Protein AF-A0A168RG78-F1 (afdb_monomer_lite)

Foldseek 3Di:
DDDDDDDDDDDDDDDDDDDDDDDDDDDDDDFADDDDDDDDDGDHDDDDDDDDDDDDDDDDDDDDDDDDDDDDDDDDDDDDDDDDDDDWDKDWDDPDDFKIWIWGDDPPDDIDTAIAGDPPDDPDRDGDDDDDDDFDDDDDPPPPPPDAWDWDDDPNWIWIWGDDPNDIDIDTPDDDDDDDDDDDDDDWDKAWEFEDEPNHGPDIGMDTDHPPDFKDFAPDDDPVQRVFKDFPDPDGMDTDDNYDYTYIDTQWDKAKEFEDEPNDTPDIDIDIDGPPDQWDACVVDDDDPQKDFDPPFDRIDGDDNYDYTYIDGQFDKAKEFEDAVPHTPDIDIDGHGPPDQWDAQVVPDDDPQKDADPPDDRIGGDDNYHYGYIDRLLVVLLVVLVVCLVVLVVCQVCLVVDDPVLSVLSVVSNVVNVDDSVVDHSVVSVVSVVSVVVSVVVQVVRLVVLLVVLVVLLVVLVVLLVVCVVVVADRVLLVVLSVVLVVLSVPCPHPVSCVVCVVVSVVSSVVSVVVSVVLVVLLVPDDLPAAAQKEKAKAFPADQDPQAGEPEQDQWGKIQIWIDGPDPVDPNIDFVSSCRRCVVVQQKWKWKDWAAPPDDDDTDTFDPVQQDRNSSIGIHGHDDPPQGWTWIWMFMAGSVRHTRYTQYAHPPPRDSTYTYTYHDPDQPLDALVPAAPQALSQVPQADGQAAEAADEDPPPPWDDVVNLVVLQVLLVVQQAPFRFAGNNPRHTDGQLLSFVSVQLVLLCCLFAVDPFKDWDSNQQGWPADQDPLRWTKTKTKIFTQAKDFQLVRFFAFAQQCCVVSVDPLRRGDIDHHGKIKMKMKTWDQPDAFPDPVDRQRDGWRFDAWGPGAPPSCVVVVNDAGHFTKTFGTTKIKMWMDINNHTSDIDIQSVDSRNGMGGTWRWDWDDDPRHIYIYTYGINDDDPDD

Sequence (929 aa):
MNKKIKRIVLPISVGSSILIGASIATGVYFWKNNKNHSDFLTINFYKKDGDNNNFFANQKIEFDFSKQKNLVQNLIKLPNGYKLAENNSFQIKEINKNSYEIDVFVYNQKIIHLVFINNSTNNRNEVEIIQTNFDSEIVLNDYYENLENYEFSLNNSEFQVTKKNNLFLLSTPNKYESNLEISLQNKNKYSSIIYKYQNQTLKTVQISVLKDQSEIVIENLPNDLQNNYEFANEIRVFPFAEEIEIQLKKKTKTINLIYQYDDREVENVLIDIPVDQNFLNIDQLSIPNGYQFSSSQAQNIEVENTIYVKVVPKFKLATLNFKNKNNLIFTKNLNIPFYDDSINLDSIKLPENYEYLEDQNLVIPFASNIEIEIKDLKRDLIFYINTKNDFINEIYSIKDELASEISNQITNLYNFINSNLEDKTINELKNFKNIIGNLHNDLLSYFENKKNELLNQKNEIEEQIVSLQESGLFVENFKTELDLLNDSISDIKNINSYFDNKNIIQNKIDFLKDQISNFENTIQNMNFRQPDYYKIYPFINYPLQNGSYLIGKSNKAKINLFLKTSDFSAQNDLSLPHLYKLLRNGDLYIQYRLAAPGQRPPYIKINFSDIDFLDNAIYIPYNSTNNEDLKLQIRIVNNQNQILVSDLIDKNNQLTNIFIRSGDNVDETPEASTVVLNSLNDYWIFPRKFSINFREILETSGANSATISKLNQIIRDNSQNIWNYTVKNNAPIKYVDSLWIVLLKFFTEINFKNSNFELDNNQTIFTSPFNDKGSFEFQIKAKSLTDLNFSSIKWFGGSFFEYMFESTNLKNIQIRNNDNIKIVFRLNNEATSWNSNHNSRDLPEIINNSRGDLSSLKSYGLRGKYPFLANFYGNLTFELWINEQKQYQFSSNDTNQTHNISLFVLDKTEIDGRGVINIYTSNTRSSIS

Secondary structure (DSSP, 8-state):
------------------------------------SSS----------SS----------------------------SS---------EEEEEETTEEEEEEEETTTEEEEEEEE--TTSS-----------------GGGSSS---EEEEETTEEEEEEEETTEEEEE-SS--------------EEEEEEEEETTEEEEEEEEEE-TT--EEE--S--HHHHTTEEESSS--EEE--SEEEEEEEESEEEEEEEEEETTEEEEEEEEEEETT--EEEGGGS-PPTTEEE-TTS-SEEE--SEEEEEEEESEEEEEEEEEETTEEEEEEEEEEETT--EEEGGGS-PPTTEEE-TT--SEEE--SEEEEEEEEHHHHHHHHHHTTHHHHHHHHHTGGGS-HHHHHHHHHHHHHHTS-GGG--HHHHHHHHHHHHHHHHHHHHHHHHHHHHHHHHHHHHHHHHHHHHHTT---HHHHHHHHHHHHHHHT--SHHHHHHHHHHHHHHHHHHHHHHHHHHHHHHT---SSTTSEEEEEE--S-EETTEEE-BT-SEEEEEEEEEESSTTS---EEHHHHHHHHHHTSEEEEEEEE-TT--PPPEEPPGGGEETTTTEEEEE----S---EEEEEEEEETT--EEE--B--TTT--SS-EEE-B--------TTTPPTTBTTTS--S-TTEEEEEEE---TTSS-HHHHHHHHHHHHHHTTSEEEE-TTT--EEEHHHHHHHHHHHHHHHHHHSSTTEEE-TTTSBEEE---TT--EEEEEEEEESS-EEGGGS---SSHHHHHHHH-HHHHT-EEPTT-EEEEEEEEE-SSPPSSTTS-TTSPP-EEEE-SS--GGGGGGT---SB-EEEE--SEEEEEEEETTEEEEEEEGGGSTT--EEEE--EEEEEETTEEEEEEEEBSS-----

Radius of gyration: 78.02 Å; chains: 1; bounding box: 167×78×202 Å

Structure (mmCIF, N/CA/C/O backbone):
data_AF-A0A168RG78-F1
#
_entry.id   AF-A0A168RG78-F1
#
loop_
_atom_site.group_PDB
_atom_site.id
_atom_site.type_symbol
_atom_site.label_atom_id
_atom_site.label_alt_id
_atom_site.label_comp_id
_atom_site.label_asym_id
_atom_site.label_entity_id
_atom_site.label_seq_id
_atom_site.pdbx_PDB_ins_code
_atom_site.Cartn_x
_atom_site.Cartn_y
_atom_site.Cartn_z
_atom_site.occupancy
_atom_site.B_iso_or_equiv
_atom_site.auth_seq_id
_atom_site.auth_comp_id
_atom_site.auth_asym_id
_atom_site.auth_atom_id
_atom_site.pdbx_PDB_model_num
ATOM 1 N N . MET A 1 1 ? 19.231 3.494 68.673 1.00 27.92 1 MET A N 1
ATOM 2 C CA . MET A 1 1 ? 19.995 4.468 69.499 1.00 27.92 1 MET A CA 1
ATOM 3 C C . MET A 1 1 ? 19.048 5.562 69.987 1.00 27.92 1 MET A C 1
ATOM 5 O O . MET A 1 1 ? 18.054 5.746 69.313 1.00 27.92 1 MET A O 1
ATOM 9 N N . ASN A 1 2 ? 19.365 6.249 71.101 1.00 26.89 2 ASN A N 1
ATOM 10 C CA . ASN A 1 2 ? 18.808 7.533 71.610 1.00 26.89 2 ASN A CA 1
ATOM 11 C C . ASN A 1 2 ? 17.269 7.762 71.551 1.00 26.89 2 ASN A C 1
ATOM 13 O O . ASN A 1 2 ? 16.664 7.769 70.495 1.00 26.89 2 ASN A O 1
ATOM 17 N N . LYS A 1 3 ? 16.560 7.905 72.686 1.00 24.25 3 LYS A N 1
ATOM 18 C CA . LYS A 1 3 ? 16.462 9.118 73.552 1.00 24.25 3 LYS A CA 1
ATOM 19 C C . LYS A 1 3 ? 15.882 10.338 72.787 1.00 24.25 3 LYS A C 1
ATOM 21 O O . LYS A 1 3 ? 16.409 10.671 71.740 1.00 24.25 3 LYS A O 1
ATOM 26 N N . LYS A 1 4 ? 14.895 11.097 73.300 1.00 24.94 4 LYS A N 1
ATOM 27 C CA . LYS A 1 4 ? 14.416 11.230 74.700 1.00 24.94 4 LYS A CA 1
ATOM 28 C C . LYS A 1 4 ? 12.979 11.806 74.800 1.00 24.94 4 LYS A C 1
ATOM 30 O O . LYS A 1 4 ? 12.479 12.412 73.866 1.00 24.94 4 LYS A O 1
ATOM 35 N N . ILE A 1 5 ? 12.372 11.658 75.981 1.00 22.48 5 ILE A N 1
ATOM 36 C CA . ILE A 1 5 ? 11.029 12.135 76.387 1.00 22.48 5 ILE A CA 1
ATOM 37 C C . ILE A 1 5 ? 10.981 13.661 76.623 1.00 22.48 5 ILE A C 1
ATOM 39 O O . ILE A 1 5 ? 11.911 14.191 77.235 1.00 22.48 5 ILE A O 1
ATOM 43 N N . LYS A 1 6 ? 9.843 14.320 76.320 1.00 22.94 6 LYS A N 1
ATOM 44 C CA . LYS A 1 6 ? 9.211 15.335 77.203 1.00 22.94 6 LYS A CA 1
ATOM 45 C C . LYS A 1 6 ? 7.694 15.499 76.951 1.00 22.94 6 LYS A C 1
ATOM 47 O O . LYS A 1 6 ? 7.149 14.899 76.036 1.00 22.94 6 LYS A O 1
ATOM 52 N N . ARG A 1 7 ? 7.020 16.205 77.868 1.00 21.98 7 ARG A N 1
ATOM 53 C CA . ARG A 1 7 ? 5.569 16.221 78.190 1.00 21.98 7 ARG A CA 1
ATOM 54 C C . ARG A 1 7 ? 5.225 17.623 78.734 1.00 21.98 7 ARG A C 1
ATOM 56 O O . ARG A 1 7 ? 6.144 18.166 79.343 1.00 21.98 7 ARG A O 1
ATOM 63 N N . ILE A 1 8 ? 3.973 18.125 78.605 1.00 22.38 8 ILE A N 1
ATOM 64 C CA . ILE A 1 8 ? 3.200 18.999 79.560 1.00 22.38 8 ILE A CA 1
ATOM 65 C C . ILE A 1 8 ? 2.169 19.965 78.887 1.00 22.38 8 ILE A C 1
ATOM 67 O O . ILE A 1 8 ? 2.563 20.924 78.242 1.00 22.38 8 ILE A O 1
ATOM 71 N N . VAL A 1 9 ? 0.870 19.712 79.165 1.00 21.17 9 VAL A N 1
ATOM 72 C CA . VAL A 1 9 ? -0.247 20.641 79.548 1.00 21.17 9 VAL A CA 1
ATOM 73 C C . VAL A 1 9 ? -0.895 21.649 78.549 1.00 21.17 9 VAL A C 1
ATOM 75 O O . VAL A 1 9 ? -0.258 22.204 77.666 1.00 21.17 9 VAL A O 1
ATOM 78 N N . LEU A 1 10 ? -2.216 21.849 78.743 1.00 25.47 10 LEU A N 1
ATOM 79 C CA . LEU A 1 10 ? -3.181 22.767 78.081 1.00 25.47 10 LEU A CA 1
ATOM 80 C C . LEU A 1 10 ? -3.228 24.166 78.758 1.00 25.47 10 LEU A C 1
ATOM 82 O O . LEU A 1 10 ? -2.827 24.264 79.918 1.00 25.47 10 LEU A O 1
ATOM 86 N N . PRO A 1 11 ? -3.805 25.223 78.133 1.00 26.69 11 PRO A N 1
ATOM 87 C CA . PRO A 1 11 ? -5.187 25.586 78.517 1.00 26.69 11 PRO A CA 1
ATOM 88 C C . PRO A 1 11 ? -6.094 26.250 77.439 1.00 26.69 11 PRO A C 1
ATOM 90 O O . PRO A 1 11 ? -5.665 26.697 76.383 1.00 26.69 11 PRO A O 1
ATOM 93 N N . ILE A 1 12 ? -7.378 26.317 77.811 1.00 22.50 12 ILE A N 1
ATOM 94 C CA . ILE A 1 12 ? -8.573 27.002 77.254 1.00 22.50 12 ILE A CA 1
ATOM 95 C C . ILE A 1 12 ? -8.315 28.499 76.907 1.00 22.50 12 ILE A C 1
ATOM 97 O O . ILE A 1 12 ? -7.575 29.143 77.646 1.00 22.50 12 ILE A O 1
ATOM 101 N N . SER A 1 13 ? -8.907 29.120 75.858 1.00 22.86 13 SER A N 1
ATOM 102 C CA . SER A 1 13 ? -10.106 30.023 75.923 1.00 22.86 13 SER A CA 1
ATOM 103 C C . SER A 1 13 ? -10.102 31.059 74.753 1.00 22.86 13 SER A C 1
ATOM 105 O O . SER A 1 13 ? -8.996 31.404 74.349 1.00 22.86 13 SER A O 1
ATOM 107 N N . VAL A 1 14 ? -11.164 31.677 74.173 1.00 22.41 14 VAL A N 1
ATOM 108 C CA . VAL A 1 14 ? -12.639 31.458 73.989 1.00 22.41 14 VAL A CA 1
ATOM 109 C C . VAL A 1 14 ? -13.155 32.411 72.862 1.00 22.41 14 VAL A C 1
ATOM 111 O O . VAL A 1 14 ? -12.697 33.546 72.792 1.00 22.41 14 VAL A O 1
ATOM 114 N N . GLY A 1 15 ? -14.182 32.010 72.083 1.00 20.94 15 GLY A N 1
ATOM 115 C CA . GLY A 1 15 ? -15.110 32.898 71.323 1.00 20.94 15 GLY A CA 1
ATOM 116 C C . GLY A 1 15 ? -14.723 33.318 69.880 1.00 20.94 15 GLY A C 1
ATOM 117 O O . GLY A 1 15 ? -13.547 33.316 69.545 1.00 20.94 15 GLY A O 1
ATOM 118 N N . SER A 1 16 ? -15.647 33.699 68.970 1.00 22.72 16 SER A N 1
ATOM 119 C CA . SER A 1 16 ? -17.131 33.561 68.954 1.00 22.72 16 SER A CA 1
ATOM 120 C C . SER A 1 16 ? -17.800 33.964 67.603 1.00 22.72 16 SER A C 1
ATOM 122 O O . SER A 1 16 ? -17.653 35.117 67.203 1.00 22.72 16 SER A O 1
ATOM 124 N N . SER A 1 17 ? -18.660 33.094 67.028 1.00 24.16 17 SER A N 1
ATOM 125 C CA . SER A 1 17 ? -19.794 33.406 66.092 1.00 24.16 17 SER A CA 1
ATOM 126 C C . SER A 1 17 ? -19.445 33.903 64.644 1.00 24.16 17 SER A C 1
ATOM 128 O O . SER A 1 17 ? -18.302 34.263 64.410 1.00 24.16 17 SER A O 1
ATOM 130 N N . ILE A 1 18 ? -20.312 33.938 63.595 1.00 23.64 18 ILE A N 1
ATOM 131 C CA . ILE A 1 18 ? -21.793 33.808 63.450 1.00 23.64 18 ILE A CA 1
ATOM 132 C C . ILE A 1 18 ? -22.271 33.494 61.976 1.00 23.64 18 ILE A C 1
ATOM 134 O O . ILE A 1 18 ? -21.574 33.880 61.046 1.00 23.64 18 ILE A O 1
ATOM 138 N N . LEU A 1 19 ? -23.489 32.920 61.779 1.00 22.59 19 LEU A N 1
ATOM 139 C CA . LEU A 1 19 ? -24.313 32.775 60.518 1.00 22.59 19 LEU A CA 1
ATOM 140 C C . LEU A 1 19 ? -23.723 31.983 59.296 1.00 22.59 19 LEU A C 1
ATOM 142 O O . LEU A 1 19 ? -22.545 31.659 59.312 1.00 22.59 19 LEU A O 1
ATOM 146 N N . ILE A 1 20 ? -24.444 31.559 58.225 1.00 23.33 20 ILE A N 1
ATOM 147 C CA . ILE A 1 20 ? -25.838 31.716 57.691 1.00 23.33 20 ILE A CA 1
ATOM 148 C C . ILE A 1 20 ? -26.336 30.346 57.114 1.00 23.33 20 ILE A C 1
ATOM 150 O O . ILE A 1 20 ? -25.495 29.558 56.699 1.00 23.33 20 ILE A O 1
ATOM 154 N N . GLY A 1 21 ? -27.653 30.102 56.925 1.00 21.27 21 GLY A N 1
ATOM 155 C CA . GLY A 1 21 ? -28.124 29.406 55.689 1.00 21.27 21 GLY A CA 1
ATOM 156 C C . GLY A 1 21 ? -29.208 28.306 55.767 1.00 21.27 21 GLY A C 1
ATOM 157 O O . GLY A 1 21 ? -28.908 27.150 56.023 1.00 21.27 21 GLY A O 1
ATOM 158 N N . ALA A 1 22 ? -30.453 28.674 55.445 1.00 23.38 22 ALA A N 1
ATOM 159 C CA . ALA A 1 22 ? -31.665 27.860 55.195 1.00 23.38 22 ALA A CA 1
ATOM 160 C C . ALA A 1 22 ? -31.597 27.010 53.879 1.00 23.38 22 ALA A C 1
ATOM 162 O O . ALA A 1 22 ? -30.658 27.220 53.117 1.00 23.38 22 ALA A O 1
ATOM 163 N N . SER A 1 23 ? -32.511 26.108 53.453 1.00 25.00 23 SER A N 1
ATOM 164 C CA . SER A 1 23 ? -33.792 25.474 53.916 1.00 25.00 23 SER A CA 1
ATOM 165 C C . SER A 1 23 ? -34.106 24.267 52.947 1.00 25.00 23 SER A C 1
ATOM 167 O O . SER A 1 23 ? -33.159 23.816 52.314 1.00 25.00 23 SER A O 1
ATOM 169 N N . ILE A 1 24 ? -35.273 23.607 52.726 1.00 24.95 24 ILE A N 1
ATOM 170 C CA . ILE A 1 24 ? -36.722 23.763 53.039 1.00 24.95 24 ILE A CA 1
ATOM 171 C C . ILE A 1 24 ? -37.440 22.370 53.091 1.00 24.95 24 ILE A C 1
ATOM 173 O O . ILE A 1 24 ? -37.409 21.675 52.088 1.00 24.95 24 ILE A O 1
ATOM 177 N N . ALA A 1 25 ? -38.158 22.050 54.191 1.00 24.34 25 ALA A N 1
ATOM 178 C CA . ALA A 1 25 ? -39.394 21.213 54.346 1.00 24.34 25 ALA A CA 1
ATOM 179 C C . ALA A 1 25 ? -39.535 19.791 53.682 1.00 24.34 25 ALA A C 1
ATOM 181 O O . ALA A 1 25 ? -38.733 19.391 52.856 1.00 24.34 25 ALA A O 1
ATOM 182 N N . THR A 1 26 ? -40.517 18.926 54.011 1.00 23.47 26 THR A N 1
ATOM 183 C CA . THR A 1 26 ? -41.740 19.031 54.850 1.00 23.47 26 THR A CA 1
ATOM 184 C C . THR A 1 26 ? -41.906 17.890 55.875 1.00 23.47 26 THR A C 1
ATOM 186 O O . THR A 1 26 ? -41.516 16.749 55.657 1.00 23.47 26 THR A O 1
ATOM 189 N N . GLY A 1 27 ? -42.564 18.212 56.995 1.00 21.61 27 GLY A N 1
ATOM 190 C CA . GLY A 1 27 ? -43.029 17.301 58.051 1.00 21.61 27 GLY A CA 1
ATOM 191 C C . GLY A 1 27 ? -43.795 18.106 59.114 1.00 21.61 27 GLY A C 1
ATOM 192 O O . GLY A 1 27 ? -43.504 19.290 59.285 1.00 21.61 27 GLY A O 1
ATOM 193 N N . VAL A 1 28 ? -44.800 17.528 59.786 1.00 19.84 28 VAL A N 1
ATOM 194 C CA . VAL A 1 28 ? -45.764 18.280 60.629 1.00 19.84 28 VAL A CA 1
ATOM 195 C C . VAL A 1 28 ? -45.787 17.777 62.080 1.00 19.84 28 VAL A C 1
ATOM 197 O O . VAL A 1 28 ? -45.762 16.576 62.324 1.00 19.84 28 VAL A O 1
ATOM 200 N N . TYR A 1 29 ? -45.869 18.710 63.037 1.00 28.89 29 TYR A N 1
ATOM 201 C CA . TYR A 1 29 ? -45.936 18.499 64.495 1.00 28.89 29 TYR A CA 1
ATOM 202 C C . TYR A 1 29 ? -46.758 19.619 65.166 1.00 28.89 29 TYR A C 1
ATOM 204 O O . TYR A 1 29 ? -46.888 20.685 64.575 1.00 28.89 29 TYR A O 1
ATOM 212 N N . PHE A 1 30 ? -47.240 19.415 66.408 1.00 23.89 30 PHE A N 1
ATOM 213 C CA . PHE A 1 30 ? -47.031 20.316 67.574 1.00 23.89 30 PHE A CA 1
ATOM 214 C C . PHE A 1 30 ? -47.631 19.740 68.886 1.00 23.89 30 PHE A C 1
ATOM 216 O O . PHE A 1 30 ? -48.266 18.689 68.865 1.00 23.89 30 PHE A O 1
ATOM 223 N N . TRP A 1 31 ? -47.331 20.351 70.050 1.00 29.95 31 TRP A N 1
ATOM 224 C CA . TRP A 1 31 ? -47.368 19.695 71.380 1.00 29.95 31 TRP A CA 1
ATOM 225 C C . TRP A 1 31 ? -47.356 20.702 72.559 1.00 29.95 31 TRP A C 1
ATOM 227 O O . TRP A 1 31 ? -46.524 21.608 72.547 1.00 29.95 31 TRP A O 1
ATOM 237 N N . LYS A 1 32 ? -48.203 20.566 73.606 1.00 22.84 32 LYS A N 1
ATOM 238 C CA . LYS A 1 32 ? -48.235 21.519 74.752 1.00 22.84 32 LYS A CA 1
ATOM 239 C C . LYS A 1 32 ? -48.711 20.957 76.108 1.00 22.84 32 LYS A C 1
ATOM 241 O O . LYS A 1 32 ? -49.779 20.366 76.195 1.00 22.84 32 LYS A O 1
ATOM 246 N N . ASN A 1 33 ? -47.987 21.306 77.180 1.00 24.94 33 ASN A N 1
ATOM 247 C CA . ASN A 1 33 ? -48.378 21.222 78.597 1.00 24.94 33 ASN A CA 1
ATOM 248 C C . ASN A 1 33 ? -47.478 22.075 79.531 1.00 24.94 33 ASN A C 1
ATOM 250 O O . ASN A 1 33 ? -46.260 22.014 79.397 1.00 24.94 33 ASN A O 1
ATOM 254 N N . ASN A 1 34 ? -48.066 22.685 80.571 1.00 27.33 34 ASN A N 1
ATOM 255 C CA . ASN A 1 34 ? -47.614 22.625 81.984 1.00 27.33 34 ASN A CA 1
ATOM 256 C C . ASN A 1 34 ? -48.875 22.840 82.865 1.00 27.33 34 ASN A C 1
ATOM 258 O O . ASN A 1 34 ? -49.598 23.794 82.591 1.00 27.33 34 ASN A O 1
ATOM 262 N N . LYS A 1 35 ? -49.325 21.948 83.772 1.00 29.89 35 LYS A N 1
ATOM 263 C CA . LYS A 1 35 ? -48.672 21.193 84.881 1.00 29.89 35 LYS A CA 1
ATOM 264 C C . LYS A 1 35 ? -48.335 22.133 86.047 1.00 29.89 35 LYS A C 1
ATOM 266 O O . LYS A 1 35 ? -47.788 23.206 85.817 1.00 29.89 35 LYS A O 1
ATOM 271 N N . ASN A 1 36 ? -48.785 21.853 87.272 1.00 30.44 36 ASN A N 1
ATOM 272 C CA . ASN A 1 36 ? -48.152 20.974 88.276 1.00 30.44 36 ASN A CA 1
ATOM 273 C C . ASN A 1 36 ? -49.120 20.785 89.468 1.00 30.44 36 ASN A C 1
ATOM 275 O O . ASN A 1 36 ? -49.855 21.726 89.751 1.00 30.44 36 ASN A O 1
ATOM 279 N N . HIS A 1 37 ? -49.170 19.699 90.251 1.00 29.53 37 HIS A N 1
ATOM 280 C CA . HIS A 1 37 ? -48.639 18.313 90.232 1.00 29.53 37 HIS A CA 1
ATOM 281 C C . HIS A 1 37 ? -49.711 17.435 90.945 1.00 29.53 37 HIS A C 1
ATOM 283 O O . HIS A 1 37 ? -50.601 18.005 91.572 1.00 29.53 37 HIS A O 1
ATOM 289 N N . SER A 1 38 ? -49.752 16.101 90.904 1.00 23.06 38 SER A N 1
ATOM 290 C CA . SER A 1 38 ? -48.795 15.028 90.553 1.00 23.06 38 SER A CA 1
ATOM 291 C C . SER A 1 38 ? -49.523 13.911 89.761 1.00 23.06 38 SER A C 1
ATOM 293 O O . SER A 1 38 ? -50.740 13.805 89.856 1.00 23.06 38 SER A O 1
ATOM 295 N N . ASP A 1 39 ? -48.902 13.052 88.944 1.00 25.30 39 ASP A N 1
ATOM 296 C CA . ASP A 1 39 ? -47.485 12.912 88.558 1.00 25.30 39 ASP A CA 1
ATOM 297 C C . ASP A 1 39 ? -47.297 12.913 87.012 1.00 25.30 39 ASP A C 1
ATOM 299 O O . ASP A 1 39 ? -48.009 13.615 86.294 1.00 25.30 39 ASP A O 1
ATOM 303 N N . PHE A 1 40 ? -46.237 12.293 86.480 1.00 23.55 40 PHE A N 1
ATOM 304 C CA . PHE A 1 40 ? -45.621 12.608 85.177 1.00 23.55 40 PHE A CA 1
ATOM 305 C C . PHE A 1 40 ? -46.110 11.662 84.047 1.00 23.55 40 PHE A C 1
ATOM 307 O O . PHE A 1 40 ? -46.494 10.536 84.322 1.00 23.55 40 PHE A O 1
ATOM 314 N N . LEU A 1 41 ? -46.135 12.024 82.752 1.00 22.48 41 LEU A N 1
ATOM 315 C CA . LEU A 1 41 ? -45.246 12.908 81.980 1.00 22.48 41 LEU A CA 1
ATOM 316 C C . LEU A 1 41 ? -45.991 13.762 80.927 1.00 22.48 41 LEU A C 1
ATOM 318 O O . LEU A 1 41 ? -46.928 13.305 80.283 1.00 22.48 41 LEU A O 1
ATOM 322 N N . THR A 1 42 ? -45.531 15.007 80.724 1.00 24.97 42 THR A N 1
ATOM 323 C CA . THR A 1 42 ? -46.005 15.974 79.698 1.00 24.97 42 THR A CA 1
ATOM 324 C C . THR A 1 42 ? -45.145 17.270 79.788 1.00 24.97 42 THR A C 1
ATOM 326 O O . THR A 1 42 ? -44.740 17.575 80.918 1.00 24.97 42 THR A O 1
ATOM 329 N N . ILE A 1 43 ? -44.841 17.988 78.669 1.00 23.02 43 ILE A N 1
ATOM 330 C CA . ILE A 1 43 ? -44.036 19.263 78.515 1.00 23.02 43 ILE A CA 1
ATOM 331 C C . ILE A 1 43 ? -44.561 20.127 77.288 1.00 23.02 43 ILE A C 1
ATOM 333 O O . ILE A 1 43 ? -45.645 19.842 76.794 1.00 23.02 43 ILE A O 1
ATOM 337 N N . ASN A 1 44 ? -43.929 21.243 76.845 1.00 27.30 44 ASN A N 1
ATOM 338 C CA . ASN A 1 44 ? -44.525 22.604 76.853 1.00 27.30 44 ASN A CA 1
ATOM 339 C C . ASN A 1 44 ? -44.465 23.561 75.592 1.00 27.30 44 ASN A C 1
ATOM 341 O O . ASN A 1 44 ? -44.278 24.766 75.793 1.00 27.30 44 ASN A O 1
ATOM 345 N N . PHE A 1 45 ? -44.691 23.181 74.316 1.00 24.81 45 PHE A N 1
ATOM 346 C CA . PHE A 1 45 ? -44.500 24.119 73.160 1.00 24.81 45 PHE A CA 1
ATOM 347 C C . PHE A 1 45 ? -45.717 24.943 72.634 1.00 24.81 45 PHE A C 1
ATOM 349 O O . PHE A 1 45 ? -46.488 24.545 71.770 1.00 24.81 45 PHE A O 1
ATOM 356 N N . TYR A 1 46 ? -45.790 26.192 73.116 1.00 25.03 46 TYR A N 1
ATOM 357 C CA . TYR A 1 46 ? -46.340 27.415 72.476 1.00 25.03 46 TYR A CA 1
ATOM 358 C C . TYR A 1 46 ? -45.250 28.474 72.726 1.00 25.03 46 TYR A C 1
ATOM 360 O O . TYR A 1 46 ? -44.593 28.360 73.764 1.00 25.03 46 TYR A O 1
ATOM 368 N N . LYS A 1 47 ? -45.103 29.603 72.033 1.00 27.69 47 LYS A N 1
ATOM 369 C CA . LYS A 1 47 ? -45.377 30.138 70.677 1.00 27.69 47 LYS A CA 1
ATOM 370 C C . LYS A 1 47 ? -44.761 31.568 70.749 1.00 27.69 47 LYS A C 1
ATOM 372 O O . LYS A 1 47 ? -44.500 32.048 71.852 1.00 27.69 47 LYS A O 1
ATOM 377 N N . LYS A 1 48 ? -44.685 32.275 69.619 1.00 26.09 48 LYS A N 1
ATOM 378 C CA . LYS A 1 48 ? -44.910 33.732 69.513 1.00 26.09 48 LYS A CA 1
ATOM 379 C C . LYS A 1 48 ? -43.664 34.607 69.389 1.00 26.09 48 LYS A C 1
ATOM 381 O O . LYS A 1 48 ? -42.769 34.485 70.213 1.00 26.09 48 LYS A O 1
ATOM 386 N N . ASP A 1 49 ? -43.614 35.592 68.488 1.00 31.19 49 ASP A N 1
ATOM 387 C CA . ASP A 1 49 ? -44.086 35.741 67.079 1.00 31.19 49 ASP A CA 1
ATOM 388 C C . ASP A 1 49 ? -43.190 36.854 66.470 1.00 31.19 49 ASP A C 1
ATOM 390 O O . ASP A 1 49 ? -42.536 37.587 67.215 1.00 31.19 49 ASP A O 1
ATOM 394 N N . GLY A 1 50 ? -43.200 37.015 65.144 1.00 27.36 50 GLY A N 1
ATOM 395 C CA . GLY A 1 50 ? -42.572 38.136 64.432 1.00 27.36 50 GLY A CA 1
ATOM 396 C C . GLY A 1 50 ? -42.409 37.801 62.944 1.00 27.36 50 GLY A C 1
ATOM 397 O O . GLY A 1 50 ? -41.409 37.192 62.584 1.00 27.36 50 GLY A O 1
ATOM 398 N N . ASP A 1 51 ? -43.373 38.055 62.052 1.00 28.92 51 ASP A N 1
ATOM 399 C CA . ASP A 1 51 ? -44.591 38.866 62.207 1.00 28.92 51 ASP A CA 1
ATOM 400 C C . ASP A 1 51 ? -45.860 38.238 61.582 1.00 28.92 51 ASP A C 1
ATOM 402 O O . ASP A 1 51 ? -45.806 37.509 60.597 1.00 28.92 51 ASP A O 1
ATOM 406 N N . ASN A 1 52 ? -47.013 38.636 62.137 1.00 28.84 52 ASN A N 1
ATOM 407 C CA . ASN A 1 52 ? -48.343 38.735 61.509 1.00 28.84 52 ASN A CA 1
ATOM 408 C C . ASN A 1 52 ? -49.104 37.479 60.997 1.00 28.84 52 ASN A C 1
ATOM 410 O O . ASN A 1 52 ? -49.105 37.151 59.815 1.00 28.84 52 ASN A O 1
ATOM 414 N N . ASN A 1 53 ? -49.988 36.989 61.885 1.00 27.52 53 ASN A N 1
ATOM 415 C CA . ASN A 1 53 ? -51.467 37.004 61.737 1.00 27.52 53 ASN A CA 1
ATOM 416 C C . ASN A 1 53 ? -52.284 35.682 61.728 1.00 27.52 53 ASN A C 1
ATOM 418 O O . ASN A 1 53 ? -52.344 34.940 60.756 1.00 27.52 53 ASN A O 1
ATOM 422 N N . ASN A 1 54 ? -53.116 35.593 62.780 1.00 30.08 54 ASN A N 1
ATOM 423 C CA . ASN A 1 54 ? -54.459 34.990 62.873 1.00 30.08 54 ASN A CA 1
ATOM 424 C C . ASN A 1 54 ? -54.634 33.461 63.060 1.00 30.08 54 ASN A C 1
ATOM 426 O O . ASN A 1 54 ? -53.697 32.670 63.017 1.00 30.08 54 ASN A O 1
ATOM 430 N N . PHE A 1 55 ? -55.858 33.103 63.474 1.00 25.61 55 PHE A N 1
ATOM 431 C CA . PHE A 1 55 ? -56.286 31.884 64.186 1.00 25.61 55 PHE A CA 1
ATOM 432 C C . PHE A 1 55 ? -57.683 31.453 63.689 1.00 25.61 55 PHE A C 1
ATOM 434 O O . PHE A 1 55 ? -58.457 32.335 63.326 1.00 25.61 55 PHE A O 1
ATOM 441 N N . PHE A 1 56 ? -58.064 30.166 63.806 1.00 26.98 56 PHE A N 1
ATOM 442 C CA . PHE A 1 56 ? -58.998 29.679 64.855 1.00 26.98 56 PHE A CA 1
ATOM 443 C C . PHE A 1 56 ? -59.393 28.186 64.736 1.00 26.98 56 PHE A C 1
ATOM 445 O O . PHE A 1 56 ? -59.275 27.581 63.678 1.00 26.98 56 PHE A O 1
ATOM 452 N N . ALA A 1 57 ? -59.966 27.683 65.842 1.00 27.06 57 ALA A N 1
ATOM 453 C CA . ALA A 1 57 ? -60.825 26.497 65.999 1.00 27.06 57 ALA A CA 1
ATOM 454 C C . ALA A 1 57 ? -60.187 25.089 66.091 1.00 27.06 57 ALA A C 1
ATOM 456 O O . ALA A 1 57 ? -59.146 24.790 65.521 1.00 27.06 57 ALA A O 1
ATOM 457 N N . ASN A 1 58 ? -60.874 24.234 66.862 1.00 24.97 58 ASN A N 1
ATOM 458 C CA . ASN A 1 58 ? -60.579 22.829 67.163 1.00 24.97 58 ASN A CA 1
ATOM 459 C C . ASN A 1 58 ? -61.831 21.984 66.879 1.00 24.97 58 ASN A C 1
ATOM 461 O O . ASN A 1 58 ? -62.944 22.491 67.032 1.00 24.97 58 ASN A O 1
ATOM 465 N N . GLN A 1 59 ? -61.668 20.671 66.708 1.00 26.05 59 GLN A N 1
ATOM 466 C CA . GLN A 1 59 ? -62.623 19.727 67.297 1.00 26.05 59 GLN A CA 1
ATOM 467 C C . GLN A 1 59 ? -61.930 18.447 67.787 1.00 26.05 59 GLN A C 1
ATOM 469 O O . GLN A 1 59 ? -60.788 18.161 67.434 1.00 26.05 59 GLN A O 1
ATOM 474 N N . LYS A 1 60 ? -62.617 17.737 68.682 1.00 25.84 60 LYS A N 1
ATOM 475 C CA . LYS A 1 60 ? -62.161 16.582 69.463 1.00 25.84 60 LYS A CA 1
ATOM 476 C C . LYS A 1 60 ? -63.303 15.567 69.458 1.00 25.84 60 LYS A C 1
ATOM 478 O O . LYS A 1 60 ? -64.452 15.982 69.581 1.00 25.84 60 LYS A O 1
ATOM 483 N N . ILE A 1 61 ? -62.993 14.277 69.362 1.00 24.89 61 ILE A N 1
ATOM 484 C CA . ILE A 1 61 ? -63.958 13.205 69.641 1.00 24.89 61 ILE A CA 1
ATOM 485 C C . ILE A 1 61 ? -63.596 12.575 70.987 1.00 24.89 61 ILE A C 1
ATOM 487 O O . ILE A 1 61 ? -62.422 12.408 71.319 1.00 24.89 61 ILE A O 1
ATOM 491 N N . GLU A 1 62 ? -64.622 12.285 71.774 1.00 26.80 62 GLU A N 1
ATOM 492 C CA . GLU A 1 62 ? -64.560 11.635 73.080 1.00 26.80 62 GLU A CA 1
ATOM 493 C C . GLU A 1 62 ? -65.360 10.332 73.014 1.00 26.80 62 GLU A C 1
ATOM 495 O O . GLU A 1 62 ? -66.278 10.210 72.204 1.00 26.80 62 GLU A O 1
ATOM 500 N N . PHE A 1 63 ? -65.072 9.405 73.924 1.00 23.56 63 PHE A N 1
ATOM 501 C CA . PHE A 1 63 ? -66.111 8.543 74.477 1.00 23.56 63 PHE A CA 1
ATOM 502 C C . PHE A 1 63 ? -66.157 8.791 75.988 1.00 23.56 63 PHE A C 1
ATOM 504 O O . PHE A 1 63 ? -65.130 8.749 76.664 1.00 23.56 63 PHE A O 1
ATOM 511 N N . ASP A 1 64 ? -67.346 9.141 76.472 1.00 28.02 64 ASP A N 1
ATOM 512 C CA . ASP A 1 64 ? -67.671 9.490 77.859 1.00 28.02 64 ASP A CA 1
ATOM 513 C C . ASP A 1 64 ? -68.368 8.300 78.525 1.00 28.02 64 ASP A C 1
ATOM 515 O O . ASP A 1 64 ? -69.220 7.683 77.891 1.00 28.02 64 ASP A O 1
ATOM 519 N N . PHE A 1 65 ? -68.053 8.035 79.796 1.00 22.27 65 PHE A N 1
ATOM 520 C CA . PHE A 1 65 ? -69.049 7.569 80.767 1.00 22.27 65 PHE A CA 1
ATOM 521 C C . PHE A 1 65 ? -68.634 7.904 82.215 1.00 22.27 65 PHE A C 1
ATOM 523 O O . PHE A 1 65 ? -68.262 7.030 82.995 1.00 22.27 65 PHE A O 1
ATOM 530 N N . SER A 1 66 ? -68.718 9.181 82.604 1.00 25.47 66 SER A N 1
ATOM 531 C CA . SER A 1 66 ? -69.241 9.597 83.927 1.00 25.47 66 SER A CA 1
ATOM 532 C C . SER A 1 66 ? -69.299 11.124 84.088 1.00 25.47 66 SER A C 1
ATOM 534 O O . SER A 1 66 ? -68.346 11.857 83.831 1.00 25.47 66 SER A O 1
ATOM 536 N N . LYS A 1 67 ? -70.446 11.627 84.563 1.00 31.11 67 LYS A N 1
ATOM 537 C CA . LYS A 1 67 ? -70.731 13.066 84.669 1.00 31.11 67 LYS A CA 1
ATOM 538 C C . LYS A 1 67 ? -70.462 13.640 86.067 1.00 31.11 67 LYS A C 1
ATOM 540 O O . LYS A 1 67 ? -71.118 13.230 87.013 1.00 31.11 67 LYS A O 1
ATOM 545 N N . GLN A 1 68 ? -69.693 14.741 86.086 1.00 29.38 68 GLN A N 1
ATOM 546 C CA . GLN A 1 68 ? -69.810 15.908 86.998 1.00 29.38 68 GLN A CA 1
ATOM 547 C C . GLN A 1 68 ? -69.391 15.749 88.488 1.00 29.38 68 GLN A C 1
ATOM 549 O O . GLN A 1 68 ? -69.524 14.676 89.052 1.00 29.38 68 GLN A O 1
ATOM 554 N N . LYS A 1 69 ? -68.961 16.799 89.230 1.00 27.47 69 LYS A N 1
ATOM 555 C CA . LYS A 1 69 ? -68.169 18.029 88.916 1.00 27.47 69 LYS A CA 1
ATOM 556 C C . LYS A 1 69 ? -67.777 18.789 90.224 1.00 27.47 69 LYS A C 1
ATOM 558 O O . LYS A 1 69 ? -68.514 18.700 91.195 1.00 27.47 69 LYS A O 1
ATOM 563 N N . ASN A 1 70 ? -66.763 19.676 90.151 1.00 27.58 70 ASN A N 1
ATOM 564 C CA . ASN A 1 70 ? -66.364 20.755 91.107 1.00 27.58 70 ASN A CA 1
ATOM 565 C C . ASN A 1 70 ? -65.596 20.305 92.385 1.00 27.58 70 ASN A C 1
ATOM 567 O O . ASN A 1 70 ? -65.881 19.225 92.878 1.00 27.58 70 ASN A O 1
ATOM 571 N N . LEU A 1 71 ? -64.538 20.949 92.936 1.00 25.05 71 LEU A N 1
ATOM 572 C CA . LEU A 1 71 ? -63.982 22.339 93.067 1.00 25.05 71 LEU A CA 1
ATOM 573 C C . LEU A 1 71 ? -64.354 23.069 94.400 1.00 25.05 71 LEU A C 1
ATOM 575 O O . LEU A 1 71 ? -65.525 23.038 94.746 1.00 25.05 71 LEU A O 1
ATOM 579 N N . VAL A 1 72 ? -63.498 23.851 95.114 1.00 24.69 72 VAL A N 1
ATOM 580 C CA . VAL A 1 72 ? -62.003 23.937 95.248 1.00 24.69 72 VAL A CA 1
ATOM 581 C C . VAL A 1 72 ? -61.557 24.964 96.350 1.00 24.69 72 VAL A C 1
ATOM 583 O O . VAL A 1 72 ? -62.177 26.016 96.438 1.00 24.69 72 VAL A O 1
ATOM 586 N N . GLN A 1 73 ? -60.432 24.726 97.072 1.00 27.66 73 GLN A N 1
ATOM 587 C CA . GLN A 1 73 ? -59.567 25.707 97.829 1.00 27.66 73 GLN A CA 1
ATOM 588 C C . GLN A 1 73 ? -60.125 26.447 99.101 1.00 27.66 73 GLN A C 1
ATOM 590 O O . GLN A 1 73 ? -61.329 26.447 99.302 1.00 27.66 73 GLN A O 1
ATOM 595 N N . ASN A 1 74 ? -59.350 27.069 100.038 1.00 27.45 74 ASN A N 1
ATOM 596 C CA . ASN A 1 74 ? -57.904 27.438 100.121 1.00 27.45 74 ASN A CA 1
ATOM 597 C C . ASN A 1 74 ? -57.319 27.674 101.567 1.00 27.45 74 ASN A C 1
ATOM 599 O O . ASN A 1 74 ? -58.014 28.214 102.415 1.00 27.45 74 ASN A O 1
ATOM 603 N N . LEU A 1 75 ? -55.997 27.436 101.738 1.00 24.84 75 LEU A N 1
ATOM 604 C CA . LEU A 1 75 ? -54.954 28.124 102.578 1.00 24.84 75 LEU A CA 1
ATOM 605 C C . LEU A 1 75 ? -55.022 28.347 104.123 1.00 24.84 75 LEU A C 1
ATOM 607 O O . LEU A 1 75 ? -55.914 29.021 104.619 1.00 24.84 75 LEU A O 1
ATOM 611 N N . ILE A 1 76 ? -53.897 28.037 104.816 1.00 27.59 76 ILE A N 1
ATOM 612 C CA . ILE A 1 76 ? -53.094 28.915 105.735 1.00 27.59 76 ILE A CA 1
ATOM 613 C C . ILE A 1 76 ? -51.706 28.261 106.047 1.00 27.59 76 ILE A C 1
ATOM 615 O O . ILE A 1 76 ? -51.482 27.116 105.663 1.00 27.59 76 ILE A O 1
ATOM 619 N N . LYS A 1 77 ? -50.731 28.982 106.646 1.00 26.31 77 LYS A N 1
ATOM 620 C CA . LYS A 1 77 ? -49.336 28.535 106.944 1.00 26.31 77 LYS A CA 1
ATOM 621 C C . LYS A 1 77 ? -48.976 28.583 108.444 1.00 26.31 77 LYS A C 1
ATOM 623 O O . LYS A 1 77 ? -49.440 29.488 109.131 1.00 26.31 77 LYS A O 1
ATOM 628 N N . LEU A 1 78 ? -48.010 27.760 108.885 1.00 26.08 78 LEU A N 1
ATOM 629 C CA . LEU A 1 78 ? -47.241 27.926 110.141 1.00 26.08 78 LEU A CA 1
ATOM 630 C C . LEU A 1 78 ? -45.726 27.609 109.967 1.00 26.08 78 LEU A C 1
ATOM 632 O O . LEU A 1 78 ? -45.370 26.951 108.987 1.00 26.08 78 LEU A O 1
ATOM 636 N N . PRO A 1 79 ? -44.825 28.089 110.861 1.00 29.45 79 PRO A N 1
ATOM 637 C CA . PRO A 1 79 ? -43.367 27.916 110.747 1.00 29.45 79 PRO A CA 1
ATOM 638 C C . PRO A 1 79 ? -42.719 26.998 111.814 1.00 29.45 79 PRO A C 1
ATOM 640 O O . PRO A 1 79 ? -43.275 26.785 112.882 1.00 29.45 79 PRO A O 1
ATOM 643 N N . ASN A 1 80 ? -41.477 26.575 111.535 1.00 28.55 80 ASN A N 1
ATOM 644 C CA . ASN A 1 80 ? -40.423 26.089 112.451 1.00 28.55 80 ASN A CA 1
ATOM 645 C C . ASN A 1 80 ? -40.765 25.098 113.591 1.00 28.55 80 ASN A C 1
ATOM 647 O O . ASN A 1 80 ? -41.318 25.471 114.620 1.00 28.55 80 ASN A O 1
ATOM 651 N N . GLY A 1 81 ? -40.120 23.923 113.553 1.00 34.25 81 GLY A N 1
ATOM 652 C CA . GLY A 1 81 ? -39.379 23.456 114.740 1.00 34.25 81 GLY A CA 1
ATOM 653 C C . GLY A 1 81 ? -39.579 22.012 115.198 1.00 34.25 81 GLY A C 1
ATOM 654 O O . GLY A 1 81 ? -38.667 21.477 115.819 1.00 34.25 81 GLY A O 1
ATOM 655 N N . TYR A 1 82 ? -40.693 21.355 114.866 1.00 23.56 82 TYR A N 1
ATOM 656 C CA . TYR A 1 82 ? -40.933 19.952 115.236 1.00 23.56 82 TYR A CA 1
ATOM 657 C C . TYR A 1 82 ? -41.466 19.125 114.062 1.00 23.56 82 TYR A C 1
ATOM 659 O O . TYR A 1 82 ? -42.217 19.617 113.224 1.00 23.56 82 TYR A O 1
ATOM 667 N N . LYS A 1 83 ? -41.062 17.849 114.003 1.00 30.70 83 LYS A N 1
ATOM 668 C CA . LYS A 1 83 ? -41.611 16.853 113.074 1.00 30.70 83 LYS A CA 1
ATOM 669 C C . LYS A 1 83 ? -42.820 16.169 113.706 1.00 30.70 83 LYS A C 1
ATOM 671 O O . LYS A 1 83 ? -42.635 15.438 114.673 1.00 30.70 83 LYS A O 1
ATOM 676 N N . LEU A 1 84 ? -43.991 16.313 113.093 1.00 30.16 84 LEU A N 1
ATOM 677 C CA . LEU A 1 84 ? -45.079 15.328 113.103 1.00 30.16 84 LEU A CA 1
ATOM 678 C C . LEU A 1 84 ? -46.093 15.743 112.031 1.00 30.16 84 LEU A C 1
ATOM 680 O O . LEU A 1 84 ? -46.667 16.820 112.126 1.00 30.16 84 LEU A O 1
ATOM 684 N N . ALA A 1 85 ? -46.257 14.919 110.997 1.00 23.89 85 ALA A N 1
ATOM 685 C CA . ALA A 1 85 ? -47.174 15.152 109.883 1.00 23.89 85 ALA A CA 1
ATOM 686 C C . ALA A 1 85 ? -47.485 13.804 109.200 1.00 23.89 85 ALA A C 1
ATOM 688 O O . ALA A 1 85 ? -46.578 12.985 109.052 1.00 23.89 85 ALA A O 1
ATOM 689 N N . GLU A 1 86 ? -48.711 13.508 108.771 1.00 29.38 86 GLU A N 1
ATOM 690 C CA . GLU A 1 86 ? -49.978 14.229 108.984 1.00 29.38 86 GLU A CA 1
ATOM 691 C C . GLU A 1 86 ? -51.151 13.270 108.712 1.00 29.38 86 GLU A C 1
ATOM 693 O O . GLU A 1 86 ? -51.001 12.363 107.896 1.00 29.38 86 GLU A O 1
ATOM 698 N N . ASN A 1 87 ? -52.278 13.462 109.414 1.00 25.58 87 ASN A N 1
ATOM 699 C CA . ASN A 1 87 ? -53.669 13.192 108.990 1.00 25.58 87 ASN A CA 1
ATOM 700 C C . ASN A 1 87 ? -54.589 13.051 110.214 1.00 25.58 87 ASN A C 1
ATOM 702 O O . ASN A 1 87 ? -54.933 11.951 110.630 1.00 25.58 87 ASN A O 1
ATOM 706 N N . ASN A 1 88 ? -54.991 14.194 110.772 1.00 32.41 88 ASN A N 1
ATOM 707 C CA . ASN A 1 88 ? -56.231 14.357 111.531 1.00 32.41 88 ASN A CA 1
ATOM 708 C C . ASN A 1 88 ? -56.653 15.824 111.369 1.00 32.41 88 ASN A C 1
ATOM 710 O O . ASN A 1 88 ? -56.111 16.711 112.028 1.00 32.41 88 ASN A O 1
ATOM 714 N N . SER A 1 89 ? -57.562 16.086 110.430 1.00 31.69 89 SER A N 1
ATOM 715 C CA . SER A 1 89 ? -58.119 17.414 110.161 1.00 31.69 89 SER A CA 1
ATOM 716 C C . SER A 1 89 ? -59.528 17.521 110.730 1.00 31.69 89 SER A C 1
ATOM 718 O O . SER A 1 89 ? -60.354 16.642 110.501 1.00 31.69 89 SER A O 1
ATOM 720 N N . PHE A 1 90 ? -59.814 18.621 111.420 1.00 35.50 90 PHE A N 1
ATOM 721 C CA . PHE A 1 90 ? -61.159 18.958 111.880 1.00 35.50 90 PHE A CA 1
ATOM 722 C C . PHE A 1 90 ? -61.820 19.907 110.878 1.00 35.50 90 PHE A C 1
ATOM 724 O O . PHE A 1 90 ? -61.162 20.813 110.360 1.00 35.50 90 PHE A O 1
ATOM 731 N N . GLN A 1 91 ? -63.123 19.747 110.650 1.00 33.47 91 GLN A N 1
ATOM 732 C CA . GLN A 1 91 ? -63.960 20.799 110.075 1.00 33.47 91 GLN A CA 1
ATOM 733 C C . GLN A 1 91 ? -65.091 21.129 111.050 1.00 33.47 91 GLN A C 1
ATOM 735 O O . GLN A 1 91 ? -65.686 20.242 111.658 1.00 33.47 91 GLN A O 1
ATOM 740 N N . ILE A 1 92 ? -65.352 22.427 111.202 1.00 37.62 92 ILE A N 1
ATOM 741 C CA . ILE A 1 92 ? -66.477 22.973 111.962 1.00 37.62 92 ILE A CA 1
ATOM 742 C C . ILE A 1 92 ? -67.345 23.730 110.968 1.00 37.62 92 ILE A C 1
ATOM 744 O O . ILE A 1 92 ? -66.831 24.524 110.175 1.00 37.62 92 ILE A O 1
ATOM 748 N N . LYS A 1 93 ? -68.653 23.493 111.017 1.00 38.78 93 LYS A N 1
ATOM 749 C CA . LYS A 1 93 ? -69.623 24.064 110.088 1.00 38.78 93 LYS A CA 1
ATOM 750 C C . LYS A 1 93 ? -70.819 24.597 110.871 1.00 38.78 93 LYS A C 1
ATOM 752 O O . LYS A 1 93 ? -71.530 23.856 111.545 1.00 38.78 93 LYS A O 1
ATOM 757 N N . GLU A 1 94 ? -71.019 25.911 110.820 1.00 36.22 94 GLU A N 1
ATOM 758 C CA . GLU A 1 94 ? -72.221 26.549 111.362 1.00 36.22 94 GLU A CA 1
ATOM 759 C C . GLU A 1 94 ? -73.387 26.242 110.412 1.00 36.22 94 GLU A C 1
ATOM 761 O O . GLU A 1 94 ? -73.352 26.623 109.240 1.00 36.22 94 GLU A O 1
ATOM 766 N N . ILE A 1 95 ? -74.398 25.513 110.893 1.00 49.34 95 ILE A N 1
ATOM 767 C CA . ILE A 1 95 ? -75.579 25.170 110.083 1.00 49.34 95 ILE A CA 1
ATOM 768 C C . ILE A 1 95 ? -76.606 26.302 110.163 1.00 49.34 95 ILE A C 1
ATOM 770 O O . ILE A 1 95 ? -77.226 26.663 109.162 1.00 49.34 95 ILE A O 1
ATOM 774 N N . ASN A 1 96 ? -76.788 26.868 111.355 1.00 38.62 96 ASN A N 1
ATOM 775 C CA . ASN A 1 96 ? -77.518 28.106 111.593 1.00 38.62 96 ASN A CA 1
ATOM 776 C C . ASN A 1 96 ? -77.151 28.667 112.979 1.00 38.62 96 ASN A C 1
ATOM 778 O O . ASN A 1 96 ? -76.429 28.045 113.750 1.00 38.62 96 ASN A O 1
ATOM 782 N N . LYS A 1 97 ? -77.683 29.849 113.299 1.00 42.53 97 LYS A N 1
ATOM 783 C CA . LYS A 1 97 ? -77.215 30.739 114.377 1.00 42.53 97 LYS A CA 1
ATOM 784 C C . LYS A 1 97 ? -77.163 30.150 115.803 1.00 42.53 97 LYS A C 1
ATOM 786 O O . LYS A 1 97 ? -76.562 30.774 116.673 1.00 42.53 97 LYS A O 1
ATOM 791 N N . ASN A 1 98 ? -77.794 28.995 116.043 1.00 41.00 98 ASN A N 1
ATOM 792 C CA . ASN A 1 98 ? -77.827 28.287 117.330 1.00 41.00 98 ASN A CA 1
ATOM 793 C C . ASN A 1 98 ? -77.354 26.810 117.236 1.00 41.00 98 ASN A C 1
ATOM 795 O O . ASN A 1 98 ? -77.546 26.062 118.200 1.00 41.00 98 ASN A O 1
ATOM 799 N N . SER A 1 99 ? -76.763 26.364 116.116 1.00 41.91 99 SER A N 1
ATOM 800 C CA . SER A 1 99 ? -76.269 24.986 115.959 1.00 41.91 99 SER A CA 1
ATOM 801 C C . SER A 1 99 ? -74.954 24.862 115.181 1.00 41.91 99 SER A C 1
ATOM 803 O O . SER A 1 99 ? -74.721 25.518 114.161 1.00 41.91 99 SER A O 1
ATOM 805 N N . TYR A 1 100 ? -74.104 23.952 115.660 1.00 41.50 100 TYR A N 1
ATOM 806 C CA . TYR A 1 100 ? -72.791 23.656 115.088 1.00 41.50 100 TYR A CA 1
ATOM 807 C C . TYR A 1 100 ? -72.659 22.160 114.785 1.00 41.50 100 TYR A C 1
ATOM 809 O O . TYR A 1 100 ? -73.041 21.311 115.594 1.00 41.50 100 TYR A O 1
ATOM 817 N N . GLU A 1 101 ? -72.083 21.865 113.625 1.00 43.16 101 GLU A N 1
ATOM 818 C CA . GLU A 1 101 ? -71.672 20.541 113.161 1.00 43.16 101 GLU A CA 1
ATOM 819 C C . GLU A 1 101 ? -70.142 20.452 113.258 1.00 43.16 101 GLU A C 1
ATOM 821 O O . GLU A 1 101 ? -69.433 21.368 112.825 1.00 43.16 101 GLU A O 1
ATOM 826 N N . ILE A 1 102 ? -69.635 19.383 113.880 1.00 39.72 102 ILE A N 1
ATOM 827 C CA . ILE A 1 102 ? -68.198 19.145 114.067 1.00 39.72 102 ILE A CA 1
ATOM 828 C C . ILE A 1 102 ? -67.894 17.701 113.673 1.00 39.72 102 ILE A C 1
ATOM 830 O O . ILE A 1 102 ? -68.284 16.770 114.378 1.00 39.72 102 ILE A O 1
ATOM 834 N N . ASP A 1 103 ? -67.157 17.525 112.577 1.00 40.38 103 ASP A N 1
ATOM 835 C CA . ASP A 1 103 ? -66.680 16.209 112.153 1.00 40.38 103 ASP A CA 1
ATOM 836 C C . ASP A 1 103 ? -65.329 15.901 112.812 1.00 40.38 103 ASP A C 1
ATOM 838 O O . ASP A 1 103 ? -64.348 16.639 112.655 1.00 40.38 103 ASP A O 1
ATOM 842 N N . VAL A 1 104 ? -65.274 14.786 113.547 1.00 40.31 104 VAL A N 1
ATOM 843 C CA . VAL A 1 104 ? -64.069 14.303 114.234 1.00 40.31 104 VAL A CA 1
ATOM 844 C C . VAL A 1 104 ? -63.620 12.983 113.615 1.00 40.31 104 VAL A C 1
ATOM 846 O O . VAL A 1 104 ? -64.296 11.961 113.727 1.00 40.31 104 VAL A O 1
ATOM 849 N N . PHE A 1 105 ? -62.444 12.997 112.988 1.00 36.81 105 PHE A N 1
ATOM 850 C CA . PHE A 1 105 ? -61.817 11.797 112.442 1.00 36.81 105 PHE A CA 1
ATOM 851 C C . PHE A 1 105 ? -60.985 11.079 113.508 1.00 36.81 105 PHE A C 1
ATOM 853 O O . PHE A 1 105 ? -60.163 11.682 114.201 1.00 36.81 105 PHE A O 1
ATOM 860 N N . VAL A 1 106 ? -61.191 9.765 113.616 1.00 38.69 106 VAL A N 1
ATOM 861 C CA . VAL A 1 106 ? -60.420 8.863 114.479 1.00 38.69 106 VAL A CA 1
ATOM 862 C C . VAL A 1 106 ? -59.840 7.734 113.620 1.00 38.69 106 VAL A C 1
ATOM 864 O O . VAL A 1 106 ? -60.369 7.394 112.559 1.00 38.69 106 VAL A O 1
ATOM 867 N N . TYR A 1 107 ? -58.703 7.190 114.056 1.00 28.89 107 TYR A N 1
ATOM 868 C CA . TYR A 1 107 ? -57.919 6.181 113.340 1.00 28.89 107 TYR A CA 1
ATOM 869 C C . TYR A 1 107 ? -58.776 4.973 112.897 1.00 28.89 107 TYR A C 1
ATOM 871 O O . TYR A 1 107 ? -59.689 4.560 113.609 1.00 28.89 107 TYR A O 1
ATOM 879 N N . ASN A 1 108 ? -58.457 4.390 111.734 1.00 28.75 108 ASN A N 1
ATOM 880 C CA . ASN A 1 108 ? -59.230 3.340 111.038 1.00 28.75 108 ASN A CA 1
ATOM 881 C C . ASN A 1 108 ? -60.598 3.766 110.448 1.00 28.75 108 ASN A C 1
ATOM 883 O O . ASN A 1 108 ? -61.554 2.994 110.464 1.00 28.75 108 ASN A O 1
ATOM 887 N N . GLN A 1 109 ? -60.661 4.958 109.838 1.00 38.03 109 GLN A N 1
ATOM 888 C CA . GLN A 1 109 ? -61.667 5.342 108.822 1.00 38.03 109 GLN A CA 1
ATOM 889 C C . GLN A 1 109 ? -63.151 5.202 109.233 1.00 38.03 109 GLN A C 1
ATOM 891 O O . GLN A 1 109 ? -64.005 4.901 108.400 1.00 38.03 109 GLN A O 1
ATOM 896 N N . LYS A 1 110 ? -63.486 5.477 110.498 1.00 36.69 110 LYS A N 1
ATOM 897 C CA . LYS A 1 110 ? -64.882 5.661 110.931 1.00 36.69 110 LYS A CA 1
ATOM 898 C C . LYS A 1 110 ? -65.160 7.139 111.197 1.00 36.69 110 LYS A C 1
ATOM 900 O O . LYS A 1 110 ? -64.385 7.800 111.884 1.00 36.69 110 LYS A O 1
ATOM 905 N N . ILE A 1 111 ? -66.259 7.639 110.638 1.00 36.31 111 ILE A N 1
ATOM 906 C CA . ILE A 1 111 ? -66.754 9.004 110.851 1.00 36.31 111 ILE A CA 1
ATOM 907 C C . ILE A 1 111 ? -67.705 8.982 112.050 1.00 36.31 111 ILE A C 1
ATOM 909 O O . ILE A 1 111 ? -68.557 8.098 112.141 1.00 36.31 111 ILE A O 1
ATOM 913 N N . ILE A 1 112 ? -67.565 9.953 112.952 1.00 41.22 112 ILE A N 1
ATOM 914 C CA . ILE A 1 112 ? -68.522 10.213 114.030 1.00 41.22 112 ILE A CA 1
ATOM 915 C C . ILE A 1 112 ? -69.077 11.618 113.799 1.00 41.22 112 ILE A C 1
ATOM 917 O O . ILE A 1 112 ? -68.354 12.600 113.963 1.00 41.22 112 ILE A O 1
ATOM 921 N N . HIS A 1 113 ? -70.349 11.706 113.413 1.00 33.56 113 HIS A N 1
ATOM 922 C CA . HIS A 1 113 ? -71.057 12.979 113.308 1.00 33.56 113 HIS A CA 1
ATOM 923 C C . HIS A 1 113 ? -71.610 13.382 114.678 1.00 33.56 113 HIS A C 1
ATOM 925 O O . HIS A 1 113 ? -72.266 12.579 115.343 1.00 33.56 113 HIS A O 1
ATOM 931 N N . LEU A 1 114 ? -71.375 14.631 115.082 1.00 38.22 114 LEU A N 1
ATOM 932 C CA . LEU A 1 114 ? -71.934 15.225 116.297 1.00 38.22 114 LEU A CA 1
ATOM 933 C C . LEU A 1 114 ? -72.618 16.550 115.944 1.00 38.22 114 LEU A C 1
ATOM 935 O O . LEU A 1 114 ? -71.982 17.475 115.435 1.00 38.22 114 LEU A O 1
ATOM 939 N N . VAL A 1 115 ? -73.919 16.636 116.231 1.00 35.50 115 VAL A N 1
ATOM 940 C CA . VAL A 1 115 ? -74.746 17.827 115.998 1.00 35.50 115 VAL A CA 1
ATOM 941 C C . VAL A 1 115 ? -75.132 18.425 117.346 1.00 35.50 115 VAL A C 1
ATOM 943 O O . VAL A 1 115 ? -75.806 17.780 118.145 1.00 35.50 115 VAL A O 1
ATOM 946 N N . PHE A 1 116 ? -74.726 19.669 117.599 1.00 40.16 116 PHE A N 1
ATOM 947 C CA . PHE A 1 116 ? -75.072 20.381 118.830 1.00 40.16 116 PHE A CA 1
ATOM 948 C C . PHE A 1 116 ? -76.228 21.356 118.582 1.00 40.16 116 PHE A C 1
ATOM 950 O O . PHE A 1 116 ? -76.101 22.277 117.773 1.00 40.16 116 PHE A O 1
ATOM 957 N N . ILE A 1 117 ? -77.338 21.183 119.307 1.00 41.59 117 ILE A N 1
ATOM 958 C CA . ILE A 1 117 ? -78.523 22.054 119.251 1.00 41.59 117 ILE A CA 1
ATOM 959 C C . ILE A 1 117 ? -78.667 22.789 120.588 1.00 41.59 117 ILE A C 1
ATOM 961 O O . ILE A 1 117 ? -78.965 22.179 121.611 1.00 41.59 117 ILE A O 1
ATOM 965 N N . ASN A 1 118 ? -78.484 24.113 120.595 1.00 36.22 118 ASN A N 1
ATOM 966 C CA . ASN A 1 118 ? -78.664 24.921 121.804 1.00 36.22 118 ASN A CA 1
ATOM 967 C C . ASN A 1 118 ? -80.124 25.397 121.931 1.00 36.22 118 ASN A C 1
ATOM 969 O O . ASN A 1 118 ? -80.518 26.408 121.341 1.00 36.22 118 ASN A O 1
ATOM 973 N N . ASN A 1 119 ? -80.939 24.651 122.683 1.00 38.53 119 ASN A N 1
ATOM 974 C CA . ASN A 1 119 ? -82.374 24.905 122.818 1.00 38.53 119 ASN A CA 1
ATOM 975 C C . ASN A 1 119 ? -82.682 25.855 123.996 1.00 38.53 119 ASN A C 1
ATOM 977 O O . ASN A 1 119 ? -82.903 25.442 125.136 1.00 38.53 119 ASN A O 1
ATOM 981 N N . SER A 1 120 ? -82.677 27.162 123.720 1.00 37.50 120 SER A N 1
ATOM 982 C CA . SER A 1 120 ? -82.608 28.246 124.715 1.00 37.50 120 SER A CA 1
ATOM 983 C C . SER A 1 120 ? -83.910 28.539 125.493 1.00 37.50 120 SER A C 1
ATOM 985 O O . SER A 1 120 ? -84.244 29.706 125.703 1.00 37.50 120 SER A O 1
ATOM 987 N N . THR A 1 121 ? -84.683 27.518 125.877 1.00 38.72 121 THR A N 1
ATOM 988 C CA . THR A 1 121 ? -86.033 27.691 126.460 1.00 38.72 121 THR A CA 1
ATOM 989 C C . THR A 1 121 ? -86.282 27.002 127.806 1.00 38.72 121 THR A C 1
ATOM 991 O O . THR A 1 121 ? -87.213 27.411 128.492 1.00 38.72 121 THR A O 1
ATOM 994 N N . ASN A 1 122 ? -85.468 26.022 128.231 1.00 36.41 122 ASN A N 1
ATOM 995 C CA . ASN A 1 122 ? -85.749 25.218 129.441 1.00 36.41 122 ASN A CA 1
ATOM 996 C C . ASN A 1 122 ? -84.568 24.996 130.416 1.00 36.41 122 ASN A C 1
ATOM 998 O O . ASN A 1 122 ? -84.708 24.224 131.363 1.00 36.41 122 ASN A O 1
ATOM 1002 N N . ASN A 1 123 ? -83.413 25.655 130.233 1.00 35.56 123 ASN A N 1
ATOM 1003 C CA . ASN A 1 123 ? -82.227 25.526 131.113 1.00 35.56 123 ASN A CA 1
ATOM 1004 C C . ASN A 1 123 ? -81.785 24.070 131.408 1.00 35.56 123 ASN A C 1
ATOM 1006 O O . ASN A 1 123 ? -81.224 23.767 132.462 1.00 35.56 123 ASN A O 1
ATOM 1010 N N . ARG A 1 124 ? -82.007 23.167 130.449 1.00 35.00 124 ARG A N 1
ATOM 1011 C CA . ARG A 1 124 ? -81.489 21.797 130.428 1.00 35.00 124 ARG A CA 1
ATOM 1012 C C . ARG A 1 124 ? -80.721 21.604 129.128 1.00 35.00 124 ARG A C 1
ATOM 1014 O O . ARG A 1 124 ? -81.225 21.967 128.070 1.00 35.00 124 ARG A O 1
ATOM 1021 N N . ASN A 1 125 ? -79.518 21.044 129.217 1.00 33.12 125 ASN A N 1
ATOM 1022 C CA . ASN A 1 125 ? -78.756 20.640 128.040 1.00 33.12 125 ASN A CA 1
ATOM 1023 C C . ASN A 1 125 ? -79.226 19.238 127.647 1.00 33.12 125 ASN A C 1
ATOM 1025 O O . ASN A 1 125 ? -78.906 18.270 128.335 1.00 33.12 125 ASN A O 1
ATOM 1029 N N . GLU A 1 126 ? -80.004 19.139 126.577 1.00 33.91 126 GLU A N 1
ATOM 1030 C CA . GLU A 1 126 ? -80.411 17.860 125.996 1.00 33.91 126 GLU A CA 1
ATOM 1031 C C . GLU A 1 126 ? -79.410 17.480 124.896 1.00 33.91 126 GLU A C 1
ATOM 1033 O O . GLU A 1 126 ? -79.037 18.313 124.069 1.00 33.91 126 GLU A O 1
ATOM 1038 N N . VAL A 1 127 ? -78.935 16.233 124.918 1.00 30.34 127 VAL A N 1
ATOM 1039 C CA . VAL A 1 127 ? -78.015 15.676 123.916 1.00 30.34 127 VAL A CA 1
ATOM 1040 C C . VAL A 1 127 ? -78.724 14.504 123.255 1.00 30.34 127 VAL A C 1
ATOM 1042 O O . VAL A 1 127 ? -78.941 13.471 123.886 1.00 30.34 127 VAL A O 1
ATOM 1045 N N . GLU A 1 128 ? -79.106 14.675 121.994 1.00 33.69 128 GLU A N 1
ATOM 1046 C CA . GLU A 1 128 ? -79.786 13.650 121.207 1.00 33.69 128 GLU A CA 1
ATOM 1047 C C . GLU A 1 128 ? -78.762 12.868 120.372 1.00 33.69 128 GLU A C 1
ATOM 1049 O O . GLU A 1 128 ? -78.054 13.436 119.540 1.00 33.69 128 GLU A O 1
ATOM 1054 N N . ILE A 1 129 ? -78.662 11.557 120.608 1.00 31.39 129 ILE A N 1
ATOM 1055 C CA . ILE A 1 129 ? -77.788 10.653 119.849 1.00 31.39 129 ILE A CA 1
ATOM 1056 C C . ILE A 1 129 ? -78.665 9.853 118.887 1.00 31.39 129 ILE A C 1
ATOM 1058 O O . ILE A 1 129 ? -79.349 8.913 119.289 1.00 31.39 129 ILE A O 1
ATOM 1062 N N . ILE A 1 130 ? -78.643 10.226 117.607 1.00 32.38 130 ILE A N 1
ATOM 1063 C CA . ILE A 1 130 ? -79.410 9.546 116.559 1.00 32.38 130 ILE A CA 1
ATOM 1064 C C . ILE A 1 130 ? -78.601 8.346 116.053 1.00 32.38 130 ILE A C 1
ATOM 1066 O O . ILE A 1 130 ? -77.638 8.494 115.301 1.00 32.38 130 ILE A O 1
ATOM 1070 N N . GLN A 1 131 ? -78.990 7.146 116.483 1.00 28.67 131 GLN A N 1
ATOM 1071 C CA . GLN A 1 131 ? -78.350 5.889 116.099 1.00 28.67 131 GLN A CA 1
ATOM 1072 C C . GLN A 1 131 ? -78.940 5.338 114.791 1.00 28.67 131 GLN A C 1
ATOM 1074 O O . GLN A 1 131 ? -80.152 5.163 114.676 1.00 28.67 131 GLN A O 1
ATOM 1079 N N . THR A 1 132 ? -78.081 5.002 113.827 1.00 27.14 132 THR A N 1
ATOM 1080 C CA . THR A 1 132 ? -78.434 4.202 112.642 1.00 27.14 132 THR A CA 1
ATOM 1081 C C . THR A 1 132 ? -77.892 2.774 112.776 1.00 27.14 132 THR A C 1
ATOM 1083 O O . THR A 1 132 ? -76.871 2.540 113.426 1.00 27.14 132 THR A O 1
ATOM 1086 N N . ASN A 1 133 ? -78.624 1.800 112.226 1.00 26.23 133 ASN A N 1
ATOM 1087 C CA . ASN A 1 133 ? -78.447 0.378 112.543 1.00 26.23 133 ASN A CA 1
ATOM 1088 C C . ASN A 1 133 ? -77.070 -0.192 112.163 1.00 26.23 133 ASN A C 1
ATOM 1090 O O . ASN A 1 133 ? -76.614 -0.042 111.031 1.00 26.23 133 ASN A O 1
ATOM 1094 N N . PHE A 1 134 ? -76.506 -0.980 113.081 1.00 28.38 134 PHE A N 1
ATOM 1095 C CA . PHE A 1 134 ? -75.532 -2.036 112.805 1.00 28.38 134 PHE A CA 1
ATOM 1096 C C . PHE A 1 134 ? -75.888 -3.254 113.668 1.00 28.38 134 PHE A C 1
ATOM 1098 O O . PHE A 1 134 ? -76.003 -3.123 114.887 1.00 28.38 134 PHE A O 1
ATOM 1105 N N . ASP A 1 135 ? -76.071 -4.416 113.041 1.00 27.17 135 ASP A N 1
ATOM 1106 C CA . ASP A 1 135 ? -76.463 -5.661 113.714 1.00 27.17 135 ASP A CA 1
ATOM 1107 C C . ASP A 1 135 ? -75.261 -6.475 114.220 1.00 27.17 135 ASP A C 1
ATOM 1109 O O . ASP A 1 135 ? -74.225 -6.544 113.556 1.00 27.17 135 ASP A O 1
ATOM 1113 N N . SER A 1 136 ? -75.468 -7.197 115.330 1.00 28.80 136 SER A N 1
ATOM 1114 C CA . SER A 1 136 ? -74.572 -8.177 115.990 1.00 28.80 136 SER A CA 1
ATOM 1115 C C . SER A 1 136 ? -73.224 -7.637 116.533 1.00 28.80 136 SER A C 1
ATOM 1117 O O . SER A 1 136 ? -72.455 -7.004 115.821 1.00 28.80 136 SER A O 1
ATOM 1119 N N . GLU A 1 137 ? -72.938 -7.701 117.844 1.00 26.59 137 GLU A N 1
ATOM 1120 C CA . GLU A 1 137 ? -72.564 -8.885 118.668 1.00 26.59 137 GLU A CA 1
ATOM 1121 C C . GLU A 1 137 ? -71.148 -9.441 118.355 1.00 26.59 137 GLU A C 1
ATOM 1123 O O . GLU A 1 137 ? -70.797 -9.592 117.192 1.00 26.59 137 GLU A O 1
ATOM 1128 N N . ILE A 1 138 ? -70.256 -9.771 119.312 1.00 25.83 138 ILE A N 1
ATOM 1129 C CA . ILE A 1 138 ? -70.344 -9.921 120.790 1.00 25.83 138 ILE A CA 1
ATOM 1130 C C . ILE A 1 138 ? -69.041 -9.376 121.461 1.00 25.83 138 ILE A C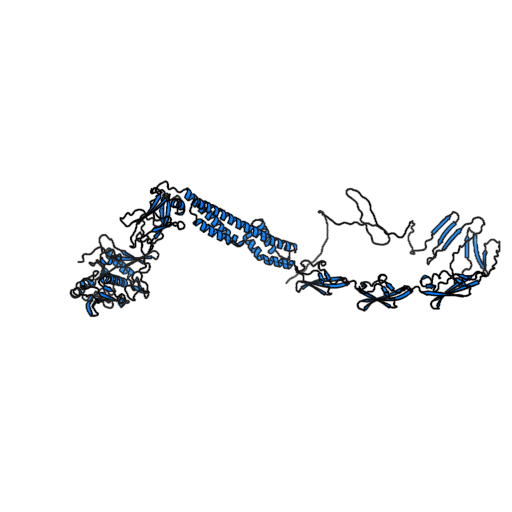 1
ATOM 1132 O O . ILE A 1 138 ? -68.025 -9.198 120.798 1.00 25.83 138 ILE A O 1
ATOM 1136 N N . VAL A 1 139 ? -69.053 -9.231 122.796 1.00 28.03 139 VAL A N 1
ATOM 1137 C CA . VAL A 1 139 ? -67.916 -9.073 123.744 1.00 28.03 139 VAL A CA 1
ATOM 1138 C C . VAL A 1 139 ? -67.283 -7.675 123.857 1.00 28.03 139 VAL A C 1
ATOM 1140 O O . VAL A 1 139 ? -66.304 -7.343 123.197 1.00 28.03 139 VAL A O 1
ATOM 1143 N N . LEU A 1 140 ? -67.771 -6.909 124.841 1.00 26.25 140 LEU A N 1
ATOM 1144 C CA . LEU A 1 140 ? -67.089 -5.742 125.424 1.00 26.25 140 LEU A CA 1
ATOM 1145 C C . LEU A 1 140 ? -67.259 -5.713 126.963 1.00 26.25 140 LEU A C 1
ATOM 1147 O O . LEU A 1 140 ? -67.646 -4.705 127.552 1.00 26.25 140 LEU A O 1
ATOM 1151 N N . ASN A 1 141 ? -66.995 -6.846 127.628 1.00 28.02 141 ASN A N 1
ATOM 1152 C CA . ASN A 1 141 ? -67.143 -6.965 129.089 1.00 28.02 141 ASN A CA 1
ATOM 1153 C C . ASN A 1 141 ? -66.032 -6.254 129.887 1.00 28.02 141 ASN A C 1
ATOM 1155 O O . ASN A 1 141 ? -66.296 -5.776 130.986 1.00 28.02 141 ASN A O 1
ATOM 1159 N N . ASP A 1 142 ? -64.824 -6.122 129.331 1.00 29.17 142 ASP A N 1
ATOM 1160 C CA . ASP A 1 142 ? -63.623 -5.765 130.110 1.00 29.17 142 ASP A CA 1
ATOM 1161 C C . ASP A 1 142 ? -63.291 -4.254 130.120 1.00 29.17 142 ASP A C 1
ATOM 1163 O O . ASP A 1 142 ? -62.192 -3.858 130.501 1.00 29.17 142 ASP A O 1
ATOM 1167 N N . TYR A 1 143 ? -64.216 -3.386 129.681 1.00 32.53 143 TYR A N 1
ATOM 1168 C CA . TYR A 1 143 ? -63.956 -1.940 129.511 1.00 32.53 143 TYR A CA 1
ATOM 1169 C C . TYR A 1 143 ? -64.876 -0.986 130.297 1.00 32.53 143 TYR A C 1
ATOM 1171 O O . TYR A 1 143 ? -64.673 0.227 130.250 1.00 32.53 143 TYR A O 1
ATOM 1179 N N . TYR A 1 144 ? -65.841 -1.497 131.072 1.00 32.25 144 TYR A N 1
ATOM 1180 C CA . TYR A 1 144 ? -66.769 -0.674 131.877 1.00 32.25 144 TYR A CA 1
ATOM 1181 C C . TYR A 1 144 ? -66.366 -0.477 133.355 1.00 32.25 144 TYR A C 1
ATOM 1183 O O . TYR A 1 144 ? -67.116 0.138 134.127 1.00 32.25 144 TYR A O 1
ATOM 1191 N N . GLU A 1 145 ? -65.184 -0.960 133.751 1.00 35.78 145 GLU A N 1
ATOM 1192 C CA . GLU A 1 145 ? -64.652 -0.824 135.118 1.00 35.78 145 GLU A CA 1
ATOM 1193 C C . GLU A 1 145 ? -63.780 0.428 135.331 1.00 35.78 145 GLU A C 1
ATOM 1195 O O . GLU A 1 145 ? -63.701 0.917 136.450 1.00 35.78 145 GLU A O 1
ATOM 1200 N N . ASN A 1 146 ? -63.192 1.011 134.277 1.00 37.12 146 ASN A N 1
ATOM 1201 C CA . ASN A 1 146 ? -62.196 2.095 134.383 1.00 37.12 146 ASN A CA 1
ATOM 1202 C C . ASN A 1 146 ? -62.729 3.503 134.024 1.00 37.12 146 ASN A C 1
ATOM 1204 O O . ASN A 1 146 ? -61.997 4.337 133.494 1.00 37.12 146 ASN A O 1
ATOM 1208 N N . LEU A 1 147 ? -64.008 3.776 134.305 1.00 36.66 147 LEU A N 1
ATOM 1209 C CA . LEU A 1 147 ? -64.618 5.111 134.195 1.00 36.66 147 LEU A CA 1
ATOM 1210 C C . LEU A 1 147 ? -65.291 5.501 135.519 1.00 36.66 147 LEU A C 1
ATOM 1212 O O . LEU A 1 147 ? -66.518 5.533 135.638 1.00 36.66 147 LEU A O 1
ATOM 1216 N N . GLU A 1 148 ? -64.463 5.785 136.522 1.00 39.56 148 GLU A N 1
ATOM 1217 C CA . GLU A 1 148 ? -64.880 6.452 137.756 1.00 39.56 148 GLU A CA 1
ATOM 1218 C C . GLU A 1 148 ? -64.628 7.961 137.647 1.00 39.56 148 GLU A C 1
ATOM 1220 O O . GLU A 1 148 ? -63.510 8.378 137.367 1.00 39.56 148 GLU A O 1
ATOM 1225 N N . ASN A 1 149 ? -65.667 8.756 137.924 1.00 47.06 149 ASN A N 1
ATOM 1226 C CA . ASN A 1 149 ? -65.659 10.221 138.034 1.00 47.06 149 ASN A CA 1
ATOM 1227 C C . ASN A 1 149 ? -65.181 10.972 136.777 1.00 47.06 149 ASN A C 1
ATOM 1229 O O . ASN A 1 149 ? -63.988 11.162 136.550 1.00 47.06 149 ASN A O 1
ATOM 1233 N N . TYR A 1 150 ? -66.134 11.491 135.998 1.00 44.56 150 TYR A N 1
ATOM 1234 C CA . TYR A 1 150 ? -65.842 12.482 134.960 1.00 44.56 150 TYR A CA 1
ATOM 1235 C C . TYR A 1 150 ? -66.320 13.863 135.418 1.00 44.56 150 TYR A C 1
ATOM 1237 O O . TYR A 1 150 ? -67.484 14.032 135.794 1.00 44.56 150 TYR A O 1
ATOM 1245 N N . GLU A 1 151 ? -65.415 14.837 135.379 1.00 46.03 151 GLU A N 1
ATOM 1246 C CA . GLU A 1 151 ? -65.683 16.242 135.677 1.00 46.03 151 GLU A CA 1
ATOM 1247 C C . GLU A 1 151 ? -65.599 17.058 134.391 1.00 46.03 151 GLU A C 1
ATOM 1249 O O . GLU A 1 151 ? -64.644 16.943 133.621 1.00 46.03 151 GLU A O 1
ATOM 1254 N N . PHE A 1 152 ? -66.601 17.900 134.157 1.00 47.53 152 PHE A N 1
ATOM 1255 C CA . PHE A 1 152 ? -66.562 18.887 133.087 1.00 47.53 152 PHE A CA 1
ATOM 1256 C C . PHE A 1 152 ? -67.304 20.154 133.503 1.00 47.53 152 PHE A C 1
ATOM 1258 O O . PHE A 1 152 ? -68.235 20.127 134.312 1.00 47.53 152 PHE A O 1
ATOM 1265 N N . SER A 1 153 ? -66.879 21.283 132.944 1.00 38.50 153 SER A N 1
ATOM 1266 C CA . SER A 1 153 ? -67.469 22.589 133.207 1.00 38.50 153 SER A CA 1
ATOM 1267 C C . SER A 1 153 ? -68.190 23.117 131.970 1.00 38.50 153 SER A C 1
ATOM 1269 O O . SER A 1 153 ? -67.677 23.077 130.852 1.00 38.50 153 SER A O 1
ATOM 1271 N N . LEU A 1 154 ? -69.407 23.622 132.173 1.00 36.28 154 LEU A N 1
ATOM 1272 C CA . LEU A 1 154 ? -70.201 24.269 131.132 1.00 36.28 154 LEU A CA 1
ATOM 1273 C C . LEU A 1 154 ? -70.827 25.539 131.713 1.00 36.28 154 LEU A C 1
ATOM 1275 O O . LEU A 1 154 ? -71.405 25.503 132.798 1.00 36.28 154 LEU A O 1
ATOM 1279 N N . ASN A 1 155 ? -70.697 26.669 131.011 1.00 36.94 155 ASN A N 1
ATOM 1280 C CA . ASN A 1 155 ? -71.205 27.981 131.441 1.00 36.94 155 ASN A CA 1
ATOM 1281 C C . ASN A 1 155 ? -70.860 28.326 132.910 1.00 36.94 155 ASN A C 1
ATOM 1283 O O . ASN A 1 155 ? -71.725 28.711 133.695 1.00 36.94 155 ASN A O 1
ATOM 1287 N N . ASN A 1 156 ? -69.582 28.171 133.277 1.00 44.44 156 ASN A N 1
ATOM 1288 C CA . ASN A 1 156 ? -69.027 28.431 134.615 1.00 44.44 156 ASN A CA 1
ATOM 1289 C C . ASN A 1 156 ? -69.687 27.647 135.771 1.00 44.44 156 ASN A C 1
ATOM 1291 O O . ASN A 1 156 ? -69.597 28.061 136.924 1.00 44.44 156 ASN A O 1
ATOM 1295 N N . SER A 1 157 ? -70.326 26.511 135.476 1.00 45.50 157 SER A N 1
ATOM 1296 C CA . SER A 1 157 ? -70.760 25.526 136.472 1.00 45.50 157 SER A CA 1
ATOM 1297 C C . SER A 1 157 ? -69.996 24.220 136.272 1.00 45.50 157 SER A C 1
ATOM 1299 O O . SER A 1 157 ? -69.904 23.724 135.149 1.00 45.50 157 SER A O 1
ATOM 1301 N N . GLU A 1 158 ? -69.445 23.677 137.354 1.00 46.91 158 GLU A N 1
ATOM 1302 C CA . GLU A 1 158 ? -68.770 22.376 137.380 1.00 46.91 158 GLU A CA 1
ATOM 1303 C C . GLU A 1 158 ? -69.790 21.268 137.671 1.00 46.91 158 GLU A C 1
ATOM 1305 O O . GLU A 1 158 ? -70.597 21.376 138.600 1.00 46.91 158 GLU A O 1
ATOM 1310 N N . PHE A 1 159 ? -69.758 20.208 136.861 1.00 53.09 159 PHE A N 1
ATOM 1311 C CA . PHE A 1 159 ? -70.614 19.034 136.994 1.00 53.09 159 PHE A CA 1
ATOM 1312 C C . PHE A 1 159 ? -69.746 17.802 137.247 1.00 53.09 159 PHE A C 1
ATOM 1314 O O . PHE A 1 159 ? -68.823 17.524 136.480 1.00 53.09 159 PHE A O 1
ATOM 1321 N N . GLN A 1 160 ? -70.072 17.053 138.301 1.00 54.03 160 GLN A N 1
ATOM 1322 C CA . GLN A 1 160 ? -69.403 15.802 138.656 1.00 54.03 160 GLN A CA 1
ATOM 1323 C C . GLN A 1 160 ? -70.381 14.639 138.445 1.00 54.03 160 GLN A C 1
ATOM 1325 O O . GLN A 1 160 ? -71.503 14.663 138.965 1.00 54.03 160 GLN A O 1
ATOM 1330 N N . VAL A 1 161 ? -69.974 13.645 137.647 1.00 49.19 161 VAL A N 1
ATOM 1331 C CA . VAL A 1 161 ? -70.776 12.446 137.350 1.00 49.19 161 VAL A CA 1
ATOM 1332 C C . VAL A 1 161 ? -70.199 11.241 138.087 1.00 49.19 161 VAL A C 1
ATOM 1334 O O . VAL A 1 161 ? -69.108 10.770 137.763 1.00 49.19 161 VAL A O 1
ATOM 1337 N N . THR A 1 162 ? -70.962 10.711 139.042 1.00 54.94 162 THR A N 1
ATOM 1338 C CA . THR A 1 162 ? -70.514 9.670 139.977 1.00 54.94 162 THR A CA 1
ATOM 1339 C C . THR A 1 162 ? -71.364 8.408 139.823 1.00 54.94 162 THR A C 1
ATOM 1341 O O . THR A 1 162 ? -72.579 8.418 140.040 1.00 54.94 162 THR A O 1
ATOM 1344 N N . LYS A 1 163 ? -70.727 7.292 139.453 1.00 46.41 163 LYS A N 1
ATOM 1345 C CA . LYS A 1 163 ? -71.361 5.970 139.307 1.00 46.41 163 LYS A CA 1
ATOM 1346 C C . LYS A 1 163 ? -71.598 5.357 140.692 1.00 46.41 163 LYS A C 1
ATOM 1348 O O . LYS A 1 163 ? -70.660 5.210 141.469 1.00 46.41 163 LYS A O 1
ATOM 1353 N N . LYS A 1 164 ? -72.836 4.975 141.019 1.00 50.09 164 LYS A N 1
ATOM 1354 C CA . LYS A 1 164 ? -73.184 4.336 142.300 1.00 50.09 164 LYS A CA 1
ATOM 1355 C C . LYS A 1 164 ? -74.285 3.296 142.099 1.00 50.09 164 LYS A C 1
ATOM 1357 O O . LYS A 1 164 ? -75.382 3.630 141.669 1.00 50.09 164 LYS A O 1
ATOM 1362 N N . ASN A 1 165 ? -73.989 2.032 142.409 1.00 41.84 165 ASN A N 1
ATOM 1363 C CA . ASN A 1 165 ? -74.910 0.888 142.298 1.00 41.84 165 ASN A CA 1
ATOM 1364 C C . ASN A 1 165 ? -75.664 0.821 140.949 1.00 41.84 165 ASN A C 1
ATOM 1366 O O . ASN A 1 165 ? -76.889 0.745 140.915 1.00 41.84 165 ASN A O 1
ATOM 1370 N N . ASN A 1 166 ? -74.917 0.860 139.839 1.00 43.41 166 ASN A N 1
ATOM 1371 C CA . ASN A 1 166 ? -75.419 0.834 138.453 1.00 43.41 166 ASN A CA 1
ATOM 1372 C C . ASN A 1 166 ? -76.360 1.988 138.047 1.00 43.41 166 ASN A C 1
ATOM 1374 O O . ASN A 1 166 ? -76.974 1.933 136.984 1.00 43.41 166 ASN A O 1
ATOM 1378 N N . LEU A 1 167 ? -76.404 3.066 138.832 1.00 39.16 167 LEU A N 1
ATOM 1379 C CA . LEU A 1 167 ? -76.967 4.360 138.450 1.00 39.16 167 LEU A CA 1
ATOM 1380 C C . LEU A 1 167 ? -75.842 5.399 138.332 1.00 39.16 167 LEU A C 1
ATOM 1382 O O . LEU A 1 167 ? -74.844 5.336 139.053 1.00 39.16 167 LEU A O 1
ATOM 1386 N N . PHE A 1 168 ? -76.008 6.368 137.434 1.00 46.62 168 PHE A N 1
ATOM 1387 C CA . PHE A 1 168 ? -75.146 7.547 137.353 1.00 46.62 168 PHE A CA 1
ATOM 1388 C C . PHE A 1 168 ? -75.845 8.717 138.045 1.00 46.62 168 PHE A C 1
ATOM 1390 O O . PHE A 1 168 ? -76.936 9.115 137.644 1.00 46.62 168 PHE A O 1
ATOM 1397 N N . LEU A 1 169 ? -75.221 9.253 139.092 1.00 46.44 169 LEU A N 1
ATOM 1398 C CA . LEU A 1 169 ? -75.674 10.460 139.777 1.00 46.44 169 LEU A CA 1
ATOM 1399 C C . LEU A 1 169 ? -74.906 11.659 139.221 1.00 46.44 169 LEU A C 1
ATOM 1401 O O . LEU A 1 169 ? -73.691 11.594 139.046 1.00 46.44 169 LEU A O 1
ATOM 1405 N N . LEU A 1 170 ? -75.621 12.747 138.943 1.00 40.94 170 LEU A N 1
ATOM 1406 C CA . LEU A 1 170 ? -75.072 13.967 138.357 1.00 40.94 170 LEU A CA 1
ATOM 1407 C C . LEU A 1 170 ? -75.370 15.122 139.314 1.00 40.94 170 LEU A C 1
ATOM 1409 O O . LEU A 1 170 ? -76.507 15.582 139.411 1.00 40.94 170 LEU A O 1
ATOM 1413 N N . SER A 1 171 ? -74.357 15.536 140.073 1.00 49.41 171 SER A N 1
ATOM 1414 C CA . SER A 1 171 ? -74.499 16.504 141.165 1.00 49.41 171 SER A CA 1
ATOM 1415 C C . SER A 1 171 ? -73.786 17.817 140.863 1.00 49.41 171 SER A C 1
ATOM 1417 O O . SER A 1 171 ? -72.642 17.819 140.409 1.00 49.41 171 SER A O 1
ATOM 1419 N N . THR A 1 172 ? -74.444 18.930 141.186 1.00 46.53 172 THR A N 1
ATOM 1420 C CA . THR A 1 172 ? -73.834 20.266 141.251 1.00 46.53 172 THR A CA 1
ATOM 1421 C C . THR A 1 172 ? -73.658 20.699 142.715 1.00 46.53 172 THR A C 1
ATOM 1423 O O . THR A 1 172 ? -74.375 20.201 143.588 1.00 46.53 172 THR A O 1
ATOM 1426 N N . PRO A 1 173 ? -72.744 21.639 143.033 1.00 45.78 173 PRO A N 1
ATOM 1427 C CA . PRO A 1 173 ? -72.421 21.979 144.428 1.00 45.78 173 PRO A CA 1
ATOM 1428 C C . PRO A 1 173 ? -73.552 22.607 145.266 1.00 45.78 173 PRO A C 1
ATOM 1430 O O . PRO A 1 173 ? -73.412 22.732 146.482 1.00 45.78 173 PRO A O 1
ATOM 1433 N N . ASN A 1 174 ? -74.669 23.020 144.652 1.00 42.25 174 ASN A N 1
ATOM 1434 C CA . ASN A 1 174 ? -75.765 23.721 145.326 1.00 42.25 174 ASN A CA 1
ATOM 1435 C C . ASN A 1 174 ? -77.031 22.853 145.406 1.00 42.25 174 ASN A C 1
ATOM 1437 O O . ASN A 1 174 ? -77.736 22.659 144.420 1.00 42.25 174 ASN A O 1
ATOM 1441 N N . LYS A 1 175 ? -77.314 22.365 146.620 1.00 37.78 175 LYS A N 1
ATOM 1442 C CA . LYS A 1 175 ? -78.409 21.448 146.985 1.00 37.78 175 LYS A CA 1
ATOM 1443 C C . LYS A 1 175 ? -79.764 21.746 146.318 1.00 37.78 175 LYS A C 1
ATOM 1445 O O . LYS A 1 175 ? -80.467 22.640 146.777 1.00 37.78 175 LYS A O 1
ATOM 1450 N N . TYR A 1 176 ? -80.181 20.885 145.390 1.00 40.16 176 TYR A N 1
ATOM 1451 C CA . TYR A 1 176 ? -81.546 20.341 145.295 1.00 40.16 176 TYR A CA 1
ATOM 1452 C C . TYR A 1 176 ? -81.498 19.027 144.500 1.00 40.16 176 TYR A C 1
ATOM 1454 O O . TYR A 1 176 ? -81.239 19.032 143.300 1.00 40.16 176 TYR A O 1
ATOM 1462 N N . GLU A 1 177 ? -81.731 17.895 145.166 1.00 36.31 177 GLU A N 1
ATOM 1463 C CA . GLU A 1 177 ? -81.859 16.593 144.498 1.00 36.31 177 GLU A CA 1
ATOM 1464 C C . GLU A 1 177 ? -83.242 16.477 143.839 1.00 36.31 177 GLU A C 1
ATOM 1466 O O . GLU A 1 177 ? -84.251 16.887 144.417 1.00 36.31 177 GLU A O 1
ATOM 1471 N N . SER A 1 178 ? -83.307 15.894 142.640 1.00 33.47 178 SER A N 1
ATOM 1472 C CA . SER A 1 178 ? -84.576 15.534 141.999 1.00 33.47 178 SER A CA 1
ATOM 1473 C C . SER A 1 178 ? -84.443 14.181 141.305 1.00 33.47 178 SER A C 1
ATOM 1475 O O . SER A 1 178 ? -83.579 13.997 140.451 1.00 33.47 178 SER A O 1
ATOM 1477 N N . ASN A 1 179 ? -85.282 13.229 141.713 1.00 31.52 179 ASN A N 1
ATOM 1478 C CA . ASN A 1 179 ? -85.290 11.866 141.186 1.00 31.52 179 ASN A CA 1
ATOM 1479 C C . ASN A 1 179 ? -86.187 11.779 139.948 1.00 31.52 179 ASN A C 1
ATOM 1481 O O . ASN A 1 179 ? -87.218 12.452 139.880 1.00 31.52 179 ASN A O 1
ATOM 1485 N N . LEU A 1 180 ? -85.828 10.915 138.999 1.00 30.44 180 LEU A N 1
ATOM 1486 C CA . LEU A 1 180 ? -86.617 10.662 137.796 1.00 30.44 180 LEU A CA 1
ATOM 1487 C C . LEU A 1 180 ? -86.614 9.154 137.507 1.00 30.44 180 LEU A C 1
ATOM 1489 O O . LEU A 1 180 ? -85.612 8.598 137.067 1.00 30.44 180 LEU A O 1
ATOM 1493 N N . GLU A 1 181 ? -87.727 8.487 137.818 1.00 27.78 181 GLU A N 1
ATOM 1494 C CA . GLU A 1 181 ? -87.924 7.058 137.552 1.00 27.78 181 GLU A CA 1
ATOM 1495 C C . GLU A 1 181 ? -88.463 6.826 136.136 1.00 27.78 181 GLU A C 1
ATOM 1497 O O . GLU A 1 181 ? -89.388 7.507 135.692 1.00 27.78 181 GLU A O 1
ATOM 1502 N N . ILE A 1 182 ? -87.944 5.799 135.460 1.00 30.20 182 ILE A N 1
ATOM 1503 C CA . ILE A 1 182 ? -88.547 5.196 134.266 1.00 30.20 182 ILE A CA 1
ATOM 1504 C C . ILE A 1 182 ? -88.476 3.676 134.451 1.00 30.20 182 ILE A C 1
ATOM 1506 O O . ILE A 1 182 ? -87.426 3.146 134.813 1.00 30.20 182 ILE A O 1
ATOM 1510 N N . SER A 1 183 ? -89.591 2.972 134.243 1.00 29.36 183 SER A N 1
ATOM 1511 C CA . SER A 1 183 ? -89.700 1.524 134.481 1.00 29.36 183 SER A CA 1
ATOM 1512 C C . SER A 1 183 ? -89.827 0.721 133.181 1.00 29.36 183 SER A C 1
ATOM 1514 O O . SER A 1 183 ? -90.305 1.220 132.164 1.00 29.36 183 SER A O 1
ATOM 1516 N N . LEU A 1 184 ? -89.375 -0.536 133.214 1.00 32.47 184 LEU A N 1
ATOM 1517 C CA . LEU A 1 184 ? -89.298 -1.437 132.059 1.00 32.47 184 LEU A CA 1
ATOM 1518 C C . LEU A 1 184 ? -90.381 -2.521 132.105 1.00 32.47 184 LEU A C 1
ATOM 1520 O O . LEU A 1 184 ? -90.381 -3.336 133.027 1.00 32.47 184 LEU A O 1
ATOM 1524 N N . GLN A 1 185 ? -91.207 -2.625 131.057 1.00 35.72 185 GLN A N 1
ATOM 1525 C CA . GLN A 1 185 ? -91.897 -3.871 130.689 1.00 35.72 185 GLN A CA 1
ATOM 1526 C C . GLN A 1 185 ? -92.115 -3.990 129.173 1.00 35.72 185 GLN A C 1
ATOM 1528 O O . GLN A 1 185 ? -92.856 -3.202 128.595 1.00 35.72 185 GLN A O 1
ATOM 1533 N N . ASN A 1 186 ? -91.526 -5.021 128.555 1.00 38.38 186 ASN A N 1
ATOM 1534 C CA . ASN A 1 186 ? -92.166 -5.945 127.600 1.00 38.38 186 ASN A CA 1
ATOM 1535 C C . ASN A 1 186 ? -91.172 -7.056 127.193 1.00 38.38 186 ASN A C 1
ATOM 1537 O O . ASN A 1 186 ? -89.977 -6.942 127.462 1.00 38.38 186 ASN A O 1
ATOM 1541 N N . LYS A 1 187 ? -91.656 -8.169 126.616 1.00 42.81 187 LYS A N 1
ATOM 1542 C CA . LYS A 1 187 ? -90.838 -9.349 126.258 1.00 42.81 187 LYS A CA 1
ATOM 1543 C C . LYS A 1 187 ? -91.074 -9.797 124.810 1.00 42.81 187 LYS A C 1
ATOM 1545 O O . LYS A 1 187 ? -92.206 -10.126 124.459 1.00 42.81 187 LYS A O 1
ATOM 1550 N N . ASN A 1 188 ? -89.997 -9.892 124.029 1.00 53.34 188 ASN A N 1
ATOM 1551 C CA . ASN A 1 188 ? -89.989 -10.444 122.666 1.00 53.34 188 ASN A CA 1
ATOM 1552 C C . ASN A 1 188 ? -89.647 -11.949 122.658 1.00 53.34 188 ASN A C 1
ATOM 1554 O O . ASN A 1 188 ? -89.305 -12.523 123.695 1.00 53.34 188 ASN A O 1
ATOM 1558 N N . LYS A 1 189 ? -89.731 -12.581 121.479 1.00 68.25 189 LYS A N 1
ATOM 1559 C CA . LYS A 1 189 ? -89.146 -13.901 121.182 1.00 68.25 189 LYS A CA 1
ATOM 1560 C C . LYS A 1 189 ? -87.937 -13.738 120.250 1.00 68.25 189 LYS A C 1
ATOM 1562 O O . LYS A 1 189 ? -87.763 -12.677 119.654 1.00 68.25 189 LYS A O 1
ATOM 1567 N N . TYR A 1 190 ? -87.142 -14.795 120.096 1.00 75.12 190 TYR A N 1
ATOM 1568 C CA . TYR A 1 190 ? -85.945 -14.818 119.249 1.00 75.12 190 TYR A CA 1
ATOM 1569 C C . TYR A 1 190 ? -85.901 -16.085 118.384 1.00 75.12 190 TYR A C 1
ATOM 1571 O O . TYR A 1 190 ? -86.532 -17.085 118.726 1.00 75.12 190 TYR A O 1
ATOM 1579 N N . SER A 1 191 ? -85.164 -16.025 117.276 1.00 77.50 191 SER A N 1
ATOM 1580 C CA . SER A 1 191 ? -84.869 -17.146 116.374 1.00 77.50 191 SER A CA 1
ATOM 1581 C C . SER A 1 191 ? -83.420 -17.047 115.886 1.00 77.50 191 SER A C 1
ATOM 1583 O O . SER A 1 191 ? -82.927 -15.941 115.656 1.00 77.50 191 SER A O 1
ATOM 1585 N N . SER A 1 192 ? -82.735 -18.184 115.741 1.00 83.62 192 SER A N 1
ATOM 1586 C CA . SER A 1 192 ? -81.341 -18.264 115.286 1.00 83.62 192 SER A CA 1
ATOM 1587 C C . SER A 1 192 ? -81.268 -18.725 113.829 1.00 83.62 192 SER A C 1
ATOM 1589 O O . SER A 1 192 ? -81.539 -19.885 113.522 1.00 83.62 192 SER A O 1
ATOM 1591 N N . ILE A 1 193 ? -80.862 -17.842 112.919 1.00 88.06 193 ILE A N 1
ATOM 1592 C CA . ILE A 1 193 ? -80.631 -18.181 111.510 1.00 88.06 193 ILE A CA 1
ATOM 1593 C C . ILE A 1 193 ? -79.208 -18.727 111.370 1.00 88.06 193 ILE A C 1
ATOM 1595 O O . ILE A 1 193 ? -78.241 -18.000 111.601 1.00 88.06 193 ILE A O 1
ATOM 1599 N N . ILE A 1 194 ? -79.069 -19.995 110.983 1.00 88.06 194 ILE A N 1
ATOM 1600 C CA . ILE A 1 194 ? -77.792 -20.708 110.869 1.00 88.06 194 ILE A CA 1
ATOM 1601 C C . ILE A 1 194 ? -77.448 -20.895 109.387 1.00 88.06 194 ILE A C 1
ATOM 1603 O O . ILE A 1 194 ? -77.972 -21.782 108.712 1.00 88.06 194 ILE A O 1
ATOM 1607 N N . TYR A 1 195 ? -76.540 -20.070 108.874 1.00 87.44 195 TYR A N 1
ATOM 1608 C CA . TYR A 1 195 ? -76.009 -20.170 107.517 1.00 87.44 195 TYR A CA 1
ATOM 1609 C C . TYR A 1 195 ? -74.944 -21.270 107.454 1.00 87.44 195 TYR A C 1
ATOM 1611 O O . TYR A 1 195 ? -73.932 -21.199 108.157 1.00 87.44 195 TYR A O 1
ATOM 1619 N N . LYS A 1 196 ? -75.142 -22.274 106.595 1.00 84.19 196 LYS A N 1
ATOM 1620 C CA . LYS A 1 196 ? -74.242 -23.426 106.430 1.00 84.19 196 LYS A CA 1
ATOM 1621 C C . LYS A 1 196 ? -73.757 -23.595 104.993 1.00 84.19 196 LYS A C 1
ATOM 1623 O O . LYS A 1 196 ? -74.454 -23.244 104.049 1.00 84.19 196 LYS A O 1
ATOM 1628 N N . TYR A 1 197 ? -72.586 -24.197 104.826 1.00 83.88 197 TYR A N 1
ATOM 1629 C CA . TYR A 1 197 ? -72.080 -24.708 103.550 1.00 83.88 197 TYR A CA 1
ATOM 1630 C C . TYR A 1 197 ? -71.424 -26.067 103.797 1.00 83.88 197 TYR A C 1
ATOM 1632 O O . TYR A 1 197 ? -70.620 -26.201 104.716 1.00 83.88 197 TYR A O 1
ATOM 1640 N N . GLN A 1 198 ? -71.785 -27.088 103.011 1.00 79.12 198 GLN A N 1
ATOM 1641 C CA . GLN A 1 198 ? -71.286 -28.467 103.183 1.00 79.12 198 GLN A CA 1
ATOM 1642 C C . GLN A 1 198 ? -71.381 -28.957 104.650 1.00 79.12 198 GLN A C 1
ATOM 1644 O O . GLN A 1 198 ? -70.451 -29.549 105.193 1.00 79.12 198 GLN A O 1
ATOM 1649 N N . ASN A 1 199 ? -72.520 -28.678 105.298 1.00 76.31 199 ASN A N 1
ATOM 1650 C CA . ASN A 1 199 ? -72.826 -28.936 106.716 1.00 76.31 199 ASN A CA 1
ATOM 1651 C C . ASN A 1 199 ? -71.962 -28.198 107.762 1.00 76.31 199 ASN A C 1
ATOM 1653 O O . ASN A 1 199 ? -72.234 -28.331 108.955 1.00 76.31 199 ASN A O 1
ATOM 1657 N N . GLN A 1 200 ? -70.987 -27.378 107.362 1.00 80.25 200 GLN A N 1
ATOM 1658 C CA . GLN A 1 200 ? -70.263 -26.480 108.266 1.00 80.25 200 GLN A CA 1
ATOM 1659 C C . GLN A 1 200 ? -71.053 -25.181 108.461 1.00 80.25 200 GLN A C 1
ATOM 1661 O O . GLN A 1 200 ? -71.474 -24.564 107.483 1.00 80.25 200 GLN A O 1
ATOM 1666 N N . THR A 1 201 ? -71.235 -24.738 109.708 1.00 83.25 201 THR A N 1
ATOM 1667 C CA . THR A 1 201 ? -71.796 -23.411 110.004 1.00 83.25 201 THR A CA 1
ATOM 1668 C C . THR A 1 201 ? -70.799 -22.329 109.608 1.00 83.25 201 THR A C 1
ATOM 1670 O O . THR A 1 201 ? -69.716 -22.240 110.178 1.00 83.25 201 THR A O 1
ATOM 1673 N N . LEU A 1 202 ? -71.186 -21.502 108.637 1.00 83.31 202 LEU A N 1
ATOM 1674 C CA . LEU A 1 202 ? -70.446 -20.315 108.215 1.00 83.31 202 LEU A CA 1
ATOM 1675 C C . LEU A 1 202 ? -70.728 -19.130 109.143 1.00 83.31 202 LEU A C 1
ATOM 1677 O O . LEU A 1 202 ? -69.820 -18.364 109.452 1.00 83.31 202 LEU A O 1
ATOM 1681 N N . LYS A 1 203 ? -71.988 -18.968 109.572 1.00 83.50 203 LYS A N 1
ATOM 1682 C CA . LYS A 1 203 ? -72.426 -17.896 110.475 1.00 83.50 203 LYS A CA 1
ATOM 1683 C C . LYS A 1 203 ? -73.758 -18.246 111.132 1.00 83.50 203 LYS A C 1
ATOM 1685 O O . LYS A 1 203 ? -74.619 -18.827 110.479 1.00 83.50 203 LYS A O 1
ATOM 1690 N N . THR A 1 204 ? -73.956 -17.813 112.372 1.00 84.25 204 THR A N 1
ATOM 1691 C CA . THR A 1 204 ? -75.281 -17.763 113.009 1.00 84.25 204 THR A CA 1
ATOM 1692 C C . THR A 1 204 ? -75.640 -16.305 113.277 1.00 84.25 204 THR A C 1
ATOM 1694 O O . THR A 1 204 ? -74.769 -15.524 113.656 1.00 84.25 204 THR A O 1
ATOM 1697 N N . VAL A 1 205 ? -76.900 -15.930 113.060 1.00 84.00 205 VAL A N 1
ATOM 1698 C CA . VAL A 1 205 ? -77.437 -14.587 113.328 1.00 84.00 205 VAL A CA 1
ATOM 1699 C C . VAL A 1 205 ? -78.734 -14.740 114.115 1.00 84.00 205 VAL A C 1
ATOM 1701 O O . VAL A 1 205 ? -79.658 -15.398 113.637 1.00 84.00 205 VAL A O 1
ATOM 1704 N N . GLN A 1 206 ? -78.823 -14.149 115.308 1.00 80.88 206 GLN A N 1
ATOM 1705 C CA . GLN A 1 206 ? -80.098 -14.069 116.023 1.00 80.88 206 GLN A CA 1
ATOM 1706 C C . GLN A 1 206 ? -80.938 -12.899 115.512 1.00 80.88 206 GLN A C 1
ATOM 1708 O O . GLN A 1 206 ? -80.422 -11.812 115.266 1.00 80.88 206 GLN A O 1
ATOM 1713 N N . ILE A 1 207 ? -82.246 -13.119 115.403 1.00 80.06 207 ILE A N 1
ATOM 1714 C CA . ILE A 1 207 ? -83.233 -12.076 115.119 1.00 80.06 207 ILE A CA 1
ATOM 1715 C C . ILE A 1 207 ? -84.327 -12.079 116.188 1.00 80.06 207 ILE A C 1
ATOM 1717 O O . ILE A 1 207 ? -84.769 -13.137 116.645 1.00 80.06 207 ILE A O 1
ATOM 1721 N N . SER A 1 208 ? -84.784 -10.893 116.596 1.00 69.25 208 SER A N 1
ATOM 1722 C CA . SER A 1 208 ? -85.946 -10.763 117.480 1.00 69.25 208 SER A CA 1
ATOM 1723 C C . SER A 1 208 ? -87.233 -10.744 116.662 1.00 69.25 208 SER A C 1
ATOM 1725 O O . SER A 1 208 ? -87.347 -9.973 115.711 1.00 69.25 208 SER A O 1
ATOM 1727 N N . VAL A 1 209 ? -88.215 -11.544 117.066 1.00 71.69 209 VAL A N 1
ATOM 1728 C CA . VAL A 1 209 ? -89.498 -11.703 116.373 1.00 71.69 209 VAL A CA 1
ATOM 1729 C C . VAL A 1 209 ? -90.624 -11.245 117.298 1.00 71.69 209 VAL A C 1
ATOM 1731 O O . VAL A 1 209 ? -90.637 -11.572 118.493 1.00 71.69 209 VAL A O 1
ATOM 1734 N N . LEU A 1 210 ? -91.569 -10.468 116.760 1.00 68.94 210 LEU A N 1
ATOM 1735 C CA . LEU A 1 210 ? -92.740 -10.037 117.522 1.00 68.94 210 LEU A CA 1
ATOM 1736 C C . LEU A 1 210 ? -93.576 -11.261 117.905 1.00 68.94 210 LEU A C 1
ATOM 1738 O O . LEU A 1 210 ? -93.695 -12.216 117.141 1.00 68.94 210 LEU A O 1
ATOM 1742 N N . LYS A 1 211 ? -94.173 -11.232 119.101 1.00 63.50 211 LYS A N 1
ATOM 1743 C CA . LYS A 1 211 ? -94.859 -12.384 119.718 1.00 63.50 211 LYS A CA 1
ATOM 1744 C C . LYS A 1 211 ? -95.911 -13.048 118.812 1.00 63.50 211 LYS A C 1
ATOM 1746 O O . LYS A 1 211 ? -96.147 -14.251 118.960 1.00 63.50 211 LYS A O 1
ATOM 1751 N N . ASP A 1 212 ? -96.487 -12.256 117.910 1.00 68.31 212 ASP A N 1
ATOM 1752 C CA . ASP A 1 212 ? -97.645 -12.572 117.077 1.00 68.31 212 ASP A CA 1
ATOM 1753 C C . ASP A 1 212 ? -97.275 -12.841 115.596 1.00 68.31 212 ASP A C 1
ATOM 1755 O O . ASP A 1 212 ? -98.157 -13.125 114.789 1.00 68.31 212 ASP A O 1
ATOM 1759 N N . GLN A 1 213 ? -95.986 -12.780 115.222 1.00 70.94 213 GLN A N 1
ATOM 1760 C CA . GLN A 1 213 ? -95.502 -13.209 113.901 1.00 70.94 213 GLN A CA 1
ATOM 1761 C C . GLN A 1 213 ? -95.306 -14.733 113.848 1.00 70.94 213 GLN A C 1
ATOM 1763 O O . GLN A 1 213 ? -94.740 -15.337 114.759 1.00 70.94 213 GLN A O 1
ATOM 1768 N N . SER A 1 214 ? -95.742 -15.345 112.745 1.00 77.31 214 SER A N 1
ATOM 1769 C CA . SER A 1 214 ? -95.666 -16.793 112.488 1.00 77.31 214 SER A CA 1
ATOM 1770 C C . SER A 1 214 ? -94.619 -17.199 111.445 1.00 77.31 214 SER A C 1
ATOM 1772 O O . SER A 1 214 ? -94.334 -18.387 111.310 1.00 77.31 214 SER A O 1
ATOM 1774 N N . GLU A 1 215 ? -94.053 -16.238 110.714 1.00 80.50 215 GLU A N 1
ATOM 1775 C CA . GLU A 1 215 ? -93.108 -16.451 109.613 1.00 80.50 215 GLU A CA 1
ATOM 1776 C C . GLU A 1 215 ? -91.935 -15.465 109.696 1.00 80.50 215 GLU A C 1
ATOM 1778 O O . GLU A 1 215 ? -92.055 -14.370 110.251 1.00 80.50 215 GLU A O 1
ATOM 1783 N N . ILE A 1 216 ? -90.802 -15.874 109.132 1.00 79.19 216 ILE A N 1
ATOM 1784 C CA . ILE A 1 216 ? -89.535 -15.148 109.072 1.00 79.19 216 ILE A CA 1
ATOM 1785 C C . ILE A 1 216 ? -89.110 -15.072 107.599 1.00 79.19 216 ILE A C 1
ATOM 1787 O O . ILE A 1 216 ? -89.029 -16.096 106.918 1.00 79.19 216 ILE A O 1
ATOM 1791 N N . VAL A 1 217 ? -88.832 -13.860 107.109 1.00 82.81 217 VAL A N 1
ATOM 1792 C CA . VAL A 1 217 ? -88.386 -13.600 105.729 1.00 82.81 217 VAL A CA 1
ATOM 1793 C C . VAL A 1 217 ? -86.914 -13.198 105.738 1.00 82.81 217 VAL A C 1
ATOM 1795 O O . VAL A 1 217 ? -86.507 -12.353 106.532 1.00 82.81 217 VAL A O 1
ATOM 1798 N N . ILE A 1 218 ? -86.111 -13.821 104.875 1.00 82.50 218 ILE A N 1
ATOM 1799 C CA . ILE A 1 218 ? -84.648 -13.694 104.861 1.00 82.50 218 ILE A CA 1
ATOM 1800 C C . ILE A 1 218 ? -84.212 -13.412 103.422 1.00 82.50 218 ILE A C 1
ATOM 1802 O O . ILE A 1 218 ? -83.899 -14.319 102.653 1.00 82.50 218 ILE A O 1
ATOM 1806 N N . GLU A 1 219 ? -84.277 -12.138 103.035 1.00 78.50 219 GLU A N 1
ATOM 1807 C CA . GLU A 1 219 ? -84.106 -11.694 101.643 1.00 78.50 219 GLU A CA 1
ATOM 1808 C C . GLU A 1 219 ? -82.644 -11.711 101.175 1.00 78.50 219 GLU A C 1
ATOM 1810 O O . GLU A 1 219 ? -82.359 -12.053 100.027 1.00 78.50 219 GLU A O 1
ATOM 1815 N N . ASN A 1 220 ? -81.715 -11.362 102.070 1.00 79.75 220 ASN A N 1
ATOM 1816 C CA . ASN A 1 220 ? -80.298 -11.160 101.775 1.00 79.75 220 ASN A CA 1
ATOM 1817 C C . ASN A 1 220 ? -79.405 -12.021 102.679 1.00 79.75 220 ASN A C 1
ATOM 1819 O O . ASN A 1 220 ? -79.792 -12.395 103.784 1.00 79.75 220 ASN A O 1
ATOM 1823 N N . LEU A 1 221 ? -78.189 -12.310 102.208 1.00 82.62 221 LEU A N 1
ATOM 1824 C CA . LEU A 1 221 ? -77.139 -12.890 103.045 1.00 82.62 221 LEU A CA 1
ATOM 1825 C C . LEU A 1 221 ? -76.424 -11.804 103.860 1.00 82.62 221 LEU A C 1
ATOM 1827 O O . LEU A 1 221 ? -76.341 -10.668 103.396 1.00 82.62 221 LEU A O 1
ATOM 1831 N N . PRO A 1 222 ? -75.819 -12.157 105.010 1.00 81.25 222 PRO A N 1
ATOM 1832 C CA . PRO A 1 222 ? -74.845 -11.306 105.682 1.00 81.25 222 PRO A CA 1
ATOM 1833 C C . PRO A 1 222 ? -73.736 -10.854 104.718 1.00 81.25 222 PRO A C 1
ATOM 1835 O O . PRO A 1 222 ? -73.223 -11.662 103.938 1.00 81.25 222 PRO A O 1
ATOM 1838 N N . ASN A 1 223 ? -73.357 -9.574 104.784 1.00 78.75 223 ASN A N 1
ATOM 1839 C CA . ASN A 1 223 ? -72.423 -8.924 103.847 1.00 78.75 223 ASN A CA 1
ATOM 1840 C C . ASN A 1 223 ? -71.080 -9.672 103.698 1.00 78.75 223 ASN A C 1
ATOM 1842 O O . ASN A 1 223 ? -70.489 -9.704 102.621 1.00 78.75 223 ASN A O 1
ATOM 1846 N N . ASP A 1 224 ? -70.608 -10.298 104.777 1.00 75.31 224 ASP A N 1
ATOM 1847 C CA . ASP A 1 224 ? -69.384 -11.101 104.844 1.00 75.31 224 ASP A CA 1
ATOM 1848 C C . ASP A 1 224 ? -69.483 -12.454 104.115 1.00 75.31 224 ASP A C 1
ATOM 1850 O O . ASP A 1 224 ? -68.470 -12.990 103.665 1.00 75.31 224 ASP A O 1
ATOM 1854 N N . LEU A 1 225 ? -70.696 -12.982 103.926 1.00 82.44 225 LEU A N 1
ATOM 1855 C CA . LEU A 1 225 ? -70.953 -14.179 103.120 1.00 82.44 225 LEU A CA 1
ATOM 1856 C C . LEU A 1 225 ? -71.311 -13.836 101.666 1.00 82.44 225 LEU A C 1
ATOM 1858 O O . LEU A 1 225 ? -70.941 -14.582 100.761 1.00 82.44 225 LEU A O 1
ATOM 1862 N N . GLN A 1 226 ? -71.981 -12.703 101.430 1.00 77.31 226 GLN A N 1
ATOM 1863 C CA . GLN A 1 226 ? -72.580 -12.322 100.141 1.00 77.31 226 GLN A CA 1
ATOM 1864 C C . GLN A 1 226 ? -71.591 -12.268 98.957 1.00 77.31 226 GLN A C 1
ATOM 1866 O O . GLN A 1 226 ? -71.993 -12.504 97.814 1.00 77.31 226 GLN A O 1
ATOM 1871 N N . ASN A 1 227 ? -70.305 -12.001 99.206 1.00 75.25 227 ASN A N 1
ATOM 1872 C CA . ASN A 1 227 ? -69.268 -11.975 98.164 1.00 75.25 227 ASN A CA 1
ATOM 1873 C C . ASN A 1 227 ? -68.878 -13.376 97.663 1.00 75.25 227 ASN A C 1
ATOM 1875 O O . ASN A 1 227 ? -68.695 -13.569 96.465 1.00 75.25 227 ASN A O 1
ATOM 1879 N N . ASN A 1 228 ? -68.779 -14.355 98.567 1.00 76.75 228 ASN A N 1
ATOM 1880 C CA . ASN A 1 228 ? -68.213 -15.682 98.281 1.00 76.75 228 ASN A CA 1
ATOM 1881 C C . ASN A 1 228 ? -69.268 -16.795 98.199 1.00 76.75 228 ASN A C 1
ATOM 1883 O O . ASN A 1 228 ? -68.989 -17.874 97.673 1.00 76.75 228 ASN A O 1
ATOM 1887 N N . TYR A 1 229 ? -70.469 -16.539 98.719 1.00 82.06 229 TYR A N 1
ATOM 1888 C CA . TYR A 1 229 ? -71.560 -17.498 98.831 1.00 82.06 229 TYR A CA 1
ATOM 1889 C C . TYR A 1 229 ? -72.887 -16.910 98.342 1.00 82.06 229 TYR A C 1
ATOM 1891 O O . TYR A 1 229 ? -73.095 -15.697 98.296 1.00 82.06 229 TYR A O 1
ATOM 1899 N N . GLU A 1 230 ? -73.809 -17.801 98.002 1.00 82.25 230 GLU A N 1
ATOM 1900 C CA . GLU A 1 230 ? -75.210 -17.512 97.701 1.00 82.25 230 GLU A CA 1
ATOM 1901 C C . GLU A 1 230 ? -76.112 -18.613 98.265 1.00 82.25 230 GLU A C 1
ATOM 1903 O O . GLU A 1 230 ? -75.648 -19.708 98.583 1.00 82.25 230 GLU A O 1
ATOM 1908 N N . PHE A 1 231 ? -77.407 -18.328 98.406 1.00 82.62 231 PHE A N 1
ATOM 1909 C CA . PHE A 1 231 ? -78.395 -19.316 98.837 1.00 82.62 231 PHE A CA 1
ATOM 1910 C C . PHE A 1 231 ? -78.398 -20.541 97.902 1.00 82.62 231 PHE A C 1
ATOM 1912 O O . PHE A 1 231 ? -78.438 -20.391 96.681 1.00 82.62 231 PHE A O 1
ATOM 1919 N N . ALA A 1 232 ? -78.400 -21.755 98.461 1.00 79.25 232 ALA A N 1
ATOM 1920 C CA . ALA A 1 232 ? -78.493 -22.983 97.667 1.00 79.25 232 ALA A CA 1
ATOM 1921 C C . ALA A 1 232 ? -79.908 -23.213 97.100 1.00 79.25 232 ALA A C 1
ATOM 1923 O O . ALA A 1 232 ? -80.047 -23.761 96.011 1.00 79.25 232 ALA A O 1
ATOM 1924 N N . ASN A 1 233 ? -80.938 -22.754 97.823 1.00 71.25 233 ASN A N 1
ATOM 1925 C CA . ASN A 1 233 ? -82.356 -22.914 97.488 1.00 71.25 233 ASN A CA 1
ATOM 1926 C C . ASN A 1 233 ? -83.029 -21.547 97.256 1.00 71.25 233 ASN A C 1
ATOM 1928 O O . ASN A 1 233 ? -82.557 -20.519 97.748 1.00 71.25 233 ASN A O 1
ATOM 1932 N N . GLU A 1 234 ? -84.177 -21.520 96.576 1.00 72.19 234 GLU A N 1
ATOM 1933 C CA . GLU A 1 234 ? -84.941 -20.285 96.299 1.00 72.19 234 GLU A CA 1
ATOM 1934 C C . GLU A 1 234 ? -85.875 -19.842 97.440 1.00 72.19 234 GLU A C 1
ATOM 1936 O O . GLU A 1 234 ? -86.319 -18.698 97.462 1.00 72.19 234 GLU A O 1
ATOM 1941 N N . ILE A 1 235 ? -86.148 -20.707 98.422 1.00 72.38 235 ILE A N 1
ATOM 1942 C CA . ILE A 1 235 ? -87.041 -20.394 99.549 1.00 72.38 235 ILE A CA 1
ATOM 1943 C C . ILE A 1 235 ? -86.428 -19.281 100.421 1.00 72.38 235 ILE A C 1
ATOM 1945 O O . ILE A 1 235 ? -85.300 -19.406 100.902 1.00 72.38 235 ILE A O 1
ATOM 1949 N N . ARG A 1 236 ? -87.172 -18.182 100.611 1.00 76.75 236 ARG A N 1
ATOM 1950 C CA . ARG A 1 236 ? -86.803 -17.018 101.453 1.00 76.75 236 ARG A CA 1
ATOM 1951 C C . ARG A 1 236 ? -87.727 -16.809 102.655 1.00 76.75 236 ARG A C 1
ATOM 1953 O O . ARG A 1 236 ? -87.420 -15.977 103.501 1.00 76.75 236 ARG A O 1
ATOM 1960 N N . VAL A 1 237 ? -88.844 -17.535 102.717 1.00 80.25 237 VAL A N 1
ATOM 1961 C CA . VAL A 1 237 ? -89.850 -17.452 103.784 1.00 80.25 237 VAL A CA 1
ATOM 1962 C C . VAL A 1 237 ? -89.851 -18.770 104.545 1.00 80.25 237 VAL A C 1
ATOM 1964 O O . VAL A 1 237 ? -89.931 -19.837 103.935 1.00 80.25 237 VAL A O 1
ATOM 1967 N N . PHE A 1 238 ? -89.752 -18.692 105.867 1.00 81.69 238 PHE A N 1
ATOM 1968 C CA . PHE A 1 238 ? -89.655 -19.837 106.764 1.00 81.69 238 PHE A CA 1
ATOM 1969 C C . PHE A 1 238 ? -90.683 -19.692 107.897 1.00 81.69 238 PHE A C 1
ATOM 1971 O O . PHE A 1 238 ? -90.889 -18.575 108.377 1.00 81.69 238 PHE A O 1
ATOM 1978 N N . PRO A 1 239 ? -91.325 -20.777 108.365 1.00 81.00 239 PRO A N 1
ATOM 1979 C CA . PRO A 1 239 ? -92.148 -20.718 109.571 1.00 81.00 239 PRO A CA 1
ATOM 1980 C C . PRO A 1 239 ? -91.275 -20.386 110.790 1.00 81.00 239 PRO A C 1
ATOM 1982 O O . PRO A 1 239 ? -90.096 -20.740 110.829 1.00 81.00 239 PRO A O 1
ATOM 1985 N N . PHE A 1 240 ? -91.849 -19.732 111.804 1.00 80.56 240 PHE A N 1
ATOM 1986 C CA . PHE A 1 240 ? -91.129 -19.448 113.046 1.00 80.56 240 PHE A CA 1
ATOM 1987 C C . PHE A 1 240 ? -90.646 -20.745 113.717 1.00 80.56 240 PHE A C 1
ATOM 1989 O O . PHE A 1 240 ? -91.446 -21.610 114.082 1.00 80.56 240 PHE A O 1
ATOM 1996 N N . ALA A 1 241 ? -89.336 -20.830 113.937 1.00 79.31 241 ALA A N 1
ATOM 1997 C CA . ALA A 1 241 ? -88.658 -21.871 114.698 1.00 79.31 241 ALA A CA 1
ATOM 1998 C C . ALA A 1 241 ? -87.535 -21.240 115.538 1.00 79.31 241 ALA A C 1
ATOM 2000 O O . ALA A 1 241 ? -87.064 -20.146 115.224 1.00 79.31 241 ALA A O 1
ATOM 2001 N N . GLU A 1 242 ? -87.091 -21.915 116.600 1.00 79.25 242 GLU A N 1
ATOM 2002 C CA . GLU A 1 242 ? -85.986 -21.424 117.444 1.00 79.25 242 GLU A CA 1
ATOM 2003 C C . GLU A 1 242 ? -84.640 -21.432 116.691 1.00 79.25 242 GLU A C 1
ATOM 2005 O O . GLU A 1 242 ? -83.797 -20.564 116.928 1.00 79.25 242 GLU A O 1
ATOM 2010 N N . GLU A 1 243 ? -84.489 -22.329 115.709 1.00 83.12 243 GLU A N 1
ATOM 2011 C CA . GLU A 1 243 ? -83.382 -22.367 114.748 1.00 83.12 243 GLU A CA 1
ATOM 2012 C C . GLU A 1 243 ? -83.909 -22.540 113.310 1.00 83.12 243 GLU A C 1
ATOM 2014 O O . GLU A 1 243 ? -84.840 -23.312 113.071 1.00 83.12 243 GLU A O 1
ATOM 2019 N N . ILE A 1 244 ? -83.306 -21.836 112.345 1.00 84.31 244 ILE A N 1
ATOM 2020 C CA . ILE A 1 244 ? -83.595 -21.944 110.905 1.00 84.31 244 ILE A CA 1
ATOM 2021 C C . ILE A 1 244 ? -82.277 -22.164 110.162 1.00 84.31 244 ILE A C 1
ATOM 2023 O O . ILE A 1 244 ? -81.423 -21.279 110.131 1.00 84.31 244 ILE A O 1
ATOM 2027 N N . GLU A 1 245 ? -82.107 -23.327 109.532 1.00 85.38 245 GLU A N 1
ATOM 2028 C CA . GLU A 1 245 ? -80.904 -23.624 108.747 1.00 85.38 245 GLU A CA 1
ATOM 2029 C C . GLU A 1 245 ? -81.024 -23.157 107.293 1.00 85.38 245 GLU A C 1
ATOM 2031 O O . GLU A 1 245 ? -81.931 -23.558 106.562 1.00 85.38 245 GLU A O 1
ATOM 2036 N N . ILE A 1 246 ? -80.050 -22.366 106.843 1.00 85.62 246 ILE A N 1
ATOM 2037 C CA . ILE A 1 246 ? -79.938 -21.897 105.463 1.00 85.62 246 ILE A CA 1
ATOM 2038 C C . ILE A 1 246 ? -78.693 -22.503 104.830 1.00 85.62 246 ILE A C 1
ATOM 2040 O O . ILE A 1 246 ? -77.567 -22.115 105.137 1.00 85.62 246 ILE A O 1
ATOM 2044 N N . GLN A 1 247 ? -78.900 -23.430 103.898 1.00 85.56 247 GLN A N 1
ATOM 2045 C CA . GLN A 1 247 ? -77.817 -23.973 103.085 1.00 85.56 247 GLN A CA 1
ATOM 2046 C C . GLN A 1 247 ? -77.413 -22.968 101.999 1.00 85.56 247 GLN A C 1
ATOM 2048 O O . GLN A 1 247 ? -78.254 -22.438 101.266 1.00 85.56 247 GLN A O 1
ATOM 2053 N N . LEU A 1 248 ? -76.111 -22.729 101.896 1.00 86.44 248 LEU A N 1
ATOM 2054 C CA . LEU A 1 248 ? -75.454 -21.894 100.900 1.00 86.44 248 LEU A CA 1
ATOM 2055 C C . LEU A 1 248 ? -74.623 -22.756 99.941 1.00 86.44 248 LEU A C 1
ATOM 2057 O O . LEU A 1 248 ? -74.269 -23.896 100.245 1.00 86.44 248 LEU A O 1
ATOM 2061 N N . LYS A 1 249 ? -74.262 -22.180 98.795 1.00 81.25 249 LYS A N 1
ATOM 2062 C CA . LYS A 1 249 ? -73.250 -22.685 97.856 1.00 81.25 249 LYS A CA 1
ATOM 2063 C C . LYS A 1 249 ? -72.185 -21.612 97.620 1.00 81.25 249 LYS A C 1
ATOM 2065 O O . LYS A 1 249 ? -72.471 -20.422 97.752 1.00 81.25 249 LYS A O 1
ATOM 2070 N N . LYS A 1 250 ? -70.951 -22.022 97.306 1.00 82.31 250 LYS A N 1
ATOM 2071 C CA . LYS A 1 250 ? -69.893 -21.094 96.878 1.00 82.31 250 LYS A CA 1
ATOM 2072 C C . LYS A 1 250 ? -70.227 -20.503 95.511 1.00 82.31 250 LYS A C 1
ATOM 2074 O O . LYS A 1 250 ? -70.792 -21.194 94.669 1.00 82.31 250 LYS A O 1
ATOM 2079 N N . LYS A 1 251 ? -69.805 -19.258 95.293 1.00 81.94 251 LYS A N 1
ATOM 2080 C CA . LYS A 1 251 ? -69.849 -18.594 93.985 1.00 81.94 251 LYS A CA 1
ATOM 2081 C C . LYS A 1 251 ? -68.676 -18.981 93.091 1.00 81.94 251 LYS A C 1
ATOM 2083 O O . LYS A 1 251 ? -68.876 -19.131 91.893 1.00 81.94 251 LYS A O 1
ATOM 2088 N N . THR A 1 252 ? -67.486 -19.203 93.655 1.00 83.31 252 THR A N 1
ATOM 2089 C CA . THR A 1 252 ? -66.264 -19.544 92.903 1.00 83.31 252 THR A CA 1
ATOM 2090 C C . THR A 1 252 ? -65.619 -20.874 93.317 1.00 83.31 252 THR A C 1
ATOM 2092 O O . THR A 1 252 ? -65.780 -21.357 94.444 1.00 83.31 252 THR A O 1
ATOM 2095 N N . LYS A 1 253 ? -64.871 -21.455 92.375 1.00 84.06 253 LYS A N 1
ATOM 2096 C CA . LYS A 1 253 ? -63.953 -22.591 92.512 1.00 84.06 253 LYS A CA 1
ATOM 2097 C C . LYS A 1 253 ? -62.561 -22.160 92.032 1.00 84.06 253 LYS A C 1
ATOM 2099 O O . LYS A 1 253 ? -62.450 -21.462 91.026 1.00 84.06 253 LYS A O 1
ATOM 2104 N N . THR A 1 254 ? -61.520 -22.592 92.735 1.00 84.94 254 THR A N 1
ATOM 2105 C CA . THR A 1 254 ? -60.123 -22.365 92.339 1.00 84.94 254 THR A CA 1
ATOM 2106 C C . THR A 1 254 ? -59.666 -23.495 91.421 1.00 84.94 254 THR A C 1
ATOM 2108 O O . THR A 1 254 ? -59.911 -24.662 91.732 1.00 84.94 254 THR A O 1
ATOM 2111 N N . ILE A 1 255 ? -58.988 -23.167 90.323 1.00 89.69 255 ILE A N 1
ATOM 2112 C CA . ILE A 1 255 ? -58.370 -24.130 89.400 1.00 89.69 255 ILE A CA 1
ATOM 2113 C C . ILE A 1 255 ? -56.903 -23.769 89.144 1.00 89.69 255 ILE A C 1
ATOM 2115 O O . ILE A 1 255 ? -56.500 -22.615 89.309 1.00 89.69 255 ILE A O 1
ATOM 2119 N N . ASN A 1 256 ? -56.100 -24.754 88.739 1.00 90.62 256 ASN A N 1
ATOM 2120 C CA . ASN A 1 256 ? -54.697 -24.547 88.394 1.00 90.62 256 ASN A CA 1
ATOM 2121 C C . ASN A 1 256 ? -54.519 -24.315 86.888 1.00 90.62 256 ASN A C 1
ATOM 2123 O O . ASN A 1 256 ? -55.057 -25.069 86.082 1.00 90.62 256 ASN A O 1
ATOM 2127 N N . LEU A 1 257 ? -53.743 -23.305 86.503 1.00 91.19 257 LEU A N 1
ATOM 2128 C CA . LEU A 1 257 ? -53.503 -22.922 85.114 1.00 91.19 257 LEU A CA 1
ATOM 2129 C C . LEU A 1 257 ? -52.009 -23.047 84.793 1.00 91.19 257 LEU A C 1
ATOM 2131 O O . LEU A 1 257 ? -51.195 -22.261 85.276 1.00 91.19 257 LEU A O 1
ATOM 2135 N N . ILE A 1 258 ? -51.654 -24.034 83.970 1.00 91.38 258 ILE A N 1
ATOM 2136 C CA . ILE A 1 258 ? -50.272 -24.310 83.564 1.00 91.38 258 ILE A CA 1
ATOM 2137 C C . ILE A 1 258 ? -50.084 -23.842 82.123 1.00 91.38 258 ILE A C 1
ATOM 2139 O O . ILE A 1 258 ? -50.603 -24.447 81.182 1.00 91.38 258 ILE A O 1
ATOM 2143 N N . TYR A 1 259 ? -49.311 -22.778 81.933 1.00 92.94 259 TYR A N 1
ATOM 2144 C CA . TYR A 1 259 ? -48.851 -22.368 80.612 1.00 92.94 259 TYR A CA 1
ATOM 2145 C C . TYR A 1 259 ? -47.683 -23.254 80.187 1.00 92.94 259 TYR A C 1
ATOM 2147 O O . TYR A 1 259 ? -46.716 -23.399 80.936 1.00 92.94 259 TYR A O 1
ATOM 2155 N N . GLN A 1 260 ? -47.745 -23.824 78.983 1.00 92.81 260 GLN A N 1
ATOM 2156 C CA . GLN A 1 260 ? -46.708 -24.725 78.478 1.00 92.81 260 GLN A CA 1
ATOM 2157 C C . GLN A 1 260 ? -46.285 -24.438 77.035 1.00 92.81 260 GLN A C 1
ATOM 2159 O O . GLN A 1 260 ? -47.106 -24.065 76.194 1.00 92.81 260 GLN A O 1
ATOM 2164 N N . TYR A 1 261 ? -44.999 -24.664 76.756 1.00 91.00 261 TYR A N 1
ATOM 2165 C CA . TYR A 1 261 ? -44.381 -24.564 75.432 1.00 91.00 261 TYR A CA 1
ATOM 2166 C C . TYR A 1 261 ? -43.408 -25.738 75.211 1.00 91.00 261 TYR A C 1
ATOM 2168 O O . TYR A 1 261 ? -42.514 -25.970 76.025 1.00 91.00 261 TYR A O 1
ATOM 2176 N N . ASP A 1 262 ? -43.594 -26.491 74.121 1.00 84.81 262 ASP A N 1
ATOM 2177 C CA . ASP A 1 262 ? -42.953 -27.793 73.856 1.00 84.81 262 ASP A CA 1
ATOM 2178 C C . ASP A 1 262 ? -42.953 -28.709 75.098 1.00 84.81 262 ASP A C 1
ATOM 2180 O O . ASP A 1 262 ? -41.896 -29.099 75.596 1.00 84.81 262 ASP A O 1
ATOM 2184 N N . ASP A 1 263 ? -44.149 -28.956 75.646 1.00 82.69 263 ASP A N 1
ATOM 2185 C CA . ASP A 1 263 ? -44.432 -29.787 76.832 1.00 82.69 263 ASP A CA 1
ATOM 2186 C C . ASP A 1 263 ? -43.638 -29.426 78.110 1.00 82.69 263 ASP A C 1
ATOM 2188 O O . ASP A 1 263 ? -43.538 -30.216 79.050 1.00 82.69 263 ASP A O 1
ATOM 2192 N N . ARG A 1 264 ? -43.090 -28.204 78.174 1.00 87.31 264 ARG A N 1
ATOM 2193 C CA . ARG A 1 264 ? -42.413 -27.636 79.350 1.00 87.31 264 ARG A CA 1
ATOM 2194 C C . ARG A 1 264 ? -43.256 -26.535 79.974 1.00 87.31 264 ARG A C 1
ATOM 2196 O O . ARG A 1 264 ? -43.764 -25.668 79.265 1.00 87.31 264 ARG A O 1
ATOM 2203 N N . GLU A 1 265 ? -43.337 -26.544 81.300 1.00 90.81 265 GLU A N 1
ATOM 2204 C CA . GLU A 1 265 ? -43.950 -25.487 82.107 1.00 90.81 265 GLU A CA 1
ATOM 2205 C C . GLU A 1 265 ? -43.221 -24.147 81.895 1.00 90.81 265 GLU A C 1
ATOM 2207 O O . GLU A 1 265 ? -41.998 -24.058 82.020 1.00 90.81 265 GLU A O 1
ATOM 2212 N N . VAL A 1 266 ? -43.987 -23.115 81.535 1.00 90.38 266 VAL A N 1
ATOM 2213 C CA . VAL A 1 266 ? -43.532 -21.732 81.313 1.00 90.38 266 VAL A CA 1
ATOM 2214 C C . VAL A 1 266 ? -43.882 -20.862 82.517 1.00 90.38 266 VAL A C 1
ATOM 2216 O O . VAL A 1 266 ? -43.043 -20.103 82.996 1.00 90.38 266 VAL A O 1
ATOM 2219 N N . GLU A 1 267 ? -45.123 -20.970 82.991 1.00 92.00 267 GLU A N 1
ATOM 2220 C CA . GLU A 1 267 ? -45.662 -20.264 84.155 1.00 92.00 267 GLU A CA 1
ATOM 2221 C C . GLU A 1 267 ? -46.878 -21.042 84.691 1.00 92.00 267 GLU A C 1
ATOM 2223 O O . GLU A 1 267 ? -47.546 -21.755 83.938 1.00 92.00 267 GLU A O 1
ATOM 2228 N N . ASN A 1 268 ? -47.152 -20.930 85.989 1.00 91.06 268 ASN A N 1
ATOM 2229 C CA . ASN A 1 268 ? -48.097 -21.777 86.717 1.00 91.06 268 ASN A CA 1
ATOM 2230 C C . ASN A 1 268 ? -48.850 -20.912 87.738 1.00 91.06 268 ASN A C 1
ATOM 2232 O O . ASN A 1 268 ? -48.224 -20.275 88.588 1.00 91.06 268 ASN A O 1
ATOM 2236 N N . VAL A 1 269 ? -50.173 -20.807 87.592 1.00 90.88 269 VAL A N 1
ATOM 2237 C CA . VAL A 1 269 ? -51.001 -19.791 88.261 1.00 90.88 269 VAL A CA 1
ATOM 2238 C C . VAL A 1 269 ? -52.306 -20.408 88.760 1.00 90.88 269 VAL A C 1
ATOM 2240 O O . VAL A 1 269 ? -53.023 -21.052 88.001 1.00 90.88 269 VAL A O 1
ATOM 2243 N N . LEU A 1 270 ? -52.664 -20.156 90.019 1.00 89.75 270 LEU A N 1
ATOM 2244 C CA . LEU A 1 270 ? -53.997 -20.468 90.544 1.00 89.75 270 LEU A CA 1
ATOM 2245 C C . LEU A 1 270 ? -54.967 -19.332 90.199 1.00 89.75 270 LEU A C 1
ATOM 2247 O O . LEU A 1 270 ? -54.661 -18.170 90.468 1.00 89.75 270 LEU A O 1
ATOM 2251 N N . ILE A 1 271 ? -56.136 -19.662 89.643 1.00 87.50 271 ILE A N 1
ATOM 2252 C CA . ILE A 1 271 ? -57.197 -18.688 89.337 1.00 87.50 271 ILE A CA 1
ATOM 2253 C C . ILE A 1 271 ? -58.539 -19.120 89.935 1.00 87.50 271 ILE A C 1
ATOM 2255 O O . ILE A 1 271 ? -58.868 -20.306 89.958 1.00 87.50 271 ILE A O 1
ATOM 2259 N N . ASP A 1 272 ? -59.327 -18.149 90.396 1.00 85.75 272 ASP A N 1
ATOM 2260 C CA . ASP A 1 272 ? -60.704 -18.357 90.850 1.00 85.75 272 ASP A CA 1
ATOM 2261 C C . ASP A 1 272 ? -61.693 -18.036 89.725 1.00 85.75 272 ASP A C 1
ATOM 2263 O O . ASP A 1 272 ? -61.640 -16.967 89.118 1.00 85.75 272 ASP A O 1
ATOM 2267 N N . ILE A 1 273 ? -62.628 -18.954 89.479 1.00 84.62 273 ILE A N 1
ATOM 2268 C CA . ILE A 1 273 ? -63.680 -18.836 88.459 1.00 84.62 273 ILE A CA 1
ATOM 2269 C C . ILE A 1 273 ? -65.048 -19.222 89.046 1.00 84.62 273 ILE A C 1
ATOM 2271 O O . ILE A 1 273 ? -65.091 -19.993 90.007 1.00 84.62 273 ILE A O 1
ATOM 2275 N N . PRO A 1 274 ? -66.178 -18.723 88.515 1.00 84.12 274 PRO A N 1
ATOM 2276 C CA . PRO A 1 274 ? -67.517 -19.163 88.905 1.00 84.12 274 PRO A CA 1
ATOM 2277 C C . PRO A 1 274 ? -67.693 -20.692 88.934 1.00 84.12 274 PRO A C 1
ATOM 2279 O O . PRO A 1 274 ? -67.178 -21.411 88.075 1.00 84.12 274 PRO A O 1
ATOM 2282 N N . VAL A 1 275 ? -68.420 -21.214 89.929 1.00 81.00 275 VAL A N 1
ATOM 2283 C CA . VAL A 1 275 ? -68.610 -22.670 90.121 1.00 81.00 275 VAL A CA 1
ATOM 2284 C C . VAL A 1 275 ? -69.301 -23.320 88.918 1.00 81.00 275 VAL A C 1
ATOM 2286 O O . VAL A 1 275 ? -68.930 -24.424 88.517 1.00 81.00 275 VAL A O 1
ATOM 2289 N N . ASP A 1 276 ? -70.257 -22.614 88.325 1.00 79.62 276 ASP A N 1
ATOM 2290 C CA . ASP A 1 276 ? -71.052 -22.979 87.152 1.00 79.62 276 ASP A CA 1
ATOM 2291 C C . ASP A 1 276 ? -70.352 -22.710 85.805 1.00 79.62 276 ASP A C 1
ATOM 2293 O O . ASP A 1 276 ? -70.856 -23.118 84.757 1.00 79.62 276 ASP A O 1
ATOM 2297 N N . GLN A 1 277 ? -69.170 -22.080 85.802 1.00 82.69 277 GLN A N 1
ATOM 2298 C CA . GLN A 1 277 ? -68.391 -21.899 84.579 1.00 82.69 277 GLN A CA 1
ATOM 2299 C C . GLN A 1 277 ? -67.823 -23.246 84.107 1.00 82.69 277 GLN A C 1
ATOM 2301 O O . GLN A 1 277 ? -66.934 -23.824 84.739 1.00 82.69 277 GLN A O 1
ATOM 2306 N N . ASN A 1 278 ? -68.341 -23.730 82.975 1.00 85.81 278 ASN A N 1
ATOM 2307 C CA . ASN A 1 278 ? -67.915 -24.975 82.321 1.00 85.81 278 ASN A CA 1
ATOM 2308 C C . ASN A 1 278 ? -66.812 -24.757 81.269 1.00 85.81 278 ASN A C 1
ATOM 2310 O O . ASN A 1 278 ? -66.106 -25.700 80.927 1.00 85.81 278 ASN A O 1
ATOM 2314 N N . PHE A 1 279 ? -66.651 -23.524 80.774 1.00 86.56 279 PHE A N 1
ATOM 2315 C CA . PHE A 1 279 ? -65.656 -23.165 79.760 1.00 86.56 279 PHE A CA 1
ATOM 2316 C C . PHE A 1 279 ? -64.909 -21.882 80.119 1.00 86.56 279 PHE A C 1
ATOM 2318 O O . PHE A 1 279 ? -65.525 -20.889 80.504 1.00 86.56 279 PHE A O 1
ATOM 2325 N N . LEU A 1 280 ? -63.592 -21.889 79.941 1.00 87.44 280 LEU A N 1
ATOM 2326 C CA . LEU A 1 280 ? -62.684 -20.766 80.153 1.00 87.44 280 LEU A CA 1
ATOM 2327 C C . LEU A 1 280 ? -62.280 -20.173 78.794 1.00 87.44 280 LEU A C 1
ATOM 2329 O O . LEU A 1 280 ? -61.682 -20.883 77.986 1.00 87.44 280 LEU A O 1
ATOM 2333 N N . ASN A 1 281 ? -62.608 -18.902 78.522 1.00 87.06 281 ASN A N 1
ATOM 2334 C CA . ASN A 1 281 ? -62.168 -18.230 77.292 1.00 87.06 281 ASN A CA 1
ATOM 2335 C C . ASN A 1 281 ? -60.734 -17.707 77.476 1.00 87.06 281 ASN A C 1
ATOM 2337 O O . ASN A 1 281 ? -60.462 -16.977 78.430 1.00 87.06 281 ASN A O 1
ATOM 2341 N N . ILE A 1 282 ? -59.831 -18.033 76.550 1.00 87.50 282 ILE A N 1
ATOM 2342 C CA . ILE A 1 282 ? -58.428 -17.601 76.599 1.00 87.50 282 ILE A CA 1
ATOM 2343 C C . ILE A 1 282 ? -58.254 -16.075 76.569 1.00 87.50 282 ILE A C 1
ATOM 2345 O O . ILE A 1 282 ? -57.305 -15.575 77.164 1.00 87.50 282 ILE A O 1
ATOM 2349 N N . ASP A 1 283 ? -59.193 -15.317 75.990 1.00 84.38 283 ASP A N 1
ATOM 2350 C CA . ASP A 1 283 ? -59.158 -13.840 76.002 1.00 84.38 283 ASP A CA 1
ATOM 2351 C C . ASP A 1 283 ? -59.216 -13.249 77.425 1.00 84.38 283 ASP A C 1
ATOM 2353 O O . ASP A 1 283 ? -58.863 -12.090 77.641 1.00 84.38 283 ASP A O 1
ATOM 2357 N N . GLN A 1 284 ? -59.685 -14.034 78.401 1.00 83.69 284 GLN A N 1
ATOM 2358 C CA . GLN A 1 284 ? -59.805 -13.647 79.808 1.00 83.69 284 GLN A CA 1
ATOM 2359 C C . GLN A 1 284 ? -58.526 -13.952 80.615 1.00 83.69 284 GLN A C 1
ATOM 2361 O O . GLN A 1 284 ? -58.481 -13.664 81.810 1.00 83.69 284 GLN A O 1
ATOM 2366 N N . LEU A 1 285 ? -57.495 -14.538 79.990 1.00 87.88 285 LEU A N 1
ATOM 2367 C CA . LEU A 1 285 ? -56.298 -15.049 80.662 1.00 87.88 285 LEU A CA 1
ATOM 2368 C C . LEU A 1 285 ? -55.070 -14.158 80.432 1.00 87.88 285 LEU A C 1
ATOM 2370 O O . LEU A 1 285 ? -54.749 -13.757 79.312 1.00 87.88 285 LEU A O 1
ATOM 2374 N N . SER A 1 286 ? -54.332 -13.879 81.507 1.00 83.94 286 SER A N 1
ATOM 2375 C CA . SER A 1 286 ? -53.092 -13.099 81.463 1.00 83.94 286 SER A CA 1
ATOM 2376 C C . SER A 1 286 ? -51.924 -13.938 80.933 1.00 83.94 286 SER A C 1
ATOM 2378 O O . SER A 1 286 ? -51.339 -14.728 81.675 1.00 83.94 286 SER A O 1
ATOM 2380 N N . ILE A 1 287 ? -51.579 -13.754 79.657 1.00 88.81 287 ILE A N 1
ATOM 2381 C CA . ILE A 1 287 ? -50.489 -14.480 78.985 1.00 88.81 287 ILE A CA 1
ATOM 2382 C C . ILE A 1 287 ? -49.120 -14.176 79.637 1.00 88.81 287 ILE A C 1
ATOM 2384 O O . ILE A 1 287 ? -48.822 -12.996 79.856 1.00 88.81 287 ILE A O 1
ATOM 2388 N N . PRO A 1 288 ? -48.245 -15.186 79.844 1.00 89.50 288 PRO A N 1
ATOM 2389 C CA . PRO A 1 288 ? -46.892 -14.994 80.364 1.00 89.50 288 PRO A CA 1
ATOM 2390 C C . PRO A 1 288 ? -46.052 -13.981 79.578 1.00 89.50 288 PRO A C 1
ATOM 2392 O O . PRO A 1 288 ? -46.108 -13.885 78.345 1.00 89.50 288 PRO A O 1
ATOM 2395 N N . ASN A 1 289 ? -45.200 -13.241 80.290 1.00 87.56 289 ASN A N 1
ATOM 2396 C CA . ASN A 1 289 ? -44.336 -12.235 79.673 1.00 87.56 289 ASN A CA 1
ATOM 2397 C C . ASN A 1 289 ? -43.368 -12.862 78.653 1.00 87.56 289 ASN A C 1
ATOM 2399 O O . ASN A 1 289 ? -42.617 -13.784 78.954 1.00 87.56 289 ASN A O 1
ATOM 2403 N N . GLY A 1 290 ? -43.374 -12.327 77.428 1.00 88.31 290 GLY A N 1
ATOM 2404 C CA . GLY A 1 290 ? -42.591 -12.851 76.301 1.00 88.31 290 GLY A CA 1
ATOM 2405 C C . GLY A 1 290 ? -43.291 -13.929 75.462 1.00 88.31 290 GLY A C 1
ATOM 2406 O O . GLY A 1 290 ? -42.776 -14.262 74.395 1.00 88.31 290 GLY A O 1
ATOM 2407 N N . TYR A 1 291 ? -44.473 -14.405 75.868 1.00 92.44 291 TYR A N 1
ATOM 2408 C CA . TYR A 1 291 ? -45.243 -15.453 75.185 1.00 92.44 291 TYR A CA 1
ATOM 2409 C C . TYR A 1 291 ? -46.565 -14.938 74.588 1.00 92.44 291 TYR A C 1
ATOM 2411 O O . TYR A 1 291 ? -47.054 -13.863 74.929 1.00 92.44 291 TYR A O 1
ATOM 2419 N N . GLN A 1 292 ? -47.135 -15.706 73.665 1.00 90.81 292 GLN A N 1
ATOM 2420 C CA . GLN A 1 292 ? -48.468 -15.551 73.072 1.00 90.81 292 GLN A CA 1
ATOM 2421 C C . GLN A 1 292 ? -49.170 -16.915 73.055 1.00 90.81 292 GLN A C 1
ATOM 2423 O O . GLN A 1 292 ? -48.500 -17.945 73.151 1.00 90.81 292 GLN A O 1
ATOM 2428 N N . PHE A 1 293 ? -50.498 -16.954 72.922 1.00 90.81 293 PHE A N 1
ATOM 2429 C CA . PHE A 1 293 ? -51.194 -18.227 72.709 1.00 90.81 293 PHE A CA 1
ATOM 2430 C C . PHE A 1 293 ? -50.699 -18.908 71.429 1.00 90.81 293 PHE A C 1
ATOM 2432 O O . PHE A 1 293 ? -50.403 -18.252 70.428 1.00 90.81 293 PHE A O 1
ATOM 2439 N N . SER A 1 294 ? -50.610 -20.236 71.461 1.00 89.25 294 SER A N 1
ATOM 2440 C CA . SER A 1 294 ? -50.374 -21.023 70.256 1.00 89.25 294 SER A CA 1
ATOM 2441 C C . SER A 1 294 ? -51.576 -20.902 69.318 1.00 89.25 294 SER A C 1
ATOM 2443 O O . SER A 1 294 ? -52.715 -20.976 69.766 1.00 89.25 294 SER A O 1
ATOM 2445 N N . SER A 1 295 ? -51.351 -20.855 68.006 1.00 85.12 295 SER A N 1
ATOM 2446 C CA . SER A 1 295 ? -52.405 -21.041 66.995 1.00 85.12 295 SER A CA 1
ATOM 2447 C C . SER A 1 295 ? -53.117 -22.404 67.084 1.00 85.12 295 SER A C 1
ATOM 2449 O O . SER A 1 295 ? -54.162 -22.591 66.469 1.00 85.12 295 SER A O 1
ATOM 2451 N N . SER A 1 296 ? -52.571 -23.350 67.862 1.00 86.12 296 SER A N 1
ATOM 2452 C CA . SER A 1 296 ? -53.196 -24.638 68.201 1.00 86.12 296 SER A CA 1
ATOM 2453 C C . SER A 1 296 ? -53.986 -24.635 69.522 1.00 86.12 296 SER A C 1
ATOM 2455 O O . SER A 1 296 ? -54.494 -25.680 69.931 1.00 86.12 296 SER A O 1
ATOM 2457 N N . GLN A 1 297 ? -54.066 -23.496 70.218 1.00 89.94 297 GLN A N 1
ATOM 2458 C CA . GLN A 1 297 ? -54.823 -23.349 71.459 1.00 89.94 297 GLN A CA 1
ATOM 2459 C C . GLN A 1 297 ? -56.318 -23.172 71.157 1.00 89.94 297 GLN A C 1
ATOM 2461 O O . GLN A 1 297 ? -56.704 -22.351 70.328 1.00 89.94 297 GLN A O 1
ATOM 2466 N N . ALA A 1 298 ? -57.172 -23.924 71.852 1.00 86.25 298 ALA A N 1
ATOM 2467 C CA . ALA A 1 298 ? -58.618 -23.753 71.763 1.00 86.25 298 ALA A CA 1
ATOM 2468 C C . ALA A 1 298 ? -59.053 -22.445 72.444 1.00 86.25 298 ALA A C 1
ATOM 2470 O O . ALA A 1 298 ? -58.616 -22.163 73.561 1.00 86.25 298 ALA A O 1
ATOM 2471 N N . GLN A 1 299 ? -59.937 -21.687 71.782 1.00 87.38 299 GLN A N 1
ATOM 2472 C CA . G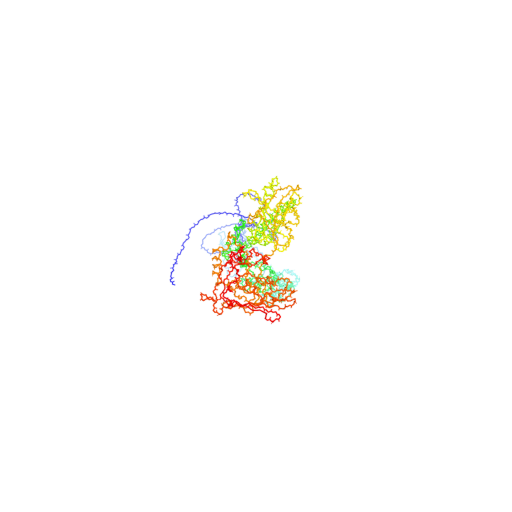LN A 1 299 ? -60.466 -20.406 72.273 1.00 87.38 299 GLN A CA 1
ATOM 2473 C C . GLN A 1 299 ? -61.227 -20.556 73.598 1.00 87.38 299 GLN A C 1
ATOM 2475 O O . GLN A 1 299 ? -61.085 -19.733 74.494 1.00 87.38 299 GLN A O 1
ATOM 2480 N N . ASN A 1 300 ? -62.017 -21.624 73.716 1.00 89.31 300 ASN A N 1
ATOM 2481 C CA . ASN A 1 300 ? -62.704 -22.020 74.938 1.00 89.31 300 ASN A CA 1
ATOM 2482 C C . ASN A 1 300 ? -62.129 -23.363 75.392 1.00 89.31 300 ASN A C 1
ATOM 2484 O O . ASN A 1 300 ? -62.088 -24.305 74.598 1.00 89.31 300 ASN A O 1
ATOM 2488 N N . ILE A 1 301 ? -61.698 -23.445 76.647 1.00 88.38 301 ILE A N 1
ATOM 2489 C CA . ILE A 1 301 ? -61.153 -24.661 77.259 1.00 88.38 301 ILE A CA 1
ATOM 2490 C C . ILE A 1 301 ? -62.167 -25.197 78.267 1.00 88.38 301 ILE A C 1
ATOM 2492 O O . ILE A 1 301 ? -62.719 -24.416 79.039 1.00 88.38 301 ILE A O 1
ATOM 2496 N N . GLU A 1 302 ? -62.433 -26.502 78.262 1.00 88.56 302 GLU A N 1
ATOM 2497 C CA . GLU A 1 302 ? -63.300 -27.131 79.265 1.00 88.56 302 GLU A CA 1
ATOM 2498 C C . GLU A 1 302 ? -62.658 -27.057 80.661 1.00 88.56 302 GLU A C 1
ATOM 2500 O O . GLU A 1 302 ? -61.435 -27.115 80.810 1.00 88.56 302 GLU A O 1
ATOM 2505 N N . VAL A 1 303 ? -63.482 -26.834 81.686 1.00 85.19 303 VAL A N 1
ATOM 2506 C CA . VAL A 1 303 ? -63.004 -26.475 83.026 1.00 85.19 303 VAL A CA 1
ATOM 2507 C C . VAL A 1 303 ? -62.703 -27.709 83.875 1.00 85.19 303 VAL A C 1
ATOM 2509 O O . VAL A 1 303 ? -63.582 -28.277 84.524 1.00 85.19 303 VAL A O 1
ATOM 2512 N N . GLU A 1 304 ? -61.422 -28.071 83.917 1.00 86.88 304 GLU A N 1
ATOM 2513 C CA . GLU A 1 304 ? -60.860 -29.090 84.809 1.00 86.88 304 GLU A CA 1
ATOM 2514 C C . GLU A 1 304 ? -60.127 -28.480 86.022 1.00 86.88 304 GLU A C 1
ATOM 2516 O O . GLU A 1 304 ? -59.883 -27.276 86.092 1.00 86.88 304 GLU A O 1
ATOM 2521 N N . ASN A 1 305 ? -59.731 -29.325 86.985 1.00 83.50 305 ASN A N 1
ATOM 2522 C CA . ASN A 1 305 ? -58.945 -28.910 88.160 1.00 83.50 305 ASN A CA 1
ATOM 2523 C C . ASN A 1 305 ? -57.553 -28.355 87.793 1.00 83.50 305 ASN A C 1
ATOM 2525 O O . ASN A 1 305 ? -57.030 -27.504 88.512 1.00 83.50 305 ASN A O 1
ATOM 2529 N N . THR A 1 306 ? -56.970 -28.833 86.688 1.00 88.25 306 THR A N 1
ATOM 2530 C CA . THR A 1 306 ? -55.711 -28.339 86.116 1.00 88.25 306 THR A CA 1
ATOM 2531 C C . THR A 1 306 ? -55.890 -28.170 84.614 1.00 88.25 306 THR A C 1
ATOM 2533 O O . THR A 1 306 ? -56.128 -29.146 83.911 1.00 88.25 306 THR A O 1
ATOM 2536 N N . ILE A 1 307 ? -55.744 -26.946 84.116 1.00 89.88 307 ILE A N 1
ATOM 2537 C CA . ILE A 1 307 ? -55.881 -26.604 82.702 1.00 89.88 307 ILE A CA 1
ATOM 2538 C C . ILE A 1 307 ? -54.504 -26.295 82.113 1.00 89.88 307 ILE A C 1
ATOM 2540 O O . ILE A 1 307 ? -53.773 -25.444 82.622 1.00 89.88 307 ILE A O 1
ATOM 2544 N N . TYR A 1 308 ? -54.173 -26.957 81.005 1.00 88.94 308 TYR A N 1
ATOM 2545 C CA . TYR A 1 308 ? -52.939 -26.730 80.254 1.00 88.94 308 TYR A CA 1
ATOM 2546 C C . TYR A 1 308 ? -53.186 -25.779 79.080 1.00 88.94 308 TYR A C 1
ATOM 2548 O O . TYR A 1 308 ? -53.929 -26.104 78.153 1.00 88.94 308 TYR A O 1
ATOM 2556 N N . VAL A 1 309 ? -52.528 -24.619 79.090 1.00 91.19 309 VAL A N 1
ATOM 2557 C CA . VAL A 1 309 ? -52.640 -23.600 78.038 1.00 91.19 309 VAL A CA 1
ATOM 2558 C C . VAL A 1 309 ? -51.389 -23.618 77.168 1.00 91.19 309 VAL A C 1
ATOM 2560 O O . VAL A 1 309 ? -50.281 -23.353 77.635 1.00 91.19 309 VAL A O 1
ATOM 2563 N N . LYS A 1 310 ? -51.559 -23.911 75.878 1.00 91.81 310 LYS A N 1
ATOM 2564 C CA . LYS A 1 310 ? -50.467 -23.924 74.903 1.00 91.81 310 LYS A CA 1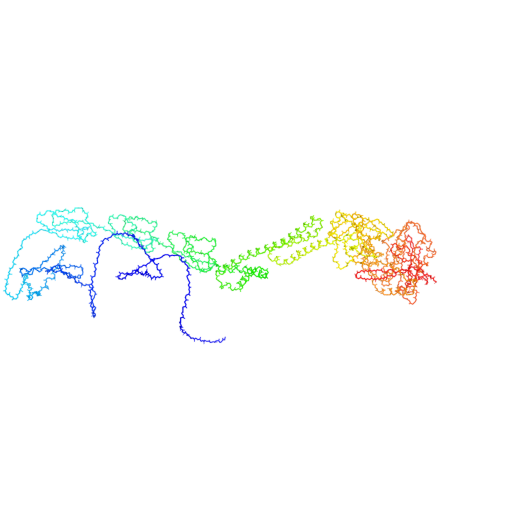
ATOM 2565 C C . LYS A 1 310 ? -50.076 -22.501 74.533 1.00 91.81 310 LYS A C 1
ATOM 2567 O O . LYS A 1 310 ? -50.840 -21.777 73.891 1.00 91.81 310 LYS A O 1
ATOM 2572 N N . VAL A 1 311 ? -48.853 -22.128 74.881 1.00 93.12 311 VAL A N 1
ATOM 2573 C CA . VAL A 1 311 ? -48.229 -20.863 74.495 1.00 93.12 311 VAL A CA 1
ATOM 2574 C C . VAL A 1 311 ? -47.011 -21.112 73.613 1.00 93.12 311 VAL A C 1
ATOM 2576 O O . VAL A 1 311 ? -46.435 -22.195 73.597 1.00 93.12 311 VAL A O 1
ATOM 2579 N N . VAL A 1 312 ? -46.623 -20.090 72.861 1.00 92.56 312 VAL A N 1
ATOM 2580 C CA . VAL A 1 312 ? -45.362 -20.027 72.114 1.00 92.56 312 VAL A CA 1
ATOM 2581 C C . VAL A 1 312 ? -44.683 -18.689 72.418 1.00 92.56 312 VAL A C 1
ATOM 2583 O O . VAL A 1 312 ? -45.375 -17.729 72.772 1.00 92.56 312 VAL A O 1
ATOM 2586 N N . PRO A 1 313 ? -43.351 -18.567 72.304 1.00 92.00 313 PRO A N 1
ATOM 2587 C CA . PRO A 1 313 ? -42.686 -17.270 72.371 1.00 92.00 313 PRO A CA 1
ATOM 2588 C C . PRO A 1 313 ? -43.310 -16.275 71.380 1.00 92.00 313 PRO A C 1
ATOM 2590 O O . PRO A 1 313 ? -43.755 -16.663 70.302 1.00 92.00 313 PRO A O 1
ATOM 2593 N N . LYS A 1 314 ? -43.320 -14.974 71.695 1.00 91.81 314 LYS A N 1
ATOM 2594 C CA . LYS A 1 314 ? -43.728 -13.941 70.718 1.00 91.81 314 LYS A CA 1
ATOM 2595 C C . LYS A 1 314 ? -42.763 -13.886 69.528 1.00 91.81 314 LYS A C 1
ATOM 2597 O O . LYS A 1 314 ? -43.183 -13.662 68.394 1.00 91.81 314 LYS A O 1
ATOM 2602 N N . PHE A 1 315 ? -41.479 -14.133 69.791 1.00 92.44 315 PHE A N 1
ATOM 2603 C CA . PHE A 1 315 ? -40.402 -14.058 68.810 1.00 92.44 315 PHE A CA 1
ATOM 2604 C C . PHE A 1 315 ? -39.464 -15.268 68.896 1.00 92.44 315 PHE A C 1
ATOM 2606 O O . PHE A 1 315 ? -39.147 -15.741 69.987 1.00 92.44 315 PHE A O 1
ATOM 2613 N N . LYS A 1 316 ? -38.974 -15.709 67.736 1.00 90.88 316 LYS A N 1
ATOM 2614 C CA . LYS A 1 316 ? -37.845 -16.625 67.546 1.00 90.88 316 LYS A CA 1
ATOM 2615 C C . LYS A 1 316 ? -36.605 -15.819 67.128 1.00 90.88 316 LYS A C 1
ATOM 2617 O O . LYS A 1 316 ? -36.710 -14.827 66.407 1.00 90.88 316 LYS A O 1
ATOM 2622 N N . LEU A 1 317 ? -35.427 -16.205 67.617 1.00 91.56 317 LEU A N 1
ATOM 2623 C CA . LEU A 1 317 ? -34.170 -15.498 67.341 1.00 91.56 317 LEU A CA 1
ATOM 2624 C C . LEU A 1 317 ? -33.511 -16.020 66.058 1.00 91.56 317 LEU A C 1
ATOM 2626 O O . LEU A 1 317 ? -33.304 -17.225 65.918 1.00 91.56 317 LEU A O 1
ATOM 2630 N N . ALA A 1 318 ? -33.126 -15.102 65.170 1.00 93.75 318 ALA A N 1
ATOM 2631 C CA . ALA A 1 318 ? -32.264 -15.377 64.022 1.00 93.75 318 ALA A CA 1
ATOM 2632 C C . ALA A 1 318 ? -30.919 -14.651 64.170 1.00 93.75 318 ALA A C 1
ATOM 2634 O O . ALA A 1 318 ? -30.878 -13.472 64.534 1.00 93.75 318 ALA A O 1
ATOM 2635 N N . THR A 1 319 ? -29.828 -15.349 63.852 1.00 95.06 319 THR A N 1
ATOM 2636 C CA . THR A 1 319 ? -28.459 -14.814 63.809 1.00 95.06 319 THR A CA 1
ATOM 2637 C C . THR A 1 319 ? -28.016 -14.723 62.353 1.00 95.06 319 THR A C 1
ATOM 2639 O O . THR A 1 319 ? -27.839 -15.748 61.701 1.00 95.06 319 THR A O 1
ATOM 2642 N N . LEU A 1 320 ? -27.856 -13.509 61.830 1.00 94.88 320 LEU A N 1
ATOM 2643 C CA . LEU A 1 320 ? -27.477 -13.261 60.439 1.00 94.88 320 LEU A CA 1
ATOM 2644 C C . LEU A 1 320 ? -25.996 -12.873 60.384 1.00 94.88 320 LEU A C 1
ATOM 2646 O O . LEU A 1 320 ? -25.602 -11.840 60.924 1.00 94.88 320 LEU A O 1
ATOM 2650 N N . ASN A 1 321 ? -25.180 -13.703 59.741 1.00 93.69 321 ASN A N 1
ATOM 2651 C CA . ASN A 1 321 ? -23.734 -13.553 59.619 1.00 93.69 321 ASN A CA 1
ATOM 2652 C C . ASN A 1 321 ? -23.367 -13.088 58.208 1.00 93.69 321 ASN A C 1
ATOM 2654 O O . ASN A 1 321 ? -23.405 -13.864 57.253 1.00 93.69 321 ASN A O 1
ATOM 2658 N N . PHE A 1 322 ? -23.004 -11.815 58.085 1.00 94.94 322 PHE A N 1
ATOM 2659 C CA . PHE A 1 322 ? -22.707 -11.180 56.808 1.00 94.94 322 PHE A CA 1
ATOM 2660 C C . PHE A 1 322 ? -21.225 -11.337 56.468 1.00 94.94 322 PHE A C 1
ATOM 2662 O O . PHE A 1 322 ? -20.361 -10.916 57.243 1.00 94.94 322 PHE A O 1
ATOM 2669 N N . LYS A 1 323 ? -20.923 -11.935 55.314 1.00 93.25 323 LYS A N 1
ATOM 2670 C CA . LYS A 1 323 ? -19.564 -12.267 54.872 1.00 93.25 323 LYS A CA 1
ATOM 2671 C C . LYS A 1 323 ? -19.238 -11.641 53.521 1.00 93.25 323 LYS A C 1
ATOM 2673 O O . LYS A 1 323 ? -20.099 -11.570 52.659 1.00 93.25 323 LYS A O 1
ATOM 2678 N N . ASN A 1 324 ? -17.978 -11.279 53.303 1.00 91.19 324 ASN A N 1
ATOM 2679 C CA . ASN A 1 324 ? -17.428 -11.111 51.957 1.00 91.19 324 ASN A CA 1
ATOM 2680 C C . ASN A 1 324 ? -16.501 -12.301 51.706 1.00 91.19 324 ASN A C 1
ATOM 2682 O O . ASN A 1 324 ? -15.465 -12.429 52.376 1.00 91.19 324 ASN A O 1
ATOM 2686 N N . LYS A 1 325 ? -16.892 -13.195 50.789 1.00 86.31 325 LYS A N 1
ATOM 2687 C CA . LYS A 1 325 ? -16.222 -14.480 50.561 1.00 86.31 325 LYS A CA 1
ATOM 2688 C C . LYS A 1 325 ? -16.112 -15.233 51.898 1.00 86.31 325 LYS A C 1
ATOM 2690 O O . LYS A 1 325 ? -17.111 -15.454 52.579 1.00 86.31 325 LYS A O 1
ATOM 2695 N N . ASN A 1 326 ? -14.898 -15.560 52.338 1.00 85.50 326 ASN A N 1
ATOM 2696 C CA . ASN A 1 326 ? -14.674 -16.308 53.580 1.00 85.50 326 ASN A CA 1
ATOM 2697 C C . ASN A 1 326 ? -14.617 -15.430 54.851 1.00 85.50 326 ASN A C 1
ATOM 2699 O O . ASN A 1 326 ? -14.544 -15.973 55.954 1.00 85.50 326 ASN A O 1
ATOM 2703 N N . ASN A 1 327 ? -14.629 -14.098 54.730 1.00 88.81 327 ASN A N 1
ATOM 2704 C CA . ASN A 1 327 ? -14.418 -13.184 55.856 1.00 88.81 327 ASN A CA 1
ATOM 2705 C C . ASN A 1 327 ? -15.750 -12.707 56.446 1.00 88.81 327 ASN A C 1
ATOM 2707 O O . ASN A 1 327 ? -16.530 -12.059 55.750 1.00 88.81 327 ASN A O 1
ATOM 2711 N N . LEU A 1 328 ? -15.984 -12.958 57.739 1.00 91.75 328 LEU A N 1
ATOM 2712 C CA . LEU A 1 328 ? -17.096 -12.359 58.486 1.00 91.75 328 LEU A CA 1
ATOM 2713 C C . LEU A 1 328 ? -16.874 -10.847 58.639 1.00 91.75 328 LEU A C 1
ATOM 2715 O O . LEU A 1 328 ? -15.843 -10.423 59.156 1.00 91.75 328 LEU A O 1
ATOM 2719 N N . ILE A 1 329 ? -17.853 -10.056 58.203 1.00 93.12 329 ILE A N 1
ATOM 2720 C CA . ILE A 1 329 ? -17.830 -8.589 58.249 1.00 93.12 329 ILE A CA 1
ATOM 2721 C C . ILE A 1 329 ? -18.581 -8.089 59.483 1.00 93.12 329 ILE A C 1
ATOM 2723 O O . ILE A 1 329 ? -18.051 -7.286 60.248 1.00 93.12 329 ILE A O 1
ATOM 2727 N N . PHE A 1 330 ? -19.805 -8.581 59.704 1.00 93.06 330 PHE A N 1
ATOM 2728 C CA . PHE A 1 330 ? -20.574 -8.317 60.920 1.00 93.06 330 PHE A CA 1
ATOM 2729 C C . PHE A 1 330 ? -21.667 -9.371 61.147 1.00 93.06 330 PHE A C 1
ATOM 2731 O O . PHE A 1 330 ? -22.035 -10.122 60.243 1.00 93.06 330 PHE A O 1
ATOM 2738 N N . THR A 1 331 ? -22.216 -9.387 62.361 1.00 93.12 331 THR A N 1
ATOM 2739 C CA . THR A 1 331 ? -23.350 -10.234 62.751 1.00 93.12 331 THR A CA 1
ATOM 2740 C C . THR A 1 331 ? -24.523 -9.358 63.186 1.00 93.12 331 THR A C 1
ATOM 2742 O O . THR A 1 331 ? -24.335 -8.358 63.883 1.00 93.12 331 THR A O 1
ATOM 2745 N N . LYS A 1 332 ? -25.747 -9.734 62.805 1.00 93.50 332 LYS A N 1
ATOM 2746 C CA . LYS A 1 332 ? -26.992 -9.079 63.216 1.00 93.50 332 LYS A CA 1
ATOM 2747 C C . LYS A 1 332 ? -27.946 -10.101 63.825 1.00 93.50 332 LYS A C 1
ATOM 2749 O O . LYS A 1 332 ? -28.357 -11.042 63.155 1.00 93.50 332 LYS A O 1
ATOM 2754 N N . ASN A 1 333 ? -28.364 -9.860 65.063 1.00 93.56 333 ASN A N 1
ATOM 2755 C CA . ASN A 1 333 ? -29.427 -10.637 65.695 1.00 93.56 333 ASN A CA 1
ATOM 2756 C C . ASN A 1 333 ? -30.776 -9.959 65.425 1.00 93.56 333 ASN A C 1
ATOM 2758 O O . ASN A 1 333 ? -30.876 -8.729 65.521 1.00 93.56 333 ASN A O 1
ATOM 2762 N N . LEU A 1 334 ? -31.799 -10.751 65.100 1.00 92.19 334 LEU A N 1
ATOM 2763 C CA . LEU A 1 334 ? -33.166 -10.295 64.847 1.00 92.19 334 LEU A CA 1
ATOM 2764 C C . LEU A 1 334 ? -34.177 -11.093 65.679 1.00 92.19 334 LEU A C 1
ATOM 2766 O O . LEU A 1 334 ? -34.083 -12.316 65.783 1.00 92.19 334 LEU A O 1
ATOM 2770 N N . ASN A 1 335 ? -35.171 -10.383 66.217 1.00 91.31 335 ASN A N 1
ATOM 2771 C CA . ASN A 1 335 ? -36.381 -10.969 66.788 1.00 91.31 335 ASN A CA 1
ATOM 2772 C C . ASN A 1 335 ? -37.397 -11.138 65.653 1.00 91.31 335 ASN A C 1
ATOM 2774 O O . ASN A 1 335 ? -38.029 -10.165 65.246 1.00 91.31 335 ASN A O 1
ATOM 2778 N N . ILE A 1 336 ? -37.530 -12.354 65.135 1.00 92.19 336 ILE A N 1
ATOM 2779 C CA . ILE A 1 336 ? -38.494 -12.706 64.088 1.00 92.19 336 ILE A CA 1
ATOM 2780 C C . ILE A 1 336 ? -39.784 -13.171 64.778 1.00 92.19 336 ILE A C 1
ATOM 2782 O O . ILE A 1 336 ? -39.678 -13.938 65.737 1.00 92.19 336 ILE A O 1
ATOM 2786 N N . PRO A 1 337 ? -40.994 -12.737 64.385 1.00 92.31 337 PRO A N 1
ATOM 2787 C CA . PRO A 1 337 ? -42.231 -13.273 64.957 1.00 92.31 337 PRO A CA 1
ATOM 2788 C C . PRO A 1 337 ? -42.279 -14.802 64.847 1.00 92.31 337 PRO A C 1
ATOM 2790 O O . PRO A 1 337 ? -41.799 -15.384 63.877 1.00 92.31 337 PRO A O 1
ATOM 2793 N N . PHE A 1 338 ? -42.825 -15.484 65.856 1.00 90.44 338 PHE A N 1
ATOM 2794 C CA . PHE A 1 338 ? -42.717 -16.951 65.942 1.00 90.44 338 PHE A CA 1
ATOM 2795 C C . PHE A 1 338 ? -43.286 -17.696 64.718 1.00 90.44 338 PHE A C 1
ATOM 2797 O O . PHE A 1 338 ? -42.740 -18.724 64.318 1.00 90.44 338 PHE A O 1
ATOM 2804 N N . TYR A 1 339 ? -44.322 -17.144 64.085 1.00 90.06 339 TYR A N 1
ATOM 2805 C CA . TYR A 1 339 ? -44.979 -17.707 62.901 1.00 90.06 339 TYR A CA 1
ATOM 2806 C C . TYR A 1 339 ? -44.448 -17.176 61.554 1.00 90.06 339 TYR A C 1
ATOM 2808 O O . TYR A 1 339 ? -44.933 -17.604 60.511 1.00 90.06 339 TYR A O 1
ATOM 2816 N N . ASP A 1 340 ? -43.443 -16.294 61.548 1.00 91.81 340 ASP A N 1
ATOM 2817 C CA . ASP A 1 340 ? -42.859 -15.769 60.308 1.00 91.81 340 ASP A CA 1
ATOM 2818 C C . ASP A 1 340 ? -41.772 -16.723 59.797 1.00 91.81 340 ASP A C 1
ATOM 2820 O O . ASP A 1 340 ? -40.709 -16.863 60.404 1.00 91.81 340 ASP A O 1
ATOM 2824 N N . ASP A 1 341 ? -42.017 -17.394 58.674 1.00 93.00 341 ASP A N 1
ATOM 2825 C CA . ASP A 1 341 ? -41.087 -18.388 58.108 1.00 93.00 341 ASP A CA 1
ATOM 2826 C C . ASP A 1 341 ? -40.081 -17.800 57.102 1.00 93.00 341 ASP A C 1
ATOM 2828 O O . ASP A 1 341 ? -39.363 -18.530 56.418 1.00 93.00 341 ASP A O 1
ATOM 2832 N N . SER A 1 342 ? -39.977 -16.469 57.043 1.00 91.56 342 SER A N 1
ATOM 2833 C CA . SER A 1 342 ? -39.002 -15.749 56.219 1.00 91.56 342 SER A CA 1
ATOM 2834 C C . SER A 1 342 ? -38.459 -14.496 56.913 1.00 91.56 342 SER A C 1
ATOM 2836 O O . SER A 1 342 ? -39.004 -14.036 57.915 1.00 91.56 342 SER A O 1
ATOM 2838 N N . ILE A 1 343 ? -37.361 -13.953 56.386 1.00 92.19 343 ILE A N 1
ATOM 2839 C CA . ILE A 1 343 ? -36.702 -12.732 56.859 1.00 92.19 343 ILE A CA 1
ATOM 2840 C C . ILE A 1 343 ? -36.449 -11.817 55.658 1.00 92.19 343 ILE A C 1
ATOM 2842 O O . ILE A 1 343 ? -35.855 -12.246 54.668 1.00 92.19 343 ILE A O 1
ATOM 2846 N N . ASN A 1 344 ? -36.870 -10.553 55.759 1.00 91.06 344 ASN A N 1
ATOM 2847 C CA . ASN A 1 344 ? -36.603 -9.531 54.748 1.00 91.06 344 ASN A CA 1
ATOM 2848 C C . ASN A 1 344 ? -35.317 -8.743 55.076 1.00 91.06 344 ASN A C 1
ATOM 2850 O O . ASN A 1 344 ? -35.247 -8.010 56.070 1.00 91.06 344 ASN A O 1
ATOM 2854 N N . LEU A 1 345 ? -34.315 -8.887 54.209 1.00 91.44 345 LEU A N 1
ATOM 2855 C CA . LEU A 1 345 ? -32.992 -8.285 54.308 1.00 91.44 345 LEU A CA 1
ATOM 2856 C C . LEU A 1 345 ? -32.970 -6.783 53.979 1.00 91.44 345 LEU A C 1
ATOM 2858 O O . LEU A 1 345 ? -32.133 -6.086 54.543 1.00 91.44 345 LEU A O 1
ATOM 2862 N N . ASP A 1 346 ? -33.911 -6.250 53.189 1.00 86.06 346 ASP A N 1
ATOM 2863 C CA . ASP A 1 346 ? -33.980 -4.809 52.856 1.00 86.06 346 ASP A CA 1
ATOM 2864 C C . ASP A 1 346 ? -34.129 -3.914 54.095 1.00 86.06 346 ASP A C 1
ATOM 2866 O O . ASP A 1 346 ? -33.735 -2.747 54.109 1.00 86.06 346 ASP A O 1
ATOM 2870 N N . SER A 1 347 ? -34.680 -4.473 55.175 1.00 81.75 347 SER A N 1
ATOM 2871 C CA . SER A 1 347 ? -34.800 -3.803 56.473 1.00 81.75 347 SER A CA 1
ATOM 2872 C C . SER A 1 347 ? -33.454 -3.594 57.193 1.00 81.75 347 SER A C 1
ATOM 2874 O O . SER A 1 347 ? -33.385 -2.867 58.190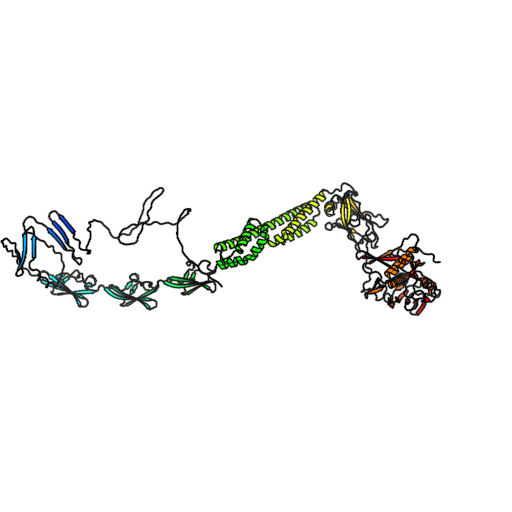 1.00 81.75 347 SER A O 1
ATOM 2876 N N . ILE A 1 348 ? -32.374 -4.226 56.721 1.00 88.12 348 ILE A N 1
ATOM 2877 C CA . ILE A 1 348 ? -31.086 -4.309 57.408 1.00 88.12 348 ILE A CA 1
ATOM 2878 C C . ILE A 1 348 ? -30.082 -3.357 56.758 1.00 88.12 348 ILE A C 1
ATOM 2880 O O . ILE A 1 348 ? -29.497 -3.630 55.714 1.00 88.12 348 ILE A O 1
ATOM 2884 N N . LYS A 1 349 ? -29.798 -2.243 57.438 1.00 88.31 349 LYS A N 1
ATOM 2885 C CA . LYS A 1 349 ? -28.719 -1.341 57.023 1.00 88.31 349 LYS A CA 1
ATOM 2886 C C . LYS A 1 349 ? -27.351 -2.031 57.157 1.00 88.31 349 LYS A C 1
ATOM 2888 O O . LYS A 1 349 ? -26.899 -2.286 58.275 1.00 88.31 349 LYS A O 1
ATOM 2893 N N . LEU A 1 350 ? -26.695 -2.272 56.022 1.00 90.00 350 LEU A N 1
ATOM 2894 C CA . LEU A 1 350 ? -25.316 -2.763 55.936 1.00 90.00 350 LEU A CA 1
ATOM 2895 C C . LEU A 1 350 ? -24.285 -1.710 56.421 1.00 90.00 350 LEU A C 1
ATOM 2897 O O . LEU A 1 350 ? -24.594 -0.512 56.456 1.00 90.00 350 LEU A O 1
ATOM 2901 N N . PRO A 1 351 ? -23.055 -2.127 56.788 1.00 86.62 351 PRO A N 1
ATOM 2902 C CA . PRO A 1 351 ? -21.934 -1.226 57.049 1.00 86.62 351 PRO A CA 1
ATOM 2903 C C . PRO A 1 351 ? -21.547 -0.388 55.823 1.00 86.62 351 PRO A C 1
ATOM 2905 O O . PRO A 1 351 ? -21.792 -0.777 54.682 1.00 86.62 351 PRO A O 1
ATOM 2908 N N . GLU A 1 352 ? -20.872 0.741 56.045 1.00 79.31 352 GLU A N 1
ATOM 2909 C CA . GLU A 1 352 ? -20.288 1.509 54.941 1.00 79.31 352 GLU A CA 1
ATOM 2910 C C . GLU A 1 352 ? -19.286 0.665 54.142 1.00 79.31 352 GLU A C 1
ATOM 2912 O O . GLU A 1 352 ? -18.531 -0.129 54.706 1.00 79.31 352 GLU A O 1
ATOM 2917 N N . ASN A 1 353 ? -19.244 0.909 52.830 1.00 86.25 353 ASN A N 1
ATOM 2918 C CA . ASN A 1 353 ? -18.477 0.174 51.815 1.00 86.25 353 ASN A CA 1
ATOM 2919 C C . ASN A 1 353 ? -19.030 -1.210 51.430 1.00 86.25 353 ASN A C 1
ATOM 2921 O O . ASN A 1 353 ? -18.439 -1.836 50.557 1.00 86.25 353 ASN A O 1
ATOM 2925 N N . TYR A 1 354 ? -20.166 -1.662 51.977 1.00 90.00 354 TYR A N 1
ATOM 2926 C CA . TYR A 1 354 ? -20.765 -2.954 51.614 1.00 90.00 354 TYR A CA 1
ATOM 2927 C C . TYR A 1 354 ? -22.150 -2.828 50.970 1.00 90.00 354 TYR A C 1
ATOM 2929 O O . TYR A 1 354 ? -22.955 -1.981 51.357 1.00 90.00 354 TYR A O 1
ATOM 2937 N N . GLU A 1 355 ? -22.434 -3.708 50.009 1.00 90.38 355 GLU A N 1
ATOM 2938 C CA . GLU A 1 355 ? -23.751 -3.867 49.379 1.00 90.38 355 GLU A CA 1
ATOM 2939 C C . GLU A 1 355 ? -24.070 -5.354 49.116 1.00 90.38 355 GLU A C 1
ATOM 2941 O O . GLU A 1 355 ? -23.175 -6.206 49.114 1.00 90.38 355 GLU A O 1
ATOM 2946 N N . TYR A 1 356 ? -25.353 -5.671 48.927 1.00 91.06 356 TYR A N 1
ATOM 2947 C CA . TYR A 1 356 ? -25.816 -7.005 48.527 1.00 91.06 356 TYR A CA 1
ATOM 2948 C C . TYR A 1 356 ? -25.332 -7.368 47.110 1.00 91.06 356 TYR A C 1
ATOM 2950 O O . TYR A 1 356 ? -24.993 -6.491 46.310 1.00 91.06 356 TYR A O 1
ATOM 2958 N N . LEU A 1 357 ? -25.280 -8.663 46.790 1.00 88.25 357 LEU A N 1
ATOM 2959 C CA . LEU A 1 357 ? -25.033 -9.132 45.422 1.00 88.25 357 LEU A CA 1
ATOM 2960 C C . LEU A 1 357 ? -26.262 -8.837 44.541 1.00 88.25 357 LEU A C 1
ATOM 2962 O O . LEU A 1 357 ? -27.388 -8.824 45.027 1.00 88.25 357 LEU A O 1
ATOM 2966 N N . GLU A 1 358 ? -26.058 -8.597 43.244 1.00 82.88 358 GLU A N 1
ATOM 2967 C CA . GLU A 1 358 ? -27.124 -8.095 42.353 1.00 82.88 358 GLU A CA 1
ATOM 2968 C C . GLU A 1 358 ? -28.260 -9.109 42.121 1.00 82.88 358 GLU A C 1
ATOM 2970 O O . GLU A 1 358 ? -29.421 -8.713 42.079 1.00 82.88 358 GLU A O 1
ATOM 2975 N N . ASP A 1 359 ? -27.949 -10.410 42.085 1.00 84.62 359 ASP A N 1
ATOM 2976 C CA . ASP A 1 359 ? -28.931 -11.504 41.973 1.00 84.62 359 ASP A CA 1
ATOM 2977 C C . ASP A 1 359 ? -29.378 -12.073 43.341 1.00 84.62 359 ASP A C 1
ATOM 2979 O O . ASP A 1 359 ? -29.933 -13.172 43.429 1.00 84.62 359 ASP A O 1
ATOM 2983 N N . GLN A 1 360 ? -29.094 -11.378 44.447 1.00 86.12 360 GLN A N 1
ATOM 2984 C CA . GLN A 1 360 ? -29.374 -11.888 45.790 1.00 86.12 360 GLN A CA 1
ATOM 2985 C C . GLN A 1 360 ? -30.863 -11.795 46.125 1.00 86.12 360 GLN A C 1
ATOM 2987 O O . GLN A 1 360 ? -31.446 -10.714 46.129 1.00 86.12 360 GLN A O 1
ATOM 2992 N N . ASN A 1 361 ? -31.481 -12.921 46.488 1.00 87.62 361 ASN A N 1
ATOM 2993 C CA . ASN A 1 361 ? -32.835 -12.891 47.031 1.00 87.62 361 ASN A CA 1
ATOM 2994 C C . ASN A 1 361 ? -32.832 -12.235 48.425 1.00 87.62 361 ASN A C 1
ATOM 2996 O O . ASN A 1 361 ? -32.210 -12.741 49.361 1.00 87.62 361 ASN A O 1
ATOM 3000 N N . LEU A 1 362 ? -33.558 -11.125 48.549 1.00 91.19 362 LEU A N 1
ATOM 3001 C CA . LEU A 1 362 ? -33.648 -10.304 49.757 1.00 91.19 362 LEU A CA 1
ATOM 3002 C C . LEU A 1 362 ? -34.745 -10.790 50.725 1.00 91.19 362 LEU A C 1
ATOM 3004 O O . LEU A 1 362 ? -34.799 -10.326 51.860 1.00 91.19 362 LEU A O 1
ATOM 3008 N N . VAL A 1 363 ? -35.575 -11.769 50.335 1.00 92.31 363 VAL A N 1
ATOM 3009 C CA . VAL A 1 363 ? -36.540 -12.451 51.217 1.00 92.31 363 VAL A CA 1
ATOM 3010 C C . VAL A 1 363 ? -36.173 -13.930 51.334 1.00 92.31 363 VAL A C 1
ATOM 3012 O O . VAL A 1 363 ? -36.479 -14.747 50.464 1.00 92.31 363 VAL A O 1
ATOM 3015 N N . ILE A 1 364 ? -35.497 -14.277 52.427 1.00 91.88 364 ILE A N 1
ATOM 3016 C CA . ILE A 1 364 ? -34.907 -15.605 52.661 1.00 91.88 364 ILE A CA 1
ATOM 3017 C C . ILE A 1 364 ? -35.717 -16.420 53.683 1.00 91.88 364 ILE A C 1
ATOM 3019 O O . ILE A 1 364 ? -36.358 -15.821 54.546 1.00 91.88 364 ILE A O 1
ATOM 3023 N N . PRO A 1 365 ? -35.703 -17.767 53.640 1.00 92.56 365 PRO A N 1
ATOM 3024 C CA . PRO A 1 365 ? -36.370 -18.592 54.649 1.00 92.56 365 PRO A CA 1
ATOM 3025 C C . PRO A 1 365 ? -35.740 -18.421 56.041 1.00 92.56 365 PRO A C 1
ATOM 3027 O O . PRO A 1 365 ? -34.537 -18.183 56.172 1.00 92.56 365 PRO A O 1
ATOM 3030 N N . PHE A 1 366 ? -36.547 -18.568 57.093 1.00 92.88 366 PHE A N 1
ATOM 3031 C CA . PHE A 1 366 ? -36.072 -18.490 58.474 1.00 92.88 366 PHE A CA 1
ATOM 3032 C C . PHE A 1 366 ? -35.145 -19.666 58.835 1.00 92.88 366 PHE A C 1
ATOM 3034 O O . PHE A 1 366 ? -35.499 -20.833 58.676 1.00 92.88 366 PHE A O 1
ATOM 3041 N N . ALA A 1 367 ? -34.000 -19.346 59.441 1.00 91.69 367 ALA A N 1
ATOM 3042 C CA . ALA A 1 367 ? -33.178 -20.274 60.210 1.00 91.69 367 ALA A CA 1
ATOM 3043 C C . ALA A 1 367 ? -32.549 -19.549 61.415 1.00 91.69 367 ALA A C 1
ATOM 3045 O O . ALA A 1 367 ? -32.404 -18.325 61.421 1.00 91.69 367 ALA A O 1
ATOM 3046 N N . SER A 1 368 ? -32.150 -20.302 62.444 1.00 89.06 368 SER A N 1
ATOM 3047 C CA . SER A 1 368 ? -31.546 -19.752 63.670 1.00 89.06 368 SER A CA 1
ATOM 3048 C C . SER A 1 368 ? -30.145 -19.163 63.453 1.00 89.06 368 SER A C 1
ATOM 3050 O O . SER A 1 368 ? -29.749 -18.229 64.155 1.00 89.06 368 SER A O 1
ATOM 3052 N N . ASN A 1 369 ? -29.411 -19.675 62.462 1.00 93.06 369 ASN A N 1
ATOM 3053 C CA . ASN A 1 369 ? -28.150 -19.133 61.968 1.00 93.06 369 ASN A CA 1
ATOM 3054 C C . ASN A 1 369 ? -28.186 -19.114 60.434 1.00 93.06 369 ASN A C 1
ATOM 3056 O O . ASN A 1 369 ? -28.505 -20.127 59.813 1.00 93.06 369 ASN A O 1
ATOM 3060 N N . ILE A 1 370 ? -27.880 -17.962 59.845 1.00 92.94 370 ILE A N 1
ATOM 3061 C CA . ILE A 1 370 ? -27.950 -17.687 58.409 1.00 92.94 370 ILE A CA 1
ATOM 3062 C C . ILE A 1 370 ? -26.642 -17.020 57.999 1.00 92.94 370 ILE A C 1
ATOM 3064 O O . ILE A 1 370 ? -26.207 -16.068 58.646 1.00 92.94 370 ILE A O 1
ATOM 3068 N N . GLU A 1 371 ? -26.042 -17.470 56.901 1.00 92.62 371 GLU A N 1
ATOM 3069 C CA . GLU A 1 371 ? -24.894 -16.798 56.290 1.00 92.62 371 GLU A CA 1
ATOM 3070 C C . GLU A 1 371 ? -25.341 -16.026 55.044 1.00 92.62 371 GLU A C 1
ATOM 3072 O O . GLU A 1 371 ? -26.133 -16.526 54.246 1.00 92.62 371 GLU A O 1
ATOM 3077 N N . ILE A 1 372 ? -24.869 -14.787 54.905 1.00 92.88 372 ILE A N 1
ATOM 3078 C CA . ILE A 1 372 ? -25.305 -13.840 53.872 1.00 92.88 372 ILE A CA 1
ATOM 3079 C C . ILE A 1 372 ? -24.057 -13.264 53.211 1.00 92.88 372 ILE A C 1
ATOM 3081 O O . ILE A 1 372 ? -23.279 -12.577 53.872 1.00 92.88 372 ILE A O 1
ATOM 3085 N N . GLU A 1 373 ? -23.847 -13.530 51.923 1.00 92.00 373 GLU A N 1
ATOM 3086 C CA . GLU A 1 373 ? -22.738 -12.906 51.197 1.00 92.00 373 GLU A CA 1
ATOM 3087 C C . GLU A 1 373 ? -23.062 -11.444 50.840 1.00 92.00 373 GLU A C 1
ATOM 3089 O O . GLU A 1 373 ? -24.207 -11.112 50.538 1.00 92.00 373 GLU A O 1
ATOM 3094 N N . ILE A 1 374 ? -22.056 -10.574 50.919 1.00 92.44 374 ILE A N 1
ATOM 3095 C CA . ILE A 1 374 ? -22.079 -9.147 50.576 1.00 92.44 374 ILE A CA 1
ATOM 3096 C C . ILE A 1 374 ? -20.747 -8.755 49.921 1.00 92.44 374 ILE A C 1
ATOM 3098 O O . ILE A 1 374 ? -19.681 -9.241 50.311 1.00 92.44 374 ILE A O 1
ATOM 3102 N N . LYS A 1 375 ? -20.789 -7.848 48.942 1.00 91.38 375 LYS A N 1
ATOM 3103 C CA . LYS A 1 375 ? -19.596 -7.341 48.241 1.00 91.38 375 LYS A CA 1
ATOM 3104 C C . LYS A 1 375 ? -19.044 -6.070 48.890 1.00 91.38 375 LYS A C 1
ATOM 3106 O O . LYS A 1 375 ? -19.782 -5.301 49.501 1.00 91.38 375 LYS A O 1
ATOM 3111 N N . ASP A 1 376 ? -17.732 -5.867 48.760 1.00 91.12 376 ASP A N 1
ATOM 3112 C CA . ASP A 1 376 ? -17.022 -4.652 49.188 1.00 91.12 376 ASP A CA 1
ATOM 3113 C C . ASP A 1 376 ? -16.997 -3.682 48.004 1.00 91.12 376 ASP A C 1
ATOM 3115 O O . ASP A 1 376 ? -16.097 -3.691 47.163 1.00 91.12 376 ASP A O 1
ATOM 3119 N N . LEU A 1 377 ? -18.036 -2.854 47.946 1.00 88.56 377 LEU A N 1
ATOM 3120 C CA . LEU A 1 377 ? -18.267 -1.847 46.920 1.00 88.56 377 LEU A CA 1
ATOM 3121 C C . LEU A 1 377 ? -17.071 -0.903 46.745 1.00 88.56 377 LEU A C 1
ATOM 3123 O O . LEU A 1 377 ? -16.789 -0.489 45.621 1.00 88.56 377 LEU A O 1
ATOM 3127 N N . LYS A 1 378 ? -16.367 -0.532 47.825 1.00 89.25 378 LYS A N 1
ATOM 3128 C CA . LYS A 1 378 ? -15.205 0.360 47.704 1.00 89.25 378 LYS A CA 1
ATOM 3129 C C . LYS A 1 378 ? -14.067 -0.359 46.993 1.00 89.25 378 LYS A C 1
ATOM 3131 O O . LYS A 1 378 ? -13.526 0.177 46.026 1.00 89.25 378 LYS A O 1
ATOM 3136 N N . ARG A 1 379 ? -13.734 -1.572 47.428 1.00 88.62 379 ARG A N 1
ATOM 3137 C CA . ARG A 1 379 ? -12.662 -2.367 46.826 1.00 88.62 379 ARG A CA 1
ATOM 3138 C C . ARG A 1 379 ? -12.964 -2.763 45.384 1.00 88.62 379 ARG A C 1
ATOM 3140 O O . ARG A 1 379 ? -12.062 -2.705 44.552 1.00 88.62 379 ARG A O 1
ATOM 3147 N N . ASP A 1 380 ? -14.213 -3.096 45.071 1.00 89.25 380 ASP A N 1
ATOM 3148 C CA . ASP A 1 380 ? -14.634 -3.443 43.712 1.00 89.25 380 ASP A CA 1
ATOM 3149 C C . ASP A 1 380 ? -14.620 -2.213 42.779 1.00 89.25 380 ASP A C 1
ATOM 3151 O O . ASP A 1 380 ? -14.226 -2.324 41.616 1.00 89.25 380 ASP A O 1
ATOM 3155 N N . LEU A 1 381 ? -14.943 -1.012 43.286 1.00 90.94 381 LEU A N 1
ATOM 3156 C CA . LEU A 1 381 ? -14.749 0.245 42.549 1.00 90.94 381 LEU A CA 1
ATOM 3157 C C . LEU A 1 381 ? -13.264 0.569 42.330 1.00 90.94 381 LEU A C 1
ATOM 3159 O O . LEU A 1 381 ? -12.890 0.930 41.216 1.00 90.94 381 LEU A O 1
ATOM 3163 N N . ILE A 1 382 ? -12.409 0.413 43.346 1.00 91.25 382 ILE A N 1
ATOM 3164 C CA . ILE A 1 382 ? -10.953 0.610 43.213 1.00 91.25 382 ILE A CA 1
ATOM 3165 C C . ILE A 1 382 ? -10.368 -0.388 42.203 1.00 91.25 382 ILE A C 1
ATOM 3167 O O . ILE A 1 382 ? -9.571 -0.002 41.349 1.00 91.25 382 ILE A O 1
ATOM 3171 N N . PHE A 1 383 ? -10.801 -1.651 42.235 1.00 90.81 383 PHE A N 1
ATOM 3172 C CA . PHE A 1 383 ? -10.404 -2.659 41.252 1.00 90.81 383 PHE A CA 1
ATOM 3173 C C . PHE A 1 383 ? -10.845 -2.275 39.832 1.00 90.81 383 PHE A C 1
ATOM 3175 O O . PHE A 1 383 ? -10.009 -2.261 38.930 1.00 90.81 383 PHE A O 1
ATOM 3182 N N . TYR A 1 384 ? -12.112 -1.883 39.637 1.00 90.88 384 TYR A N 1
ATOM 3183 C CA . TYR A 1 384 ? -12.603 -1.382 38.348 1.00 90.88 384 TYR A CA 1
ATOM 3184 C C . TYR A 1 384 ? -11.739 -0.224 37.822 1.00 90.88 384 TYR A C 1
ATOM 3186 O O . TYR A 1 384 ? -11.298 -0.261 36.674 1.00 90.88 384 TYR A O 1
ATOM 3194 N N . ILE A 1 385 ? -11.442 0.768 38.668 1.00 90.44 385 ILE A N 1
ATOM 3195 C CA . ILE A 1 385 ? -10.629 1.940 38.310 1.00 90.44 385 ILE A CA 1
ATOM 3196 C C . ILE A 1 385 ? -9.205 1.528 37.919 1.00 90.44 385 ILE A C 1
ATOM 3198 O O . ILE A 1 385 ? -8.712 1.955 36.877 1.00 90.44 385 ILE A O 1
ATOM 3202 N N . ASN A 1 386 ? -8.577 0.628 38.680 1.00 89.50 386 ASN A N 1
ATOM 3203 C CA . ASN A 1 386 ? -7.258 0.092 38.346 1.00 89.50 386 ASN A CA 1
ATOM 3204 C C . ASN A 1 386 ? -7.263 -0.668 37.006 1.00 89.50 386 ASN A C 1
ATOM 3206 O O . ASN A 1 386 ? -6.352 -0.476 36.207 1.00 89.50 386 ASN A O 1
ATOM 3210 N N . THR A 1 387 ? -8.316 -1.433 36.678 1.00 92.12 387 THR A N 1
ATOM 3211 C CA . THR A 1 387 ? -8.465 -2.059 35.340 1.00 92.12 387 THR A CA 1
ATOM 3212 C C . THR A 1 387 ? -8.737 -1.071 34.193 1.00 92.12 387 THR A C 1
ATOM 3214 O O . THR A 1 387 ? -8.878 -1.487 33.043 1.00 92.12 387 THR A O 1
ATOM 3217 N N . LYS A 1 388 ? -8.818 0.236 34.477 1.00 91.00 388 LYS A N 1
ATOM 3218 C CA . LYS A 1 388 ? -8.908 1.318 33.483 1.00 91.00 388 LYS A CA 1
ATOM 3219 C C . LYS A 1 388 ? -7.685 2.238 33.472 1.00 91.00 388 LYS A C 1
ATOM 3221 O O . LYS A 1 388 ? -7.646 3.148 32.651 1.00 91.00 388 LYS A O 1
ATOM 3226 N N . ASN A 1 389 ? -6.681 1.974 34.313 1.00 87.94 389 ASN A N 1
ATOM 3227 C CA . ASN A 1 389 ? -5.439 2.745 34.379 1.00 87.94 389 ASN A CA 1
ATOM 3228 C C . ASN A 1 389 ? -4.738 2.808 33.011 1.00 87.94 389 ASN A C 1
ATOM 3230 O O . ASN A 1 389 ? -4.461 3.896 32.520 1.00 87.94 389 ASN A O 1
ATOM 3234 N N . ASP A 1 390 ? -4.535 1.662 32.355 1.00 86.50 390 ASP A N 1
ATOM 3235 C CA . ASP A 1 390 ? -3.811 1.582 31.077 1.00 86.50 390 ASP A CA 1
ATOM 3236 C C . ASP A 1 390 ? -4.493 2.413 29.976 1.00 86.50 390 ASP A C 1
ATOM 3238 O O . ASP A 1 390 ? -3.846 3.255 29.360 1.00 86.50 390 ASP A O 1
ATOM 3242 N N . PHE A 1 391 ? -5.816 2.272 29.825 1.00 86.75 391 PHE A N 1
ATOM 3243 C CA . PHE A 1 391 ? -6.642 3.087 28.921 1.00 86.75 391 PHE A CA 1
ATOM 3244 C C . PHE A 1 391 ? -6.559 4.590 29.237 1.00 86.75 391 PHE A C 1
ATOM 3246 O O . PHE A 1 391 ? -6.518 5.417 28.330 1.00 86.75 391 PHE A O 1
ATOM 3253 N N . ILE A 1 392 ? -6.518 4.968 30.518 1.00 87.62 392 ILE A N 1
ATOM 3254 C CA . ILE A 1 392 ? -6.445 6.379 30.926 1.00 87.62 392 ILE A CA 1
ATOM 3255 C C . ILE A 1 392 ? -5.044 6.960 30.690 1.00 87.62 392 ILE A C 1
ATOM 3257 O O . ILE A 1 392 ? -4.937 8.122 30.308 1.00 87.62 392 ILE A O 1
ATOM 3261 N N . ASN A 1 393 ? -3.981 6.167 30.829 1.00 86.25 393 ASN A N 1
ATOM 3262 C CA . ASN A 1 393 ? -2.617 6.575 30.475 1.00 86.25 393 ASN A CA 1
ATOM 3263 C C . ASN A 1 393 ? -2.435 6.693 28.951 1.00 86.25 393 ASN A C 1
ATOM 3265 O O . ASN A 1 393 ? -1.810 7.641 28.476 1.00 86.25 393 ASN A O 1
ATOM 3269 N N . GLU A 1 394 ? -3.026 5.769 28.193 1.00 84.75 394 GLU A N 1
ATOM 3270 C CA . GLU A 1 394 ? -3.072 5.768 26.728 1.00 84.75 394 GLU A CA 1
ATOM 3271 C C . GLU A 1 394 ? -3.728 7.054 26.196 1.00 84.75 394 GLU A C 1
ATOM 3273 O O . GLU A 1 394 ? -3.066 7.846 25.522 1.00 84.75 394 GLU A O 1
ATOM 3278 N N . ILE A 1 395 ? -4.973 7.353 26.588 1.00 87.00 395 ILE A N 1
ATOM 3279 C CA . ILE A 1 395 ? -5.668 8.582 26.155 1.00 87.00 395 ILE A CA 1
ATOM 3280 C C . ILE A 1 395 ? -5.064 9.869 26.746 1.00 87.00 395 ILE A C 1
ATOM 3282 O O . ILE A 1 395 ? -5.233 10.943 26.171 1.00 87.00 395 ILE A O 1
ATOM 3286 N N . TYR A 1 396 ? -4.334 9.795 27.867 1.00 88.12 396 TYR A N 1
ATOM 3287 C CA . TYR A 1 396 ? -3.602 10.946 28.407 1.00 88.12 396 TYR A CA 1
ATOM 3288 C C . TYR A 1 396 ? -2.425 11.358 27.510 1.00 88.12 396 TYR A C 1
ATOM 3290 O O . TYR A 1 396 ? -2.099 12.543 27.455 1.00 88.12 396 TYR A O 1
ATOM 3298 N N . SER A 1 397 ? -1.827 10.427 26.756 1.00 84.81 397 SER A N 1
ATOM 3299 C CA . SER A 1 397 ? -0.720 10.738 25.835 1.00 84.81 397 SER A CA 1
ATOM 3300 C C . SER A 1 397 ? -1.134 11.611 24.637 1.00 84.81 397 SER A C 1
ATOM 3302 O O . SER A 1 397 ? -0.345 12.435 24.182 1.00 84.81 397 SER A O 1
ATOM 3304 N N . ILE A 1 398 ? -2.386 11.489 24.182 1.00 83.88 398 ILE A N 1
ATOM 3305 C CA . ILE A 1 398 ? -2.979 12.235 23.052 1.00 83.88 398 ILE A CA 1
ATOM 3306 C C . ILE A 1 398 ? -3.816 13.449 23.495 1.00 83.88 398 ILE A C 1
ATOM 3308 O O . ILE A 1 398 ? -4.433 14.125 22.671 1.00 83.88 398 ILE A O 1
ATOM 3312 N N . LYS A 1 399 ? -3.875 13.741 24.802 1.00 86.56 399 LYS A N 1
ATOM 3313 C CA . LYS A 1 399 ? -4.855 14.676 25.382 1.00 86.56 399 LYS A CA 1
ATOM 3314 C C . LYS A 1 399 ? -4.778 16.103 24.829 1.00 86.56 399 LYS A C 1
ATOM 3316 O O . LYS A 1 399 ? -5.793 16.796 24.806 1.00 86.56 399 LYS A O 1
ATOM 3321 N N . ASP A 1 400 ? -3.589 16.553 24.436 1.00 84.75 400 ASP A N 1
ATOM 3322 C CA . ASP A 1 400 ? -3.347 17.929 23.986 1.00 84.75 400 ASP A CA 1
ATOM 3323 C C . ASP A 1 400 ? -3.821 18.143 22.532 1.00 84.75 400 ASP A C 1
ATOM 3325 O O . ASP A 1 400 ? -3.898 19.274 22.059 1.00 84.75 400 ASP A O 1
ATOM 3329 N N . GLU A 1 401 ? -4.201 17.061 21.840 1.00 82.56 401 GLU A N 1
ATOM 3330 C CA . GLU A 1 401 ? -4.774 17.077 20.489 1.00 82.56 401 GLU A CA 1
ATOM 3331 C C . GLU A 1 401 ? -6.314 16.962 20.482 1.00 82.56 401 GLU A C 1
ATOM 3333 O O . GLU A 1 401 ? -6.950 17.041 19.427 1.00 82.56 401 GLU A O 1
ATOM 3338 N N . LEU A 1 402 ? -6.928 16.777 21.657 1.00 85.50 402 LEU A N 1
ATOM 3339 C CA . LEU A 1 402 ? -8.374 16.631 21.844 1.00 85.50 402 LEU A CA 1
ATOM 3340 C C . LEU A 1 402 ? -9.060 17.975 22.136 1.00 85.50 402 LEU A C 1
ATOM 3342 O O . LEU A 1 402 ? -8.429 18.979 22.463 1.00 85.50 402 LEU A O 1
ATOM 3346 N N . ALA A 1 403 ? -10.394 17.996 22.051 1.00 81.69 403 ALA A N 1
ATOM 3347 C CA . ALA A 1 403 ? -11.177 19.157 22.472 1.00 81.69 403 ALA A CA 1
ATOM 3348 C C . ALA A 1 403 ? -10.897 19.501 23.950 1.00 81.69 403 ALA A C 1
ATOM 3350 O O . ALA A 1 403 ? -10.823 18.606 24.791 1.00 81.69 403 ALA A O 1
ATOM 3351 N N . SER A 1 404 ? -10.782 20.794 24.278 1.00 83.56 404 SER A N 1
ATOM 3352 C CA . SER A 1 404 ? -10.358 21.267 25.611 1.00 83.56 404 SER A CA 1
ATOM 3353 C C . SER A 1 404 ? -11.183 20.673 26.764 1.00 83.56 404 SER A C 1
ATOM 3355 O O . SER A 1 404 ? -10.627 20.296 27.791 1.00 83.56 404 SER A O 1
ATOM 3357 N N . GLU A 1 405 ? -12.495 20.501 26.590 1.00 83.31 405 GLU A N 1
ATOM 3358 C CA . GLU A 1 405 ? -13.365 19.853 27.580 1.00 83.31 405 GLU A CA 1
ATOM 3359 C C . GLU A 1 405 ? -12.969 18.389 27.844 1.00 83.31 405 GLU A C 1
ATOM 3361 O O . GLU A 1 405 ? -12.754 18.007 28.995 1.00 83.31 405 GLU A O 1
ATOM 3366 N N . ILE A 1 406 ? -12.758 17.601 26.786 1.00 86.81 406 ILE A N 1
ATOM 3367 C CA . ILE A 1 406 ? -12.298 16.204 26.849 1.00 86.81 406 ILE A CA 1
ATOM 3368 C C . ILE A 1 406 ? -10.883 16.128 27.455 1.00 86.81 406 ILE A C 1
ATOM 3370 O O . ILE A 1 406 ? -10.618 15.298 28.323 1.00 86.81 406 ILE A O 1
ATOM 3374 N N . SER A 1 407 ? -9.982 17.036 27.068 1.00 88.62 407 SER A N 1
ATOM 3375 C CA . SER A 1 407 ? -8.615 17.125 27.606 1.00 88.62 407 SER A CA 1
ATOM 3376 C C . SER A 1 407 ? -8.588 17.448 29.111 1.00 88.62 407 SER A C 1
ATOM 3378 O O . SER A 1 407 ? -7.804 16.872 29.877 1.00 88.62 407 SER A O 1
ATOM 3380 N N . ASN A 1 408 ? -9.506 18.308 29.568 1.00 88.00 408 ASN A N 1
ATOM 3381 C CA . ASN A 1 408 ? -9.722 18.601 30.984 1.00 88.00 408 ASN A CA 1
ATOM 3382 C C . ASN A 1 408 ? -10.303 17.390 31.735 1.00 88.00 408 ASN A C 1
ATOM 3384 O O . ASN A 1 408 ? -9.813 17.071 32.820 1.00 88.00 408 ASN A O 1
ATOM 3388 N N . GLN A 1 409 ? -11.287 16.674 31.166 1.00 88.50 409 GLN A N 1
ATOM 3389 C CA . GLN A 1 409 ? -11.784 15.414 31.741 1.00 88.50 409 GLN A CA 1
ATOM 3390 C C . GLN A 1 409 ? -10.642 14.397 31.914 1.00 88.50 409 GLN A C 1
ATOM 3392 O O . GLN A 1 409 ? -10.422 13.904 33.020 1.00 88.50 409 GLN A O 1
ATOM 3397 N N . ILE A 1 410 ? -9.864 14.141 30.856 1.00 90.38 410 ILE A N 1
ATOM 3398 C CA . ILE A 1 410 ? -8.718 13.215 30.851 1.00 90.38 410 ILE A CA 1
ATOM 3399 C C . ILE A 1 410 ? -7.658 13.618 31.879 1.00 90.38 410 ILE A C 1
ATOM 3401 O O . ILE A 1 410 ? -7.171 12.773 32.632 1.00 90.38 410 ILE A O 1
ATOM 3405 N N . THR A 1 411 ? -7.327 14.908 31.968 1.00 90.31 411 THR A N 1
ATOM 3406 C CA . THR A 1 411 ? -6.354 15.403 32.952 1.00 90.31 411 THR A CA 1
ATOM 3407 C C . THR A 1 411 ? -6.853 15.206 34.387 1.00 90.31 411 THR A C 1
ATOM 3409 O O . THR A 1 411 ? -6.081 14.797 35.255 1.00 90.31 411 THR A O 1
ATOM 3412 N N . ASN A 1 412 ? -8.149 15.407 34.643 1.00 88.69 412 ASN A N 1
ATOM 3413 C CA . ASN A 1 412 ? -8.757 15.115 35.942 1.00 88.69 412 ASN A CA 1
ATOM 3414 C C . ASN A 1 412 ? -8.781 13.606 36.255 1.00 88.69 412 ASN A C 1
ATOM 3416 O O . ASN A 1 412 ? -8.510 13.230 37.397 1.00 88.69 412 ASN A O 1
ATOM 3420 N N . LEU A 1 413 ? -9.037 12.740 35.263 1.00 90.19 413 LEU A N 1
ATOM 3421 C CA . LEU A 1 413 ? -8.968 11.283 35.436 1.00 90.19 413 LEU A CA 1
ATOM 3422 C C . LEU A 1 413 ? -7.555 10.820 35.816 1.00 90.19 413 LEU A C 1
ATOM 3424 O O . LEU A 1 413 ? -7.370 10.138 36.825 1.00 90.19 413 LEU A O 1
ATOM 3428 N N . TYR A 1 414 ? -6.554 11.237 35.043 1.00 91.06 414 TYR A N 1
ATOM 3429 C CA . TYR A 1 414 ? -5.155 10.879 35.265 1.00 91.06 414 TYR A CA 1
ATOM 3430 C C . TYR A 1 414 ? -4.653 11.333 36.645 1.00 91.06 414 TYR A C 1
ATOM 3432 O O . TYR A 1 414 ? -4.039 10.553 37.375 1.00 91.06 414 TYR A O 1
ATOM 3440 N N . ASN A 1 415 ? -4.975 12.565 37.054 1.00 90.06 415 ASN A N 1
ATOM 3441 C CA . ASN A 1 415 ? -4.592 13.097 38.366 1.00 90.06 415 ASN A CA 1
ATOM 3442 C C . ASN A 1 415 ? -5.251 12.349 39.540 1.00 90.06 415 ASN A C 1
ATOM 3444 O O . ASN A 1 415 ? -4.660 12.247 40.613 1.00 90.06 415 ASN A O 1
ATOM 3448 N N . PHE A 1 416 ? -6.465 11.820 39.360 1.00 90.06 416 PHE A N 1
ATOM 3449 C CA . PHE A 1 416 ? -7.167 11.059 40.395 1.00 90.06 416 PHE A CA 1
ATOM 3450 C C . PHE A 1 416 ? -6.629 9.629 40.532 1.00 90.06 416 PHE A C 1
ATOM 3452 O O . PHE A 1 416 ? -6.443 9.174 41.658 1.00 90.06 416 PHE A O 1
ATOM 3459 N N . ILE A 1 417 ? -6.336 8.936 39.423 1.00 89.56 417 ILE A N 1
ATOM 3460 C CA . ILE A 1 417 ? -5.734 7.588 39.453 1.00 89.56 417 ILE A CA 1
ATOM 3461 C C . ILE A 1 417 ? -4.321 7.613 40.041 1.00 89.56 417 ILE A C 1
ATOM 3463 O O . ILE A 1 417 ? -3.963 6.728 40.810 1.00 89.56 417 ILE A O 1
ATOM 3467 N N . ASN A 1 418 ? -3.547 8.663 39.757 1.00 87.56 418 ASN A N 1
ATOM 3468 C CA . ASN A 1 418 ? -2.237 8.878 40.375 1.00 87.56 418 ASN A CA 1
ATOM 3469 C C . ASN A 1 418 ? -2.318 9.427 41.821 1.00 87.56 418 ASN A C 1
ATOM 3471 O O . ASN A 1 418 ? -1.290 9.742 42.421 1.00 87.56 418 ASN A O 1
ATOM 3475 N N . SER A 1 419 ? -3.520 9.532 42.404 1.00 89.81 419 SER A N 1
ATOM 3476 C CA . SER A 1 419 ? -3.732 9.806 43.832 1.00 89.81 419 SER A CA 1
ATOM 3477 C C . SER A 1 419 ? -4.062 8.517 44.594 1.00 89.81 419 SER A C 1
ATOM 3479 O O . SER A 1 419 ? -4.482 7.527 44.001 1.00 89.81 419 SER A O 1
ATOM 3481 N N . ASN A 1 420 ? -3.890 8.504 45.919 1.00 89.31 420 ASN A N 1
ATOM 3482 C CA . ASN A 1 420 ? -4.187 7.311 46.713 1.00 89.31 420 ASN A CA 1
ATOM 3483 C C . ASN A 1 420 ? -5.696 6.996 46.704 1.00 89.31 420 ASN A C 1
ATOM 3485 O O . ASN A 1 420 ? -6.484 7.642 47.398 1.00 89.31 420 ASN A O 1
ATOM 3489 N N . LEU A 1 421 ? -6.094 5.981 45.932 1.00 89.69 421 LEU A N 1
ATOM 3490 C CA . LEU A 1 421 ? -7.489 5.550 45.802 1.00 89.69 421 LEU A CA 1
ATOM 3491 C C . LEU A 1 421 ? -8.086 5.044 47.128 1.00 89.69 421 LEU A C 1
ATOM 3493 O O . LEU A 1 421 ? -9.296 5.146 47.329 1.00 89.69 421 LEU A O 1
ATOM 3497 N N . GLU A 1 422 ? -7.258 4.565 48.062 1.00 87.25 422 GLU A N 1
ATOM 3498 C CA . GLU A 1 422 ? -7.722 4.133 49.388 1.00 87.25 422 GLU A CA 1
ATOM 3499 C C . GLU A 1 422 ? -8.148 5.304 50.288 1.00 87.25 422 GLU A C 1
ATOM 3501 O O . GLU A 1 422 ? -8.975 5.112 51.179 1.00 87.25 422 GLU A O 1
ATOM 3506 N N . ASP A 1 423 ? -7.697 6.535 50.023 1.00 88.88 423 ASP A N 1
ATOM 3507 C CA . ASP A 1 423 ? -8.147 7.726 50.763 1.00 88.88 423 ASP A CA 1
ATOM 3508 C C . ASP A 1 423 ? -9.494 8.272 50.241 1.00 88.88 423 ASP A C 1
ATOM 3510 O O . ASP A 1 423 ? -10.068 9.191 50.825 1.00 88.88 423 ASP A O 1
ATOM 3514 N N . LYS A 1 424 ? -10.026 7.714 49.142 1.00 90.19 424 LYS A N 1
ATOM 3515 C CA . LYS A 1 424 ? -11.247 8.196 48.479 1.00 90.19 424 LYS A CA 1
ATOM 3516 C C . LYS A 1 424 ? -12.530 7.688 49.125 1.00 90.19 424 LYS A C 1
ATOM 3518 O O . LYS A 1 424 ? -12.622 6.553 49.605 1.00 90.19 424 LYS A O 1
ATOM 3523 N N . THR A 1 425 ? -13.561 8.525 49.076 1.00 89.62 425 THR A N 1
ATOM 3524 C CA . THR A 1 425 ? -14.935 8.159 49.437 1.00 89.62 425 THR A CA 1
ATOM 3525 C C . THR A 1 425 ? -15.607 7.329 48.337 1.00 89.62 425 THR A C 1
ATOM 3527 O O . THR A 1 425 ? -15.282 7.444 47.154 1.00 89.62 425 THR A O 1
ATOM 3530 N N . ILE A 1 426 ? -16.618 6.532 48.702 1.00 87.62 426 ILE A N 1
ATOM 3531 C CA . ILE A 1 426 ? -17.443 5.776 47.738 1.00 87.62 426 ILE A CA 1
ATOM 3532 C C . ILE A 1 426 ? -18.065 6.715 46.691 1.00 87.62 426 ILE A C 1
ATOM 3534 O O . ILE A 1 426 ? -18.158 6.354 45.521 1.00 87.62 426 ILE A O 1
ATOM 3538 N N . ASN A 1 427 ? -18.471 7.924 47.089 1.00 87.25 427 ASN A N 1
ATOM 3539 C CA . ASN A 1 427 ? -19.102 8.890 46.189 1.00 87.25 427 ASN A CA 1
ATOM 3540 C C . ASN A 1 427 ? -18.110 9.467 45.169 1.00 87.25 427 ASN A C 1
ATOM 3542 O O . ASN A 1 427 ? -18.468 9.586 44.000 1.00 87.25 427 ASN A O 1
ATOM 3546 N N . GLU A 1 428 ? -16.863 9.751 45.564 1.00 89.56 428 GLU A N 1
ATOM 3547 C CA . GLU A 1 428 ? -15.798 10.090 44.610 1.00 89.56 428 GLU A CA 1
ATOM 3548 C C . GLU A 1 428 ? -15.550 8.939 43.630 1.00 89.56 428 GLU A C 1
ATOM 3550 O O . GLU A 1 428 ? -15.535 9.168 42.426 1.00 89.56 428 GLU A O 1
ATOM 3555 N N . LEU A 1 429 ? -15.421 7.701 44.121 1.00 91.19 429 LEU A N 1
ATOM 3556 C CA . LEU A 1 429 ? -15.165 6.517 43.290 1.00 91.19 429 LEU A CA 1
ATOM 3557 C C . LEU A 1 429 ? -16.336 6.202 42.331 1.00 91.19 429 LEU A C 1
ATOM 3559 O O . LEU A 1 429 ? -16.107 5.832 41.178 1.00 91.19 429 LEU A O 1
ATOM 3563 N N . LYS A 1 430 ? -17.592 6.397 42.762 1.00 90.19 430 LYS A N 1
ATOM 3564 C CA . LYS A 1 430 ? -18.789 6.282 41.904 1.00 90.19 430 LYS A CA 1
ATOM 3565 C C . LYS A 1 430 ? -18.843 7.392 40.855 1.00 90.19 430 LYS A C 1
ATOM 3567 O O . LYS A 1 430 ? -19.061 7.096 39.683 1.00 90.19 430 LYS A O 1
ATOM 3572 N N . ASN A 1 431 ? -18.588 8.644 41.242 1.00 89.06 431 ASN A N 1
ATOM 3573 C CA . ASN A 1 431 ? -18.486 9.756 40.294 1.00 89.06 431 ASN A CA 1
ATOM 3574 C C . ASN A 1 431 ? -17.381 9.493 39.257 1.00 89.06 431 ASN A C 1
ATOM 3576 O O . ASN A 1 431 ? -17.586 9.684 38.064 1.00 89.06 431 ASN A O 1
ATOM 3580 N N . PHE A 1 432 ? -16.243 8.957 39.697 1.00 88.81 432 PHE A N 1
ATOM 3581 C CA . PHE A 1 432 ? -15.126 8.603 38.832 1.00 88.81 432 PHE A CA 1
ATOM 3582 C C . PHE A 1 432 ? -15.481 7.523 37.802 1.00 88.81 432 PHE A C 1
ATOM 3584 O O . PHE A 1 432 ? -15.234 7.702 36.610 1.00 88.81 432 PHE A O 1
ATOM 3591 N N . LYS A 1 433 ? -16.138 6.437 38.236 1.00 89.94 433 LYS A N 1
ATOM 3592 C CA . LYS A 1 433 ? -16.677 5.399 37.339 1.00 89.94 433 LYS A CA 1
ATOM 3593 C C . LYS A 1 433 ? -17.632 5.987 36.291 1.00 89.94 433 LYS A C 1
ATOM 3595 O O . LYS A 1 433 ? -17.576 5.578 35.133 1.00 89.94 433 LYS A O 1
ATOM 3600 N N . ASN A 1 434 ? -18.458 6.963 36.670 1.00 88.69 434 ASN A N 1
ATOM 3601 C CA . ASN A 1 434 ? -19.364 7.641 35.741 1.00 88.69 434 ASN A CA 1
ATOM 3602 C C . ASN A 1 434 ? -18.609 8.527 34.732 1.00 88.69 434 ASN A C 1
ATOM 3604 O O . ASN A 1 434 ? -18.932 8.482 33.549 1.00 88.69 434 ASN A O 1
ATOM 3608 N N . ILE A 1 435 ? -17.579 9.273 35.156 1.00 88.56 435 ILE A N 1
ATOM 3609 C CA . ILE A 1 435 ? -16.760 10.091 34.239 1.00 88.56 435 ILE A CA 1
ATOM 3610 C C . ILE A 1 435 ? -16.034 9.198 33.220 1.00 88.56 435 ILE A C 1
ATOM 3612 O O . ILE A 1 435 ? -16.031 9.531 32.042 1.00 88.56 435 ILE A O 1
ATOM 3616 N N . ILE A 1 436 ? -15.502 8.034 33.620 1.00 87.75 436 ILE A N 1
ATOM 3617 C CA . ILE A 1 436 ? -14.923 7.055 32.674 1.00 87.75 436 ILE A CA 1
ATOM 3618 C C . ILE A 1 436 ? -15.962 6.607 31.630 1.00 87.75 436 ILE A C 1
ATOM 3620 O O . ILE A 1 436 ? -15.646 6.518 30.444 1.00 87.75 436 ILE A O 1
ATOM 3624 N N . GLY A 1 437 ? -17.196 6.325 32.064 1.00 84.12 437 GLY A N 1
ATOM 3625 C CA . GLY A 1 437 ? -18.287 5.916 31.175 1.00 84.12 437 GLY A CA 1
ATOM 3626 C C . GLY A 1 437 ? -18.696 7.006 30.181 1.00 84.12 437 GLY A C 1
ATOM 3627 O O . GLY A 1 437 ? -18.852 6.721 28.996 1.00 84.12 437 GLY A O 1
ATOM 3628 N N . ASN A 1 438 ? -18.813 8.253 30.645 1.00 87.56 438 ASN A N 1
ATOM 362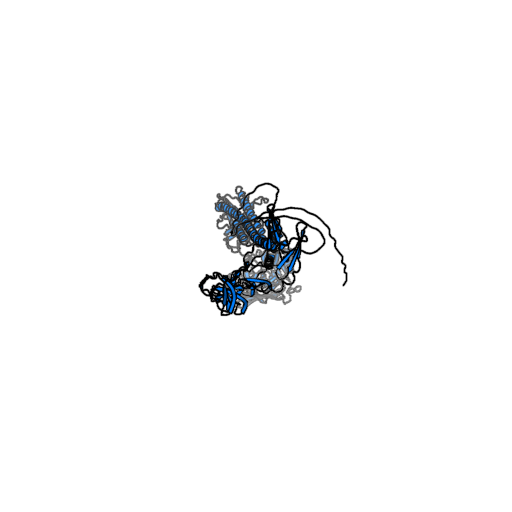9 C CA . ASN A 1 438 ? -19.126 9.400 29.792 1.00 87.56 438 ASN A CA 1
ATOM 3630 C C . ASN A 1 438 ? -17.993 9.677 28.798 1.00 87.56 438 ASN A C 1
ATOM 3632 O O . ASN A 1 438 ? -18.240 9.727 27.597 1.00 87.56 438 ASN A O 1
ATOM 3636 N N . LEU A 1 439 ? -16.747 9.745 29.278 1.00 87.12 439 LEU A N 1
ATOM 3637 C CA . LEU A 1 439 ? -15.575 10.020 28.452 1.00 87.12 439 LEU A CA 1
ATOM 3638 C C . LEU A 1 439 ? -15.407 9.005 27.313 1.00 87.12 439 LEU A C 1
ATOM 3640 O O . LEU A 1 439 ? -14.984 9.375 26.223 1.00 87.12 439 LEU A O 1
ATOM 3644 N N . HIS A 1 440 ? -15.747 7.731 27.528 1.00 85.38 440 HIS A N 1
ATOM 3645 C CA . HIS A 1 440 ? -15.721 6.736 26.453 1.00 85.38 440 HIS A CA 1
ATOM 3646 C C . HIS A 1 440 ? -16.670 7.110 25.299 1.00 85.38 440 HIS A C 1
ATOM 3648 O O . HIS A 1 440 ? -16.285 7.013 24.134 1.00 85.38 440 HIS A O 1
ATOM 3654 N N . ASN A 1 441 ? -17.871 7.605 25.614 1.00 86.94 441 ASN A N 1
ATOM 3655 C CA . ASN A 1 441 ? -18.835 8.077 24.620 1.00 86.94 441 ASN A CA 1
ATOM 3656 C C . ASN A 1 441 ? -18.395 9.408 23.985 1.00 86.94 441 ASN A C 1
ATOM 3658 O O . ASN A 1 441 ? -18.514 9.568 22.771 1.00 86.94 441 ASN A O 1
ATOM 3662 N N . ASP A 1 442 ? -17.842 10.334 24.775 1.00 87.75 442 ASP A N 1
ATOM 3663 C CA . ASP A 1 442 ? -17.319 11.619 24.288 1.00 87.75 442 ASP A CA 1
ATOM 3664 C C . ASP A 1 442 ? -16.158 11.408 23.299 1.00 87.75 442 ASP A C 1
ATOM 3666 O O . ASP A 1 442 ? -16.103 12.053 22.251 1.00 87.75 442 ASP A O 1
ATOM 3670 N N . LEU A 1 443 ? -15.259 10.456 23.586 1.00 87.31 443 LEU A N 1
ATOM 3671 C CA . LEU A 1 443 ? -14.151 10.074 22.706 1.00 87.31 443 LEU A CA 1
ATOM 3672 C C . LEU A 1 443 ? -14.623 9.362 21.436 1.00 87.31 443 LEU A C 1
ATOM 3674 O O . LEU A 1 443 ? -14.092 9.652 20.367 1.00 87.31 443 LEU A O 1
ATOM 3678 N N . LEU A 1 444 ? -15.622 8.474 21.522 1.00 87.56 444 LEU A N 1
ATOM 3679 C CA . LEU A 1 444 ? -16.238 7.854 20.341 1.00 87.56 444 LEU A CA 1
ATOM 3680 C C . LEU A 1 444 ? -16.912 8.905 19.448 1.00 87.56 444 LEU A C 1
ATOM 3682 O O . LEU A 1 444 ? -16.701 8.907 18.239 1.00 87.56 444 LEU A O 1
ATOM 3686 N N . SER A 1 445 ? -17.658 9.841 20.040 1.00 89.38 445 SER A N 1
ATOM 3687 C CA . SER A 1 445 ? -18.289 10.953 19.322 1.00 89.38 445 SER A CA 1
ATOM 3688 C C . SER A 1 445 ? -17.248 11.867 18.665 1.00 89.38 445 SER A C 1
ATOM 3690 O O . SER A 1 445 ? -17.350 12.176 17.479 1.00 89.38 445 SER A O 1
ATOM 3692 N N . TYR A 1 446 ? -16.196 12.260 19.391 1.00 88.44 446 TYR A N 1
ATOM 3693 C CA . TYR A 1 446 ? -15.086 13.041 18.835 1.00 88.44 446 TYR A CA 1
ATOM 3694 C C . TYR A 1 446 ? -14.398 12.304 17.672 1.00 88.44 446 TYR A C 1
ATOM 3696 O O . TYR A 1 446 ? -14.161 12.899 16.621 1.00 88.44 446 TYR A O 1
ATOM 3704 N N . PHE A 1 447 ? -14.118 11.008 17.837 1.00 88.44 447 PHE A N 1
ATOM 3705 C CA . PHE A 1 447 ? -13.491 10.160 16.823 1.00 88.44 447 PHE A CA 1
ATOM 3706 C C . PHE A 1 447 ? -14.332 10.054 15.545 1.00 88.44 447 PHE A C 1
ATOM 3708 O O . PHE A 1 447 ? -13.816 10.327 14.462 1.00 88.44 447 PHE A O 1
ATOM 3715 N N . GLU A 1 448 ? -15.622 9.725 15.656 1.00 89.62 448 GLU A N 1
ATOM 3716 C CA . GLU A 1 448 ? -16.512 9.636 14.493 1.00 89.62 448 GLU A CA 1
ATOM 3717 C C . GLU A 1 448 ? -16.664 10.999 13.806 1.00 89.62 448 GLU A C 1
ATOM 3719 O O . GLU A 1 448 ? -16.608 11.078 12.581 1.00 89.62 448 GLU A O 1
ATOM 3724 N N . ASN A 1 449 ? -16.760 12.101 14.558 1.00 91.19 449 ASN A N 1
ATOM 3725 C CA . ASN A 1 449 ? -16.762 13.443 13.969 1.00 91.19 449 ASN A CA 1
ATOM 3726 C C . ASN A 1 449 ? -15.473 13.718 13.170 1.00 91.19 449 ASN A C 1
ATOM 3728 O O . ASN A 1 449 ? -15.554 14.183 12.034 1.00 91.19 449 ASN A O 1
ATOM 3732 N N . LYS A 1 450 ? -14.290 13.361 13.692 1.00 90.25 450 LYS A N 1
ATOM 3733 C CA . LYS A 1 450 ? -13.017 13.522 12.964 1.00 90.25 450 LYS A CA 1
ATOM 3734 C C . LYS A 1 450 ? -12.854 12.583 11.770 1.00 90.25 450 LYS A C 1
ATOM 3736 O O . LYS A 1 450 ? -12.303 12.995 10.749 1.00 90.25 450 LYS A O 1
ATOM 3741 N N . LYS A 1 451 ? -13.385 11.362 11.835 1.00 91.50 451 LYS A N 1
ATOM 3742 C CA . LYS A 1 451 ? -13.437 10.459 10.677 1.00 91.50 451 LYS A CA 1
ATOM 3743 C C . LYS A 1 451 ? -14.358 11.008 9.580 1.00 91.50 451 LYS A C 1
ATOM 3745 O O . LYS A 1 451 ? -13.995 10.971 8.406 1.00 91.50 451 LYS A O 1
ATOM 3750 N N . ASN A 1 452 ? -15.497 11.587 9.960 1.00 91.94 452 ASN A N 1
ATOM 3751 C CA . ASN A 1 452 ? -16.428 12.231 9.033 1.00 91.94 452 ASN A CA 1
ATOM 3752 C C . ASN A 1 452 ? -15.876 13.543 8.438 1.00 91.94 452 ASN A C 1
ATOM 3754 O O . ASN A 1 452 ? -16.114 13.806 7.264 1.00 91.94 452 ASN A O 1
ATOM 3758 N N . GLU A 1 453 ? -15.080 14.330 9.173 1.00 93.31 453 GLU A N 1
ATOM 3759 C CA . GLU A 1 453 ? -14.354 15.486 8.609 1.00 93.31 453 GLU A CA 1
ATOM 3760 C C . GLU A 1 453 ? -13.404 15.074 7.466 1.00 93.31 453 GLU A C 1
ATOM 3762 O O . GLU A 1 453 ? -13.380 15.726 6.421 1.00 93.31 453 GLU A O 1
ATOM 3767 N N . LEU A 1 454 ? -12.654 13.976 7.627 1.00 94.06 454 LEU A N 1
ATOM 3768 C CA . LEU A 1 454 ? -11.786 13.437 6.569 1.00 94.06 454 LEU A CA 1
ATOM 3769 C C . LEU A 1 454 ? -12.593 12.859 5.396 1.00 94.06 454 LEU A C 1
ATOM 3771 O O . LEU A 1 454 ? -12.241 13.083 4.237 1.00 94.06 454 LEU A O 1
ATOM 3775 N N . LEU A 1 455 ? -13.692 12.151 5.679 1.00 93.94 455 LEU A N 1
ATOM 3776 C CA . LEU A 1 455 ? -14.567 11.588 4.648 1.00 93.94 455 LEU A CA 1
ATOM 3777 C C . LEU A 1 455 ? -15.244 12.684 3.809 1.00 93.94 455 LEU A C 1
ATOM 3779 O O . LEU A 1 455 ? -15.295 12.570 2.589 1.00 93.94 455 LEU A O 1
ATOM 3783 N N . ASN A 1 456 ? -15.688 13.779 4.430 1.00 95.88 456 ASN A N 1
ATOM 3784 C CA . ASN A 1 456 ? -16.243 14.929 3.716 1.00 95.88 456 ASN A CA 1
ATOM 3785 C C . ASN A 1 456 ? -15.199 15.569 2.787 1.00 95.88 456 ASN A C 1
ATOM 3787 O O . ASN A 1 456 ? -15.491 15.794 1.617 1.00 95.88 456 ASN A O 1
ATOM 3791 N N . GLN A 1 457 ? -13.961 15.771 3.256 1.00 96.56 457 GLN A N 1
ATOM 3792 C CA . GLN A 1 457 ? -12.871 16.276 2.408 1.00 96.56 457 GLN A CA 1
ATOM 3793 C C . GLN A 1 457 ? -12.517 15.328 1.246 1.00 96.56 457 GLN A C 1
ATOM 3795 O O . GLN A 1 457 ? -12.158 15.799 0.167 1.00 96.56 457 GLN A O 1
ATOM 3800 N N . LYS A 1 458 ? -12.634 14.005 1.436 1.00 95.25 458 LYS A N 1
ATOM 3801 C CA . LYS A 1 458 ? -12.514 13.007 0.357 1.00 95.25 458 LYS A CA 1
ATOM 3802 C C . LYS A 1 458 ? -13.657 13.142 -0.654 1.00 95.25 458 LYS A C 1
ATOM 3804 O O . LYS A 1 458 ? -13.409 13.076 -1.855 1.00 95.25 458 LYS A O 1
ATOM 3809 N N . ASN A 1 459 ? -14.886 13.356 -0.188 1.00 96.06 459 ASN A N 1
ATOM 3810 C CA . ASN A 1 459 ? -16.059 13.494 -1.055 1.00 96.06 459 ASN A CA 1
ATOM 3811 C C . ASN A 1 459 ? -16.004 14.792 -1.887 1.00 96.06 459 ASN A C 1
ATOM 3813 O O . ASN A 1 459 ? -16.330 14.760 -3.067 1.00 96.06 459 ASN A O 1
ATOM 3817 N N . GLU A 1 460 ? -15.492 15.901 -1.336 1.00 96.25 460 GLU A N 1
ATOM 3818 C CA . GLU A 1 460 ? -15.201 17.130 -2.104 1.00 96.25 460 GLU A CA 1
ATOM 3819 C C . GLU A 1 460 ? -14.247 16.865 -3.287 1.00 96.25 460 GLU A C 1
ATOM 3821 O O . GLU A 1 460 ? -14.449 17.383 -4.386 1.00 96.25 460 GLU A O 1
ATOM 3826 N N . ILE A 1 461 ? -13.204 16.051 -3.073 1.00 97.12 461 ILE A N 1
ATOM 3827 C CA . ILE A 1 461 ? -12.247 15.656 -4.121 1.00 97.12 461 ILE A CA 1
ATOM 3828 C C . ILE A 1 461 ? -12.934 14.757 -5.161 1.00 97.12 461 ILE A C 1
ATOM 3830 O O . ILE A 1 461 ? -12.700 14.905 -6.360 1.00 97.12 461 ILE A O 1
ATOM 3834 N N . GLU A 1 462 ? -13.807 13.847 -4.728 1.00 97.12 462 GLU A N 1
ATOM 3835 C CA . GLU A 1 462 ? -14.584 12.978 -5.617 1.00 97.12 462 GLU A CA 1
ATOM 3836 C C . GLU A 1 462 ? -15.553 13.774 -6.508 1.00 97.12 462 GLU A C 1
ATOM 3838 O O . GLU A 1 462 ? -15.588 13.552 -7.718 1.00 97.12 462 GLU A O 1
ATOM 3843 N N . GLU A 1 463 ? -16.264 14.764 -5.959 1.00 96.81 463 GLU A N 1
ATOM 3844 C CA . GLU A 1 463 ? -17.127 15.675 -6.726 1.00 96.81 463 GLU A CA 1
ATOM 3845 C C . GLU A 1 463 ? -16.331 16.494 -7.759 1.00 96.81 463 GLU A C 1
ATOM 3847 O O . GLU A 1 463 ? -16.763 16.636 -8.908 1.00 96.81 463 GLU A O 1
ATOM 3852 N N . GLN A 1 464 ? -15.131 16.970 -7.403 1.00 96.25 464 GLN A N 1
ATOM 3853 C CA . GLN A 1 464 ? -14.217 17.626 -8.349 1.00 96.25 464 GLN A CA 1
ATOM 3854 C C . GLN A 1 464 ? -13.785 16.670 -9.474 1.00 96.25 464 GLN A C 1
ATOM 3856 O O . GLN A 1 464 ? -13.869 17.021 -10.652 1.00 96.25 464 GLN A O 1
ATOM 3861 N N . ILE A 1 465 ? -13.391 15.437 -9.142 1.00 96.75 465 ILE A N 1
ATOM 3862 C CA . ILE A 1 465 ? -13.011 14.396 -10.113 1.00 96.75 465 ILE A CA 1
ATOM 3863 C C . ILE A 1 465 ? -14.170 14.060 -11.067 1.00 96.75 465 ILE A C 1
ATOM 3865 O O . ILE A 1 465 ? -13.949 13.915 -12.273 1.00 96.75 465 ILE A O 1
ATOM 3869 N N . VAL A 1 466 ? -15.406 13.985 -10.566 1.00 96.38 466 VAL A N 1
ATOM 3870 C CA . VAL A 1 466 ? -16.606 13.780 -11.394 1.00 96.38 466 VAL A CA 1
ATOM 3871 C C . VAL A 1 466 ? -16.833 14.971 -12.331 1.00 96.38 466 VAL A C 1
ATOM 3873 O O . VAL A 1 466 ? -16.982 14.761 -13.535 1.00 96.38 466 VAL A O 1
ATOM 3876 N N . SER A 1 467 ? -16.756 16.209 -11.835 1.00 95.75 467 SER A N 1
ATOM 3877 C CA . SER A 1 467 ? -16.891 17.435 -12.644 1.00 95.75 467 SER A CA 1
ATOM 3878 C C . SER A 1 467 ? -15.860 17.519 -13.787 1.00 95.75 467 SER A C 1
ATOM 3880 O O . SER A 1 467 ? -16.197 17.846 -14.933 1.00 95.75 467 SER A O 1
ATOM 3882 N N . LEU A 1 468 ? -14.605 17.132 -13.524 1.00 95.44 468 LEU A N 1
ATOM 3883 C CA . LEU A 1 468 ? -13.556 17.008 -14.545 1.00 95.44 468 LEU A CA 1
ATOM 3884 C C . LEU A 1 468 ? -13.895 15.934 -15.596 1.00 95.44 468 LEU A C 1
ATOM 3886 O O . LEU A 1 468 ? -13.687 16.145 -16.797 1.00 95.44 468 LEU A O 1
ATOM 3890 N N . GLN A 1 469 ? -14.434 14.791 -15.164 1.00 95.25 469 GLN A N 1
ATOM 3891 C CA . GLN A 1 469 ? -14.821 13.693 -16.051 1.00 95.25 469 GLN A CA 1
ATOM 3892 C C . GLN A 1 469 ? -16.015 14.064 -16.944 1.00 95.25 469 GLN A C 1
ATOM 3894 O O . GLN A 1 469 ? -15.986 13.789 -18.146 1.00 95.25 469 GLN A O 1
ATOM 3899 N N . GLU A 1 470 ? -17.041 14.718 -16.392 1.00 94.81 470 GLU A N 1
ATOM 3900 C CA . GLU A 1 470 ? -18.184 15.256 -17.146 1.00 94.81 470 GLU A CA 1
ATOM 3901 C C . GLU A 1 470 ? -17.740 16.342 -18.134 1.00 94.81 470 GLU A C 1
ATOM 3903 O O . GLU A 1 470 ? -18.176 16.368 -19.287 1.00 94.81 470 GLU A O 1
ATOM 3908 N N . SER A 1 471 ? -16.758 17.156 -17.737 1.00 94.12 471 SER A N 1
ATOM 3909 C CA . SER A 1 471 ? -16.055 18.092 -18.619 1.00 94.12 471 SER A CA 1
ATOM 3910 C C . SER A 1 471 ? -15.219 17.407 -19.715 1.00 94.12 471 SER A C 1
ATOM 3912 O O . SER A 1 471 ? -14.654 18.095 -20.571 1.00 94.12 471 SER A O 1
ATOM 3914 N N . GLY A 1 472 ? -15.144 16.073 -19.746 1.00 93.81 472 GLY A N 1
ATOM 3915 C CA . GLY A 1 472 ? -14.471 15.279 -20.776 1.00 93.81 472 GLY A CA 1
ATOM 3916 C C . GLY A 1 472 ? -12.948 15.221 -20.642 1.00 93.81 472 GLY A C 1
ATOM 3917 O O . GLY A 1 472 ? -12.265 14.955 -21.636 1.00 93.81 472 GLY A O 1
ATOM 3918 N N . LEU A 1 473 ? -12.412 15.513 -19.455 1.00 96.00 473 LEU A N 1
ATOM 3919 C CA . LEU A 1 473 ? -10.981 15.471 -19.150 1.00 96.00 473 LEU A CA 1
ATOM 3920 C C . LEU A 1 473 ? -10.535 14.064 -18.716 1.00 96.00 473 LEU A C 1
ATOM 3922 O O . LEU A 1 473 ? -11.349 13.154 -18.554 1.00 96.00 473 LEU A O 1
ATOM 3926 N N . PHE A 1 474 ? -9.223 13.875 -18.573 1.00 95.38 474 PHE A N 1
ATOM 3927 C CA . PHE A 1 474 ? -8.644 12.634 -18.060 1.00 95.38 474 PHE A CA 1
ATOM 3928 C C . PHE A 1 474 ? -8.513 12.692 -16.536 1.00 95.38 474 PHE A C 1
ATOM 3930 O O . PHE A 1 474 ? -8.013 13.688 -16.020 1.00 95.38 474 PHE A O 1
ATOM 3937 N N . VAL A 1 475 ? -8.956 11.641 -15.837 1.00 95.44 475 VAL A N 1
ATOM 3938 C CA . VAL A 1 475 ? -9.040 11.632 -14.363 1.00 95.44 475 VAL A CA 1
ATOM 3939 C C . VAL A 1 475 ? -8.633 10.313 -13.691 1.00 95.44 475 VAL A C 1
ATOM 3941 O O . VAL A 1 475 ? -8.658 10.222 -12.467 1.00 95.44 475 VAL A O 1
ATOM 3944 N N . GLU A 1 476 ? -8.270 9.272 -14.448 1.00 92.50 476 GLU A N 1
ATOM 3945 C CA . GLU A 1 476 ? -8.037 7.928 -13.880 1.00 92.50 476 GLU A CA 1
ATOM 3946 C C . GLU A 1 476 ? -6.837 7.887 -12.913 1.00 92.50 476 GLU A C 1
ATOM 3948 O O . GLU A 1 476 ? -6.813 7.092 -11.975 1.00 92.50 476 GLU A O 1
ATOM 3953 N N . ASN A 1 477 ? -5.878 8.802 -13.081 1.00 87.44 477 ASN A N 1
ATOM 3954 C CA . ASN A 1 477 ? -4.791 9.032 -12.130 1.00 87.44 477 ASN A CA 1
ATOM 3955 C C . ASN A 1 477 ? -5.315 9.547 -10.775 1.00 87.44 477 ASN A C 1
ATOM 3957 O O . ASN A 1 477 ? -4.896 9.052 -9.734 1.00 87.44 477 ASN A O 1
ATOM 3961 N N . PHE A 1 478 ? -6.261 10.494 -10.776 1.00 94.00 478 PHE A N 1
ATOM 3962 C CA . PHE A 1 478 ? -6.847 11.029 -9.543 1.00 94.00 478 PHE A CA 1
ATOM 3963 C C . PHE A 1 478 ? -7.751 10.006 -8.853 1.00 94.00 478 PHE A C 1
ATOM 3965 O O . PHE A 1 478 ? -7.725 9.920 -7.632 1.00 94.00 478 PHE A O 1
ATOM 3972 N N . LYS A 1 479 ? -8.496 9.189 -9.614 1.00 92.62 479 LYS A N 1
ATOM 3973 C CA . LYS A 1 479 ? -9.275 8.068 -9.057 1.00 92.62 479 LYS A CA 1
ATOM 3974 C C . LYS A 1 479 ? -8.394 7.046 -8.347 1.00 92.62 479 LYS A C 1
ATOM 3976 O O . LYS A 1 479 ? -8.689 6.685 -7.220 1.00 92.62 479 LYS A O 1
ATOM 3981 N N . THR A 1 480 ? -7.288 6.639 -8.974 1.00 89.50 480 THR A N 1
ATOM 3982 C CA . THR A 1 480 ? -6.357 5.660 -8.382 1.00 89.50 480 THR A CA 1
ATOM 3983 C C . THR A 1 480 ? -5.846 6.128 -7.012 1.00 89.50 480 THR A C 1
ATOM 3985 O O . THR A 1 480 ? -5.812 5.357 -6.057 1.00 89.50 480 THR A O 1
ATOM 3988 N N . GLU A 1 481 ? -5.502 7.411 -6.886 1.00 91.50 481 GLU A N 1
ATOM 3989 C CA . GLU A 1 481 ? -5.082 8.011 -5.613 1.00 91.50 481 GLU A CA 1
ATOM 3990 C C . GLU A 1 481 ? -6.256 8.253 -4.639 1.00 91.50 481 GLU A C 1
ATOM 3992 O O . GLU A 1 481 ? -6.082 8.132 -3.425 1.00 91.50 481 GLU A O 1
ATOM 3997 N N . LEU A 1 482 ? -7.464 8.544 -5.141 1.00 94.62 482 LEU A N 1
ATOM 3998 C CA . LEU A 1 482 ? -8.695 8.658 -4.346 1.00 94.62 482 LEU A CA 1
ATOM 3999 C C . LEU A 1 482 ? -9.081 7.316 -3.703 1.00 94.62 482 LEU A C 1
ATOM 4001 O O . LEU A 1 482 ? -9.478 7.300 -2.539 1.00 94.62 482 LEU A O 1
ATOM 4005 N N . ASP A 1 483 ? -8.925 6.204 -4.421 1.00 91.69 483 ASP A N 1
ATOM 4006 C CA . ASP A 1 483 ? -9.144 4.850 -3.903 1.00 91.69 483 ASP A CA 1
ATOM 4007 C C . ASP A 1 483 ? -8.117 4.530 -2.799 1.00 91.69 483 ASP A C 1
ATOM 4009 O O . ASP A 1 483 ? -8.487 4.133 -1.693 1.00 91.69 483 ASP A O 1
ATOM 4013 N N . LEU A 1 484 ? -6.831 4.831 -3.026 1.00 90.56 484 LEU A N 1
ATOM 4014 C CA . LEU A 1 484 ? -5.775 4.688 -2.010 1.00 90.56 484 LEU A CA 1
ATOM 4015 C C . LEU A 1 484 ? -5.973 5.606 -0.787 1.00 90.56 484 LEU A C 1
ATOM 4017 O O . LEU A 1 484 ? -5.512 5.282 0.314 1.00 90.56 484 LEU A O 1
ATOM 4021 N N . LEU A 1 485 ? -6.621 6.762 -0.949 1.00 94.19 485 LEU A N 1
ATOM 4022 C CA . LEU A 1 485 ? -7.049 7.634 0.147 1.00 94.19 485 LEU A CA 1
ATOM 4023 C C . LEU A 1 485 ? -8.254 7.036 0.893 1.00 94.19 485 LEU A C 1
ATOM 4025 O O . LEU A 1 485 ? -8.255 7.011 2.123 1.00 94.19 485 LEU A O 1
ATOM 4029 N N . ASN A 1 486 ? -9.244 6.519 0.165 1.00 93.44 486 ASN A N 1
ATOM 4030 C CA . ASN A 1 486 ? -10.432 5.871 0.715 1.00 93.44 486 ASN A CA 1
ATOM 4031 C C . ASN A 1 486 ? -10.060 4.658 1.582 1.00 93.44 486 ASN A C 1
ATOM 4033 O O . ASN A 1 486 ? -10.511 4.563 2.724 1.00 93.44 486 ASN A O 1
ATOM 4037 N N . ASP A 1 487 ? -9.166 3.797 1.093 1.00 90.88 487 ASP A N 1
ATOM 4038 C CA . ASP A 1 487 ? -8.626 2.664 1.851 1.00 90.88 487 ASP A CA 1
ATOM 4039 C C . ASP A 1 487 ? -7.930 3.139 3.136 1.00 90.88 487 ASP A C 1
ATOM 4041 O O . ASP A 1 487 ? -8.215 2.624 4.220 1.00 90.88 487 ASP A O 1
ATOM 4045 N N . SER A 1 488 ? -7.114 4.200 3.045 1.00 92.06 488 SER A N 1
ATOM 4046 C CA . SER A 1 488 ? -6.424 4.797 4.205 1.00 92.06 488 SER A CA 1
ATOM 4047 C C . SER A 1 488 ? -7.396 5.326 5.270 1.00 92.06 488 SER A C 1
ATOM 4049 O O . SER A 1 488 ? -7.124 5.207 6.462 1.00 92.06 488 SER A O 1
ATOM 4051 N N . ILE A 1 489 ? -8.536 5.897 4.863 1.00 92.94 489 ILE A N 1
ATOM 4052 C CA . ILE A 1 489 ? -9.602 6.356 5.774 1.00 92.94 489 ILE A CA 1
ATOM 4053 C C . ILE A 1 489 ? -10.399 5.163 6.336 1.00 92.94 489 ILE A C 1
ATOM 4055 O O . ILE A 1 489 ? -10.846 5.198 7.487 1.00 92.94 489 ILE A O 1
ATOM 4059 N N . SER A 1 490 ? -10.560 4.085 5.562 1.00 89.38 490 SER A N 1
ATOM 4060 C CA . SER A 1 490 ? -11.252 2.866 5.999 1.00 89.38 490 SER A CA 1
ATOM 4061 C C . SER A 1 490 ? -10.489 2.122 7.106 1.00 89.38 490 SER A C 1
ATOM 4063 O O . SER A 1 490 ? -11.111 1.614 8.042 1.00 89.38 490 SER A O 1
ATOM 4065 N N . ASP A 1 491 ? -9.151 2.136 7.052 1.00 88.00 491 ASP A N 1
ATOM 4066 C CA . ASP A 1 491 ? -8.273 1.480 8.026 1.00 88.00 491 ASP A CA 1
ATOM 4067 C C . ASP A 1 491 ? -8.280 2.148 9.415 1.00 88.00 491 ASP A C 1
ATOM 4069 O O . ASP A 1 491 ? -7.892 1.513 10.401 1.00 88.00 491 ASP A O 1
ATOM 4073 N N . ILE A 1 492 ? -8.789 3.383 9.522 1.00 89.31 492 ILE A N 1
ATOM 4074 C CA . ILE A 1 492 ? -9.027 4.076 10.793 1.00 89.31 492 ILE A CA 1
ATOM 4075 C C . ILE A 1 492 ? -10.128 3.336 11.577 1.00 89.31 492 ILE A C 1
ATOM 4077 O O . ILE A 1 492 ? -11.325 3.524 11.335 1.00 89.31 492 ILE A O 1
ATOM 4081 N N . LYS A 1 493 ? -9.733 2.500 12.541 1.00 86.94 493 LYS A N 1
ATOM 4082 C CA . LYS A 1 493 ? -10.626 1.608 13.313 1.00 86.94 493 LYS A CA 1
ATOM 4083 C C . LYS A 1 493 ? -10.867 2.063 14.752 1.00 86.94 493 LYS A C 1
ATOM 4085 O O . LYS A 1 493 ? -11.826 1.623 15.376 1.00 86.94 493 LYS A O 1
ATOM 4090 N N . ASN A 1 494 ? -9.991 2.908 15.289 1.00 84.25 494 ASN A N 1
ATOM 4091 C CA . ASN A 1 494 ? -10.076 3.470 16.636 1.00 84.25 494 ASN A CA 1
ATOM 4092 C C . ASN A 1 494 ? -9.299 4.795 16.745 1.00 84.25 494 ASN A C 1
ATOM 4094 O O . ASN A 1 494 ? -8.574 5.187 15.827 1.00 84.25 494 ASN A O 1
ATOM 4098 N N . ILE A 1 495 ? -9.424 5.463 17.893 1.00 82.75 495 ILE A N 1
ATOM 4099 C CA . ILE A 1 495 ? -8.834 6.784 18.137 1.00 82.75 495 ILE A CA 1
ATOM 4100 C C . ILE A 1 495 ? -7.304 6.826 17.971 1.00 82.75 495 ILE A C 1
ATOM 4102 O O . ILE A 1 495 ? -6.797 7.768 17.367 1.00 82.75 495 ILE A O 1
ATOM 4106 N N . ASN A 1 496 ? -6.579 5.784 18.387 1.00 81.44 496 ASN A N 1
ATOM 4107 C CA . ASN A 1 496 ? -5.126 5.695 18.201 1.00 81.44 496 ASN A CA 1
ATOM 4108 C C . ASN A 1 496 ? -4.776 5.648 16.707 1.00 81.44 496 ASN A C 1
ATOM 4110 O O . ASN A 1 496 ? -4.024 6.485 16.224 1.00 81.44 496 ASN A O 1
ATOM 4114 N N . SER A 1 497 ? -5.424 4.754 15.949 1.00 84.94 497 SER A N 1
ATOM 4115 C CA . SER A 1 497 ? -5.204 4.619 14.503 1.00 84.94 497 SER A CA 1
ATOM 4116 C C . SER A 1 497 ? -5.572 5.880 13.709 1.00 84.94 497 SER A C 1
ATOM 4118 O O . SER A 1 497 ? -5.022 6.093 12.629 1.00 84.94 497 SER A O 1
ATOM 4120 N N . TYR A 1 498 ? -6.457 6.736 14.238 1.00 87.81 498 TYR A N 1
ATOM 4121 C CA . TYR A 1 498 ? -6.656 8.086 13.712 1.00 87.81 498 TYR A CA 1
ATOM 4122 C C . TYR A 1 498 ? -5.432 8.963 13.994 1.00 87.81 498 TYR A C 1
ATOM 4124 O O . TYR A 1 498 ? -4.875 9.529 13.059 1.00 87.81 498 TYR A O 1
ATOM 4132 N N . PHE A 1 499 ? -4.972 9.056 15.244 1.00 84.81 499 PHE A N 1
ATOM 4133 C CA . PHE A 1 499 ? -3.841 9.917 15.603 1.00 84.81 499 PHE A CA 1
ATOM 4134 C C . PHE A 1 499 ? -2.513 9.508 14.945 1.00 84.81 499 PHE A C 1
ATOM 4136 O O . PHE A 1 499 ? -1.782 10.390 14.494 1.00 84.81 499 PHE A O 1
ATOM 4143 N N . ASP A 1 500 ? -2.266 8.207 14.771 1.00 85.19 500 ASP A N 1
ATOM 4144 C CA . ASP A 1 500 ? -1.114 7.669 14.035 1.00 85.19 500 ASP A CA 1
ATOM 4145 C C . ASP A 1 500 ? -1.104 8.093 12.550 1.00 85.19 500 ASP A C 1
ATOM 4147 O O . ASP A 1 500 ? -0.045 8.351 11.976 1.00 85.19 500 ASP A O 1
ATOM 4151 N N . ASN A 1 501 ? -2.281 8.177 11.911 1.00 87.62 501 ASN A N 1
ATOM 4152 C CA . ASN A 1 501 ? -2.402 8.325 10.453 1.00 87.62 501 ASN A CA 1
ATOM 4153 C C . ASN A 1 501 ? -2.938 9.686 9.976 1.00 87.62 501 ASN A C 1
ATOM 4155 O O . ASN A 1 501 ? -2.761 10.011 8.801 1.00 87.62 501 ASN A O 1
ATOM 4159 N N . LYS A 1 502 ? -3.553 10.510 10.839 1.00 88.88 502 LYS A N 1
ATOM 4160 C CA . LYS A 1 502 ? -4.234 11.770 10.460 1.00 88.88 502 LYS A CA 1
ATOM 4161 C C . LYS A 1 502 ? -3.367 12.683 9.587 1.00 88.88 502 LYS A C 1
ATOM 4163 O O . LYS A 1 502 ? -3.846 13.210 8.592 1.00 88.88 502 LYS A O 1
ATOM 4168 N N . ASN A 1 503 ? -2.076 12.806 9.910 1.00 88.88 503 ASN A N 1
ATOM 4169 C CA . ASN A 1 503 ? -1.143 13.679 9.195 1.00 88.88 503 ASN A CA 1
ATOM 4170 C C . ASN A 1 503 ? -0.805 13.109 7.808 1.00 88.88 503 ASN A C 1
ATOM 4172 O O . ASN A 1 503 ? -0.680 13.857 6.847 1.00 88.88 503 ASN A O 1
ATOM 4176 N N . ILE A 1 504 ? -0.695 11.782 7.687 1.00 90.12 504 ILE A N 1
ATOM 4177 C CA . ILE A 1 504 ? -0.455 11.094 6.409 1.00 90.12 504 ILE A CA 1
ATOM 4178 C C . ILE A 1 504 ? -1.682 11.251 5.500 1.00 90.12 504 ILE A C 1
ATOM 4180 O O . ILE A 1 504 ? -1.541 11.517 4.309 1.00 90.12 504 ILE A O 1
ATOM 4184 N N . ILE A 1 505 ? -2.883 11.121 6.067 1.00 94.00 505 ILE A N 1
ATOM 4185 C CA . ILE A 1 505 ? -4.151 11.209 5.338 1.00 94.00 505 ILE A CA 1
ATOM 4186 C C . ILE A 1 505 ? -4.455 12.655 4.924 1.00 94.00 505 ILE A C 1
ATOM 4188 O O . ILE A 1 505 ? -4.798 12.878 3.766 1.00 94.00 505 ILE A O 1
ATOM 4192 N N . GLN A 1 506 ? -4.248 13.643 5.801 1.00 94.00 506 GLN A N 1
ATOM 4193 C CA . GLN A 1 506 ? -4.401 15.056 5.436 1.00 94.00 506 GLN A CA 1
ATOM 4194 C C . GLN A 1 506 ? -3.379 15.464 4.362 1.00 94.00 506 GLN A C 1
ATOM 4196 O O . GLN A 1 506 ? -3.771 16.038 3.355 1.00 94.00 506 GLN A O 1
ATOM 4201 N N . ASN A 1 507 ? -2.110 15.047 4.474 1.00 92.31 507 ASN A N 1
ATOM 4202 C CA . ASN A 1 507 ? -1.114 15.292 3.423 1.00 92.31 507 ASN A CA 1
ATOM 4203 C C . ASN A 1 507 ? -1.519 14.685 2.061 1.00 92.31 507 ASN A C 1
ATOM 4205 O O . ASN A 1 507 ? -1.215 15.276 1.028 1.00 92.31 507 ASN A O 1
ATOM 4209 N N . LYS A 1 508 ? -2.210 13.530 2.031 1.00 94.38 508 LYS A N 1
ATOM 4210 C CA . LYS A 1 508 ? -2.782 12.958 0.793 1.00 94.38 508 LYS A CA 1
ATOM 4211 C C . LYS A 1 508 ? -3.948 13.794 0.248 1.00 94.38 508 LYS A C 1
ATOM 4213 O O . LYS A 1 508 ? -4.014 14.003 -0.960 1.00 94.38 508 LYS A O 1
ATOM 4218 N N . ILE A 1 509 ? -4.851 14.256 1.117 1.00 96.06 509 ILE A N 1
ATOM 4219 C CA . ILE A 1 509 ? -5.989 15.128 0.767 1.00 96.06 509 ILE A CA 1
ATOM 4220 C C . ILE A 1 509 ? -5.484 16.437 0.152 1.00 96.06 509 ILE A C 1
ATOM 4222 O O . ILE A 1 509 ? -5.911 16.809 -0.941 1.00 96.06 509 ILE A O 1
ATOM 4226 N N . ASP A 1 510 ? -4.539 17.094 0.822 1.00 94.62 510 ASP A N 1
ATOM 4227 C CA . ASP A 1 510 ? -3.970 18.373 0.401 1.00 94.62 510 ASP A CA 1
ATOM 4228 C C . ASP A 1 510 ? -3.208 18.212 -0.924 1.00 94.62 510 ASP A C 1
ATOM 4230 O O . ASP A 1 510 ? -3.454 18.953 -1.875 1.00 94.62 510 ASP A O 1
ATOM 4234 N N . PHE A 1 511 ? -2.377 17.166 -1.043 1.00 92.06 511 PHE A N 1
ATOM 4235 C CA . PHE A 1 511 ? -1.692 16.825 -2.293 1.00 92.06 511 PHE A CA 1
ATOM 4236 C C . PHE A 1 511 ? -2.671 16.576 -3.449 1.00 92.06 511 PHE A C 1
ATOM 4238 O O . PHE A 1 511 ? -2.431 17.057 -4.554 1.00 92.06 511 PHE A O 1
ATOM 4245 N N . LEU A 1 512 ? -3.784 15.868 -3.225 1.00 95.12 512 LEU A N 1
ATOM 4246 C CA . LEU A 1 512 ? -4.788 15.630 -4.267 1.00 95.12 512 LEU A CA 1
ATOM 4247 C C . LEU A 1 512 ? -5.486 16.917 -4.715 1.00 95.12 512 LEU A C 1
ATOM 4249 O O . LEU A 1 512 ? -5.621 17.137 -5.921 1.00 95.12 512 LEU A O 1
ATOM 4253 N N . LYS A 1 513 ? -5.871 17.787 -3.772 1.00 95.00 513 LYS A N 1
ATOM 4254 C CA . LYS A 1 513 ? -6.455 19.104 -4.077 1.00 95.00 513 LYS A CA 1
ATOM 4255 C C . LYS A 1 513 ? -5.472 19.980 -4.862 1.00 95.00 513 LYS A C 1
ATOM 4257 O O . LYS A 1 513 ? -5.872 20.601 -5.850 1.00 95.00 513 LYS A O 1
ATOM 4262 N N . ASP A 1 514 ? -4.187 19.955 -4.511 1.00 92.88 514 ASP A N 1
ATOM 4263 C CA . ASP A 1 514 ? -3.129 20.636 -5.263 1.00 92.88 514 ASP A CA 1
ATOM 4264 C C . ASP A 1 514 ? -2.927 20.038 -6.665 1.00 92.88 514 ASP A C 1
ATOM 4266 O O . ASP A 1 514 ? -2.827 20.786 -7.639 1.00 92.88 514 ASP A O 1
ATOM 4270 N N . GLN A 1 515 ? -2.875 18.709 -6.819 1.00 91.81 515 GLN A N 1
ATOM 4271 C CA . GLN A 1 515 ? -2.696 18.075 -8.133 1.00 91.81 515 GLN A CA 1
ATOM 4272 C C . GLN A 1 515 ? -3.870 18.375 -9.079 1.00 91.81 515 GLN A C 1
ATOM 4274 O O . GLN A 1 515 ? -3.642 18.689 -10.249 1.00 91.81 515 GLN A O 1
ATOM 4279 N N . ILE A 1 516 ? -5.108 18.340 -8.575 1.00 94.44 516 ILE A N 1
ATOM 4280 C CA . ILE A 1 516 ? -6.318 18.703 -9.327 1.00 94.44 516 ILE A CA 1
ATOM 4281 C C . ILE A 1 516 ? -6.278 20.180 -9.742 1.00 94.44 516 ILE A C 1
ATOM 4283 O O . ILE A 1 516 ? -6.386 20.487 -10.932 1.00 94.44 516 ILE A O 1
ATOM 4287 N N . SER A 1 517 ? -6.030 21.087 -8.793 1.00 92.31 517 SER A N 1
ATOM 4288 C CA . SER A 1 517 ? -5.994 22.535 -9.048 1.00 92.31 517 SER A CA 1
ATOM 4289 C C . SER A 1 517 ? -4.908 22.918 -10.062 1.00 92.31 517 SER A C 1
ATOM 4291 O O . SER A 1 517 ? -5.132 23.741 -10.953 1.00 92.31 517 SER A O 1
ATOM 4293 N N . ASN A 1 518 ? -3.730 22.290 -9.977 1.00 90.69 518 ASN A N 1
ATOM 4294 C CA . ASN A 1 518 ? -2.649 22.501 -10.940 1.00 90.69 518 ASN A CA 1
ATOM 4295 C C . ASN A 1 518 ? -2.985 21.936 -12.331 1.00 90.69 518 ASN A C 1
ATOM 4297 O O . ASN A 1 518 ? -2.675 22.582 -13.334 1.00 90.69 518 ASN A O 1
ATOM 4301 N N . PHE A 1 519 ? -3.639 20.774 -12.417 1.00 92.56 519 PHE A N 1
ATOM 4302 C CA . PHE A 1 519 ? -4.070 20.170 -13.683 1.00 92.56 519 PHE A CA 1
ATOM 4303 C C . PHE A 1 519 ? -5.107 21.036 -14.413 1.00 92.56 519 PHE A C 1
ATOM 4305 O O . PHE A 1 519 ? -4.953 21.302 -15.608 1.00 92.56 519 PHE A O 1
ATOM 4312 N N . GLU A 1 520 ? -6.108 21.558 -13.696 1.00 91.19 520 GLU A N 1
ATOM 4313 C CA . GLU A 1 520 ? -7.070 22.520 -14.248 1.00 91.19 520 GLU A CA 1
ATOM 4314 C C . GLU A 1 520 ? -6.389 23.797 -14.740 1.00 91.19 520 GLU A C 1
ATOM 4316 O O . GLU A 1 520 ? -6.583 24.201 -15.889 1.00 91.19 520 GLU A O 1
ATOM 4321 N N . ASN A 1 521 ? -5.555 24.413 -13.899 1.00 90.06 521 ASN A N 1
ATOM 4322 C CA . ASN A 1 521 ? -4.837 25.641 -14.228 1.00 90.06 521 ASN A CA 1
ATOM 4323 C C . ASN A 1 521 ? -3.922 25.447 -15.454 1.00 90.06 521 ASN A C 1
ATOM 4325 O O . ASN A 1 521 ? -3.879 26.287 -16.356 1.00 90.06 521 ASN A O 1
ATOM 4329 N N . THR A 1 522 ? -3.249 24.299 -15.549 1.00 90.19 522 THR A N 1
ATOM 4330 C CA . THR A 1 522 ? -2.411 23.944 -16.702 1.00 90.19 522 THR A CA 1
ATOM 4331 C C . THR A 1 522 ? -3.247 23.778 -17.972 1.00 90.19 522 THR A C 1
ATOM 4333 O O . THR A 1 522 ? -2.857 24.286 -19.023 1.00 90.19 522 THR A O 1
ATOM 4336 N N . ILE A 1 523 ? -4.425 23.140 -17.888 1.00 90.88 523 ILE A N 1
ATOM 4337 C CA . ILE A 1 523 ? -5.364 22.999 -19.016 1.00 90.88 523 ILE A CA 1
ATOM 4338 C C . ILE A 1 523 ? -5.892 24.359 -19.488 1.00 90.88 523 ILE A C 1
ATOM 4340 O O . ILE A 1 523 ? -5.905 24.622 -20.693 1.00 90.88 523 ILE A O 1
ATOM 4344 N N . GLN A 1 524 ? -6.304 25.231 -18.563 1.00 88.44 524 GLN A N 1
ATOM 4345 C CA . GLN A 1 524 ? -6.853 26.556 -18.879 1.00 88.44 524 GLN A CA 1
ATOM 4346 C C . GLN A 1 524 ? -5.830 27.462 -19.586 1.00 88.44 524 GLN A C 1
ATOM 4348 O O . GLN A 1 524 ? -6.208 28.264 -20.441 1.00 88.44 524 GLN A O 1
ATOM 4353 N N . ASN A 1 525 ? -4.537 27.296 -19.289 1.00 86.38 525 ASN A N 1
ATOM 4354 C CA . ASN A 1 525 ? -3.444 28.080 -19.871 1.00 86.38 525 ASN A CA 1
ATOM 4355 C C . ASN A 1 525 ? -2.787 27.449 -21.123 1.00 86.38 525 ASN A C 1
ATOM 4357 O O . ASN A 1 525 ? -1.785 27.974 -21.616 1.00 86.38 525 ASN A O 1
ATOM 4361 N N . MET A 1 526 ? -3.320 26.351 -21.680 1.00 89.00 526 MET A N 1
ATOM 4362 C CA . MET A 1 526 ? -2.739 25.721 -22.878 1.00 89.00 526 MET A CA 1
ATOM 4363 C C . MET A 1 526 ? -2.872 26.592 -24.140 1.00 89.00 526 MET A C 1
ATOM 4365 O O . MET A 1 526 ? -3.975 26.865 -24.619 1.00 89.00 526 MET A O 1
ATOM 4369 N N . ASN A 1 527 ? -1.744 26.948 -24.763 1.00 86.62 527 ASN A N 1
ATOM 4370 C CA . ASN A 1 527 ? -1.713 27.782 -25.969 1.00 86.62 527 ASN A CA 1
ATOM 4371 C C . ASN A 1 527 ? -1.274 27.007 -27.223 1.00 86.62 527 ASN A C 1
ATOM 4373 O O . ASN A 1 527 ? -0.099 26.966 -27.580 1.00 86.62 527 ASN A O 1
ATOM 4377 N N . PHE A 1 528 ? -2.251 26.464 -27.950 1.00 85.19 528 PHE A N 1
ATOM 4378 C CA . PHE A 1 528 ? -2.058 25.864 -29.279 1.00 85.19 528 PHE A CA 1
ATOM 4379 C C . PHE A 1 528 ? -2.401 26.816 -30.444 1.00 85.19 528 PHE A C 1
ATOM 4381 O O . PHE A 1 528 ? -2.554 26.375 -31.581 1.00 85.19 528 PHE A O 1
ATOM 4388 N N . ARG A 1 529 ? -2.544 28.128 -30.185 1.00 82.62 529 ARG A N 1
ATOM 4389 C CA . ARG A 1 529 ? -2.841 29.138 -31.225 1.00 82.62 529 ARG A CA 1
ATOM 4390 C C . ARG A 1 529 ? -1.585 29.700 -31.894 1.00 82.62 529 ARG A C 1
ATOM 4392 O O . ARG A 1 529 ? -1.681 30.276 -32.974 1.00 82.62 529 ARG A O 1
ATOM 4399 N N . GLN A 1 530 ? -0.427 29.547 -31.257 1.00 80.81 530 GLN A N 1
ATOM 4400 C CA . GLN A 1 530 ? 0.877 29.956 -31.775 1.00 80.81 530 GLN A CA 1
ATOM 4401 C C . GLN A 1 530 ? 1.696 28.702 -32.136 1.00 80.81 530 GLN A C 1
ATOM 4403 O O . GLN A 1 530 ? 1.964 27.894 -31.244 1.00 80.81 530 GLN A O 1
ATOM 4408 N N . PRO A 1 531 ? 2.090 28.513 -33.410 1.00 79.44 531 PRO A N 1
ATOM 4409 C CA . PRO A 1 531 ? 2.998 27.435 -33.800 1.00 79.44 531 PRO A CA 1
ATOM 4410 C C . PRO A 1 531 ? 4.336 27.511 -33.056 1.00 79.44 531 PRO A C 1
ATOM 4412 O O . PRO A 1 531 ? 4.854 28.601 -32.815 1.00 79.44 531 PRO A O 1
ATOM 4415 N N . ASP A 1 532 ? 4.867 26.346 -32.685 1.00 76.19 532 ASP A N 1
ATOM 4416 C CA . ASP A 1 532 ? 6.138 26.130 -31.978 1.00 76.19 532 ASP A CA 1
ATOM 4417 C C . ASP A 1 532 ? 6.286 26.911 -30.643 1.00 76.19 532 ASP A C 1
ATOM 4419 O O . ASP A 1 532 ? 7.389 27.086 -30.119 1.00 76.19 532 ASP A O 1
ATOM 4423 N N . TYR A 1 533 ? 5.157 27.322 -30.039 1.00 83.75 533 TYR A N 1
ATOM 4424 C CA . TYR A 1 533 ? 5.081 27.826 -28.656 1.00 83.75 533 TYR A CA 1
ATOM 4425 C C . TYR A 1 533 ? 5.533 26.762 -27.637 1.00 83.75 533 TYR A C 1
ATOM 4427 O O . TYR A 1 533 ? 6.218 27.069 -26.658 1.00 83.75 533 TYR A O 1
ATOM 4435 N N . TYR A 1 534 ? 5.197 25.499 -27.918 1.00 88.62 534 TYR A N 1
ATOM 4436 C CA . TYR A 1 534 ? 5.721 24.319 -27.234 1.00 88.62 534 TYR A CA 1
ATOM 4437 C C . TYR A 1 534 ? 6.813 23.629 -28.065 1.00 88.62 534 TYR A C 1
ATOM 4439 O O . TYR A 1 534 ? 6.885 23.799 -29.281 1.00 88.62 534 TYR A O 1
ATOM 4447 N N . LYS A 1 535 ? 7.607 22.770 -27.418 1.00 88.50 535 LYS A N 1
ATOM 4448 C CA . LYS A 1 535 ? 8.517 21.789 -28.037 1.00 88.50 535 LYS A CA 1
ATOM 4449 C C . LYS A 1 535 ? 8.299 20.409 -27.419 1.00 88.50 535 LYS A C 1
ATOM 4451 O O . LYS A 1 535 ? 7.934 20.320 -26.246 1.00 88.50 535 LYS A O 1
ATOM 4456 N N . ILE A 1 536 ? 8.521 19.338 -28.184 1.00 90.19 536 ILE A N 1
ATOM 4457 C CA . ILE A 1 536 ? 8.322 17.958 -27.721 1.00 90.19 536 ILE A CA 1
ATOM 4458 C C . ILE A 1 536 ? 9.599 17.448 -27.047 1.00 90.19 536 ILE A C 1
ATOM 4460 O O . ILE A 1 536 ? 10.651 17.341 -27.680 1.00 90.19 536 ILE A O 1
ATOM 4464 N N . TYR A 1 537 ? 9.471 17.061 -25.782 1.00 89.88 537 TYR A N 1
ATOM 4465 C CA . TYR A 1 537 ? 10.510 16.417 -24.987 1.00 89.88 537 TYR A CA 1
ATOM 4466 C C . TYR A 1 537 ? 10.142 14.950 -24.735 1.00 89.88 537 TYR A C 1
ATOM 4468 O O . TYR A 1 537 ? 9.536 14.634 -23.705 1.00 89.88 537 TYR A O 1
ATOM 4476 N N . PRO A 1 538 ? 10.453 14.030 -25.668 1.00 89.62 538 PRO A N 1
ATOM 4477 C CA . PRO A 1 538 ? 10.292 12.610 -25.419 1.00 89.62 538 PRO A CA 1
ATOM 4478 C C . PRO A 1 538 ? 11.270 12.162 -24.331 1.00 89.62 538 PRO A C 1
ATOM 4480 O O . PRO A 1 538 ? 12.452 12.508 -24.348 1.00 89.62 538 PRO A O 1
ATOM 4483 N N . PHE A 1 539 ? 10.772 11.353 -23.406 1.00 86.12 539 PHE A N 1
ATOM 4484 C CA . PHE A 1 539 ? 11.582 10.545 -22.508 1.00 86.12 539 PHE A CA 1
ATOM 4485 C C . PHE A 1 539 ? 11.523 9.103 -23.008 1.00 86.12 539 PHE A C 1
ATOM 4487 O O . PHE A 1 539 ? 10.446 8.525 -23.168 1.00 86.12 539 PHE A O 1
ATOM 4494 N N . ILE A 1 540 ? 12.692 8.549 -23.324 1.00 84.25 540 ILE A N 1
ATOM 4495 C CA . ILE A 1 540 ? 12.825 7.265 -24.010 1.00 84.25 540 ILE A CA 1
ATOM 4496 C C . ILE A 1 540 ? 13.568 6.319 -23.069 1.00 84.25 540 ILE A C 1
ATOM 4498 O O . ILE A 1 540 ? 14.790 6.372 -22.953 1.00 84.25 540 ILE A O 1
ATOM 4502 N N . ASN A 1 541 ? 12.816 5.474 -22.360 1.00 81.88 541 ASN A N 1
ATOM 4503 C CA . ASN A 1 541 ? 13.355 4.567 -21.343 1.00 81.88 541 ASN A CA 1
ATOM 4504 C C . ASN A 1 541 ? 13.932 3.279 -21.959 1.00 81.88 541 ASN A C 1
ATOM 4506 O O . ASN A 1 541 ? 13.480 2.170 -21.680 1.00 81.88 541 ASN A O 1
ATOM 4510 N N . TYR A 1 542 ? 14.914 3.446 -22.842 1.00 79.56 542 TYR A N 1
ATOM 4511 C CA . TYR A 1 542 ? 15.638 2.369 -23.512 1.00 79.56 542 TYR A CA 1
ATOM 4512 C C . TYR A 1 542 ? 17.153 2.639 -23.459 1.00 79.56 542 TYR A C 1
ATOM 4514 O O . TYR A 1 542 ? 17.561 3.794 -23.326 1.00 79.56 542 TYR A O 1
ATOM 4522 N N . PRO A 1 543 ? 18.024 1.620 -23.583 1.00 74.25 543 PRO A N 1
ATOM 4523 C CA . PRO A 1 543 ? 19.466 1.839 -23.646 1.00 74.25 543 PRO A CA 1
ATOM 4524 C C . PRO A 1 543 ? 19.857 2.662 -24.881 1.00 74.25 543 PRO A C 1
ATOM 4526 O O . PRO A 1 543 ? 19.618 2.236 -26.012 1.00 74.25 543 PRO A O 1
ATOM 4529 N N . LEU A 1 544 ? 20.493 3.816 -24.671 1.00 77.62 544 LEU A N 1
ATOM 4530 C CA . LEU A 1 544 ? 21.115 4.603 -25.736 1.00 77.62 544 LEU A CA 1
ATOM 4531 C C . LEU A 1 544 ? 22.484 4.000 -26.087 1.00 77.62 544 LEU A C 1
ATOM 4533 O O . LEU A 1 544 ? 23.358 3.893 -25.228 1.00 77.62 544 LEU A O 1
ATOM 4537 N N . GLN A 1 545 ? 22.688 3.622 -27.349 1.00 68.75 545 GLN A N 1
ATOM 4538 C CA . GLN A 1 545 ? 23.944 3.068 -27.853 1.00 68.75 545 GLN A CA 1
ATOM 4539 C C . GLN A 1 545 ? 24.281 3.624 -29.236 1.00 68.75 545 GLN A C 1
ATOM 4541 O O . GLN A 1 545 ? 23.451 3.608 -30.139 1.00 68.75 545 GLN A O 1
ATOM 4546 N N . ASN A 1 546 ? 25.517 4.100 -29.424 1.00 71.88 546 ASN A N 1
ATOM 4547 C CA . ASN A 1 546 ? 26.005 4.663 -30.694 1.00 71.88 546 ASN A CA 1
ATOM 4548 C C . ASN A 1 546 ? 25.123 5.791 -31.293 1.00 71.88 546 ASN A C 1
ATOM 4550 O O . ASN A 1 546 ? 25.191 6.047 -32.491 1.00 71.88 546 ASN A O 1
ATOM 4554 N N . GLY A 1 547 ? 24.317 6.471 -30.464 1.00 77.25 547 GLY A N 1
ATOM 4555 C CA . GLY A 1 547 ? 23.358 7.506 -30.880 1.00 77.25 547 GLY A CA 1
ATOM 4556 C C . GLY A 1 547 ? 21.903 7.035 -31.043 1.00 77.25 547 GLY A C 1
ATOM 4557 O O . GLY A 1 547 ? 21.036 7.868 -31.305 1.00 77.25 547 GLY A O 1
ATOM 4558 N N . SER A 1 548 ? 21.622 5.743 -30.841 1.00 81.69 548 SER A N 1
ATOM 4559 C CA . SER A 1 548 ? 20.302 5.132 -31.054 1.00 81.69 548 SER A CA 1
ATOM 4560 C C . SER A 1 548 ? 19.755 4.426 -29.818 1.00 81.69 548 SER A C 1
ATOM 4562 O O . SER A 1 548 ? 20.483 3.751 -29.095 1.00 81.69 548 SER A O 1
ATOM 4564 N N . TYR A 1 549 ? 18.449 4.542 -29.599 1.00 85.12 549 TYR A N 1
ATOM 4565 C CA . TYR A 1 549 ? 17.726 3.871 -28.525 1.00 85.12 549 TYR A CA 1
ATOM 4566 C C . TYR A 1 549 ? 17.339 2.437 -28.913 1.00 85.12 549 TYR A C 1
ATOM 4568 O O . TYR A 1 549 ? 16.637 2.235 -29.906 1.00 85.12 549 TYR A O 1
ATOM 4576 N N . LEU A 1 550 ? 17.782 1.446 -28.131 1.00 82.31 550 LEU A N 1
ATOM 4577 C CA . LEU A 1 550 ? 17.555 0.022 -28.405 1.00 82.31 550 LEU A CA 1
ATOM 4578 C C . LEU A 1 550 ? 16.245 -0.496 -27.793 1.00 82.31 550 LEU A C 1
ATOM 4580 O O . LEU A 1 550 ? 16.145 -0.647 -26.577 1.00 82.31 550 LEU A O 1
ATOM 4584 N N . ILE A 1 551 ? 15.264 -0.850 -28.627 1.00 80.12 551 ILE A N 1
ATOM 4585 C CA . ILE A 1 551 ? 13.945 -1.345 -28.172 1.00 80.12 551 ILE A CA 1
ATOM 4586 C C . ILE A 1 551 ? 13.858 -2.876 -28.044 1.00 80.12 551 ILE A C 1
ATOM 4588 O O . ILE A 1 551 ? 12.774 -3.429 -27.832 1.00 80.12 551 ILE A O 1
ATOM 4592 N N . GLY A 1 552 ? 14.984 -3.583 -28.184 1.00 71.62 552 GLY A N 1
ATOM 4593 C CA . GLY A 1 552 ? 15.026 -5.043 -28.134 1.00 71.62 552 GLY A CA 1
ATOM 4594 C C . GLY A 1 552 ? 14.243 -5.682 -29.283 1.00 71.62 552 GLY A C 1
ATOM 4595 O O . GLY A 1 552 ? 14.244 -5.195 -30.415 1.00 71.62 552 GLY A O 1
ATOM 4596 N N . LYS A 1 553 ? 13.538 -6.773 -28.975 1.00 69.44 553 LYS A N 1
ATOM 4597 C CA . LYS A 1 553 ? 12.648 -7.498 -29.901 1.00 69.44 553 LYS A CA 1
ATOM 4598 C C . LYS A 1 553 ? 11.216 -6.940 -29.948 1.00 69.44 553 LYS A C 1
ATOM 4600 O O . LYS A 1 553 ? 10.325 -7.603 -30.472 1.00 69.44 553 LYS A O 1
ATOM 4605 N N . SER A 1 554 ? 10.965 -5.756 -29.381 1.00 72.62 554 SER A N 1
ATOM 4606 C CA . SER A 1 554 ? 9.622 -5.171 -29.367 1.00 72.62 554 SER A CA 1
ATOM 4607 C C . SER A 1 554 ? 9.198 -4.682 -30.754 1.00 72.62 554 SER A C 1
ATOM 4609 O O . SER A 1 554 ? 9.936 -3.954 -31.414 1.00 72.62 554 SER A O 1
ATOM 4611 N N . ASN A 1 555 ? 7.967 -5.008 -31.157 1.00 81.25 555 ASN A N 1
ATOM 4612 C CA . ASN A 1 555 ? 7.326 -4.458 -32.357 1.00 81.25 555 ASN A CA 1
ATOM 4613 C C . ASN A 1 555 ? 6.635 -3.099 -32.109 1.00 81.25 555 ASN A C 1
ATOM 4615 O O . ASN A 1 555 ? 6.044 -2.530 -33.029 1.00 81.25 555 ASN A O 1
ATOM 4619 N N . LYS A 1 556 ? 6.705 -2.561 -30.882 1.00 86.38 556 LYS A N 1
ATOM 4620 C CA . LYS A 1 556 ? 6.329 -1.179 -30.555 1.00 86.38 556 LYS A CA 1
ATOM 4621 C C . LYS A 1 556 ? 7.373 -0.515 -29.653 1.00 86.38 556 LYS A C 1
ATOM 4623 O O . LYS A 1 556 ? 7.784 -1.091 -28.646 1.00 86.38 556 LYS A O 1
ATOM 4628 N N . ALA A 1 557 ? 7.755 0.718 -29.965 1.00 88.50 557 ALA A N 1
ATOM 4629 C CA . ALA A 1 557 ? 8.547 1.569 -29.080 1.00 88.50 557 ALA A CA 1
ATOM 4630 C C . ALA A 1 557 ? 7.615 2.356 -28.143 1.00 88.50 557 ALA A C 1
ATOM 4632 O O . ALA A 1 557 ? 6.769 3.112 -28.626 1.00 88.50 557 ALA A O 1
ATOM 4633 N N . LYS A 1 558 ? 7.771 2.200 -26.822 1.00 92.56 558 LYS A N 1
ATOM 4634 C CA . LYS A 1 558 ? 7.082 3.030 -25.820 1.00 92.56 558 LYS A CA 1
ATOM 4635 C C . LYS A 1 558 ? 7.851 4.335 -25.622 1.00 92.56 558 LYS A C 1
ATOM 4637 O O . LYS A 1 558 ? 9.040 4.305 -25.319 1.00 92.56 558 LYS A O 1
ATOM 4642 N N . ILE A 1 559 ? 7.192 5.476 -25.790 1.00 92.44 559 ILE A N 1
ATOM 4643 C CA . ILE A 1 559 ? 7.814 6.796 -25.629 1.00 92.44 559 ILE A CA 1
ATOM 4644 C C . ILE A 1 559 ? 6.930 7.645 -24.730 1.00 92.44 559 ILE A C 1
ATOM 4646 O O . ILE A 1 559 ? 5.789 7.929 -25.091 1.00 92.44 559 ILE A O 1
ATOM 4650 N N . ASN A 1 560 ? 7.453 8.076 -23.583 1.00 93.19 560 ASN A N 1
ATOM 4651 C CA . ASN A 1 560 ? 6.748 9.021 -22.726 1.00 93.19 560 ASN A CA 1
ATOM 4652 C C . ASN A 1 560 ? 6.882 10.428 -23.327 1.00 93.19 560 ASN A C 1
ATOM 4654 O O . ASN A 1 560 ? 7.985 10.822 -23.715 1.00 93.19 560 ASN A O 1
ATOM 4658 N N . LEU A 1 561 ? 5.790 11.191 -23.428 1.00 92.00 561 LEU A N 1
ATOM 4659 C CA . LEU A 1 561 ? 5.803 12.512 -24.068 1.00 92.00 561 LEU A CA 1
ATOM 4660 C C . LEU A 1 561 ? 5.530 13.641 -23.082 1.00 92.00 561 LEU A C 1
ATOM 4662 O O . LEU A 1 561 ? 4.512 13.669 -22.398 1.00 92.00 561 LEU A O 1
ATOM 4666 N N . PHE A 1 562 ? 6.424 14.623 -23.083 1.00 91.25 562 PHE A N 1
ATOM 4667 C CA . PHE A 1 562 ? 6.235 15.904 -22.419 1.00 91.25 562 PHE A CA 1
ATOM 4668 C C . PHE A 1 562 ? 6.285 17.012 -23.472 1.00 91.25 562 PHE A C 1
ATOM 4670 O O . PHE A 1 562 ? 7.004 16.895 -24.468 1.00 91.25 562 PHE A O 1
ATOM 4677 N N . LEU A 1 563 ? 5.538 18.090 -23.263 1.00 90.75 563 LEU A N 1
ATOM 4678 C CA . LEU A 1 563 ? 5.677 19.327 -24.022 1.00 90.75 563 LEU A CA 1
ATOM 4679 C C . LEU A 1 563 ? 6.143 20.408 -23.049 1.00 90.75 563 LEU A C 1
ATOM 4681 O O . LEU A 1 563 ? 5.584 20.521 -21.964 1.00 90.75 563 LEU A O 1
ATOM 4685 N N . LYS A 1 564 ? 7.129 21.218 -23.433 1.00 87.25 564 LYS A N 1
ATOM 4686 C CA . LYS A 1 564 ? 7.553 22.391 -22.648 1.00 87.25 564 LYS A CA 1
ATOM 4687 C C . LYS A 1 564 ? 7.451 23.645 -23.495 1.00 87.25 564 LYS A C 1
ATOM 4689 O O . LYS A 1 564 ? 7.614 23.565 -24.714 1.00 87.25 564 LYS A O 1
ATOM 4694 N N . THR A 1 565 ? 7.214 24.788 -22.866 1.00 83.19 565 THR A N 1
ATOM 4695 C CA . THR A 1 565 ? 7.333 26.101 -23.510 1.00 83.19 565 THR A CA 1
ATOM 4696 C C . THR A 1 565 ? 8.757 26.356 -24.010 1.00 83.19 565 THR A C 1
ATOM 4698 O O . THR A 1 565 ? 9.724 25.773 -23.519 1.00 83.19 565 THR A O 1
ATOM 4701 N N . SER A 1 566 ? 8.902 27.236 -25.003 1.00 66.56 566 SER A N 1
ATOM 4702 C CA . SER A 1 566 ? 10.217 27.720 -25.453 1.00 66.56 566 SER A CA 1
ATOM 4703 C C . SER A 1 566 ? 10.924 28.612 -24.420 1.00 66.56 566 SER A C 1
ATOM 4705 O O . SER A 1 566 ? 12.151 28.708 -24.436 1.00 66.56 566 SER A O 1
ATOM 4707 N N . ASP A 1 567 ? 10.161 29.214 -23.505 1.00 66.50 567 ASP A N 1
ATOM 4708 C CA . ASP A 1 567 ? 10.658 29.826 -22.274 1.00 66.50 567 ASP A CA 1
ATOM 4709 C C . ASP A 1 567 ? 10.800 28.754 -21.179 1.00 66.50 567 ASP A C 1
ATOM 4711 O O . ASP A 1 567 ? 9.820 28.108 -20.800 1.00 66.50 567 ASP A O 1
ATOM 4715 N N . PHE A 1 568 ? 12.026 28.570 -20.681 1.00 56.47 568 PHE A N 1
ATOM 4716 C CA . PHE A 1 568 ? 12.372 27.605 -19.631 1.00 56.47 568 PHE A CA 1
ATOM 4717 C C . PHE A 1 568 ? 12.076 28.105 -18.204 1.00 56.47 568 PHE A C 1
ATOM 4719 O O . PHE A 1 568 ? 12.260 27.346 -17.255 1.00 56.47 568 PHE A O 1
ATOM 4726 N N . SER A 1 569 ? 11.650 29.362 -18.030 1.00 53.47 569 SER A N 1
ATOM 4727 C CA . SER A 1 569 ? 11.270 29.922 -16.724 1.00 53.47 569 SER A CA 1
ATOM 4728 C C . SER A 1 569 ? 9.810 29.645 -16.338 1.00 53.47 569 SER A C 1
ATOM 4730 O O . SER A 1 569 ? 9.467 29.708 -15.158 1.00 53.47 569 SER A O 1
ATOM 4732 N N . ALA A 1 570 ? 8.957 29.289 -17.304 1.00 54.44 570 ALA A N 1
ATOM 4733 C CA . ALA A 1 570 ? 7.568 28.909 -17.063 1.00 54.44 570 ALA A CA 1
ATOM 4734 C C . ALA A 1 570 ? 7.450 27.421 -16.682 1.00 54.44 570 ALA A C 1
ATOM 4736 O O . ALA A 1 570 ? 7.982 26.551 -17.369 1.00 54.44 570 ALA A O 1
ATOM 4737 N N . GLN A 1 571 ? 6.689 27.110 -15.629 1.00 54.00 571 GLN A N 1
ATOM 4738 C CA . GLN A 1 571 ? 6.477 25.738 -15.128 1.00 54.00 571 GLN A CA 1
ATOM 4739 C C . GLN A 1 571 ? 5.472 24.906 -15.960 1.00 54.00 571 GLN A C 1
ATOM 4741 O O . GLN A 1 571 ? 4.990 23.872 -15.504 1.00 54.00 571 GLN A O 1
ATOM 4746 N N . ASN A 1 572 ? 5.152 25.333 -17.185 1.00 60.59 572 ASN A N 1
ATOM 4747 C CA . ASN A 1 572 ? 4.043 24.801 -17.985 1.00 60.59 572 ASN A CA 1
ATOM 4748 C C . ASN A 1 572 ? 4.440 23.545 -18.793 1.00 60.59 572 ASN A C 1
ATOM 4750 O O . ASN A 1 572 ? 4.337 23.515 -20.024 1.00 60.59 572 ASN A O 1
ATOM 4754 N N . ASP A 1 573 ? 4.897 22.508 -18.086 1.00 79.75 573 ASP A N 1
ATOM 4755 C CA . ASP A 1 573 ? 5.143 21.166 -18.626 1.00 79.75 573 ASP A CA 1
ATOM 4756 C C . ASP A 1 573 ? 3.810 20.448 -18.893 1.00 79.75 573 ASP A C 1
ATOM 4758 O O . ASP A 1 573 ? 3.168 19.950 -17.969 1.00 79.75 573 ASP A O 1
ATOM 4762 N N . LEU A 1 574 ? 3.398 20.330 -20.159 1.00 90.56 574 LEU A N 1
ATOM 4763 C CA . LEU A 1 574 ? 2.216 19.537 -20.508 1.00 90.56 574 LEU A CA 1
ATOM 4764 C C . LEU A 1 574 ? 2.563 18.050 -20.640 1.00 90.56 574 LEU A C 1
ATOM 4766 O O . LEU A 1 574 ? 3.600 17.665 -21.189 1.00 90.56 574 LEU A O 1
ATOM 4770 N N . SER A 1 575 ? 1.619 17.215 -20.224 1.00 92.75 575 SER A N 1
ATOM 4771 C CA . SER A 1 575 ? 1.602 15.762 -20.426 1.00 92.75 575 SER A CA 1
ATOM 4772 C C . SER A 1 575 ? 0.360 15.341 -21.224 1.00 92.75 575 SER A C 1
ATOM 4774 O O . SER A 1 575 ? -0.601 16.104 -21.346 1.00 92.75 575 SER A O 1
ATOM 4776 N N . LEU A 1 576 ? 0.352 14.124 -21.768 1.00 94.69 576 LEU A N 1
ATOM 4777 C CA . LEU A 1 576 ? -0.744 13.577 -22.573 1.00 94.69 576 LEU A CA 1
ATOM 4778 C C . LEU A 1 576 ? -2.126 13.633 -21.883 1.00 94.69 576 LEU A C 1
ATOM 4780 O O . LEU A 1 576 ? -3.077 13.979 -22.585 1.00 94.69 576 LEU A O 1
ATOM 4784 N N . PRO A 1 577 ? -2.279 13.397 -20.558 1.00 95.06 577 PRO A N 1
ATOM 4785 C CA . PRO A 1 577 ? -3.506 13.696 -19.809 1.00 95.06 577 PRO A CA 1
ATOM 4786 C C . PRO A 1 577 ? -4.127 15.071 -20.081 1.00 95.06 577 PRO A C 1
ATOM 4788 O O . PRO A 1 577 ? -5.325 15.155 -20.343 1.00 95.06 577 PRO A O 1
ATOM 4791 N N . HIS A 1 578 ? -3.324 16.140 -20.110 1.00 94.81 578 HIS A N 1
ATOM 4792 C CA . HIS A 1 578 ? -3.803 17.500 -20.387 1.00 94.81 578 HIS A CA 1
ATOM 4793 C C . HIS A 1 578 ? -4.356 17.624 -21.820 1.00 94.81 578 HIS A C 1
ATOM 4795 O O . HIS A 1 578 ? -5.300 18.367 -22.079 1.00 94.81 578 HIS A O 1
ATOM 4801 N N . LEU A 1 579 ? -3.801 16.850 -22.762 1.00 94.88 579 LEU A N 1
ATOM 4802 C CA . LEU A 1 579 ? -4.209 16.831 -24.170 1.00 94.88 579 LEU A CA 1
ATOM 4803 C C . LEU A 1 579 ? -5.382 15.879 -24.460 1.00 94.88 579 LEU A C 1
ATOM 4805 O O . LEU A 1 579 ? -5.916 15.913 -25.570 1.00 94.88 579 LEU A O 1
ATOM 4809 N N . TYR A 1 580 ? -5.795 15.041 -23.500 1.00 96.44 580 TYR A N 1
ATOM 4810 C CA . TYR A 1 580 ? -6.769 13.957 -23.689 1.00 96.44 580 TYR A CA 1
ATOM 4811 C C . TYR A 1 580 ? -8.040 14.404 -24.418 1.00 96.44 580 TYR A C 1
ATOM 4813 O O . TYR A 1 580 ? -8.403 13.812 -25.434 1.00 96.44 580 TYR A O 1
ATOM 4821 N N . LYS A 1 581 ? -8.679 15.488 -23.959 1.00 95.44 581 LYS A N 1
ATOM 4822 C CA . LYS A 1 581 ? -9.922 16.020 -24.545 1.00 95.44 581 LYS A CA 1
ATOM 4823 C C . LYS A 1 581 ? -9.740 16.442 -26.006 1.00 95.44 581 LYS A C 1
ATOM 4825 O O . LYS A 1 581 ? -10.535 16.063 -26.861 1.00 95.44 581 LYS A O 1
ATOM 4830 N N . LEU A 1 582 ? -8.652 17.154 -26.307 1.00 94.75 582 LEU A N 1
ATOM 4831 C CA . LEU A 1 582 ? -8.327 17.634 -27.656 1.00 94.75 582 LEU A CA 1
ATOM 4832 C C . LEU A 1 582 ? -7.985 16.479 -28.614 1.00 94.75 582 LEU A C 1
ATOM 4834 O O . LEU A 1 582 ? -8.357 16.506 -29.786 1.00 94.75 582 LEU A O 1
ATOM 4838 N N . LEU A 1 583 ? -7.308 15.441 -28.113 1.00 95.38 583 LEU A N 1
ATOM 4839 C CA . LEU A 1 583 ? -6.983 14.228 -28.870 1.00 95.38 583 LEU A CA 1
ATOM 4840 C C . LEU A 1 583 ? -8.219 13.338 -29.097 1.00 95.38 583 LEU A C 1
ATOM 4842 O O . LEU A 1 583 ? -8.354 12.745 -30.168 1.00 95.38 583 LEU A O 1
ATOM 4846 N N . ARG A 1 584 ? -9.129 13.265 -28.115 1.00 95.19 584 ARG A N 1
ATOM 4847 C CA . ARG A 1 584 ? -10.378 12.483 -28.158 1.00 95.19 584 ARG A CA 1
ATOM 4848 C C . ARG A 1 584 ? -11.401 13.091 -29.115 1.00 95.19 584 ARG A C 1
ATOM 4850 O O . ARG A 1 584 ? -12.023 12.360 -29.881 1.00 95.19 584 ARG A O 1
ATOM 4857 N N . ASN A 1 585 ? -11.540 14.415 -29.098 1.00 94.31 585 ASN A N 1
ATOM 4858 C CA . ASN A 1 585 ? -12.400 15.164 -30.017 1.00 94.31 585 ASN A CA 1
ATOM 4859 C C . ASN A 1 585 ? -11.847 15.210 -31.453 1.00 94.31 585 ASN A C 1
ATOM 4861 O O . ASN A 1 585 ? -12.595 15.440 -32.400 1.00 94.31 585 ASN A O 1
ATOM 4865 N N . GLY A 1 586 ? -10.535 15.009 -31.620 1.00 91.81 586 GLY A N 1
ATOM 4866 C CA . GLY A 1 586 ? -9.841 15.153 -32.899 1.00 91.81 586 GLY A CA 1
ATOM 4867 C C . GLY A 1 586 ? -9.462 16.593 -33.259 1.00 91.81 586 GLY A C 1
ATOM 4868 O O . GLY A 1 586 ? -9.097 16.852 -34.404 1.00 91.81 586 GLY A O 1
ATOM 4869 N N . ASP A 1 587 ? -9.505 17.517 -32.294 1.00 93.25 587 ASP A N 1
ATOM 4870 C CA . ASP A 1 587 ? -8.994 18.886 -32.429 1.00 93.25 587 ASP A CA 1
ATOM 4871 C C . ASP A 1 587 ? -7.472 18.891 -32.670 1.00 93.25 587 ASP A C 1
ATOM 4873 O O . ASP A 1 587 ? -6.961 19.688 -33.463 1.00 93.25 587 ASP A O 1
ATOM 4877 N N . LEU A 1 588 ? -6.764 17.955 -32.023 1.00 94.81 588 LEU A N 1
ATOM 4878 C CA . LEU A 1 588 ? -5.333 17.689 -32.180 1.00 94.81 588 LEU A CA 1
ATOM 4879 C C . LEU A 1 588 ? -5.064 16.244 -32.622 1.00 94.81 588 LEU A C 1
ATOM 4881 O O . LEU A 1 588 ? -5.775 15.315 -32.243 1.00 94.81 588 LEU A O 1
ATOM 4885 N N . TYR A 1 589 ? -3.959 16.040 -33.344 1.00 95.00 589 TYR A N 1
ATOM 4886 C CA . TYR A 1 589 ? -3.413 14.721 -33.668 1.00 95.00 589 TYR A CA 1
ATOM 4887 C C . TYR A 1 589 ? -1.901 14.665 -33.423 1.00 95.00 589 TYR A C 1
ATOM 4889 O O . TYR A 1 589 ? -1.150 15.499 -33.934 1.00 95.00 589 TYR A O 1
ATOM 4897 N N . ILE A 1 590 ? -1.440 13.622 -32.726 1.00 96.56 590 ILE A N 1
ATOM 4898 C CA . ILE A 1 590 ? -0.018 13.258 -32.689 1.00 96.56 590 ILE A CA 1
ATOM 4899 C C . ILE A 1 590 ? 0.303 12.453 -33.952 1.00 96.56 590 ILE A C 1
ATOM 4901 O O . ILE A 1 590 ? -0.406 11.504 -34.304 1.00 96.56 590 ILE A O 1
ATOM 4905 N N . GLN A 1 591 ? 1.374 12.830 -34.644 1.00 95.69 591 GLN A N 1
ATOM 4906 C CA . GLN A 1 591 ? 1.879 12.125 -35.816 1.00 95.69 591 GLN A CA 1
ATOM 4907 C C . GLN A 1 591 ? 3.366 11.819 -35.651 1.00 95.69 591 GLN A C 1
ATOM 4909 O O . GLN A 1 591 ? 4.128 12.659 -35.177 1.00 95.69 591 GLN A O 1
ATOM 4914 N N . TYR A 1 592 ? 3.797 10.643 -36.095 1.00 94.62 592 TYR A N 1
ATOM 4915 C CA . TYR A 1 592 ? 5.192 10.211 -36.048 1.00 94.62 592 TYR A CA 1
ATOM 4916 C C . TYR A 1 592 ? 5.700 9.806 -37.433 1.00 94.62 592 TYR A C 1
ATOM 4918 O O . TYR A 1 592 ? 4.923 9.578 -38.359 1.00 94.62 592 TYR A O 1
ATOM 4926 N N . ARG A 1 593 ? 7.015 9.663 -37.568 1.00 92.19 593 ARG A N 1
ATOM 4927 C CA . ARG A 1 593 ? 7.625 8.787 -38.570 1.00 92.19 593 ARG A CA 1
ATOM 4928 C C . ARG A 1 593 ? 8.927 8.193 -38.052 1.00 92.19 593 ARG A C 1
ATOM 4930 O O . ARG A 1 593 ? 9.611 8.799 -37.227 1.00 92.19 593 ARG A O 1
ATOM 4937 N N . LEU A 1 594 ? 9.257 7.028 -38.591 1.00 90.38 594 LEU A N 1
ATOM 4938 C CA . LEU A 1 594 ? 10.545 6.360 -38.455 1.00 90.38 594 LEU A CA 1
ATOM 4939 C C . LEU A 1 594 ? 11.200 6.376 -39.838 1.00 90.38 594 LEU A C 1
ATOM 4941 O O . LEU A 1 594 ? 10.581 5.929 -40.802 1.00 90.38 594 LEU A O 1
ATOM 4945 N N . ALA A 1 595 ? 12.399 6.944 -39.964 1.00 86.69 595 ALA A N 1
ATOM 4946 C CA . ALA A 1 595 ? 13.042 7.171 -41.259 1.00 86.69 595 ALA A CA 1
ATOM 4947 C C . ALA A 1 595 ? 14.489 6.663 -41.280 1.00 86.69 595 ALA A C 1
ATOM 4949 O O . ALA A 1 595 ? 15.331 7.160 -40.534 1.00 86.69 595 ALA A O 1
ATOM 4950 N N . ALA A 1 596 ? 14.791 5.717 -42.172 1.00 80.69 596 ALA A N 1
ATOM 4951 C CA . ALA A 1 596 ? 16.167 5.311 -42.449 1.00 80.69 596 ALA A CA 1
ATOM 4952 C C . ALA A 1 596 ? 16.979 6.485 -43.048 1.00 80.69 596 ALA A C 1
ATOM 4954 O O . ALA A 1 596 ? 16.391 7.375 -43.678 1.00 80.69 596 ALA A O 1
ATOM 4955 N N . PRO A 1 597 ? 18.319 6.513 -42.904 1.00 72.88 597 PRO A N 1
ATOM 4956 C CA . PRO A 1 597 ? 19.159 7.577 -43.452 1.00 72.88 597 PRO A CA 1
ATOM 4957 C C . PRO A 1 597 ? 18.901 7.831 -44.946 1.00 72.88 597 PRO A C 1
ATOM 4959 O O . PRO A 1 597 ? 18.885 6.914 -45.762 1.00 72.88 597 PRO A O 1
ATOM 4962 N N . GLY A 1 598 ? 18.665 9.096 -45.304 1.00 72.50 598 GLY A N 1
ATOM 4963 C CA . GLY A 1 598 ? 18.329 9.519 -46.671 1.00 72.50 598 GLY A CA 1
ATOM 4964 C C . GLY A 1 598 ? 16.857 9.343 -47.079 1.00 72.50 598 GLY A C 1
ATOM 4965 O O . GLY A 1 598 ? 16.417 10.008 -48.016 1.00 72.50 598 GLY A O 1
ATOM 4966 N N . GLN A 1 599 ? 16.064 8.534 -46.369 1.00 77.69 599 GLN A N 1
ATOM 4967 C CA . GLN A 1 599 ? 14.638 8.361 -46.659 1.00 77.69 599 GLN A CA 1
ATOM 4968 C C . GLN A 1 599 ? 13.767 9.437 -45.990 1.00 77.69 599 GLN A C 1
ATOM 4970 O O . GLN A 1 599 ? 14.124 10.036 -44.975 1.00 77.69 599 GLN A O 1
ATOM 4975 N N . ARG A 1 600 ? 12.584 9.689 -46.566 1.00 82.75 600 ARG A N 1
ATOM 4976 C CA . ARG A 1 600 ? 11.576 10.623 -46.031 1.00 82.75 600 ARG A CA 1
ATOM 4977 C C . ARG A 1 600 ? 10.156 10.044 -46.147 1.00 82.75 600 ARG A C 1
ATOM 4979 O O . ARG A 1 600 ? 9.359 10.577 -46.919 1.00 82.75 600 ARG A O 1
ATOM 4986 N N . PRO A 1 601 ? 9.822 8.970 -45.405 1.00 87.00 601 PRO A N 1
ATOM 4987 C CA . PRO A 1 601 ? 8.460 8.447 -45.368 1.00 87.00 601 PRO A CA 1
ATOM 4988 C C . PRO A 1 601 ? 7.445 9.505 -44.884 1.00 87.00 601 PRO A C 1
ATOM 4990 O O . PRO A 1 601 ? 7.829 10.481 -44.211 1.00 87.00 601 PRO A O 1
ATOM 4993 N N . PRO A 1 602 ? 6.154 9.335 -45.231 1.00 90.56 602 PRO A N 1
ATOM 4994 C CA . PRO A 1 602 ? 5.082 10.194 -44.745 1.00 90.56 602 PRO A CA 1
ATOM 4995 C C . PRO A 1 602 ? 4.940 10.098 -43.221 1.00 90.56 602 PRO A C 1
ATOM 4997 O O . PRO A 1 602 ? 5.364 9.127 -42.596 1.00 90.56 602 PRO A O 1
ATOM 5000 N N . TYR A 1 603 ? 4.324 11.118 -42.626 1.00 93.94 603 TYR A N 1
ATOM 5001 C CA . TYR A 1 603 ? 3.926 11.076 -41.222 1.00 93.94 603 TYR A CA 1
ATOM 5002 C C . TYR A 1 603 ? 2.675 10.207 -41.052 1.00 93.94 603 TYR A C 1
ATOM 5004 O O . TYR A 1 603 ? 1.702 10.361 -41.789 1.00 93.94 603 TYR A O 1
ATOM 5012 N N . ILE A 1 604 ? 2.706 9.320 -40.062 1.00 94.50 604 ILE A N 1
ATOM 5013 C CA . ILE A 1 604 ? 1.627 8.407 -39.684 1.00 94.50 604 ILE A CA 1
ATOM 5014 C C . ILE A 1 604 ? 0.956 8.971 -38.426 1.00 94.50 604 ILE A C 1
ATOM 5016 O O . ILE A 1 604 ? 1.636 9.373 -37.481 1.00 94.50 604 ILE A O 1
ATOM 5020 N N . LYS A 1 605 ? -0.380 9.027 -38.404 1.00 94.81 605 LYS A N 1
ATOM 5021 C CA . LYS A 1 605 ? -1.155 9.409 -37.213 1.00 94.81 605 LYS A CA 1
ATOM 5022 C C . LYS A 1 605 ? -1.120 8.277 -36.183 1.00 94.81 605 LYS A C 1
ATOM 5024 O O . LYS A 1 605 ? -1.327 7.123 -36.542 1.00 94.81 605 LYS A O 1
ATOM 5029 N N . ILE A 1 606 ? -0.899 8.616 -34.915 1.00 95.44 606 ILE A N 1
ATOM 5030 C CA . ILE A 1 606 ? -1.038 7.668 -33.801 1.00 95.44 606 ILE A CA 1
ATOM 5031 C C . ILE A 1 606 ? -2.534 7.464 -33.527 1.00 95.44 606 ILE A C 1
ATOM 5033 O O . ILE A 1 606 ? -3.296 8.435 -33.467 1.00 95.44 606 ILE A O 1
ATOM 5037 N N . ASN A 1 607 ? -2.972 6.211 -33.396 1.00 93.75 607 ASN A N 1
ATOM 5038 C CA . ASN A 1 607 ? -4.354 5.905 -33.026 1.00 93.75 607 ASN A CA 1
ATOM 5039 C C . ASN A 1 607 ? -4.584 6.278 -31.562 1.00 93.75 607 ASN A C 1
ATOM 5041 O O . ASN A 1 607 ? -3.689 6.109 -30.743 1.00 93.75 607 ASN A O 1
ATOM 5045 N N . PHE A 1 608 ? -5.794 6.704 -31.195 1.00 93.12 608 PHE A N 1
ATOM 5046 C CA . PHE A 1 608 ? -6.106 7.031 -29.797 1.00 93.12 608 PHE A CA 1
ATOM 5047 C C . PHE A 1 608 ? -5.900 5.829 -28.847 1.00 93.12 608 PHE A C 1
ATOM 5049 O O . PHE A 1 608 ? -5.530 6.011 -27.697 1.00 93.12 608 PHE A O 1
ATOM 5056 N N . SER A 1 609 ? -6.054 4.601 -29.355 1.00 93.06 609 SER A N 1
ATOM 5057 C CA . SER A 1 609 ? -5.775 3.332 -28.661 1.00 93.06 609 SER A CA 1
ATOM 5058 C C . SER A 1 609 ? -4.288 2.959 -28.545 1.00 93.06 609 SER A C 1
ATOM 5060 O O . SER A 1 609 ? -3.960 1.995 -27.865 1.00 93.06 609 SER A O 1
ATOM 5062 N N . ASP A 1 610 ? -3.393 3.673 -29.234 1.00 94.38 610 ASP A N 1
ATOM 5063 C CA . ASP A 1 610 ? -1.933 3.562 -29.088 1.00 94.38 610 ASP A CA 1
ATOM 5064 C C . ASP A 1 610 ? -1.373 4.686 -28.184 1.00 94.38 610 ASP A C 1
ATOM 5066 O O . ASP A 1 610 ? -0.158 4.899 -28.130 1.00 94.38 610 ASP A O 1
ATOM 5070 N N . ILE A 1 611 ? -2.254 5.409 -27.477 1.00 95.94 611 ILE A N 1
ATOM 5071 C CA . ILE A 1 611 ? -1.925 6.418 -26.465 1.00 95.94 611 ILE A CA 1
ATOM 5072 C C . ILE A 1 611 ? -2.363 5.901 -25.092 1.00 95.94 611 ILE A C 1
ATOM 5074 O O . ILE A 1 611 ? -3.496 5.466 -24.904 1.00 95.94 611 ILE A O 1
ATOM 5078 N N . ASP A 1 612 ? -1.453 5.977 -24.133 1.00 94.25 612 ASP A N 1
ATOM 5079 C CA . ASP A 1 612 ? -1.604 5.516 -22.759 1.00 94.25 612 ASP A CA 1
ATOM 5080 C C . ASP A 1 612 ? -1.414 6.716 -21.839 1.00 94.25 612 ASP A C 1
ATOM 5082 O O . ASP A 1 612 ? -0.320 7.252 -21.658 1.00 94.25 612 ASP A O 1
ATOM 5086 N N . PHE A 1 613 ? -2.546 7.214 -21.354 1.00 93.56 613 PHE A N 1
ATOM 5087 C CA . PHE A 1 613 ? -2.621 8.472 -20.628 1.00 93.56 613 PHE A CA 1
ATOM 5088 C C . PHE A 1 613 ? -2.158 8.328 -19.172 1.00 93.56 613 PHE A C 1
ATOM 5090 O O . PHE A 1 613 ? -1.613 9.292 -18.644 1.00 93.56 613 PHE A O 1
ATOM 5097 N N . LEU A 1 614 ? -2.286 7.140 -18.561 1.00 89.25 614 LEU A N 1
ATOM 5098 C CA . LEU A 1 614 ? -1.757 6.864 -17.218 1.00 89.25 614 LEU A CA 1
ATOM 5099 C C . LEU A 1 614 ? -0.227 6.933 -17.218 1.00 89.25 614 LEU A C 1
ATOM 5101 O O . LEU A 1 614 ? 0.352 7.749 -16.506 1.00 89.25 614 LEU A O 1
ATOM 5105 N N . ASP A 1 615 ? 0.429 6.168 -18.096 1.00 88.12 615 ASP A N 1
ATOM 5106 C CA . ASP A 1 615 ? 1.895 6.159 -18.187 1.00 88.12 615 ASP A CA 1
ATOM 5107 C C . ASP A 1 615 ? 2.461 7.370 -18.956 1.00 88.12 615 ASP A C 1
ATOM 5109 O O . ASP A 1 615 ? 3.668 7.452 -19.206 1.00 88.12 615 ASP A O 1
ATOM 5113 N N . ASN A 1 616 ? 1.611 8.320 -19.362 1.00 93.31 616 ASN A N 1
ATOM 5114 C CA . ASN A 1 616 ? 1.975 9.469 -20.191 1.00 93.31 616 ASN A CA 1
ATOM 5115 C C . ASN A 1 616 ? 2.771 9.064 -21.457 1.00 93.31 616 ASN A C 1
ATOM 5117 O O . ASN A 1 616 ? 3.772 9.691 -21.821 1.00 93.31 616 ASN A O 1
ATOM 5121 N N . ALA A 1 617 ? 2.358 7.977 -22.111 1.00 94.69 617 ALA A N 1
ATOM 5122 C CA . ALA A 1 617 ? 3.095 7.317 -23.180 1.00 94.69 617 ALA A CA 1
ATOM 5123 C C . ALA A 1 617 ? 2.323 7.208 -24.502 1.00 94.69 617 ALA A C 1
ATOM 5125 O O . ALA A 1 617 ? 1.098 7.136 -24.555 1.00 94.69 617 ALA A O 1
ATOM 5126 N N . ILE A 1 618 ? 3.080 7.129 -25.593 1.00 96.06 618 ILE A N 1
ATOM 5127 C CA . ILE A 1 618 ? 2.617 6.637 -26.891 1.00 96.06 618 ILE A CA 1
ATOM 5128 C C . ILE A 1 618 ? 3.347 5.340 -27.242 1.00 96.06 618 ILE A C 1
ATOM 5130 O O . ILE A 1 618 ? 4.514 5.156 -26.884 1.00 96.06 618 ILE A O 1
ATOM 5134 N N . TYR A 1 619 ? 2.686 4.467 -27.997 1.00 94.00 619 TYR A N 1
ATOM 5135 C CA . TYR A 1 619 ? 3.288 3.259 -28.551 1.00 94.00 619 TYR A CA 1
ATOM 5136 C C . TYR A 1 619 ? 3.423 3.392 -30.067 1.00 94.00 619 TYR A C 1
ATOM 5138 O O . TYR A 1 619 ? 2.441 3.352 -30.804 1.00 94.00 619 TYR A O 1
ATOM 5146 N N . ILE A 1 620 ? 4.657 3.540 -30.547 1.00 92.38 620 ILE A N 1
ATOM 5147 C CA . ILE A 1 620 ? 4.970 3.661 -31.974 1.00 92.38 620 ILE A CA 1
ATOM 5148 C C . ILE A 1 620 ? 5.236 2.269 -32.568 1.00 92.38 620 ILE A C 1
ATOM 5150 O O . ILE A 1 620 ? 6.205 1.633 -32.151 1.00 92.38 620 ILE A O 1
ATOM 5154 N N . PRO A 1 621 ? 4.454 1.794 -33.560 1.00 88.12 621 PRO A N 1
ATOM 5155 C CA . PRO A 1 621 ? 4.764 0.574 -34.304 1.00 88.12 621 PRO A CA 1
ATOM 5156 C C . PRO A 1 621 ? 6.155 0.620 -34.950 1.00 88.12 621 PRO A C 1
ATOM 5158 O O . PRO A 1 621 ? 6.491 1.571 -35.661 1.00 88.12 621 PRO A O 1
ATOM 5161 N N . TYR A 1 622 ? 6.943 -0.430 -34.721 1.00 81.50 622 TYR A N 1
ATOM 5162 C CA . TYR A 1 622 ? 8.312 -0.584 -35.203 1.00 81.50 622 TYR A CA 1
ATOM 5163 C C . TYR A 1 622 ? 8.462 -1.948 -35.891 1.00 81.50 622 TYR A C 1
ATOM 5165 O O . TYR A 1 622 ? 8.570 -2.982 -35.238 1.00 81.50 622 TYR A O 1
ATOM 5173 N N . ASN A 1 623 ? 8.475 -1.948 -37.227 1.00 68.44 623 ASN A N 1
ATOM 5174 C CA . ASN A 1 623 ? 8.422 -3.176 -38.033 1.00 68.44 623 ASN A CA 1
ATOM 5175 C C . ASN A 1 623 ? 9.773 -3.577 -38.665 1.00 68.44 623 ASN A C 1
ATOM 5177 O O . ASN A 1 623 ? 9.795 -4.493 -39.483 1.00 68.44 623 ASN A O 1
ATOM 5181 N N . SER A 1 624 ? 10.891 -2.908 -38.343 1.00 62.50 624 SER A N 1
ATOM 5182 C CA . SER A 1 624 ? 12.207 -3.289 -38.890 1.00 62.50 624 SER A CA 1
ATOM 5183 C C . SER A 1 624 ? 12.852 -4.409 -38.070 1.00 62.50 624 SER A C 1
ATOM 5185 O O . SER A 1 624 ? 13.139 -4.260 -36.882 1.00 62.50 624 SER A O 1
ATOM 5187 N N . THR A 1 625 ? 13.128 -5.526 -38.734 1.00 58.34 625 THR A N 1
ATOM 5188 C CA . THR A 1 625 ? 13.819 -6.707 -38.192 1.00 58.34 625 THR A CA 1
ATOM 5189 C C . THR A 1 625 ? 15.343 -6.624 -38.294 1.00 58.34 625 THR A C 1
ATOM 5191 O O . THR A 1 625 ? 16.037 -7.538 -37.862 1.00 58.34 625 THR A O 1
ATOM 5194 N N . ASN A 1 626 ? 15.870 -5.560 -38.901 1.00 61.00 626 ASN A N 1
ATOM 5195 C CA . ASN A 1 626 ? 17.221 -5.543 -39.468 1.00 61.00 626 ASN A CA 1
ATOM 5196 C C . ASN A 1 626 ? 18.265 -4.846 -38.575 1.00 61.00 626 ASN A C 1
ATOM 5198 O O . ASN A 1 626 ? 19.380 -4.594 -39.028 1.00 61.00 626 ASN A O 1
ATOM 5202 N N . ASN A 1 627 ? 17.904 -4.478 -37.339 1.00 66.81 627 ASN A N 1
ATOM 5203 C CA . ASN A 1 627 ? 18.698 -3.622 -36.447 1.00 66.81 627 ASN A CA 1
ATOM 5204 C C . ASN A 1 627 ? 19.145 -2.296 -37.114 1.00 66.81 627 ASN A C 1
ATOM 5206 O O . ASN A 1 627 ? 20.225 -1.773 -36.839 1.00 66.81 627 ASN A O 1
ATOM 5210 N N . GLU A 1 628 ? 18.308 -1.748 -38.000 1.00 73.94 628 GLU A N 1
ATOM 5211 C CA . GLU A 1 628 ? 18.532 -0.469 -38.685 1.00 73.94 628 GLU A CA 1
ATOM 5212 C C . GLU A 1 628 ? 18.292 0.728 -37.757 1.00 73.94 628 GLU A C 1
ATOM 5214 O O . GLU A 1 628 ? 17.338 0.736 -36.981 1.00 73.94 628 GLU A O 1
ATOM 5219 N N . ASP A 1 629 ? 19.116 1.772 -37.884 1.00 82.81 629 ASP A N 1
ATOM 5220 C CA . ASP A 1 629 ? 18.929 3.046 -37.184 1.00 82.81 629 ASP A CA 1
ATOM 5221 C C . ASP A 1 629 ? 17.847 3.893 -37.868 1.00 82.81 629 ASP A C 1
ATOM 5223 O O . ASP A 1 629 ? 18.109 4.604 -38.843 1.00 82.81 629 ASP A O 1
ATOM 5227 N N . LEU A 1 630 ? 16.619 3.843 -37.351 1.00 87.44 630 LEU A N 1
ATOM 5228 C CA . LEU A 1 630 ? 15.511 4.644 -37.862 1.00 87.44 630 LEU A CA 1
ATOM 5229 C C . LEU A 1 630 ? 15.386 5.946 -37.068 1.00 87.44 630 LEU A C 1
ATOM 5231 O O . LEU A 1 630 ? 15.108 5.940 -35.868 1.00 87.44 630 LEU A O 1
ATOM 5235 N N . LYS A 1 631 ? 15.545 7.090 -37.741 1.00 90.88 631 LYS A N 1
ATOM 5236 C CA . LYS A 1 631 ? 15.348 8.403 -37.122 1.00 90.88 631 LYS A CA 1
ATOM 5237 C C . LYS A 1 631 ? 13.888 8.565 -36.708 1.00 90.88 631 LYS A C 1
ATOM 5239 O O . LYS A 1 631 ? 13.000 8.552 -37.564 1.00 90.88 631 LYS A O 1
ATOM 5244 N N . LEU A 1 632 ? 13.659 8.789 -35.418 1.00 92.00 632 LEU A N 1
ATOM 5245 C CA . LEU A 1 632 ? 12.373 9.207 -34.881 1.00 92.00 632 LEU A CA 1
ATOM 5246 C C . LEU A 1 632 ? 12.131 10.681 -35.216 1.00 92.00 632 LEU A C 1
ATOM 5248 O O . LEU A 1 632 ? 12.978 11.540 -34.967 1.00 92.00 632 LEU A O 1
ATOM 5252 N N . GLN A 1 633 ? 10.939 10.990 -35.718 1.00 91.94 633 GLN A N 1
ATOM 5253 C CA . GLN A 1 633 ? 10.389 12.343 -35.679 1.00 91.94 633 GLN A CA 1
ATOM 5254 C C . GLN A 1 633 ? 8.930 12.291 -35.231 1.00 91.94 633 GLN A C 1
ATOM 5256 O O . GLN A 1 633 ? 8.172 11.451 -35.712 1.00 91.94 633 GLN A O 1
ATOM 5261 N N . ILE A 1 634 ? 8.537 13.198 -34.339 1.00 93.88 634 ILE A N 1
ATOM 5262 C CA . ILE A 1 634 ? 7.165 13.353 -33.843 1.00 93.88 634 ILE A CA 1
ATOM 5263 C C . ILE A 1 634 ? 6.753 14.806 -34.090 1.00 93.88 634 ILE A C 1
ATOM 5265 O O . ILE A 1 634 ? 7.587 15.705 -34.014 1.00 93.88 634 ILE A O 1
ATOM 5269 N N . ARG A 1 635 ? 5.480 15.031 -34.408 1.00 93.56 635 ARG A N 1
ATOM 5270 C CA . ARG A 1 635 ? 4.863 16.357 -34.498 1.00 93.56 635 ARG A CA 1
ATOM 5271 C C . ARG A 1 635 ? 3.429 16.317 -33.982 1.00 93.56 635 ARG A C 1
ATOM 5273 O O . ARG A 1 635 ? 2.780 15.271 -34.038 1.00 93.56 635 ARG A O 1
ATOM 5280 N N . ILE A 1 636 ? 2.924 17.463 -33.548 1.00 94.62 636 ILE A N 1
ATOM 5281 C CA . ILE A 1 636 ? 1.512 17.658 -33.211 1.00 94.62 636 ILE A CA 1
ATOM 5282 C C . ILE A 1 636 ? 0.911 18.608 -34.245 1.00 94.62 636 ILE A C 1
ATOM 5284 O O . ILE A 1 636 ? 1.496 19.645 -34.574 1.00 94.62 636 ILE A O 1
ATOM 5288 N N . VAL A 1 637 ? -0.243 18.222 -34.785 1.00 94.31 637 VAL A N 1
ATOM 5289 C CA . VAL A 1 637 ? -1.001 18.998 -35.773 1.00 94.31 637 VAL A CA 1
ATOM 5290 C C . VAL A 1 637 ? -2.436 19.212 -35.300 1.00 94.31 637 VAL A C 1
ATOM 5292 O O . VAL A 1 637 ? -2.932 18.434 -34.486 1.00 94.31 637 VAL A O 1
ATOM 5295 N N . ASN A 1 638 ? -3.117 20.227 -35.829 1.00 92.88 638 ASN A N 1
ATOM 5296 C CA . ASN A 1 638 ? -4.562 20.383 -35.636 1.00 92.88 638 ASN A CA 1
ATOM 5297 C C . ASN A 1 638 ? -5.389 19.554 -36.638 1.00 92.88 638 ASN A C 1
ATOM 5299 O O . ASN A 1 638 ? -4.857 18.916 -37.553 1.00 92.88 638 ASN A O 1
ATOM 5303 N N . ASN A 1 639 ? -6.713 19.619 -36.498 1.00 89.31 639 ASN A N 1
ATOM 5304 C CA . ASN A 1 639 ? -7.685 19.035 -37.428 1.00 89.31 639 ASN A CA 1
ATOM 5305 C C . ASN A 1 639 ? -7.524 19.472 -38.908 1.00 89.31 639 ASN A C 1
ATOM 5307 O O . ASN A 1 639 ? -7.947 18.735 -39.797 1.00 89.31 639 ASN A O 1
ATOM 5311 N N . GLN A 1 640 ? -6.853 20.596 -39.194 1.00 89.75 640 GLN A N 1
ATOM 5312 C CA . GLN A 1 640 ? -6.509 21.075 -40.545 1.00 89.75 640 GLN A CA 1
ATOM 5313 C C . GLN A 1 640 ? -5.124 20.596 -41.041 1.00 89.75 640 GLN A C 1
ATOM 5315 O O . GLN A 1 640 ? -4.652 21.056 -42.080 1.00 89.75 640 GLN A O 1
ATOM 5320 N N . ASN A 1 641 ? -4.452 19.681 -40.325 1.00 86.56 641 ASN A N 1
ATOM 5321 C CA . ASN A 1 641 ? -3.062 19.249 -40.563 1.00 86.56 641 ASN A CA 1
ATOM 5322 C C . ASN A 1 641 ? -2.004 20.379 -40.498 1.00 86.56 641 ASN A C 1
ATOM 5324 O O . ASN A 1 641 ? -0.859 20.169 -40.910 1.00 86.56 641 ASN A O 1
ATOM 5328 N N . GLN A 1 642 ? -2.335 21.553 -39.949 1.00 89.69 642 GLN A N 1
ATOM 5329 C CA . GLN A 1 642 ? -1.342 22.595 -39.678 1.00 89.69 642 GLN A CA 1
ATOM 5330 C C . GLN A 1 642 ? -0.418 22.124 -38.554 1.00 89.69 642 GLN A C 1
ATOM 5332 O O . GLN A 1 642 ? -0.882 21.586 -37.548 1.00 89.69 642 GLN A O 1
ATOM 5337 N N . ILE A 1 643 ? 0.891 22.314 -38.726 1.00 89.19 643 ILE A N 1
ATOM 5338 C CA . ILE A 1 643 ? 1.889 21.951 -37.716 1.00 89.19 643 ILE A CA 1
ATOM 5339 C C . ILE A 1 643 ? 1.827 22.975 -36.584 1.00 89.19 643 ILE A C 1
ATOM 5341 O O . ILE A 1 643 ? 1.956 24.171 -36.828 1.00 89.19 643 ILE A O 1
ATOM 5345 N N . LEU A 1 644 ? 1.626 22.486 -35.361 1.00 87.19 644 LEU A N 1
ATOM 5346 C CA . LEU A 1 644 ? 1.598 23.302 -34.147 1.00 87.19 644 LEU A CA 1
ATOM 5347 C C . LEU A 1 644 ? 2.845 23.103 -33.289 1.00 87.19 644 LEU A C 1
ATOM 5349 O O . LEU A 1 644 ? 3.262 24.027 -32.603 1.00 87.19 644 LEU A O 1
ATOM 5353 N N . VAL A 1 645 ? 3.423 21.900 -33.321 1.00 85.00 645 VAL A N 1
ATOM 5354 C CA . VAL A 1 645 ? 4.656 21.555 -32.608 1.00 85.00 645 VAL A CA 1
ATOM 5355 C C . VAL A 1 645 ? 5.450 20.575 -33.467 1.00 85.00 645 VAL A C 1
ATOM 5357 O O . VAL A 1 645 ? 4.902 19.538 -33.855 1.00 85.00 645 VAL A O 1
ATOM 5360 N N . SER A 1 646 ? 6.723 20.858 -33.758 1.00 82.69 646 SER A N 1
ATOM 5361 C CA . SER A 1 646 ? 7.587 19.899 -34.479 1.00 82.69 646 SER A CA 1
ATOM 5362 C C . SER A 1 646 ? 9.040 19.778 -34.009 1.00 82.69 646 SER A C 1
ATOM 5364 O O . SER A 1 646 ? 9.717 18.825 -34.406 1.00 82.69 646 SER A O 1
ATOM 5366 N N . ASP A 1 647 ? 9.507 20.671 -33.135 1.00 78.06 647 ASP A N 1
ATOM 5367 C CA . ASP A 1 647 ? 10.805 20.526 -32.473 1.00 78.06 647 ASP A CA 1
ATOM 5368 C C . ASP A 1 647 ? 10.807 19.329 -31.509 1.00 78.06 647 ASP A C 1
ATOM 5370 O O . ASP A 1 647 ? 9.891 19.165 -30.699 1.00 78.06 647 ASP A O 1
ATOM 5374 N N . LEU A 1 648 ? 11.863 18.512 -31.587 1.00 82.31 648 LEU A N 1
ATOM 5375 C CA . LEU A 1 648 ? 12.042 17.279 -30.818 1.00 82.31 648 LEU A CA 1
ATOM 5376 C C . LEU A 1 648 ? 13.403 17.303 -30.109 1.00 82.31 648 LEU A C 1
ATOM 5378 O O . LEU A 1 648 ? 14.434 17.374 -30.781 1.00 82.31 648 LEU A O 1
ATOM 5382 N N . ILE A 1 649 ? 13.412 17.240 -28.776 1.00 79.44 649 ILE A N 1
ATOM 5383 C CA . ILE A 1 649 ? 14.630 17.282 -27.949 1.00 79.44 649 ILE A CA 1
ATOM 5384 C C . ILE A 1 649 ? 14.549 16.175 -26.894 1.00 79.44 649 ILE A C 1
ATOM 5386 O O . ILE A 1 649 ? 13.698 16.229 -26.013 1.00 79.44 649 ILE A O 1
ATOM 5390 N N . ASP A 1 650 ? 15.421 15.168 -26.961 1.00 74.31 650 ASP A N 1
ATOM 5391 C CA . ASP A 1 650 ? 15.480 14.100 -25.950 1.00 74.31 650 ASP A CA 1
ATOM 5392 C C . ASP A 1 650 ? 15.647 14.679 -24.534 1.00 74.31 650 ASP A C 1
ATOM 5394 O O . ASP A 1 650 ? 16.638 15.356 -24.248 1.00 74.31 650 ASP A O 1
ATOM 5398 N N . LYS A 1 651 ? 14.697 14.370 -23.640 1.00 72.00 651 LYS A N 1
ATOM 5399 C CA . LYS A 1 651 ? 14.677 14.850 -22.251 1.00 72.00 651 LYS A CA 1
ATOM 5400 C C . LYS A 1 651 ? 15.947 14.465 -21.479 1.00 72.00 651 LYS A C 1
ATOM 5402 O O . LYS A 1 651 ? 16.366 15.227 -20.612 1.00 72.00 651 LYS A O 1
ATOM 5407 N N . ASN A 1 652 ? 16.559 13.325 -21.807 1.00 70.81 652 ASN A N 1
ATOM 5408 C CA . ASN A 1 652 ? 17.707 12.777 -21.084 1.00 70.81 652 ASN A CA 1
ATOM 5409 C C . ASN A 1 652 ? 19.046 13.312 -21.610 1.00 70.81 652 ASN A C 1
ATOM 5411 O O . ASN A 1 652 ? 19.838 13.842 -20.837 1.00 70.81 652 ASN A O 1
ATOM 5415 N N . ASN A 1 653 ? 19.304 13.195 -22.918 1.00 69.94 653 ASN A N 1
ATOM 5416 C CA . ASN A 1 653 ? 20.622 13.484 -23.507 1.00 69.94 653 ASN A CA 1
ATOM 5417 C C . ASN A 1 653 ? 20.641 14.750 -24.387 1.00 69.94 653 ASN A C 1
ATOM 5419 O O . ASN A 1 653 ? 21.632 15.003 -25.069 1.00 69.94 653 ASN A O 1
ATOM 5423 N N . GLN A 1 654 ? 19.553 15.534 -24.411 1.00 76.62 654 GLN A N 1
ATOM 5424 C CA . GLN A 1 654 ? 19.403 16.774 -25.197 1.00 76.62 654 GLN A CA 1
ATOM 5425 C C . GLN A 1 654 ? 19.621 16.594 -26.718 1.00 76.62 654 GLN A C 1
ATOM 5427 O O . GLN A 1 654 ? 19.960 17.528 -27.447 1.00 76.62 654 GLN A O 1
ATOM 5432 N N . LEU A 1 655 ? 19.405 15.375 -27.223 1.00 75.25 655 LEU A N 1
ATOM 5433 C CA . LEU A 1 655 ? 19.574 15.016 -28.630 1.00 75.25 655 LEU A CA 1
ATOM 5434 C C . LEU A 1 655 ? 18.407 15.527 -29.487 1.00 75.25 655 LEU A C 1
ATOM 5436 O O . LEU A 1 655 ? 17.259 15.128 -29.302 1.00 75.25 655 LEU A O 1
ATOM 5440 N N . THR A 1 656 ? 18.726 16.334 -30.501 1.00 79.00 656 THR A N 1
ATOM 5441 C CA . THR A 1 656 ? 17.789 16.792 -31.551 1.00 79.00 656 THR A CA 1
ATOM 5442 C C . THR A 1 656 ? 17.644 15.800 -32.715 1.00 79.00 656 THR A C 1
ATOM 5444 O O . THR A 1 656 ? 16.749 15.908 -33.557 1.00 79.00 656 THR A O 1
ATOM 5447 N N . ASN A 1 657 ? 18.533 14.806 -32.785 1.00 83.44 657 ASN A N 1
ATOM 5448 C CA . ASN A 1 657 ? 18.488 13.707 -33.744 1.00 83.44 657 ASN A CA 1
ATOM 5449 C C . ASN A 1 657 ? 18.332 12.389 -32.984 1.00 83.44 657 ASN A C 1
ATOM 5451 O O . ASN A 1 657 ? 19.314 11.718 -32.688 1.00 83.44 657 ASN A O 1
ATOM 5455 N N . ILE A 1 658 ? 17.088 12.043 -32.659 1.00 87.44 658 ILE A N 1
ATOM 5456 C CA . ILE A 1 658 ? 16.754 10.794 -31.974 1.00 87.44 658 ILE A CA 1
ATOM 5457 C C . ILE A 1 658 ? 16.657 9.663 -33.001 1.00 87.44 658 ILE A C 1
ATOM 5459 O O . ILE A 1 658 ? 15.914 9.772 -33.979 1.00 87.44 658 ILE A O 1
ATOM 5463 N N . PHE A 1 659 ? 17.365 8.565 -32.758 1.00 88.62 659 PHE A N 1
ATOM 5464 C CA . PHE A 1 659 ? 17.253 7.325 -33.523 1.00 88.62 659 PHE A CA 1
ATOM 5465 C C . PHE A 1 659 ? 16.724 6.202 -32.630 1.00 88.62 659 PHE A C 1
ATOM 5467 O O . PHE A 1 659 ? 16.988 6.175 -31.428 1.00 88.62 659 PHE A O 1
ATOM 5474 N N . ILE A 1 660 ? 15.970 5.281 -33.223 1.00 87.81 660 ILE A N 1
ATOM 5475 C CA . ILE A 1 660 ? 15.460 4.065 -32.589 1.00 87.81 660 ILE A CA 1
ATOM 5476 C C . ILE A 1 660 ? 15.932 2.877 -33.422 1.00 87.81 660 ILE A C 1
ATOM 5478 O O . ILE A 1 660 ? 15.917 2.943 -34.652 1.00 87.81 660 ILE A O 1
ATOM 5482 N N . ARG A 1 661 ? 16.341 1.803 -32.747 1.00 83.00 661 ARG A N 1
ATOM 5483 C CA . ARG A 1 661 ? 16.835 0.570 -33.359 1.00 83.00 661 ARG A CA 1
ATOM 5484 C C . ARG A 1 661 ? 16.218 -0.650 -32.671 1.00 83.00 661 ARG A C 1
ATOM 5486 O O . ARG A 1 661 ? 16.119 -0.688 -31.444 1.00 83.00 661 ARG A O 1
ATOM 5493 N N . SER A 1 662 ? 15.837 -1.661 -33.446 1.00 71.94 662 SER A N 1
ATOM 5494 C CA . SER A 1 662 ? 15.571 -3.004 -32.921 1.00 71.94 662 SER A CA 1
ATOM 5495 C C . SER A 1 662 ? 16.870 -3.723 -32.536 1.00 71.94 662 SER A C 1
ATOM 5497 O O . SER A 1 662 ? 17.969 -3.306 -32.910 1.00 71.94 662 SER A O 1
ATOM 5499 N N . GLY A 1 663 ? 16.735 -4.817 -31.790 1.00 58.62 663 GLY A N 1
ATOM 5500 C CA . GLY A 1 663 ? 17.822 -5.747 -31.501 1.00 58.62 663 GLY A CA 1
ATOM 5501 C C . GLY A 1 663 ? 18.220 -5.795 -30.032 1.00 58.62 663 GLY A C 1
ATOM 5502 O O . GLY A 1 663 ? 18.124 -4.814 -29.292 1.00 58.62 663 GLY A O 1
ATOM 5503 N N . ASP A 1 664 ? 18.669 -6.973 -29.612 1.00 51.62 664 ASP A N 1
ATOM 5504 C CA . ASP A 1 664 ? 19.280 -7.172 -28.304 1.00 51.62 664 ASP A CA 1
ATOM 5505 C C . ASP A 1 664 ? 20.693 -6.562 -28.290 1.00 51.62 664 ASP A C 1
ATOM 5507 O O . ASP A 1 664 ? 21.471 -6.772 -29.220 1.00 51.62 664 ASP A O 1
ATOM 5511 N N . ASN A 1 665 ? 21.085 -5.923 -27.186 1.00 49.47 665 ASN A N 1
ATOM 5512 C CA . ASN A 1 665 ? 22.500 -5.849 -26.819 1.00 49.47 665 ASN A CA 1
ATOM 5513 C C . ASN A 1 665 ? 22.833 -7.105 -26.003 1.00 49.47 665 ASN A C 1
ATOM 5515 O O . ASN A 1 665 ? 22.802 -7.074 -24.770 1.00 49.47 665 ASN A O 1
ATOM 5519 N N . VAL A 1 666 ? 23.056 -8.220 -26.703 1.00 48.25 666 VAL A N 1
ATOM 5520 C CA . VAL A 1 666 ? 23.339 -9.522 -26.088 1.00 48.25 666 VAL A CA 1
ATOM 5521 C C . VAL A 1 666 ? 24.635 -9.431 -25.280 1.00 48.25 666 VAL A C 1
ATOM 5523 O O . VAL A 1 666 ? 25.644 -8.926 -25.770 1.00 48.25 666 VAL A O 1
ATOM 5526 N N . ASP A 1 667 ? 24.635 -9.965 -24.059 1.00 54.94 667 ASP A N 1
ATOM 5527 C CA . ASP A 1 667 ? 25.881 -10.447 -23.464 1.00 54.94 667 ASP A CA 1
ATOM 5528 C C . ASP A 1 667 ? 26.256 -11.719 -24.232 1.00 54.94 667 ASP A C 1
ATOM 5530 O O . ASP A 1 667 ? 25.762 -12.799 -23.921 1.00 54.94 667 ASP A O 1
ATOM 5534 N N . GLU A 1 668 ? 27.038 -11.572 -25.307 1.00 59.59 668 GLU A N 1
ATOM 5535 C CA . GLU A 1 668 ? 27.357 -12.662 -26.243 1.00 59.59 668 GLU A CA 1
ATOM 5536 C C . GLU A 1 668 ? 28.113 -13.840 -25.597 1.00 59.59 668 GLU A C 1
ATOM 5538 O O . GLU A 1 668 ? 28.355 -14.837 -26.274 1.00 59.59 668 GLU A O 1
ATOM 5543 N N . THR A 1 669 ? 28.473 -13.754 -24.307 1.00 71.06 669 THR A N 1
ATOM 5544 C CA . THR A 1 669 ? 29.041 -14.864 -23.532 1.00 71.06 669 THR A CA 1
ATOM 5545 C C . THR A 1 669 ? 28.167 -16.117 -23.671 1.00 71.06 669 THR A C 1
ATOM 5547 O O . THR A 1 669 ? 27.057 -16.136 -23.134 1.00 71.06 669 THR A O 1
ATOM 5550 N N . PRO A 1 670 ? 28.655 -17.185 -24.333 1.00 73.94 670 PRO A N 1
ATOM 5551 C CA . PRO A 1 670 ? 27.874 -18.396 -24.545 1.00 73.94 670 PRO A CA 1
ATOM 5552 C C . PRO A 1 670 ? 27.394 -19.014 -23.228 1.00 73.94 670 PRO A C 1
ATOM 5554 O O . PRO A 1 670 ? 28.045 -18.888 -22.187 1.00 73.94 670 PRO A O 1
ATOM 5557 N N . GLU A 1 671 ? 26.266 -19.722 -23.252 1.00 78.69 671 GLU A N 1
ATOM 5558 C CA . GLU A 1 671 ? 25.825 -20.428 -22.052 1.00 78.69 671 GLU A CA 1
ATOM 5559 C C . GLU A 1 671 ? 26.741 -21.622 -21.739 1.00 78.69 671 GLU A C 1
ATOM 5561 O O . GLU A 1 671 ? 27.028 -22.458 -22.597 1.00 78.69 671 GLU A O 1
ATOM 5566 N N . ALA A 1 672 ? 27.128 -21.773 -20.471 1.00 82.75 672 ALA A N 1
ATOM 5567 C CA . ALA A 1 672 ? 27.934 -22.908 -20.012 1.00 82.75 672 ALA A CA 1
ATOM 5568 C C . ALA A 1 672 ? 27.241 -24.274 -20.204 1.00 82.75 672 ALA A C 1
ATOM 5570 O O . ALA A 1 672 ? 27.908 -25.306 -20.206 1.00 82.75 672 ALA A O 1
ATOM 5571 N N . SER A 1 673 ? 25.923 -24.294 -20.416 1.00 81.69 673 SER A N 1
ATOM 5572 C CA . SER A 1 673 ? 25.149 -25.447 -20.890 1.00 81.69 673 SER A CA 1
ATOM 5573 C C . SER A 1 673 ? 25.582 -25.878 -22.305 1.00 81.69 673 SER A C 1
ATOM 5575 O O . SER A 1 673 ? 25.957 -27.033 -22.505 1.00 81.69 673 SER A O 1
ATOM 5577 N N . THR A 1 674 ? 25.593 -24.943 -23.261 1.00 83.06 674 THR A N 1
ATOM 5578 C CA . THR A 1 674 ? 25.716 -25.179 -24.714 1.00 83.06 674 THR A CA 1
ATOM 5579 C C . THR A 1 674 ? 27.150 -25.245 -25.241 1.00 83.06 674 THR A C 1
ATOM 5581 O O . THR A 1 674 ? 27.382 -25.782 -26.323 1.00 83.06 674 THR A O 1
ATOM 5584 N N . VAL A 1 675 ? 28.126 -24.722 -24.497 1.00 88.38 675 VAL A N 1
ATOM 5585 C CA . VAL A 1 675 ? 29.546 -24.736 -24.886 1.00 88.38 675 VAL A CA 1
ATOM 5586 C C . VAL A 1 675 ? 30.120 -26.160 -24.971 1.00 88.38 675 VAL A C 1
ATOM 5588 O O . VAL A 1 675 ? 29.767 -27.039 -24.184 1.00 88.38 675 VAL A O 1
ATOM 5591 N N . VAL A 1 676 ? 31.079 -26.369 -25.877 1.00 92.94 676 VAL A N 1
ATOM 5592 C CA . VAL A 1 676 ? 31.973 -27.541 -25.895 1.00 92.94 676 VAL A CA 1
ATOM 5593 C C . VAL A 1 676 ? 33.243 -27.204 -25.110 1.00 92.94 676 VAL A C 1
ATOM 5595 O O . VAL A 1 676 ? 33.859 -26.170 -25.371 1.00 92.94 676 VAL A O 1
ATOM 5598 N N . LEU A 1 677 ? 33.636 -28.057 -24.158 1.00 93.94 677 LEU A N 1
ATOM 5599 C CA . LEU A 1 677 ? 34.849 -27.877 -23.346 1.00 93.94 677 LEU A CA 1
ATOM 5600 C C . LEU A 1 677 ? 36.093 -27.711 -24.238 1.00 93.94 677 LEU A C 1
ATOM 5602 O O . LEU A 1 677 ? 36.249 -28.427 -25.225 1.00 93.94 677 LEU A O 1
ATOM 5606 N N . ASN A 1 678 ? 36.966 -26.768 -23.888 1.00 94.19 678 ASN A N 1
ATOM 5607 C CA . ASN A 1 678 ? 38.159 -26.376 -24.643 1.00 94.19 678 ASN A CA 1
ATOM 5608 C C . ASN A 1 678 ? 37.897 -25.848 -26.075 1.00 94.19 678 ASN A C 1
ATOM 5610 O O . ASN A 1 678 ? 38.843 -25.706 -26.848 1.00 94.19 678 ASN A O 1
ATOM 5614 N N . SER A 1 679 ? 36.660 -25.533 -26.471 1.00 94.69 679 SER A N 1
ATOM 5615 C CA . SER A 1 679 ? 36.391 -24.877 -27.765 1.00 94.69 679 SER A CA 1
ATOM 5616 C C . SER A 1 679 ? 36.738 -23.381 -27.750 1.00 94.69 679 SER A C 1
ATOM 5618 O O . SER A 1 679 ? 36.881 -22.768 -26.692 1.00 94.69 679 SER A O 1
ATOM 5620 N N . LEU A 1 680 ? 36.780 -22.739 -28.923 1.00 92.12 680 LEU A N 1
ATOM 5621 C CA . LEU A 1 680 ? 36.892 -21.270 -29.036 1.00 92.12 680 LEU A CA 1
ATOM 5622 C C . LEU A 1 680 ? 35.704 -20.505 -28.408 1.00 92.12 680 LEU A C 1
ATOM 5624 O O . LEU A 1 680 ? 35.803 -19.299 -28.186 1.00 92.12 680 LEU A O 1
ATOM 5628 N N . ASN A 1 681 ? 34.591 -21.190 -28.123 1.00 89.81 681 ASN A N 1
ATOM 5629 C CA . ASN A 1 681 ? 33.454 -20.637 -27.382 1.00 89.81 681 ASN A CA 1
ATOM 5630 C C . ASN A 1 681 ? 33.581 -20.847 -25.862 1.00 89.81 681 ASN A C 1
ATOM 5632 O O . ASN A 1 681 ? 32.927 -20.141 -25.104 1.00 89.81 681 ASN A O 1
ATOM 5636 N N . ASP A 1 682 ? 34.426 -21.783 -25.418 1.00 92.19 682 ASP A N 1
ATOM 5637 C CA . ASP A 1 682 ? 34.817 -21.939 -24.013 1.00 92.19 682 ASP A CA 1
ATOM 5638 C C . ASP A 1 682 ? 35.902 -20.926 -23.635 1.00 92.19 682 ASP A C 1
ATOM 5640 O O . ASP A 1 682 ? 35.802 -20.237 -22.623 1.00 92.19 682 ASP A O 1
ATOM 5644 N N . TYR A 1 683 ? 36.882 -20.740 -24.523 1.00 92.06 683 TYR A N 1
ATOM 5645 C CA . TYR A 1 683 ? 37.867 -19.658 -24.483 1.00 92.06 683 TYR A CA 1
ATOM 5646 C C . TYR A 1 683 ? 37.264 -18.315 -24.926 1.00 92.06 683 TYR A C 1
ATOM 5648 O O . TYR A 1 683 ? 37.790 -17.614 -25.790 1.00 92.06 683 TYR A O 1
ATOM 5656 N N . TRP A 1 684 ? 36.123 -17.947 -24.342 1.00 88.00 684 TRP A N 1
ATOM 5657 C CA . TRP A 1 684 ? 35.419 -16.726 -24.697 1.00 88.00 684 TRP A CA 1
ATOM 5658 C C . TRP A 1 684 ? 36.209 -15.486 -24.257 1.00 88.00 684 TRP A C 1
ATOM 5660 O O . TRP A 1 684 ? 36.425 -15.235 -23.074 1.00 88.00 684 TRP A O 1
ATOM 5670 N N . ILE A 1 685 ? 36.646 -14.687 -25.226 1.00 82.06 685 ILE A N 1
ATOM 5671 C CA . ILE A 1 685 ? 37.552 -13.543 -25.024 1.00 82.06 685 ILE A CA 1
ATOM 5672 C C . ILE A 1 685 ? 36.853 -12.224 -24.661 1.00 82.06 685 ILE A C 1
ATOM 5674 O O . ILE A 1 685 ? 37.539 -11.217 -24.492 1.00 82.06 685 ILE A O 1
ATOM 5678 N N . PHE A 1 686 ? 35.524 -12.193 -24.535 1.00 79.25 686 PHE A N 1
ATOM 5679 C CA . PHE A 1 686 ? 34.776 -10.965 -24.246 1.00 79.25 686 PHE A CA 1
ATOM 5680 C C . PHE A 1 686 ? 34.051 -11.091 -22.892 1.00 79.25 686 PHE A C 1
ATOM 5682 O O . PHE A 1 686 ? 33.077 -11.833 -22.810 1.00 79.25 686 PHE A O 1
ATOM 5689 N N . PRO A 1 687 ? 34.520 -10.446 -21.802 1.00 68.62 687 PRO A N 1
ATOM 5690 C CA . PRO A 1 687 ? 33.899 -10.609 -20.488 1.00 68.62 687 PRO A CA 1
ATOM 5691 C C . PRO A 1 687 ? 32.430 -10.174 -20.451 1.00 68.62 687 PRO A C 1
ATOM 5693 O O . PRO A 1 687 ? 32.025 -9.246 -21.151 1.00 68.62 687 PRO A O 1
ATOM 5696 N N . ARG A 1 688 ? 31.647 -10.811 -19.572 1.00 65.44 688 ARG A N 1
ATOM 5697 C CA . ARG A 1 688 ? 30.233 -10.475 -19.352 1.00 65.44 688 ARG A CA 1
ATOM 5698 C C . ARG A 1 688 ? 30.034 -8.982 -19.103 1.00 65.44 688 ARG A C 1
ATOM 5700 O O . ARG A 1 688 ? 30.821 -8.360 -18.390 1.00 65.44 688 ARG A O 1
ATOM 5707 N N . LYS A 1 689 ? 28.952 -8.425 -19.650 1.00 62.03 689 LYS A N 1
ATOM 5708 C CA . LYS A 1 689 ? 28.612 -6.985 -19.655 1.00 62.03 689 LYS A CA 1
ATOM 5709 C C . LYS A 1 689 ? 29.593 -6.052 -20.397 1.00 62.03 689 LYS A C 1
ATOM 5711 O O . LYS A 1 689 ? 29.394 -4.836 -20.340 1.00 62.03 689 LYS A O 1
ATOM 5716 N N . PHE A 1 690 ? 30.618 -6.555 -21.093 1.00 62.78 690 PHE A N 1
ATOM 5717 C CA . PHE A 1 690 ? 31.437 -5.721 -21.982 1.00 62.78 690 PHE A CA 1
ATOM 5718 C C . PHE A 1 690 ? 30.820 -5.659 -23.387 1.00 62.78 690 PHE A C 1
ATOM 5720 O O . PHE A 1 690 ? 30.374 -6.662 -23.936 1.00 62.78 690 PHE A O 1
ATOM 5727 N N . SER A 1 691 ? 30.840 -4.472 -23.987 1.00 60.69 691 SER A N 1
ATOM 5728 C CA . SER A 1 691 ? 30.519 -4.252 -25.401 1.00 60.69 691 SER A CA 1
ATOM 5729 C C . SER A 1 691 ? 31.781 -4.367 -26.264 1.00 60.69 691 SER A C 1
ATOM 5731 O O . SER A 1 691 ? 32.882 -4.049 -25.811 1.00 60.69 691 SER A O 1
ATOM 5733 N N . ILE A 1 692 ? 31.647 -4.817 -27.513 1.00 66.06 692 ILE A N 1
ATOM 5734 C CA . ILE A 1 692 ? 32.776 -4.969 -28.445 1.00 66.06 692 ILE A CA 1
ATOM 5735 C C . ILE A 1 692 ? 32.828 -3.748 -29.371 1.00 66.06 692 ILE A C 1
ATOM 5737 O O . ILE A 1 692 ? 31.833 -3.398 -30.004 1.00 66.06 692 ILE A O 1
ATOM 5741 N N . ASN A 1 693 ? 33.992 -3.104 -29.478 1.00 64.94 693 ASN A N 1
ATOM 5742 C CA . ASN A 1 693 ? 34.215 -1.947 -30.340 1.00 64.94 693 ASN A CA 1
ATOM 5743 C C . ASN A 1 693 ? 35.444 -2.155 -31.237 1.00 64.94 693 ASN A C 1
ATOM 5745 O O . ASN A 1 693 ? 36.596 -2.095 -30.800 1.00 64.94 693 ASN A O 1
ATOM 5749 N N . PHE A 1 694 ? 35.200 -2.355 -32.529 1.00 65.62 694 PHE A N 1
ATOM 5750 C CA . PHE A 1 694 ? 36.250 -2.461 -33.536 1.00 65.62 694 PHE A CA 1
ATOM 5751 C C . PHE A 1 694 ? 36.769 -1.071 -33.911 1.00 65.62 694 PHE A C 1
ATOM 5753 O O . PHE A 1 694 ? 36.265 -0.425 -34.835 1.00 65.62 694 PHE A O 1
ATOM 5760 N N . ARG A 1 695 ? 37.786 -0.602 -33.176 1.00 57.84 695 ARG A N 1
ATOM 5761 C CA . ARG A 1 695 ? 38.377 0.720 -33.389 1.00 57.84 695 ARG A CA 1
ATOM 5762 C C . ARG A 1 695 ? 39.247 0.741 -34.639 1.00 57.84 695 ARG A C 1
ATOM 5764 O O . ARG A 1 695 ? 40.373 0.246 -34.663 1.00 57.84 695 ARG A O 1
ATOM 5771 N N . GLU A 1 696 ? 38.728 1.420 -35.650 1.00 57.12 696 GLU A N 1
ATOM 5772 C CA . GLU A 1 696 ? 39.518 2.026 -36.712 1.00 57.12 696 GLU A CA 1
ATOM 5773 C C . GLU A 1 696 ? 40.317 3.206 -36.129 1.00 57.12 696 GLU A C 1
ATOM 5775 O O . GLU A 1 696 ? 39.727 4.173 -35.644 1.00 57.12 696 GLU A O 1
ATOM 5780 N N . ILE A 1 697 ? 41.653 3.144 -36.160 1.00 54.38 697 ILE A N 1
ATOM 5781 C CA . ILE A 1 697 ? 42.490 4.308 -35.832 1.00 54.38 697 ILE A CA 1
ATOM 5782 C C . ILE A 1 697 ? 42.644 5.173 -37.086 1.00 54.38 697 ILE A C 1
ATOM 5784 O O . ILE A 1 697 ? 43.375 4.826 -38.014 1.00 54.38 697 ILE A O 1
ATOM 5788 N N . LEU A 1 698 ? 41.972 6.325 -37.077 1.00 45.59 698 LEU A N 1
ATOM 5789 C CA . LEU A 1 698 ? 42.203 7.435 -38.001 1.00 45.59 698 LEU A CA 1
ATOM 5790 C C . LEU A 1 698 ? 43.223 8.419 -37.406 1.00 45.59 698 LEU A C 1
ATOM 5792 O O . LEU A 1 698 ? 42.888 9.547 -37.054 1.00 45.59 698 LEU A O 1
ATOM 5796 N N . GLU A 1 699 ? 44.487 8.000 -37.335 1.00 46.69 699 GLU A N 1
ATOM 5797 C CA . GLU A 1 699 ? 45.593 8.953 -37.461 1.00 46.69 699 GLU A CA 1
ATOM 5798 C C . GLU A 1 699 ? 45.907 9.116 -38.956 1.00 46.69 699 GLU A C 1
ATOM 5800 O O . GLU A 1 699 ? 45.889 8.152 -39.726 1.00 46.69 699 GLU A O 1
ATOM 5805 N N . THR A 1 700 ? 46.142 10.353 -39.395 1.00 44.41 700 THR A N 1
ATOM 5806 C CA . THR A 1 700 ? 46.026 10.786 -40.803 1.00 44.41 700 THR A CA 1
ATOM 5807 C C . THR A 1 700 ? 47.111 10.263 -41.756 1.00 44.41 700 THR A C 1
ATOM 5809 O O . THR A 1 700 ? 47.145 10.655 -42.922 1.00 44.41 700 THR A O 1
ATOM 5812 N N . SER A 1 701 ? 47.982 9.367 -41.293 1.00 45.09 701 SER A N 1
ATOM 5813 C CA . SER A 1 701 ? 49.115 8.812 -42.046 1.00 45.09 701 SER A CA 1
ATOM 5814 C C . SER A 1 701 ? 49.421 7.337 -41.724 1.00 45.09 701 SER A C 1
ATOM 5816 O O . SER A 1 701 ? 50.532 6.864 -41.957 1.00 45.09 701 SER A O 1
ATOM 5818 N N . GLY A 1 702 ? 48.427 6.576 -41.250 1.00 53.94 702 GLY A N 1
ATOM 5819 C CA . GLY A 1 702 ? 48.548 5.127 -41.047 1.00 53.94 702 GLY A CA 1
ATOM 5820 C C . GLY A 1 702 ? 49.366 4.742 -39.811 1.00 53.94 702 GLY A C 1
ATOM 5821 O O . GLY A 1 702 ? 49.397 5.477 -38.827 1.00 53.94 702 GLY A O 1
ATOM 5822 N N . ALA A 1 703 ? 50.030 3.581 -39.846 1.00 55.59 703 ALA A N 1
ATOM 5823 C CA . ALA A 1 703 ? 50.861 3.111 -38.730 1.00 55.59 703 ALA A CA 1
ATOM 5824 C C . ALA A 1 703 ? 52.216 3.831 -38.679 1.00 55.59 703 ALA A C 1
ATOM 5826 O O . ALA A 1 703 ? 53.262 3.286 -39.026 1.00 55.59 703 ALA A O 1
ATOM 5827 N N . ASN A 1 704 ? 52.171 5.081 -38.228 1.00 67.06 704 ASN A N 1
ATOM 5828 C CA . ASN A 1 704 ? 53.341 5.819 -37.783 1.00 67.06 704 ASN A CA 1
ATOM 5829 C C . ASN A 1 704 ? 53.981 5.147 -36.541 1.00 67.06 704 ASN A C 1
ATOM 5831 O O . ASN A 1 704 ? 53.351 4.354 -35.830 1.00 67.06 704 ASN A O 1
ATOM 5835 N N . SER A 1 705 ? 55.241 5.481 -36.245 1.00 74.38 705 SER A N 1
ATOM 5836 C CA . SER A 1 705 ? 55.982 4.882 -35.124 1.00 74.38 705 SER A CA 1
ATOM 5837 C C . SER A 1 705 ? 55.330 5.135 -33.757 1.00 74.38 705 SER A C 1
ATOM 5839 O O . SER A 1 705 ? 55.518 4.337 -32.840 1.00 74.38 705 SER A O 1
ATOM 5841 N N . ALA A 1 706 ? 54.536 6.203 -33.613 1.00 78.69 706 ALA A N 1
ATOM 5842 C CA . ALA A 1 706 ? 53.805 6.506 -32.384 1.00 78.69 706 ALA A CA 1
ATOM 5843 C C . ALA A 1 706 ? 52.637 5.527 -32.164 1.00 78.69 706 ALA A C 1
ATOM 5845 O O . ALA A 1 706 ? 52.478 5.006 -31.061 1.00 78.69 706 ALA A O 1
ATOM 5846 N N . THR A 1 707 ? 51.886 5.195 -33.220 1.00 78.06 707 THR A N 1
ATOM 5847 C CA . THR A 1 707 ? 50.815 4.187 -33.200 1.00 78.06 707 THR A CA 1
ATOM 5848 C C . THR A 1 707 ? 51.373 2.819 -32.814 1.00 78.06 707 THR A C 1
ATOM 5850 O O . THR A 1 707 ? 50.848 2.179 -31.906 1.00 78.06 707 THR A O 1
ATOM 5853 N N . ILE A 1 708 ? 52.480 2.397 -33.437 1.00 83.81 708 ILE A N 1
ATOM 5854 C CA . ILE A 1 708 ? 53.153 1.128 -33.108 1.00 83.81 708 ILE A CA 1
ATOM 5855 C C . ILE A 1 708 ? 53.643 1.133 -31.651 1.00 83.81 708 ILE A C 1
ATOM 5857 O O . ILE A 1 708 ? 53.340 0.208 -30.899 1.00 83.81 708 ILE A O 1
ATOM 5861 N N . SER A 1 709 ? 54.310 2.207 -31.210 1.00 85.56 709 SER A N 1
ATOM 5862 C CA . SER A 1 709 ? 54.769 2.350 -29.818 1.00 85.56 709 SER A CA 1
ATOM 5863 C C . SER A 1 709 ? 53.620 2.254 -28.810 1.00 85.56 709 SER A C 1
ATOM 5865 O O . SER A 1 709 ? 53.758 1.588 -27.786 1.00 85.56 709 SER A O 1
ATOM 5867 N N . LYS A 1 710 ? 52.472 2.877 -29.110 1.00 86.56 710 LYS A N 1
ATOM 5868 C CA . LYS A 1 710 ? 51.272 2.863 -28.264 1.00 86.56 710 LYS A CA 1
ATOM 5869 C C . LYS A 1 710 ? 50.630 1.478 -28.187 1.00 86.56 710 LYS A C 1
ATOM 5871 O O . LYS A 1 710 ? 50.260 1.047 -27.100 1.00 86.56 710 LYS A O 1
ATOM 5876 N N . LEU A 1 711 ? 50.524 0.768 -29.309 1.00 88.19 711 LEU A N 1
ATOM 5877 C CA . LEU A 1 711 ? 49.984 -0.594 -29.338 1.00 88.19 711 LEU A CA 1
ATOM 5878 C C . LEU A 1 711 ? 50.901 -1.580 -28.594 1.00 88.19 711 LEU A C 1
ATOM 5880 O O . LEU A 1 711 ? 50.414 -2.371 -27.790 1.00 88.19 711 LEU A O 1
ATOM 5884 N N . ASN A 1 712 ? 52.222 -1.464 -28.761 1.00 91.38 712 ASN A N 1
ATOM 5885 C CA . ASN A 1 712 ? 53.190 -2.246 -27.984 1.00 91.38 712 ASN A CA 1
ATOM 5886 C C . ASN A 1 712 ? 53.164 -1.894 -26.490 1.00 91.38 712 ASN A C 1
ATOM 5888 O O . ASN A 1 712 ? 53.397 -2.765 -25.653 1.00 91.38 712 ASN A O 1
ATOM 5892 N N . GLN A 1 713 ? 52.828 -0.651 -26.131 1.00 90.56 713 GLN A N 1
ATOM 5893 C CA . GLN A 1 713 ? 52.619 -0.278 -24.735 1.00 90.56 713 GLN A CA 1
ATOM 5894 C C . GLN A 1 713 ? 51.369 -0.946 -24.146 1.00 90.56 713 GLN A C 1
ATOM 5896 O O . GLN A 1 713 ? 51.480 -1.574 -23.101 1.00 90.56 713 GLN A O 1
ATOM 5901 N N . ILE A 1 714 ? 50.233 -0.936 -24.857 1.00 90.75 714 ILE A N 1
ATOM 5902 C CA . ILE A 1 714 ? 49.009 -1.653 -24.446 1.00 90.75 714 ILE A CA 1
ATOM 5903 C C . ILE A 1 714 ? 49.284 -3.151 -24.224 1.00 90.75 714 ILE A C 1
ATOM 5905 O O . ILE A 1 714 ? 48.798 -3.719 -23.244 1.00 90.75 714 ILE A O 1
ATOM 5909 N N . ILE A 1 715 ? 50.094 -3.781 -25.088 1.00 92.81 715 ILE A N 1
ATOM 5910 C CA . ILE A 1 715 ? 50.503 -5.187 -24.935 1.00 92.81 715 ILE A CA 1
ATOM 5911 C C . ILE A 1 715 ? 51.334 -5.392 -23.659 1.00 92.81 715 ILE A C 1
ATOM 5913 O O . ILE A 1 715 ? 51.079 -6.337 -22.912 1.00 92.81 715 ILE A O 1
ATOM 5917 N N . ARG A 1 716 ? 52.308 -4.512 -23.382 1.00 93.12 716 ARG A N 1
ATOM 5918 C CA . ARG A 1 716 ? 53.131 -4.574 -22.161 1.00 93.12 716 ARG A CA 1
ATOM 5919 C C . ARG A 1 716 ? 52.292 -4.376 -20.899 1.00 93.12 716 ARG A C 1
ATOM 5921 O O . ARG A 1 716 ? 52.360 -5.219 -20.005 1.00 93.12 716 ARG A O 1
ATOM 5928 N N . ASP A 1 717 ? 51.469 -3.332 -20.863 1.00 92.00 717 ASP A N 1
ATOM 5929 C CA . ASP A 1 717 ? 50.643 -2.950 -19.710 1.00 92.00 717 ASP A CA 1
ATOM 5930 C C . ASP A 1 717 ? 49.613 -4.032 -19.345 1.00 92.00 717 ASP A C 1
ATOM 5932 O O . ASP A 1 717 ? 49.324 -4.248 -18.169 1.00 92.00 717 ASP A O 1
ATOM 5936 N N . ASN A 1 718 ? 49.086 -4.758 -20.339 1.00 90.62 718 ASN A N 1
ATOM 5937 C CA . ASN A 1 718 ? 48.138 -5.850 -20.108 1.00 90.62 718 ASN A CA 1
ATOM 5938 C C . ASN A 1 718 ? 48.787 -7.231 -19.937 1.00 90.62 718 ASN A C 1
ATOM 5940 O O . ASN A 1 718 ? 48.101 -8.167 -19.531 1.00 90.62 718 ASN A O 1
ATOM 5944 N N . SER A 1 719 ? 50.084 -7.385 -20.217 1.00 87.94 719 SER A N 1
ATOM 5945 C CA . SER A 1 719 ? 50.750 -8.693 -20.353 1.00 87.94 719 SER A CA 1
ATOM 5946 C C . SER A 1 719 ? 50.571 -9.658 -19.175 1.00 87.94 719 SER A C 1
ATOM 5948 O O . SER A 1 719 ? 50.443 -10.862 -19.394 1.00 87.94 719 SER A O 1
ATOM 5950 N N . GLN A 1 720 ? 50.547 -9.140 -17.943 1.00 83.94 720 GLN A N 1
ATOM 5951 C CA . GLN A 1 720 ? 50.427 -9.934 -16.712 1.00 83.94 720 GLN A CA 1
ATOM 5952 C C . GLN A 1 720 ? 48.971 -10.135 -16.255 1.00 83.94 720 GLN A C 1
ATOM 5954 O O . GLN A 1 720 ? 48.720 -10.848 -15.284 1.00 83.94 720 GLN A O 1
ATOM 5959 N N . ASN A 1 721 ? 48.002 -9.510 -16.929 1.00 89.25 721 ASN A N 1
ATOM 5960 C CA . ASN A 1 721 ? 46.612 -9.485 -16.488 1.00 89.25 721 ASN A CA 1
ATOM 5961 C C . ASN A 1 721 ? 45.849 -10.741 -16.935 1.00 89.25 721 ASN A C 1
ATOM 5963 O O . ASN A 1 721 ? 45.992 -11.226 -18.063 1.00 89.25 721 ASN A O 1
ATOM 5967 N N . ILE A 1 722 ? 44.953 -11.221 -16.066 1.00 91.25 722 ILE A N 1
ATOM 5968 C CA . ILE A 1 722 ? 43.906 -12.170 -16.458 1.00 91.25 722 ILE A CA 1
ATOM 5969 C C . ILE A 1 722 ? 42.919 -11.419 -17.355 1.00 91.25 722 ILE A C 1
ATOM 5971 O O . ILE A 1 722 ? 42.325 -10.412 -16.963 1.00 91.25 722 ILE A O 1
ATOM 5975 N N . TRP A 1 723 ? 42.752 -11.900 -18.582 1.00 90.31 723 TRP A N 1
ATOM 5976 C CA . TRP A 1 723 ? 41.896 -11.276 -19.579 1.00 90.31 723 TRP A CA 1
ATOM 5977 C C . TRP A 1 723 ? 40.435 -11.703 -19.441 1.00 90.31 723 TRP A C 1
ATOM 5979 O O . TRP A 1 723 ? 39.546 -10.851 -19.465 1.00 90.31 723 TRP A O 1
ATOM 5989 N N . ASN A 1 724 ? 40.169 -12.996 -19.271 1.00 91.12 724 ASN A N 1
ATOM 5990 C CA . ASN A 1 724 ? 38.839 -13.507 -18.940 1.00 91.12 724 ASN A CA 1
ATOM 5991 C C . ASN A 1 724 ? 38.956 -14.882 -18.260 1.00 91.12 724 ASN A C 1
ATOM 5993 O O . ASN A 1 724 ? 40.063 -15.331 -17.967 1.00 91.12 724 ASN A O 1
ATOM 5997 N N . TYR A 1 725 ? 37.829 -15.556 -18.042 1.00 91.31 725 TYR A N 1
ATOM 5998 C CA . TYR A 1 725 ? 37.770 -16.936 -17.566 1.00 91.31 725 TYR A CA 1
ATOM 5999 C C . TYR A 1 725 ? 37.046 -17.826 -18.585 1.00 91.31 725 TYR A C 1
ATOM 6001 O O . TYR A 1 725 ? 36.180 -17.339 -19.315 1.00 91.31 725 TYR A O 1
ATOM 6009 N N . THR A 1 726 ? 37.391 -19.116 -18.648 1.00 92.00 726 THR A N 1
ATOM 6010 C CA . THR A 1 726 ? 36.712 -20.072 -19.537 1.00 92.00 726 THR A CA 1
ATOM 6011 C C . THR A 1 726 ? 35.270 -20.330 -19.101 1.00 92.00 726 THR A C 1
ATOM 6013 O O . THR A 1 726 ? 34.969 -20.399 -17.909 1.00 92.00 726 THR A O 1
ATOM 6016 N N . VAL A 1 727 ? 34.361 -20.477 -20.063 1.00 89.50 727 VAL A N 1
ATOM 6017 C CA . VAL A 1 727 ? 32.910 -20.507 -19.815 1.00 89.50 727 VAL A CA 1
ATOM 6018 C C . VAL A 1 727 ? 32.458 -21.767 -19.062 1.00 89.50 727 VAL A C 1
ATOM 6020 O O . VAL A 1 727 ? 31.548 -21.683 -18.238 1.00 89.50 727 VAL A O 1
ATOM 6023 N N . LYS A 1 728 ? 33.081 -22.928 -19.305 1.00 89.06 728 LYS A N 1
ATOM 6024 C CA . LYS A 1 728 ? 32.768 -24.196 -18.619 1.00 89.06 728 LYS A CA 1
ATOM 6025 C C . LYS A 1 728 ? 33.331 -24.270 -17.206 1.00 89.06 728 LYS A C 1
ATOM 6027 O O . LYS A 1 728 ? 32.606 -24.611 -16.277 1.00 89.06 728 LYS A O 1
ATOM 6032 N N . ASN A 1 729 ? 34.628 -23.994 -17.067 1.00 89.06 729 ASN A N 1
ATOM 6033 C CA . ASN A 1 729 ? 35.406 -24.357 -15.877 1.00 89.06 729 ASN A CA 1
ATOM 6034 C C . ASN A 1 729 ? 35.921 -23.144 -15.083 1.00 89.06 729 ASN A C 1
ATOM 6036 O O . ASN A 1 729 ? 36.589 -23.328 -14.069 1.00 89.06 729 ASN A O 1
ATOM 6040 N N . ASN A 1 730 ? 35.643 -21.916 -15.537 1.00 88.88 730 ASN A N 1
ATOM 6041 C CA . ASN A 1 730 ? 36.116 -20.667 -14.936 1.00 88.88 730 ASN A CA 1
ATOM 6042 C C . ASN A 1 730 ? 37.650 -20.630 -14.723 1.00 88.88 730 ASN A C 1
ATOM 6044 O O . ASN A 1 730 ? 38.147 -20.080 -13.739 1.00 88.88 730 ASN A O 1
ATOM 6048 N N . ALA A 1 731 ? 38.413 -21.227 -15.645 1.00 90.69 731 ALA A N 1
ATOM 6049 C CA . ALA A 1 731 ? 39.875 -21.203 -15.616 1.00 90.69 731 ALA A CA 1
ATOM 6050 C C . ALA A 1 731 ? 40.396 -19.884 -16.223 1.00 90.69 731 ALA A C 1
ATOM 6052 O O . ALA A 1 731 ? 39.838 -19.431 -17.225 1.00 90.69 731 ALA A O 1
ATOM 6053 N N . PRO A 1 732 ? 41.432 -19.242 -15.652 1.00 92.06 732 PRO A N 1
ATOM 6054 C CA . PRO A 1 732 ? 41.906 -17.941 -16.121 1.00 92.06 732 PRO A CA 1
ATOM 6055 C C . PRO A 1 732 ? 42.578 -18.026 -17.499 1.00 92.06 732 PRO A C 1
ATOM 6057 O O . PRO A 1 732 ? 43.405 -18.898 -17.751 1.00 92.06 732 PRO A O 1
ATOM 6060 N N . ILE A 1 733 ? 42.255 -17.067 -18.364 1.00 92.88 733 ILE A N 1
ATOM 6061 C CA . ILE A 1 733 ? 42.854 -16.848 -19.686 1.00 92.88 733 ILE A CA 1
ATOM 6062 C C . ILE A 1 733 ? 43.757 -15.614 -19.568 1.00 92.88 733 ILE A C 1
ATOM 6064 O O . ILE A 1 733 ? 43.256 -14.544 -19.209 1.00 92.88 733 ILE A O 1
ATOM 6068 N N . LYS A 1 734 ? 45.064 -15.712 -19.843 1.00 93.50 734 LYS A N 1
ATOM 6069 C CA . LYS A 1 734 ? 45.977 -14.552 -19.761 1.00 93.50 734 LYS A CA 1
ATOM 6070 C C . LYS A 1 734 ? 45.785 -13.636 -20.974 1.00 93.50 734 LYS A C 1
ATOM 6072 O O . LYS A 1 734 ? 45.297 -14.065 -22.019 1.00 93.50 734 LYS A O 1
ATOM 6077 N N . TYR A 1 735 ? 46.215 -12.379 -20.869 1.00 93.50 735 TYR A N 1
ATOM 6078 C CA . TYR A 1 735 ? 46.213 -11.456 -22.011 1.00 93.50 735 TYR A CA 1
ATOM 6079 C C . TYR A 1 735 ? 46.985 -11.992 -23.225 1.00 93.50 735 TYR A C 1
ATOM 6081 O O . TYR A 1 735 ? 46.498 -11.928 -24.347 1.00 93.50 735 TYR A O 1
ATOM 6089 N N . VAL A 1 736 ? 48.172 -12.567 -23.015 1.00 91.12 736 VAL A N 1
ATOM 6090 C CA . VAL A 1 736 ? 48.994 -13.088 -24.122 1.00 91.12 736 VAL A CA 1
ATOM 6091 C C . VAL A 1 736 ? 48.305 -14.266 -24.827 1.00 91.12 736 VAL A C 1
ATOM 6093 O O . VAL A 1 736 ? 48.336 -14.347 -26.054 1.00 91.12 736 VAL A O 1
ATOM 6096 N N . ASP A 1 737 ? 47.615 -15.127 -24.074 1.00 93.62 737 ASP A N 1
ATOM 6097 C CA . ASP A 1 737 ? 46.834 -16.247 -24.616 1.00 93.62 737 ASP A CA 1
ATOM 6098 C C . ASP A 1 737 ? 45.655 -15.734 -25.466 1.00 93.62 737 ASP A C 1
ATOM 6100 O O . ASP A 1 737 ? 45.368 -16.269 -26.540 1.00 93.62 737 ASP A O 1
ATOM 6104 N N . SER A 1 738 ? 44.984 -14.660 -25.022 1.00 93.62 738 SER A N 1
ATOM 6105 C CA . SER A 1 738 ? 43.813 -14.111 -25.717 1.00 93.62 738 SER A CA 1
ATOM 6106 C C . SER A 1 738 ? 44.144 -13.565 -27.109 1.00 93.62 738 SER A C 1
ATOM 6108 O O . SER A 1 738 ? 43.327 -13.718 -28.017 1.00 93.62 738 SER A O 1
ATOM 6110 N N . LEU A 1 739 ? 45.358 -13.044 -27.328 1.00 92.88 739 LEU A N 1
ATOM 6111 C CA . LEU A 1 739 ? 45.838 -12.621 -28.651 1.00 92.88 739 LEU A CA 1
ATOM 6112 C C . LEU A 1 739 ? 45.874 -13.791 -29.656 1.00 92.88 739 LEU A C 1
ATOM 6114 O O . LEU A 1 739 ? 45.436 -13.641 -30.801 1.00 92.88 739 LEU A O 1
ATOM 6118 N N . TRP A 1 740 ? 46.329 -14.972 -29.222 1.00 93.81 740 TRP A N 1
ATOM 6119 C CA . TRP A 1 740 ? 46.301 -16.194 -30.035 1.00 93.81 740 TRP A CA 1
ATOM 6120 C C . TRP A 1 740 ? 44.873 -16.701 -30.248 1.00 93.81 740 TRP A C 1
ATOM 6122 O O . TRP A 1 740 ? 44.518 -17.082 -31.363 1.00 93.81 740 TRP A O 1
ATOM 6132 N N . ILE A 1 741 ? 44.024 -16.650 -29.217 1.00 95.19 741 ILE A N 1
ATOM 6133 C CA . ILE A 1 741 ? 42.617 -17.063 -29.317 1.00 95.19 741 ILE A CA 1
ATOM 6134 C C . ILE A 1 741 ? 41.852 -16.196 -30.336 1.00 95.19 741 ILE A C 1
ATOM 6136 O O . ILE A 1 741 ? 41.085 -16.744 -31.127 1.00 95.19 741 ILE A O 1
ATOM 6140 N N . VAL A 1 742 ? 42.092 -14.877 -30.396 1.00 91.56 742 VAL A N 1
ATOM 6141 C CA . VAL A 1 742 ? 41.512 -13.995 -31.435 1.00 91.56 742 VAL A CA 1
ATOM 6142 C C . VAL A 1 742 ? 41.922 -14.449 -32.836 1.00 91.56 742 VAL A C 1
ATOM 6144 O O . VAL A 1 742 ? 41.066 -14.600 -33.710 1.00 91.56 742 VAL A O 1
ATOM 6147 N N . LEU A 1 743 ? 43.221 -14.685 -33.051 1.00 91.62 743 LEU A N 1
ATOM 6148 C CA . LEU A 1 743 ? 43.764 -15.089 -34.349 1.00 91.62 743 LEU A CA 1
ATOM 6149 C C . LEU A 1 743 ? 43.173 -16.429 -34.818 1.00 91.62 743 LEU A C 1
ATOM 6151 O O . LEU A 1 743 ? 42.712 -16.535 -35.955 1.00 91.62 743 LEU A O 1
ATOM 6155 N N . LEU A 1 744 ? 43.139 -17.430 -33.933 1.00 94.56 744 LEU A N 1
ATOM 6156 C CA . LEU A 1 744 ? 42.566 -18.751 -34.210 1.00 94.56 744 LEU A CA 1
ATOM 6157 C C . LEU A 1 744 ? 41.052 -18.681 -34.445 1.00 94.56 744 LEU A C 1
ATOM 6159 O O . LEU A 1 744 ? 40.541 -19.355 -35.345 1.00 94.56 744 LEU A O 1
ATOM 6163 N N . LYS A 1 745 ? 40.336 -17.829 -33.697 1.00 90.94 745 LYS A N 1
ATOM 6164 C CA . LYS A 1 745 ? 38.908 -17.575 -33.909 1.00 90.94 745 LYS A CA 1
ATOM 6165 C C . LYS A 1 745 ? 38.671 -17.001 -35.296 1.00 90.94 745 LYS A C 1
ATOM 6167 O O . LYS A 1 745 ? 38.018 -17.659 -36.099 1.00 90.94 745 LYS A O 1
ATOM 6172 N N . PHE A 1 746 ? 39.268 -15.860 -35.637 1.00 88.94 746 PHE A N 1
ATOM 6173 C CA . PHE A 1 746 ? 39.098 -15.260 -36.963 1.00 88.94 746 PHE A CA 1
ATOM 6174 C C . PHE A 1 746 ? 39.541 -16.191 -38.106 1.00 88.94 746 PHE A C 1
ATOM 6176 O O . PHE A 1 746 ? 38.879 -16.218 -39.145 1.00 88.94 746 PHE A O 1
ATOM 6183 N N . PHE A 1 747 ? 40.595 -16.998 -37.922 1.00 90.94 747 PHE A N 1
ATOM 6184 C CA . PHE A 1 747 ? 41.011 -17.996 -38.917 1.00 90.94 747 PHE A CA 1
ATOM 6185 C C . PHE A 1 747 ? 39.934 -19.063 -39.146 1.00 90.94 747 PHE A C 1
ATOM 6187 O O . PHE A 1 747 ? 39.651 -19.418 -40.290 1.00 90.94 747 PHE A O 1
ATOM 6194 N N . THR A 1 748 ? 39.308 -19.540 -38.068 1.00 91.88 748 THR A N 1
ATOM 6195 C CA . THR A 1 748 ? 38.231 -20.536 -38.123 1.00 91.88 748 THR A CA 1
ATOM 6196 C C . THR A 1 748 ? 36.955 -19.947 -38.734 1.00 91.88 748 THR A C 1
ATOM 6198 O O . THR A 1 748 ? 36.364 -20.574 -39.613 1.00 91.88 748 THR A O 1
ATOM 6201 N N . GLU A 1 749 ? 36.563 -18.728 -38.336 1.00 87.31 749 GLU A N 1
ATOM 6202 C CA . GLU A 1 749 ? 35.368 -18.043 -38.855 1.00 87.31 749 GLU A CA 1
ATOM 6203 C C . GLU A 1 749 ? 35.430 -17.868 -40.383 1.00 87.31 749 GLU A C 1
ATOM 6205 O O . GLU A 1 749 ? 34.529 -18.317 -41.088 1.00 87.31 749 GLU A O 1
ATOM 6210 N N . ILE A 1 750 ? 36.502 -17.264 -40.919 1.00 85.19 750 ILE A N 1
ATOM 6211 C CA . ILE A 1 750 ? 36.611 -16.996 -42.367 1.00 85.19 750 ILE A CA 1
ATOM 6212 C C . ILE A 1 750 ? 36.645 -18.296 -43.172 1.00 85.19 750 ILE A C 1
ATOM 6214 O O . ILE A 1 750 ? 35.971 -18.416 -44.200 1.00 85.19 750 ILE A O 1
ATOM 6218 N N . ASN A 1 751 ? 37.471 -19.249 -42.740 1.00 90.00 751 ASN A N 1
ATOM 6219 C CA . ASN A 1 751 ? 37.828 -20.388 -43.575 1.00 90.00 751 ASN A CA 1
ATOM 6220 C C . ASN A 1 751 ? 36.856 -21.557 -43.461 1.00 90.00 751 ASN A C 1
ATOM 6222 O O . ASN A 1 751 ? 36.699 -22.263 -44.451 1.00 90.00 751 ASN A O 1
ATOM 6226 N N . PHE A 1 752 ? 36.169 -21.729 -42.326 1.00 91.00 752 PHE A N 1
ATOM 6227 C CA . PHE A 1 752 ? 35.344 -22.916 -42.066 1.00 91.00 752 PHE A CA 1
ATOM 6228 C C . PHE A 1 752 ? 33.885 -22.633 -41.685 1.00 91.00 752 PHE A C 1
ATOM 6230 O O . PHE A 1 752 ? 33.094 -23.572 -41.678 1.00 91.00 752 PHE A O 1
ATOM 6237 N N . LYS A 1 753 ? 33.476 -21.377 -41.445 1.00 86.44 753 LYS A N 1
ATOM 6238 C CA . LYS A 1 753 ? 32.048 -21.006 -41.345 1.00 86.44 753 LYS A CA 1
ATOM 6239 C C . LYS A 1 753 ? 31.551 -20.346 -42.633 1.00 86.44 753 LYS A C 1
ATOM 6241 O O . LYS A 1 753 ? 31.166 -19.180 -42.667 1.00 86.44 753 LYS A O 1
ATOM 6246 N N . ASN A 1 754 ? 31.584 -21.117 -43.716 1.00 84.56 754 ASN A N 1
ATOM 6247 C CA . ASN A 1 754 ? 31.100 -20.729 -45.041 1.00 84.56 754 ASN A CA 1
ATOM 6248 C C . ASN A 1 754 ? 30.495 -21.947 -45.767 1.00 84.56 754 ASN A C 1
ATOM 6250 O O . ASN A 1 754 ? 30.565 -23.068 -45.274 1.00 84.56 754 ASN A O 1
ATOM 6254 N N . SER A 1 755 ? 29.913 -21.743 -46.950 1.00 86.69 755 SER A N 1
ATOM 6255 C CA . SER A 1 755 ? 29.179 -22.777 -47.702 1.00 86.69 755 SER A CA 1
ATOM 6256 C C . SER A 1 755 ? 30.009 -23.973 -48.195 1.00 86.69 755 SER A C 1
ATOM 6258 O O . SER A 1 755 ? 29.431 -24.900 -48.754 1.00 86.69 755 SER A O 1
ATOM 6260 N N . ASN A 1 756 ? 31.336 -23.959 -48.042 1.00 90.31 756 ASN A N 1
ATOM 6261 C CA . ASN A 1 756 ? 32.216 -25.024 -48.533 1.00 90.31 756 ASN A CA 1
ATOM 6262 C C . ASN A 1 756 ? 32.552 -26.080 -47.468 1.00 90.31 756 ASN A C 1
ATOM 6264 O O . ASN A 1 756 ? 33.122 -27.119 -47.808 1.00 90.31 756 ASN A O 1
ATOM 6268 N N . PHE A 1 757 ? 32.234 -25.827 -46.192 1.00 94.25 757 PHE A N 1
ATOM 6269 C CA . PHE A 1 757 ? 32.624 -26.693 -45.080 1.00 94.25 757 PHE A CA 1
ATOM 6270 C C . PHE A 1 757 ? 31.523 -26.841 -44.026 1.00 94.25 757 PHE A C 1
ATOM 6272 O O . PHE A 1 757 ? 30.846 -25.885 -43.658 1.00 94.25 757 PHE A O 1
ATOM 6279 N N . GLU A 1 758 ? 31.413 -28.049 -43.488 1.00 95.62 758 GLU A N 1
ATOM 6280 C CA . GLU A 1 758 ? 30.640 -28.392 -42.299 1.00 95.62 758 GLU A CA 1
ATOM 6281 C C . GLU A 1 758 ? 31.620 -28.532 -41.122 1.00 95.62 758 GLU A C 1
ATOM 6283 O O . GLU A 1 758 ? 32.428 -29.461 -41.079 1.00 95.62 758 GLU A O 1
ATOM 6288 N N . LEU A 1 759 ? 31.614 -27.563 -40.201 1.00 94.75 759 LEU A N 1
ATOM 6289 C CA . LEU A 1 759 ? 32.547 -27.500 -39.070 1.00 94.75 759 LEU A CA 1
ATOM 6290 C C . LEU A 1 759 ? 32.094 -28.411 -37.917 1.00 94.75 759 LEU A C 1
ATOM 6292 O O . LEU A 1 759 ? 31.017 -28.212 -37.351 1.00 94.75 759 LEU A O 1
ATOM 6296 N N . ASP A 1 760 ? 32.950 -29.345 -37.494 1.00 94.00 760 ASP A N 1
ATOM 6297 C CA . ASP A 1 760 ? 32.718 -30.138 -36.288 1.00 94.00 760 ASP A CA 1
ATOM 6298 C C . ASP A 1 760 ? 33.087 -29.312 -35.046 1.00 94.00 760 ASP A C 1
ATOM 6300 O O . ASP A 1 760 ? 34.244 -29.234 -34.616 1.00 94.00 760 ASP A O 1
ATOM 6304 N N . ASN A 1 761 ? 32.069 -28.686 -34.455 1.00 88.50 761 ASN A N 1
ATOM 6305 C CA . ASN A 1 761 ? 32.194 -27.892 -33.232 1.00 88.50 761 ASN A CA 1
ATOM 6306 C C . ASN A 1 761 ? 32.543 -28.738 -31.988 1.00 88.50 761 ASN A C 1
ATOM 6308 O O . ASN A 1 761 ? 33.065 -28.187 -31.022 1.00 88.50 761 ASN A O 1
ATOM 6312 N N . ASN A 1 762 ? 32.302 -30.057 -32.004 1.00 91.56 762 ASN A N 1
ATOM 6313 C CA . ASN A 1 762 ? 32.646 -30.974 -30.907 1.00 91.56 762 ASN A CA 1
ATOM 6314 C C . ASN A 1 762 ? 34.107 -31.454 -30.973 1.00 91.56 762 ASN A C 1
ATOM 6316 O O . ASN A 1 762 ? 34.609 -32.063 -30.026 1.00 91.56 762 ASN A O 1
ATOM 6320 N N . GLN A 1 763 ? 34.791 -31.211 -32.092 1.00 93.38 763 GLN A N 1
ATOM 6321 C CA . GLN A 1 763 ? 36.199 -31.560 -32.289 1.00 93.38 763 GLN A CA 1
ATOM 6322 C C . GLN A 1 763 ? 37.101 -30.354 -32.569 1.00 93.38 763 GLN A C 1
ATOM 6324 O O . GLN A 1 763 ? 38.316 -30.490 -32.455 1.00 93.38 763 GLN A O 1
ATOM 6329 N N . THR A 1 764 ? 36.549 -29.182 -32.883 1.00 96.00 764 THR A N 1
ATOM 6330 C CA . THR A 1 764 ? 37.310 -27.936 -33.077 1.00 96.00 764 THR A CA 1
ATOM 6331 C C . THR A 1 764 ? 37.633 -27.285 -31.725 1.00 96.00 764 THR A C 1
ATOM 6333 O O . THR A 1 764 ? 36.924 -26.399 -31.240 1.00 96.00 764 THR A O 1
ATOM 6336 N N . ILE A 1 765 ? 38.683 -27.800 -31.079 1.00 96.94 765 ILE A N 1
ATOM 6337 C CA . ILE A 1 765 ? 39.043 -27.543 -29.676 1.00 96.94 765 ILE A CA 1
ATOM 6338 C C . ILE A 1 765 ? 40.560 -27.416 -29.477 1.00 96.94 765 ILE A C 1
ATOM 6340 O O . ILE A 1 765 ? 41.357 -27.895 -30.288 1.00 96.94 765 ILE A O 1
ATOM 6344 N N . PHE A 1 766 ? 40.963 -26.841 -28.343 1.00 97.38 766 PHE A N 1
ATOM 6345 C CA . PHE A 1 766 ? 42.316 -26.984 -27.812 1.00 97.38 766 PHE A CA 1
ATOM 6346 C C . PHE A 1 766 ? 42.515 -28.416 -27.290 1.00 97.38 766 PHE A C 1
ATOM 6348 O O . PHE A 1 766 ? 42.016 -28.783 -26.222 1.00 97.38 766 PHE A O 1
ATOM 6355 N N . THR A 1 767 ? 43.239 -29.228 -28.062 1.00 96.69 767 THR A N 1
ATOM 6356 C CA . THR A 1 767 ? 43.682 -30.583 -27.689 1.00 96.69 767 THR A CA 1
ATOM 6357 C C . THR A 1 767 ? 44.742 -30.537 -26.593 1.00 96.69 767 THR A C 1
ATOM 6359 O O . THR A 1 767 ? 44.768 -31.410 -25.728 1.00 96.69 767 THR A O 1
ATOM 6362 N N . SER A 1 768 ? 45.554 -29.477 -26.576 1.00 96.00 768 SER A N 1
ATOM 6363 C CA . SER A 1 768 ? 46.411 -29.103 -25.454 1.00 96.00 768 SER A CA 1
ATOM 6364 C C . SER A 1 768 ? 46.143 -27.636 -25.093 1.00 96.00 768 SER A C 1
ATOM 6366 O O . SER A 1 768 ? 46.635 -26.745 -25.789 1.00 96.00 768 SER A O 1
ATOM 6368 N N . PRO A 1 769 ? 45.363 -27.360 -24.032 1.00 94.25 769 PRO A N 1
ATOM 6369 C CA . PRO A 1 769 ? 45.208 -26.028 -23.448 1.00 94.25 769 PRO A CA 1
ATOM 6370 C C . PRO A 1 769 ? 46.526 -25.279 -23.218 1.00 94.25 769 PRO A C 1
ATOM 6372 O O . PRO A 1 769 ? 47.576 -25.898 -23.032 1.00 94.25 769 PRO A O 1
ATOM 6375 N N . PHE A 1 770 ? 46.444 -23.945 -23.170 1.00 94.00 770 PHE A N 1
ATOM 6376 C CA . PHE A 1 770 ? 47.564 -23.070 -22.812 1.00 94.00 770 PHE A CA 1
ATOM 6377 C C . PHE A 1 770 ? 48.175 -23.484 -21.467 1.00 94.00 770 PHE A C 1
ATOM 6379 O O . PHE A 1 770 ? 47.491 -23.489 -20.442 1.00 94.00 770 PHE A O 1
ATOM 6386 N N . ASN A 1 771 ? 49.467 -23.816 -21.466 1.00 92.25 771 ASN A N 1
ATOM 6387 C CA . ASN A 1 771 ? 50.211 -24.097 -20.238 1.00 92.25 771 ASN A CA 1
ATOM 6388 C C . ASN A 1 771 ? 50.775 -22.807 -19.601 1.00 92.25 771 ASN A C 1
ATOM 6390 O O . ASN A 1 771 ? 50.613 -21.701 -20.122 1.00 92.25 771 ASN A O 1
ATOM 6394 N N . ASP A 1 772 ? 51.498 -22.928 -18.482 1.00 88.56 772 ASP A N 1
ATOM 6395 C CA . ASP A 1 772 ? 52.082 -21.772 -17.780 1.00 88.56 772 ASP A CA 1
ATOM 6396 C C . ASP A 1 772 ? 52.972 -20.877 -18.656 1.00 88.56 772 ASP A C 1
ATOM 6398 O O . ASP A 1 772 ? 53.094 -19.679 -18.393 1.00 88.56 772 ASP A O 1
ATOM 6402 N N . LYS A 1 773 ? 53.545 -21.451 -19.717 1.00 89.19 773 LYS A N 1
ATOM 6403 C CA . LYS A 1 773 ? 54.490 -20.836 -20.651 1.00 89.19 773 LYS A CA 1
ATOM 6404 C C . LYS A 1 773 ? 53.821 -20.346 -21.946 1.00 89.19 773 LYS A C 1
ATOM 6406 O O . LYS A 1 773 ? 54.519 -19.837 -22.820 1.00 89.19 773 LYS A O 1
ATOM 6411 N N . GLY A 1 774 ? 52.502 -20.496 -22.083 1.00 89.75 774 GLY A N 1
ATOM 6412 C CA . GLY A 1 774 ? 51.740 -20.122 -23.281 1.00 89.75 774 GLY A CA 1
ATOM 6413 C C . GLY A 1 774 ? 51.852 -21.117 -24.445 1.00 89.75 774 GLY A C 1
ATOM 6414 O O . GLY A 1 774 ? 51.400 -20.807 -25.545 1.00 89.75 774 GLY A O 1
ATOM 6415 N N . SER A 1 775 ? 52.445 -22.298 -24.232 1.00 95.00 775 SER A N 1
ATOM 6416 C CA . SER A 1 775 ? 52.447 -23.384 -25.223 1.00 95.00 775 SER A CA 1
ATOM 6417 C C . SER A 1 775 ? 51.029 -23.963 -25.349 1.00 95.00 775 SER A C 1
ATOM 6419 O O . SER A 1 775 ? 50.387 -24.198 -24.323 1.00 95.00 775 SER A O 1
ATOM 6421 N N . PHE A 1 776 ? 50.549 -24.222 -26.570 1.00 96.94 776 PHE A N 1
ATOM 6422 C CA . PHE A 1 776 ? 49.208 -24.773 -26.831 1.00 96.94 776 PHE A CA 1
ATOM 6423 C C . PHE A 1 776 ? 49.174 -25.678 -28.075 1.00 96.94 776 PHE A C 1
ATOM 6425 O O . PHE A 1 776 ? 50.030 -25.584 -28.955 1.00 96.94 776 PHE A O 1
ATOM 6432 N N . GLU A 1 777 ? 48.133 -26.504 -28.187 1.00 98.12 777 GLU A N 1
ATOM 6433 C CA . GLU A 1 777 ? 47.727 -27.176 -29.425 1.00 98.12 777 GLU A CA 1
ATOM 6434 C C . GLU A 1 777 ? 46.219 -26.988 -29.649 1.00 98.12 777 GLU A C 1
ATOM 6436 O O . GLU A 1 777 ? 45.410 -27.259 -28.760 1.00 98.12 777 GLU A O 1
ATOM 6441 N N . PHE A 1 778 ? 45.853 -26.509 -30.838 1.00 98.38 778 PHE A N 1
ATOM 6442 C CA . PHE A 1 778 ? 44.483 -26.263 -31.280 1.00 98.38 778 PHE A CA 1
ATOM 6443 C C . PHE A 1 778 ? 44.220 -26.993 -32.595 1.00 98.38 778 PHE A C 1
ATOM 6445 O O . PHE A 1 778 ? 44.977 -26.818 -33.553 1.00 98.38 778 PHE A O 1
ATOM 6452 N N . GLN A 1 779 ? 43.137 -27.770 -32.665 1.00 97.69 779 GLN A N 1
ATOM 6453 C CA . GLN A 1 779 ? 42.702 -28.411 -33.905 1.00 97.69 779 GLN A CA 1
ATOM 6454 C C . GLN A 1 779 ? 41.406 -27.790 -34.439 1.00 97.69 779 GLN A C 1
ATOM 6456 O O . GLN A 1 779 ? 40.512 -27.424 -33.679 1.00 97.69 779 GLN A O 1
ATOM 6461 N N . ILE A 1 780 ? 41.281 -27.759 -35.763 1.00 97.88 780 ILE A N 1
ATOM 6462 C CA . ILE A 1 780 ? 40.033 -27.516 -36.490 1.00 97.88 780 ILE A CA 1
ATOM 6463 C C . ILE A 1 780 ? 39.685 -28.816 -37.203 1.00 97.88 780 ILE A C 1
ATOM 6465 O O . ILE A 1 780 ? 40.511 -29.312 -37.971 1.00 97.88 780 ILE A O 1
ATOM 6469 N N . LYS A 1 781 ? 38.479 -29.351 -36.985 1.00 96.69 781 LYS A N 1
ATOM 6470 C CA . LYS A 1 781 ? 37.938 -30.452 -37.794 1.00 96.69 781 LYS A CA 1
ATOM 6471 C C . LYS A 1 781 ? 36.732 -29.972 -38.584 1.00 96.69 781 LYS A C 1
ATOM 6473 O O . LYS A 1 781 ? 35.793 -29.425 -38.014 1.00 96.69 781 LYS A O 1
ATOM 6478 N N . ALA A 1 782 ? 36.752 -30.197 -39.890 1.00 97.06 782 ALA A N 1
ATOM 6479 C CA . ALA A 1 782 ? 35.650 -29.861 -40.778 1.00 97.06 782 ALA A CA 1
ATOM 6480 C C . ALA A 1 782 ? 35.537 -30.890 -41.903 1.00 97.06 782 ALA A C 1
ATOM 6482 O O . ALA A 1 782 ? 36.533 -31.463 -42.337 1.00 97.06 782 ALA A O 1
ATOM 6483 N N . LYS A 1 783 ? 34.328 -31.095 -42.408 1.00 96.50 783 LYS A N 1
ATOM 6484 C CA . LYS A 1 783 ? 34.059 -31.903 -43.594 1.00 96.50 783 LYS A CA 1
ATOM 6485 C C . LYS A 1 783 ? 33.839 -30.975 -44.785 1.00 96.50 783 LYS A C 1
ATOM 6487 O O . LYS A 1 783 ? 33.136 -29.974 -44.658 1.00 96.50 783 LYS A O 1
ATOM 6492 N N . SER A 1 784 ? 34.426 -31.272 -45.940 1.00 95.56 784 SER A N 1
ATOM 6493 C CA . SER A 1 784 ? 34.176 -30.469 -47.140 1.00 95.56 784 SER A CA 1
ATOM 6494 C C . SER A 1 784 ? 32.825 -30.790 -47.783 1.00 95.56 784 SER A C 1
ATOM 6496 O O . SER A 1 784 ? 32.394 -31.943 -47.798 1.00 95.56 784 SER A O 1
ATOM 6498 N N . LEU A 1 785 ? 32.169 -29.763 -48.323 1.00 95.06 785 LEU A N 1
ATOM 6499 C CA . LEU A 1 785 ? 30.874 -29.836 -49.010 1.00 95.06 785 LEU A CA 1
ATOM 6500 C C . LEU A 1 785 ? 30.992 -29.599 -50.528 1.00 95.06 785 LEU A C 1
ATOM 6502 O O . LEU A 1 785 ? 30.025 -29.791 -51.265 1.00 95.06 785 LEU A O 1
ATOM 6506 N N . THR A 1 786 ? 32.167 -29.179 -51.001 1.00 93.19 786 THR A N 1
ATOM 6507 C CA . THR A 1 786 ? 32.465 -28.843 -52.401 1.00 93.19 786 THR A CA 1
ATOM 6508 C C . THR A 1 786 ? 33.882 -29.293 -52.769 1.00 93.19 786 THR A C 1
ATOM 6510 O O . THR A 1 786 ? 34.715 -29.511 -51.896 1.00 93.19 786 THR A O 1
ATOM 6513 N N . ASP A 1 787 ? 34.174 -29.451 -54.062 1.00 93.25 787 ASP A N 1
ATOM 6514 C CA . ASP A 1 787 ? 35.555 -29.657 -54.521 1.00 93.25 787 ASP A CA 1
ATOM 6515 C C . ASP A 1 787 ? 36.286 -28.307 -54.562 1.00 93.25 787 ASP A C 1
ATOM 6517 O O . ASP A 1 787 ? 35.779 -27.335 -55.129 1.00 93.25 787 ASP A O 1
ATOM 6521 N N . LEU A 1 788 ? 37.474 -28.230 -53.958 1.00 92.06 788 LEU A N 1
ATOM 6522 C CA . LEU A 1 788 ? 38.233 -26.985 -53.816 1.00 92.06 788 LEU A CA 1
ATOM 6523 C C . LEU A 1 788 ? 39.740 -27.227 -53.658 1.00 92.06 788 LEU A C 1
ATOM 6525 O O . LEU A 1 788 ? 40.190 -28.235 -53.126 1.00 92.06 788 LEU A O 1
ATOM 6529 N N . ASN A 1 789 ? 40.551 -26.274 -54.108 1.00 88.75 789 ASN A N 1
ATOM 6530 C CA . ASN A 1 789 ? 42.004 -26.324 -53.950 1.00 88.75 789 ASN A CA 1
ATOM 6531 C C . ASN A 1 789 ? 42.413 -25.564 -52.681 1.00 88.75 789 ASN A C 1
ATOM 6533 O O . ASN A 1 789 ? 41.883 -24.479 -52.446 1.00 88.75 789 ASN A O 1
ATOM 6537 N N . PHE A 1 790 ? 43.382 -26.052 -51.898 1.00 87.44 790 PHE A N 1
ATOM 6538 C CA . PHE A 1 790 ? 43.745 -25.438 -50.607 1.00 87.44 790 PHE A CA 1
ATOM 6539 C C . PHE A 1 790 ? 44.165 -23.957 -50.718 1.00 87.44 790 PHE A C 1
ATOM 6541 O O . PHE A 1 790 ? 44.024 -23.190 -49.769 1.00 87.44 790 PHE A O 1
ATOM 6548 N N . SER A 1 791 ? 44.580 -23.510 -51.909 1.00 83.56 791 SER A N 1
ATOM 6549 C CA . SER A 1 791 ? 44.788 -22.097 -52.248 1.00 83.56 791 SER A CA 1
ATOM 6550 C C . SER A 1 791 ? 43.560 -21.179 -52.064 1.00 83.56 791 SER A C 1
ATOM 6552 O O . SER A 1 791 ? 43.709 -19.967 -52.187 1.00 83.56 791 SER A O 1
ATOM 6554 N N . SER A 1 792 ? 42.352 -21.707 -51.818 1.00 84.31 792 SER A N 1
ATOM 6555 C CA . SER A 1 792 ? 41.160 -20.911 -51.479 1.00 84.31 792 SER A CA 1
ATOM 6556 C C . SER A 1 792 ? 41.060 -20.539 -49.994 1.00 84.31 792 SER A C 1
ATOM 6558 O O . SER A 1 792 ? 40.235 -19.696 -49.637 1.00 84.31 792 SER A O 1
ATOM 6560 N N . ILE A 1 793 ? 41.865 -21.162 -49.126 1.00 87.25 793 ILE A N 1
ATOM 6561 C CA . ILE A 1 793 ? 41.939 -20.843 -47.697 1.00 87.25 793 ILE A CA 1
ATOM 6562 C C . ILE A 1 793 ? 42.656 -19.496 -47.524 1.00 87.25 793 ILE A C 1
ATOM 6564 O O . ILE A 1 793 ? 43.747 -19.273 -48.052 1.00 87.25 793 ILE A O 1
ATOM 6568 N N . LYS A 1 794 ? 42.028 -18.576 -46.789 1.00 85.62 794 LYS A N 1
ATOM 6569 C CA . LYS A 1 794 ? 42.506 -17.208 -46.569 1.00 85.62 794 LYS A CA 1
ATOM 6570 C C . LYS A 1 794 ? 43.401 -17.124 -45.335 1.00 85.62 794 LYS A C 1
ATOM 6572 O O . LYS A 1 794 ? 43.207 -17.835 -44.349 1.00 85.62 794 LYS A O 1
ATOM 6577 N N . TRP A 1 795 ? 44.344 -16.191 -45.370 1.00 82.81 795 TRP A N 1
ATOM 6578 C CA . TRP A 1 795 ? 45.324 -15.948 -44.314 1.00 82.81 795 TRP A CA 1
ATOM 6579 C C . TRP A 1 795 ? 45.513 -14.442 -44.087 1.00 82.81 795 TRP A C 1
ATOM 6581 O O . TRP A 1 795 ? 45.189 -13.621 -44.944 1.00 82.81 795 TRP A O 1
ATOM 6591 N N . PHE A 1 796 ? 45.989 -14.071 -42.897 1.00 77.44 796 PHE A N 1
ATOM 6592 C CA . PHE A 1 796 ? 45.864 -12.697 -42.390 1.00 77.44 796 PHE A CA 1
ATOM 6593 C C . PHE A 1 796 ? 47.032 -11.762 -42.686 1.00 77.44 796 PHE A C 1
ATOM 6595 O O . PHE A 1 796 ? 46.872 -10.542 -42.611 1.00 77.44 796 PHE A O 1
ATOM 6602 N N . GLY A 1 797 ? 48.200 -12.314 -42.997 1.00 79.50 797 GLY A N 1
ATOM 6603 C CA . GLY A 1 797 ? 49.452 -11.569 -43.009 1.00 79.50 797 GLY A CA 1
ATOM 6604 C C . GLY A 1 797 ? 50.550 -12.215 -42.192 1.00 79.50 797 GLY A C 1
ATOM 6605 O O . GLY A 1 797 ? 50.274 -12.890 -41.195 1.00 79.50 797 GLY A O 1
ATOM 6606 N N . GLY A 1 798 ? 51.780 -11.882 -42.558 1.00 86.62 798 GLY A N 1
ATOM 6607 C CA . GLY A 1 798 ? 52.978 -12.250 -41.821 1.00 86.62 798 GLY A CA 1
ATOM 6608 C C . GLY A 1 798 ? 53.679 -13.433 -42.460 1.00 86.62 798 GLY A C 1
ATOM 6609 O O . GLY A 1 798 ? 53.042 -14.327 -43.024 1.00 86.62 798 GLY A O 1
ATOM 6610 N N . SER A 1 799 ? 55.004 -13.417 -42.379 1.00 87.56 799 SER A N 1
ATOM 6611 C CA . SER A 1 799 ? 55.879 -14.315 -43.127 1.00 87.56 799 SER A CA 1
ATOM 6612 C C . SER A 1 799 ? 55.628 -15.792 -42.832 1.00 87.56 799 SER A C 1
ATOM 6614 O O . SER A 1 799 ? 55.766 -16.605 -43.741 1.00 87.56 799 SER A O 1
ATOM 6616 N N . PHE A 1 800 ? 55.200 -16.142 -41.610 1.00 90.94 800 PHE A N 1
ATOM 6617 C CA . PHE A 1 800 ? 54.785 -17.506 -41.271 1.00 90.94 800 PHE A CA 1
ATOM 6618 C C . PHE A 1 800 ? 53.681 -18.010 -42.211 1.00 90.94 800 PHE A C 1
ATOM 6620 O O . PHE A 1 800 ? 53.801 -19.077 -42.809 1.00 90.94 800 PHE A O 1
ATOM 6627 N N . PHE A 1 801 ? 52.617 -17.219 -42.377 1.00 89.19 801 PHE A N 1
ATOM 6628 C CA . PHE A 1 801 ? 51.513 -17.575 -43.260 1.00 89.19 801 PHE A CA 1
ATOM 6629 C C . PHE A 1 801 ? 51.878 -17.409 -44.734 1.00 89.19 801 PHE A C 1
ATOM 6631 O O . PHE A 1 801 ? 51.517 -18.277 -45.521 1.00 89.19 801 PHE A O 1
ATOM 6638 N N . GLU A 1 802 ? 52.601 -16.349 -45.105 1.00 86.75 802 GLU A N 1
ATOM 6639 C CA . GLU A 1 802 ? 53.029 -16.120 -46.492 1.00 86.75 802 GLU A CA 1
ATOM 6640 C C . GLU A 1 802 ? 53.861 -17.301 -47.003 1.00 86.75 802 GLU A C 1
ATOM 6642 O O . GLU A 1 802 ? 53.480 -17.929 -47.983 1.00 86.75 802 GLU A O 1
ATOM 6647 N N . TYR A 1 803 ? 54.924 -17.700 -46.302 1.00 87.12 803 TYR A N 1
ATOM 6648 C CA . TYR A 1 803 ? 55.785 -18.807 -46.733 1.00 87.12 803 TYR A CA 1
ATOM 6649 C C . TYR A 1 803 ? 55.028 -20.143 -46.830 1.00 87.12 803 TYR A C 1
ATOM 6651 O O . TYR A 1 803 ? 55.182 -20.899 -47.793 1.00 87.12 803 TYR A O 1
ATOM 6659 N N . MET A 1 804 ? 54.159 -20.412 -45.853 1.00 87.94 804 MET A N 1
ATOM 6660 C CA . MET A 1 804 ? 53.372 -21.638 -45.772 1.00 87.94 804 MET A CA 1
ATOM 6661 C C . MET A 1 804 ? 52.320 -21.725 -46.890 1.00 87.94 804 MET A C 1
ATOM 6663 O O . MET A 1 804 ? 52.357 -22.649 -47.709 1.00 87.94 804 MET A O 1
ATOM 6667 N N . PHE A 1 805 ? 51.412 -20.743 -46.963 1.00 86.19 805 PHE A N 1
ATOM 6668 C CA . PHE A 1 805 ? 50.346 -20.673 -47.969 1.00 86.19 805 PHE A CA 1
ATOM 6669 C C . PHE A 1 805 ? 50.867 -20.379 -49.375 1.00 86.19 805 PHE A C 1
ATOM 6671 O O . PHE A 1 805 ? 50.171 -20.687 -50.345 1.00 86.19 805 PHE A O 1
ATOM 6678 N N . GLU A 1 806 ? 52.070 -19.814 -49.528 1.00 82.75 806 GLU A N 1
ATOM 6679 C CA . GLU A 1 806 ? 52.671 -19.648 -50.846 1.00 82.75 806 GLU A CA 1
ATOM 6680 C C . GLU A 1 806 ? 53.435 -20.868 -51.365 1.00 82.75 806 GLU A C 1
ATOM 6682 O O . GLU A 1 806 ? 53.636 -20.950 -52.583 1.00 82.75 806 GLU A O 1
ATOM 6687 N N . SER A 1 807 ? 53.767 -21.837 -50.505 1.00 85.06 807 SER A N 1
ATOM 6688 C CA . SER A 1 807 ? 54.470 -23.060 -50.900 1.00 85.06 807 SER A CA 1
ATOM 6689 C C . SER A 1 807 ? 53.678 -23.899 -51.916 1.00 85.06 807 SER A C 1
ATOM 6691 O O . SER A 1 807 ? 52.475 -24.132 -51.782 1.00 85.06 807 SER A O 1
ATOM 6693 N N . THR A 1 808 ? 54.368 -24.402 -52.944 1.00 79.12 808 THR A N 1
ATOM 6694 C CA . THR A 1 808 ? 53.787 -25.262 -53.994 1.00 79.12 808 THR A CA 1
ATOM 6695 C C . THR A 1 808 ? 53.198 -26.557 -53.435 1.00 79.12 808 THR A C 1
ATOM 6697 O O . THR A 1 808 ? 52.177 -27.030 -53.930 1.00 79.12 808 THR A O 1
ATOM 6700 N N . ASN A 1 809 ? 53.813 -27.099 -52.382 1.00 83.56 809 ASN A N 1
ATOM 6701 C CA . ASN A 1 809 ? 53.372 -28.321 -51.715 1.00 83.56 809 ASN A CA 1
ATOM 6702 C C . ASN A 1 809 ? 52.006 -28.156 -51.033 1.00 83.56 809 ASN A C 1
ATOM 6704 O O . ASN A 1 809 ? 51.241 -29.112 -51.017 1.00 83.56 809 ASN A O 1
ATOM 6708 N N . LEU A 1 810 ? 51.682 -26.967 -50.505 1.00 86.88 810 LEU A N 1
ATOM 6709 C CA . LEU A 1 810 ? 50.377 -26.691 -49.896 1.00 86.88 810 LEU A CA 1
ATOM 6710 C C . LEU A 1 810 ? 49.359 -26.183 -50.928 1.00 86.88 810 LEU A C 1
ATOM 6712 O O . LEU A 1 810 ? 48.228 -26.663 -50.962 1.00 86.88 810 LEU A O 1
ATOM 6716 N N . LYS A 1 811 ? 49.766 -25.267 -51.822 1.00 84.25 811 LYS A N 1
ATOM 6717 C CA . LYS A 1 811 ? 48.899 -24.675 -52.863 1.00 84.25 811 LYS A CA 1
ATOM 6718 C C . LYS A 1 811 ? 48.229 -25.689 -53.786 1.00 84.25 811 LYS A C 1
ATOM 6720 O O . LYS A 1 811 ? 47.182 -25.364 -54.332 1.00 84.25 811 LYS A O 1
ATOM 6725 N N . ASN A 1 812 ? 48.830 -26.858 -53.996 1.00 85.81 812 ASN A N 1
ATOM 6726 C CA . ASN A 1 812 ? 48.352 -27.863 -54.949 1.00 85.81 812 ASN A CA 1
ATOM 6727 C C . ASN A 1 812 ? 47.507 -28.980 -54.303 1.00 85.81 812 ASN A C 1
ATOM 6729 O O . ASN A 1 812 ? 47.096 -29.908 -55.002 1.00 85.81 812 ASN A O 1
ATOM 6733 N N . ILE A 1 813 ? 47.257 -28.926 -52.988 1.00 92.56 813 ILE A N 1
ATOM 6734 C CA . ILE A 1 813 ? 46.443 -29.933 -52.296 1.00 92.56 813 ILE A CA 1
ATOM 6735 C C . ILE A 1 813 ? 44.967 -29.720 -52.642 1.00 92.56 813 ILE A C 1
ATOM 6737 O O . ILE A 1 813 ? 44.342 -28.738 -52.241 1.00 92.56 813 ILE A O 1
ATOM 6741 N N . GLN A 1 814 ? 44.411 -30.676 -53.382 1.00 92.31 814 GLN A N 1
ATOM 6742 C CA . GLN A 1 814 ? 42.986 -30.761 -53.683 1.00 92.31 814 GLN A CA 1
ATOM 6743 C C . GLN A 1 814 ? 42.237 -31.328 -52.472 1.00 92.31 814 GLN A C 1
ATOM 6745 O O . GLN A 1 814 ? 42.571 -32.408 -51.989 1.00 92.31 814 GLN A O 1
ATOM 6750 N N . ILE A 1 815 ? 41.207 -30.614 -52.030 1.00 93.88 815 ILE A N 1
ATOM 6751 C CA . ILE A 1 815 ? 40.169 -31.083 -51.114 1.00 93.88 815 ILE A CA 1
ATOM 6752 C C . ILE A 1 815 ? 38.959 -31.470 -51.969 1.00 93.88 815 ILE A C 1
ATOM 6754 O O . ILE A 1 815 ? 38.531 -30.701 -52.832 1.00 93.88 815 ILE A O 1
ATOM 6758 N N . ARG A 1 816 ? 38.404 -32.657 -51.734 1.00 94.62 816 ARG A N 1
ATOM 6759 C CA . ARG A 1 816 ? 37.217 -33.162 -52.429 1.00 94.62 816 ARG A CA 1
ATOM 6760 C C . ARG A 1 816 ? 35.977 -33.066 -51.552 1.00 94.62 816 ARG A C 1
ATOM 6762 O O . ARG A 1 816 ? 3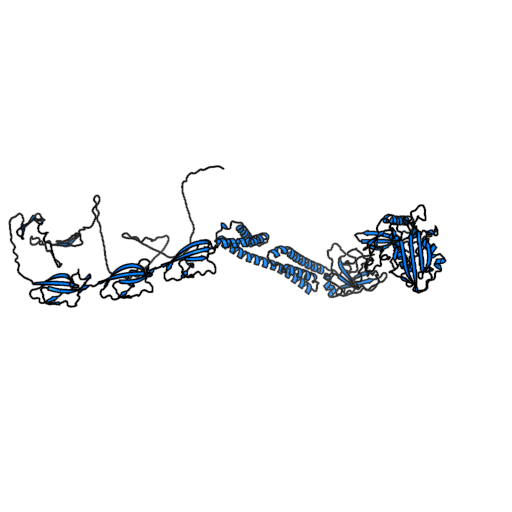6.054 -33.128 -50.326 1.00 94.62 816 ARG A O 1
ATOM 6769 N N . ASN A 1 817 ? 34.814 -33.011 -52.184 1.00 95.25 817 ASN A N 1
ATOM 6770 C CA . ASN A 1 817 ? 33.531 -33.087 -51.503 1.00 95.25 817 ASN A CA 1
ATOM 6771 C C . ASN A 1 817 ? 33.435 -34.366 -50.638 1.00 95.25 817 ASN A C 1
ATOM 6773 O O . ASN A 1 817 ? 33.642 -35.478 -51.123 1.00 95.25 817 ASN A O 1
ATOM 6777 N N . ASN A 1 818 ? 33.051 -34.205 -49.369 1.00 94.69 818 ASN A N 1
ATOM 6778 C CA . ASN A 1 818 ? 33.059 -35.186 -48.276 1.00 94.69 818 ASN A CA 1
ATOM 6779 C C . ASN A 1 818 ? 34.430 -35.571 -47.682 1.00 94.69 818 ASN A C 1
ATOM 6781 O O . ASN A 1 818 ? 34.447 -36.405 -46.775 1.00 94.69 818 ASN A O 1
ATOM 6785 N N . ASP A 1 819 ? 35.547 -34.957 -48.086 1.00 96.62 819 ASP A N 1
ATOM 6786 C CA . ASP A 1 819 ? 36.822 -35.143 -47.378 1.00 96.62 819 ASP A CA 1
ATOM 6787 C C . ASP A 1 819 ? 36.742 -34.619 -45.936 1.00 96.62 819 ASP A C 1
ATOM 6789 O O . ASP A 1 819 ? 36.249 -33.516 -45.677 1.00 96.62 819 ASP A O 1
ATOM 6793 N N . ASN A 1 820 ? 37.282 -35.397 -44.996 1.00 96.38 820 ASN A N 1
ATOM 6794 C CA . ASN A 1 820 ? 37.414 -35.012 -43.593 1.00 96.38 820 ASN A CA 1
ATOM 6795 C C . ASN A 1 820 ? 38.757 -34.309 -43.386 1.00 96.38 820 ASN A C 1
ATOM 6797 O O . ASN A 1 820 ? 39.817 -34.926 -43.497 1.00 96.38 820 ASN A O 1
ATOM 6801 N N . ILE A 1 821 ? 38.714 -33.019 -43.079 1.00 96.44 821 ILE A N 1
ATOM 6802 C CA . ILE A 1 821 ? 39.876 -32.147 -42.933 1.00 96.44 821 ILE A CA 1
ATOM 6803 C C . ILE A 1 821 ? 40.158 -31.946 -41.448 1.00 96.44 821 ILE A C 1
ATOM 6805 O O . ILE A 1 821 ? 39.260 -31.615 -40.672 1.00 96.44 821 ILE A O 1
ATOM 6809 N N . LYS A 1 822 ? 41.426 -32.084 -41.064 1.00 97.19 822 LYS A N 1
ATOM 6810 C CA . LYS A 1 822 ? 41.923 -31.732 -39.734 1.00 97.19 822 LYS A CA 1
ATOM 6811 C C . LYS A 1 822 ? 43.149 -30.834 -39.880 1.00 97.19 822 LYS A C 1
ATOM 6813 O O . LYS A 1 822 ? 44.192 -31.275 -40.361 1.00 97.19 822 LYS A O 1
ATOM 6818 N N . ILE A 1 823 ? 43.020 -29.577 -39.466 1.00 97.00 823 ILE A N 1
ATOM 6819 C CA . ILE A 1 823 ? 44.143 -28.641 -39.324 1.00 97.00 823 ILE A CA 1
ATOM 6820 C C . ILE A 1 823 ? 44.571 -28.621 -37.860 1.00 97.00 823 ILE A C 1
ATOM 6822 O O . ILE A 1 823 ? 43.714 -28.615 -36.980 1.00 97.00 823 ILE A O 1
ATOM 6826 N N . VAL A 1 824 ? 45.877 -28.578 -37.598 1.00 97.88 824 VAL A N 1
ATOM 6827 C CA . VAL A 1 824 ? 46.438 -28.420 -36.248 1.00 97.88 824 VAL A CA 1
ATOM 6828 C C . VAL A 1 824 ? 47.393 -27.230 -36.224 1.00 97.88 824 VAL A C 1
ATOM 6830 O O . VAL A 1 824 ? 48.309 -27.155 -37.041 1.00 97.88 824 VAL A O 1
ATOM 6833 N N . PHE A 1 825 ? 47.198 -26.328 -35.264 1.00 97.62 825 PHE A N 1
ATOM 6834 C CA . PHE A 1 825 ? 48.147 -25.286 -34.876 1.00 97.62 825 PHE A CA 1
ATOM 6835 C C . PHE A 1 825 ? 48.761 -25.655 -33.525 1.00 97.62 825 PHE A C 1
ATOM 6837 O O . PHE A 1 825 ? 48.029 -25.913 -32.570 1.00 97.62 825 PHE A O 1
ATOM 6844 N N . ARG A 1 826 ? 50.091 -25.656 -33.421 1.00 97.62 826 ARG A N 1
ATOM 6845 C CA . ARG A 1 826 ? 50.819 -25.981 -32.187 1.00 97.62 826 ARG A CA 1
ATOM 6846 C C . ARG A 1 826 ? 51.893 -24.934 -31.916 1.00 97.62 826 ARG A C 1
ATOM 6848 O O . ARG A 1 826 ? 52.815 -24.809 -32.715 1.00 97.62 826 ARG A O 1
ATOM 6855 N N . LEU A 1 827 ? 51.801 -24.216 -30.800 1.00 96.25 827 LEU A N 1
ATOM 6856 C CA . LEU A 1 827 ? 52.838 -23.287 -30.341 1.00 96.25 827 LEU A CA 1
ATOM 6857 C C . LEU A 1 827 ? 53.646 -23.930 -29.209 1.00 96.25 827 LEU A C 1
ATOM 6859 O O . LEU A 1 827 ? 53.076 -24.417 -28.233 1.00 96.25 827 LEU A O 1
ATOM 6863 N N . ASN A 1 828 ? 54.972 -23.914 -29.330 1.00 94.19 828 ASN A N 1
ATOM 6864 C CA . ASN A 1 828 ? 55.901 -24.484 -28.360 1.00 94.19 828 ASN A CA 1
ATOM 6865 C C . ASN A 1 828 ? 56.860 -23.411 -27.813 1.00 94.19 828 ASN A C 1
ATOM 6867 O O . ASN A 1 828 ? 57.802 -22.999 -28.497 1.00 94.19 828 ASN A O 1
ATOM 6871 N N . ASN A 1 829 ? 56.648 -23.038 -26.547 1.00 92.56 829 ASN A N 1
ATOM 6872 C CA . ASN A 1 829 ? 57.464 -22.093 -25.775 1.00 92.56 829 ASN A CA 1
ATOM 6873 C C . ASN A 1 829 ? 58.309 -22.806 -24.684 1.00 92.56 829 ASN A C 1
ATOM 6875 O O . ASN A 1 829 ? 58.760 -22.199 -23.700 1.00 92.56 829 ASN A O 1
ATOM 6879 N N . GLU A 1 830 ? 58.503 -24.122 -24.835 1.00 85.31 830 GLU A N 1
ATOM 6880 C CA . GLU A 1 830 ? 59.417 -24.935 -24.022 1.00 85.31 830 GLU A CA 1
ATOM 6881 C C . GLU A 1 830 ? 60.863 -24.826 -24.524 1.00 85.31 830 GLU A C 1
ATOM 6883 O O . GLU A 1 830 ? 61.797 -24.827 -23.724 1.00 85.31 830 GLU A O 1
ATOM 6888 N N . ALA A 1 831 ? 61.031 -24.729 -25.847 1.00 78.44 831 ALA A N 1
ATOM 6889 C CA . ALA A 1 831 ? 62.318 -24.622 -26.527 1.00 78.44 831 ALA A CA 1
ATOM 6890 C C . ALA A 1 831 ? 62.965 -23.233 -26.366 1.00 78.44 831 ALA A C 1
ATOM 6892 O O . ALA A 1 831 ? 62.326 -22.272 -25.937 1.00 78.44 831 ALA A O 1
ATOM 6893 N N . THR A 1 832 ? 64.236 -23.110 -26.754 1.00 81.69 832 THR A N 1
ATOM 6894 C CA . THR A 1 832 ? 64.900 -21.812 -26.948 1.00 81.69 832 THR A CA 1
ATOM 6895 C C . THR A 1 832 ? 64.261 -21.033 -28.099 1.00 81.69 832 THR A C 1
ATOM 6897 O O . THR A 1 832 ? 63.790 -21.628 -29.068 1.00 81.69 832 THR A O 1
ATOM 6900 N N . SER A 1 833 ? 64.290 -19.702 -28.010 1.00 87.44 833 SER A N 1
ATOM 6901 C CA . SER A 1 833 ? 63.893 -18.807 -29.103 1.00 87.44 833 SER A CA 1
ATOM 6902 C C . SER A 1 833 ? 64.730 -19.041 -30.365 1.00 87.44 833 SER A C 1
ATOM 6904 O O . SER A 1 833 ? 65.899 -19.426 -30.283 1.00 87.44 833 SER A O 1
ATOM 6906 N N . TRP A 1 834 ? 64.153 -18.741 -31.530 1.00 86.06 834 TRP A N 1
ATOM 6907 C CA . TRP A 1 834 ? 64.880 -18.629 -32.802 1.00 86.06 834 TRP A CA 1
ATOM 6908 C C . TRP A 1 834 ? 65.863 -17.442 -32.822 1.00 86.06 834 TRP A C 1
ATOM 6910 O O . TRP A 1 834 ? 66.798 -17.418 -33.620 1.00 86.06 834 TRP A O 1
ATOM 6920 N N . ASN A 1 835 ? 65.662 -16.458 -31.939 1.00 85.31 835 ASN A N 1
ATOM 6921 C CA . ASN A 1 835 ? 66.509 -15.284 -31.766 1.00 85.31 835 ASN A CA 1
ATOM 6922 C C . ASN A 1 835 ? 67.193 -15.334 -30.393 1.00 85.31 835 ASN A C 1
ATOM 6924 O O . ASN A 1 835 ? 66.518 -15.286 -29.365 1.00 85.31 835 ASN A O 1
ATOM 6928 N N . SER A 1 836 ? 68.529 -15.382 -30.376 1.00 85.12 836 SER A N 1
ATOM 6929 C CA . SER A 1 836 ? 69.354 -15.515 -29.163 1.00 85.12 836 SER A CA 1
ATOM 6930 C C . SER A 1 836 ? 69.197 -14.387 -28.141 1.00 85.12 836 SER A C 1
ATOM 6932 O O . SER A 1 836 ? 69.587 -14.561 -26.990 1.00 85.12 836 SER A O 1
ATOM 6934 N N . ASN A 1 837 ? 68.659 -13.238 -28.551 1.00 89.25 837 ASN A N 1
ATOM 6935 C CA . ASN A 1 837 ? 68.482 -12.070 -27.688 1.00 89.25 837 ASN A CA 1
ATOM 6936 C C . ASN A 1 837 ? 67.123 -12.069 -26.962 1.00 89.25 837 ASN A C 1
ATOM 6938 O O . ASN A 1 837 ? 66.845 -11.140 -26.209 1.00 89.25 837 ASN A O 1
ATOM 6942 N N . HIS A 1 838 ? 66.288 -13.085 -27.202 1.00 88.62 838 HIS A N 1
ATOM 6943 C CA . HIS A 1 838 ? 64.917 -13.192 -26.710 1.00 88.62 838 HIS A CA 1
ATOM 6944 C C . HIS A 1 838 ? 64.641 -14.561 -26.083 1.00 88.62 838 HIS A C 1
ATOM 6946 O O . HIS A 1 838 ? 65.222 -15.572 -26.481 1.00 88.62 838 HIS A O 1
ATOM 6952 N N . ASN A 1 839 ? 63.690 -14.627 -25.152 1.00 90.31 839 ASN A N 1
ATOM 6953 C CA . ASN A 1 839 ? 63.117 -15.902 -24.718 1.00 90.31 839 ASN A CA 1
ATOM 6954 C C . ASN A 1 839 ? 61.952 -16.286 -25.633 1.00 90.31 839 ASN A C 1
ATOM 6956 O O . ASN A 1 839 ? 61.234 -15.433 -26.142 1.00 90.31 839 ASN A O 1
ATOM 6960 N N . SER A 1 840 ? 61.663 -17.582 -25.746 1.00 88.25 840 SER A N 1
ATOM 6961 C CA . SER A 1 840 ? 60.498 -18.101 -26.484 1.00 88.25 840 SER A CA 1
ATOM 6962 C C . SER A 1 840 ? 59.133 -17.701 -25.895 1.00 88.25 840 SER A C 1
ATOM 6964 O O . SER A 1 840 ? 58.096 -18.037 -26.458 1.00 88.25 840 SER A O 1
ATOM 6966 N N . ARG A 1 841 ? 59.134 -16.980 -24.766 1.00 88.12 841 ARG A N 1
ATOM 6967 C CA . ARG A 1 841 ? 57.965 -16.460 -24.038 1.00 88.12 841 ARG A CA 1
ATOM 6968 C C . ARG A 1 841 ? 57.926 -14.930 -23.987 1.00 88.12 841 ARG A C 1
ATOM 6970 O O . ARG A 1 841 ? 57.076 -14.379 -23.291 1.00 88.12 841 ARG A O 1
ATOM 6977 N N . ASP A 1 842 ? 58.854 -14.253 -24.663 1.00 90.38 842 ASP A N 1
ATOM 6978 C CA . ASP A 1 842 ? 58.829 -12.796 -24.764 1.00 90.38 842 ASP A CA 1
ATOM 6979 C C . ASP A 1 842 ? 57.546 -12.346 -25.485 1.00 90.38 842 ASP A C 1
ATOM 6981 O O . ASP A 1 842 ? 56.986 -13.065 -26.320 1.00 90.38 842 ASP A O 1
ATOM 6985 N N . LEU A 1 843 ? 57.050 -11.160 -25.128 1.00 91.19 843 LEU A N 1
ATOM 6986 C CA . LEU A 1 843 ? 55.764 -10.659 -25.616 1.00 91.19 843 LEU A CA 1
ATOM 6987 C C . LEU A 1 843 ? 55.798 -10.410 -27.133 1.00 91.19 843 LEU A C 1
ATOM 6989 O O . LEU A 1 843 ? 56.809 -9.916 -27.635 1.00 91.19 843 LEU A O 1
ATOM 6993 N N . PRO A 1 844 ? 54.703 -10.686 -27.867 1.00 90.81 844 PRO A N 1
ATOM 6994 C CA . PRO A 1 844 ? 54.649 -10.397 -29.292 1.00 90.81 844 PRO A CA 1
ATOM 6995 C C . PRO A 1 844 ? 54.704 -8.883 -29.523 1.00 90.81 844 PRO A C 1
ATOM 6997 O O . PRO A 1 844 ? 53.831 -8.147 -29.064 1.00 90.81 844 PRO A O 1
ATOM 7000 N N . GLU A 1 845 ? 55.725 -8.417 -30.240 1.00 89.25 845 GLU A N 1
ATOM 7001 C CA . GLU A 1 845 ? 55.937 -6.992 -30.505 1.00 89.25 845 GLU A CA 1
ATOM 7002 C C . GLU A 1 845 ? 55.537 -6.638 -31.943 1.00 89.25 845 GLU A C 1
ATOM 7004 O O . GLU A 1 845 ? 56.005 -7.262 -32.900 1.00 89.25 845 GLU A O 1
ATOM 7009 N N . ILE A 1 846 ? 54.656 -5.643 -32.099 1.00 89.38 846 ILE A N 1
ATOM 7010 C CA . ILE A 1 846 ? 54.203 -5.141 -33.400 1.00 89.38 846 ILE A CA 1
ATOM 7011 C C . ILE A 1 846 ? 55.337 -4.389 -34.082 1.00 89.38 846 ILE A C 1
ATOM 7013 O O . ILE A 1 846 ? 55.948 -3.493 -33.500 1.00 89.38 846 ILE A O 1
ATOM 7017 N N . ILE A 1 847 ? 55.553 -4.738 -35.348 1.00 85.62 847 ILE A N 1
ATOM 7018 C CA . ILE A 1 847 ? 56.619 -4.207 -36.200 1.00 85.62 847 ILE A CA 1
ATOM 7019 C C . ILE A 1 847 ? 56.088 -3.376 -37.375 1.00 85.62 847 ILE A C 1
ATOM 7021 O O . ILE A 1 847 ? 56.772 -2.462 -37.830 1.00 85.62 847 ILE A O 1
ATOM 7025 N N . ASN A 1 848 ? 54.899 -3.692 -37.907 1.00 76.88 848 ASN A N 1
ATOM 7026 C CA . ASN A 1 848 ? 54.346 -3.055 -39.111 1.00 76.88 848 ASN A CA 1
ATOM 7027 C C . ASN A 1 848 ? 52.844 -3.390 -39.289 1.00 76.88 848 ASN A C 1
ATOM 7029 O O . ASN A 1 848 ? 52.249 -4.088 -38.470 1.00 76.88 848 ASN A O 1
ATOM 7033 N N . ASN A 1 849 ? 52.240 -2.942 -40.391 1.00 65.00 849 ASN A N 1
ATOM 7034 C CA . ASN A 1 849 ? 50.939 -3.402 -40.886 1.00 65.00 849 ASN A CA 1
ATOM 7035 C C . ASN A 1 849 ? 51.073 -4.585 -41.855 1.00 65.00 849 ASN A C 1
ATOM 7037 O O . ASN A 1 849 ? 52.131 -4.829 -42.433 1.00 65.00 849 ASN A O 1
ATOM 7041 N N . SER A 1 850 ? 49.962 -5.289 -42.058 1.00 68.44 850 SER A N 1
ATOM 7042 C CA . SER A 1 850 ? 49.853 -6.462 -42.926 1.00 68.44 850 SER A CA 1
ATOM 7043 C C . SER A 1 850 ? 49.465 -6.144 -44.384 1.00 68.44 850 SER A C 1
ATOM 7045 O O . SER A 1 850 ? 48.925 -5.080 -44.700 1.00 68.44 850 SER A O 1
ATOM 7047 N N . ARG A 1 851 ? 49.700 -7.119 -45.278 1.00 65.88 851 ARG A N 1
ATOM 7048 C CA . ARG A 1 851 ? 49.121 -7.206 -46.633 1.00 65.88 851 ARG A CA 1
ATOM 7049 C C . ARG A 1 851 ? 47.787 -7.970 -46.697 1.00 65.88 851 ARG A C 1
ATOM 7051 O O . ARG A 1 851 ? 47.084 -7.818 -47.693 1.00 65.88 851 ARG A O 1
ATOM 7058 N N . GLY A 1 852 ? 47.470 -8.799 -45.701 1.00 71.62 852 GLY A N 1
ATOM 7059 C CA . GLY A 1 852 ? 46.309 -9.693 -45.701 1.00 71.62 852 GLY A CA 1
ATOM 7060 C C . GLY A 1 852 ? 44.987 -8.996 -45.374 1.00 71.62 852 GLY A C 1
ATOM 7061 O O . GLY A 1 852 ? 44.948 -7.959 -44.712 1.00 71.62 852 GLY A O 1
ATOM 7062 N N . ASP A 1 853 ? 43.899 -9.565 -45.889 1.00 72.62 853 ASP A N 1
ATOM 7063 C CA . ASP A 1 853 ? 42.614 -8.886 -46.063 1.00 72.62 853 ASP A CA 1
ATOM 7064 C C . ASP A 1 853 ? 41.578 -9.261 -44.988 1.00 72.62 853 ASP A C 1
ATOM 7066 O O . ASP A 1 853 ? 41.192 -10.423 -44.850 1.00 72.62 853 ASP A O 1
ATOM 7070 N N . LEU A 1 854 ? 41.068 -8.257 -44.266 1.00 77.06 854 LEU A N 1
ATOM 7071 C CA . LEU A 1 854 ? 39.992 -8.416 -43.278 1.00 77.06 854 LEU A CA 1
ATOM 7072 C C . LEU A 1 854 ? 38.579 -8.254 -43.870 1.00 77.06 854 LEU A C 1
ATOM 7074 O O . LEU A 1 854 ? 37.602 -8.327 -43.124 1.00 77.06 854 LEU A O 1
ATOM 7078 N N . SER A 1 855 ? 38.422 -8.058 -45.189 1.00 73.94 855 SER A N 1
ATOM 7079 C CA . SER A 1 855 ? 37.119 -7.815 -45.841 1.00 73.94 855 SER A CA 1
ATOM 7080 C C . SER A 1 855 ? 36.029 -8.822 -45.465 1.00 73.94 855 SER A C 1
ATOM 7082 O O . SER A 1 855 ? 34.861 -8.453 -45.351 1.00 73.94 855 SER A O 1
ATOM 7084 N N . SER A 1 856 ? 36.421 -10.080 -45.243 1.00 71.12 856 SER A N 1
ATOM 7085 C CA . SER A 1 856 ? 35.525 -11.201 -44.947 1.00 71.12 856 SER A CA 1
ATOM 7086 C C . SER A 1 856 ? 35.020 -11.218 -43.498 1.00 71.12 856 SER A C 1
ATOM 7088 O O . SER A 1 856 ? 34.118 -11.987 -43.190 1.00 71.12 856 SER A O 1
ATOM 7090 N N . LEU A 1 857 ? 35.557 -10.359 -42.622 1.00 72.00 857 LEU A N 1
ATOM 7091 C CA . LEU A 1 857 ? 35.111 -10.190 -41.234 1.00 72.00 857 LEU A CA 1
ATOM 7092 C C . LEU A 1 857 ? 34.200 -8.971 -41.026 1.00 72.00 857 LEU A C 1
ATOM 7094 O O . LEU A 1 857 ? 33.743 -8.740 -39.910 1.00 72.00 857 LEU A O 1
ATOM 7098 N N . LYS A 1 858 ? 33.896 -8.186 -42.070 1.00 67.75 858 LYS A N 1
ATOM 7099 C CA . LYS A 1 858 ? 33.026 -6.996 -41.959 1.00 67.75 858 LYS A CA 1
ATOM 7100 C C . LYS A 1 858 ? 31.639 -7.298 -41.380 1.00 67.75 858 LYS A C 1
ATOM 7102 O O . LYS A 1 858 ? 31.053 -6.435 -40.734 1.00 67.75 858 LYS A O 1
ATOM 7107 N N . SER A 1 859 ? 31.138 -8.518 -41.574 1.00 60.81 859 SER A N 1
ATOM 7108 C CA . SER A 1 859 ? 29.905 -9.036 -40.963 1.00 60.81 859 SER A CA 1
ATOM 7109 C C . SER A 1 859 ? 29.934 -9.042 -39.430 1.00 60.81 859 SER A C 1
ATOM 7111 O O . SER A 1 859 ? 28.888 -8.884 -38.813 1.00 60.81 859 SER A O 1
ATOM 7113 N N . TYR A 1 860 ? 31.116 -9.150 -38.819 1.00 58.81 860 TYR A N 1
ATOM 7114 C CA . TYR A 1 860 ? 31.328 -9.064 -37.370 1.00 58.81 860 TYR A CA 1
ATOM 7115 C C . TYR A 1 860 ? 31.502 -7.615 -36.877 1.00 58.81 860 TYR A C 1
ATOM 7117 O O . TYR A 1 860 ? 31.889 -7.399 -35.737 1.00 58.81 860 TYR A O 1
ATOM 7125 N N . GLY A 1 861 ? 31.266 -6.600 -37.720 1.00 59.44 861 GLY A N 1
ATOM 7126 C CA . GLY A 1 861 ? 31.420 -5.184 -37.359 1.00 59.44 861 GLY A CA 1
ATOM 7127 C C . GLY A 1 861 ? 32.846 -4.628 -37.483 1.00 59.44 861 GLY A C 1
ATOM 7128 O O . GLY A 1 861 ? 33.073 -3.459 -37.165 1.00 59.44 861 GLY A O 1
ATOM 7129 N N . LEU A 1 862 ? 33.802 -5.425 -37.976 1.00 66.31 862 LEU A N 1
ATOM 7130 C CA . LEU A 1 862 ? 35.182 -4.998 -38.223 1.00 66.31 862 LEU A CA 1
ATOM 7131 C C . LEU A 1 862 ? 35.261 -3.903 -39.302 1.00 66.31 862 LEU A C 1
ATOM 7133 O O . LEU A 1 862 ? 34.845 -4.105 -40.444 1.00 66.31 862 LEU A O 1
ATOM 7137 N N . ARG A 1 863 ? 35.816 -2.739 -38.932 1.00 62.88 863 ARG A N 1
ATOM 7138 C CA . ARG A 1 863 ? 35.924 -1.550 -39.804 1.00 62.88 863 ARG A CA 1
ATOM 7139 C C . ARG A 1 863 ? 37.263 -1.429 -40.540 1.00 62.88 863 ARG A C 1
ATOM 7141 O O . ARG A 1 863 ? 37.285 -0.965 -41.679 1.00 62.88 863 ARG A O 1
ATOM 7148 N N . GLY A 1 864 ? 38.363 -1.856 -39.914 1.00 67.50 864 GLY A N 1
ATOM 7149 C CA . GLY A 1 864 ? 39.693 -1.857 -40.529 1.00 67.50 864 GLY A CA 1
ATOM 7150 C C . GLY A 1 864 ? 39.825 -2.866 -41.675 1.00 67.50 864 GLY A C 1
ATOM 7151 O O . GLY A 1 864 ? 39.080 -3.841 -41.763 1.00 67.50 864 GLY A O 1
ATOM 7152 N N . LYS A 1 865 ? 40.789 -2.626 -42.567 1.00 71.12 865 LYS A N 1
ATOM 7153 C CA . LYS A 1 865 ? 41.026 -3.433 -43.780 1.00 71.12 865 LYS A CA 1
ATOM 7154 C C . LYS A 1 865 ? 42.143 -4.464 -43.615 1.00 71.12 865 LYS A C 1
ATOM 7156 O O . LYS A 1 865 ? 42.093 -5.497 -44.273 1.00 71.12 865 LYS A O 1
ATOM 7161 N N . TYR A 1 866 ? 43.120 -4.185 -42.751 1.00 80.44 866 TYR A N 1
ATOM 7162 C CA . TYR A 1 866 ? 44.344 -4.972 -42.582 1.00 80.44 866 TYR A CA 1
ATOM 7163 C C . TYR A 1 866 ? 44.663 -5.147 -41.084 1.00 80.44 866 TYR A C 1
ATOM 7165 O O . TYR A 1 866 ? 44.437 -4.212 -40.307 1.00 80.44 866 TYR A O 1
ATOM 7173 N N . PRO A 1 867 ? 45.204 -6.295 -40.642 1.00 85.62 867 PRO A N 1
ATOM 7174 C CA . PRO A 1 867 ? 45.708 -6.447 -39.279 1.00 85.62 867 PRO A CA 1
ATOM 7175 C C . PRO A 1 867 ? 47.103 -5.818 -39.111 1.00 85.62 867 PRO A C 1
ATOM 7177 O O . PRO A 1 867 ? 47.748 -5.398 -40.079 1.00 85.62 867 PRO A O 1
ATOM 7180 N N . PHE A 1 868 ? 47.582 -5.773 -37.868 1.00 86.44 868 PHE A N 1
ATOM 7181 C CA . PHE A 1 868 ? 48.981 -5.473 -37.556 1.00 86.44 868 PHE A CA 1
ATOM 7182 C C . PHE A 1 868 ? 49.832 -6.744 -37.675 1.00 86.44 868 PHE A C 1
ATOM 7184 O O . PHE A 1 868 ? 49.309 -7.847 -37.537 1.00 86.44 868 PHE A O 1
ATOM 7191 N N . LEU A 1 869 ? 51.134 -6.602 -37.926 1.00 88.06 869 LEU A N 1
ATOM 7192 C CA . LEU A 1 869 ? 52.111 -7.693 -37.893 1.00 88.06 869 LEU A CA 1
ATOM 7193 C C . LEU A 1 869 ? 52.961 -7.592 -36.632 1.00 88.06 869 LEU A C 1
ATOM 7195 O O . LEU A 1 869 ? 53.493 -6.520 -36.339 1.00 88.06 869 LEU A O 1
ATOM 7199 N N . ALA A 1 870 ? 53.135 -8.715 -35.940 1.00 90.69 870 ALA A N 1
ATOM 7200 C CA . ALA A 1 870 ? 53.996 -8.837 -34.773 1.00 90.69 870 ALA A CA 1
ATOM 7201 C C . ALA A 1 870 ? 54.949 -10.031 -34.887 1.00 90.69 870 ALA A C 1
ATOM 7203 O O . ALA A 1 870 ? 54.620 -11.046 -35.507 1.00 90.69 870 ALA A O 1
ATOM 7204 N N . ASN A 1 871 ? 56.118 -9.909 -34.261 1.00 91.38 871 ASN A N 1
ATOM 7205 C CA . ASN A 1 871 ? 57.024 -11.037 -34.053 1.00 91.38 871 ASN A CA 1
ATOM 7206 C C . ASN A 1 871 ? 56.452 -12.002 -33.004 1.00 91.38 871 ASN A C 1
ATOM 7208 O O . ASN A 1 871 ? 55.745 -11.583 -32.088 1.00 91.38 871 ASN A O 1
ATOM 7212 N N . PHE A 1 872 ? 56.813 -13.280 -33.096 1.00 92.38 872 PHE A N 1
ATOM 7213 C CA . PHE A 1 872 ? 56.635 -14.263 -32.024 1.00 92.38 872 PHE A CA 1
ATOM 7214 C C . PHE A 1 872 ? 57.930 -15.063 -31.834 1.00 92.38 872 PHE A C 1
ATOM 7216 O O . PHE A 1 872 ? 58.714 -15.202 -32.772 1.00 92.38 872 PHE A O 1
ATOM 7223 N N . TYR A 1 873 ? 58.179 -15.568 -30.621 1.00 91.69 873 TYR A N 1
ATOM 7224 C CA . TYR A 1 873 ? 59.495 -16.113 -30.244 1.00 91.69 873 TYR A CA 1
ATOM 7225 C C . TYR A 1 873 ? 59.523 -17.626 -29.966 1.00 91.69 873 TYR A C 1
ATOM 7227 O O . TYR A 1 873 ? 60.600 -18.222 -29.953 1.00 91.69 873 TYR A O 1
ATOM 7235 N N . GLY A 1 874 ? 58.366 -18.265 -29.771 1.00 91.12 874 GLY A N 1
ATOM 7236 C CA . GLY A 1 874 ? 58.238 -19.726 -29.731 1.00 91.12 874 GLY A CA 1
ATOM 7237 C C . GLY A 1 874 ? 58.239 -20.370 -31.120 1.00 91.12 874 GLY A C 1
ATOM 7238 O O . GLY A 1 874 ? 58.134 -19.677 -32.131 1.00 91.12 874 GLY A O 1
ATOM 7239 N N . ASN A 1 875 ? 58.318 -21.704 -31.177 1.00 93.38 875 ASN A N 1
ATOM 7240 C CA . ASN A 1 875 ? 58.151 -22.437 -32.436 1.00 93.38 875 ASN A CA 1
ATOM 7241 C C . ASN A 1 875 ? 56.656 -22.671 -32.706 1.00 93.38 875 ASN A C 1
ATOM 7243 O O . ASN A 1 875 ? 55.998 -23.381 -31.941 1.00 93.38 875 ASN A O 1
ATOM 7247 N N . LEU A 1 876 ? 56.133 -22.098 -33.790 1.00 94.94 876 LEU A N 1
ATOM 7248 C CA . LEU A 1 876 ? 54.769 -22.322 -34.264 1.00 94.94 876 LEU A CA 1
ATOM 7249 C C . LEU A 1 876 ? 54.775 -23.372 -35.381 1.00 94.94 876 LEU A C 1
ATOM 7251 O O . LEU A 1 876 ? 55.413 -23.190 -36.410 1.00 94.94 876 LEU A O 1
ATOM 7255 N N . THR A 1 877 ? 54.036 -24.463 -35.200 1.00 95.56 877 THR A N 1
ATOM 7256 C CA . THR A 1 877 ? 53.851 -25.527 -36.196 1.00 95.56 877 THR A CA 1
ATOM 7257 C C . THR A 1 877 ? 52.417 -25.534 -36.722 1.00 95.56 877 THR A C 1
ATOM 7259 O O . THR A 1 877 ? 51.465 -25.411 -35.950 1.00 95.56 877 THR A O 1
ATOM 7262 N N . PHE A 1 878 ? 52.271 -25.738 -38.028 1.00 95.94 878 PHE A N 1
ATOM 7263 C CA . PHE A 1 878 ? 51.013 -26.025 -38.710 1.00 95.94 878 PHE A CA 1
ATOM 7264 C C . PHE A 1 878 ? 51.050 -27.437 -39.303 1.00 95.94 878 PHE A C 1
ATOM 7266 O O . PHE A 1 878 ? 52.056 -27.846 -39.887 1.00 95.94 878 PHE A O 1
ATOM 7273 N N . GLU A 1 879 ? 49.943 -28.171 -39.206 1.00 96.94 879 GLU A N 1
ATOM 7274 C CA . GLU A 1 879 ? 49.750 -29.460 -39.873 1.00 96.94 879 GLU A CA 1
ATOM 7275 C C . GLU A 1 879 ? 48.397 -29.499 -40.595 1.00 96.94 879 GLU A C 1
ATOM 7277 O O . GLU A 1 879 ? 47.379 -29.106 -40.026 1.00 96.94 879 GLU A O 1
ATOM 7282 N N . LEU A 1 880 ? 48.371 -30.044 -41.815 1.00 96.06 880 LEU A N 1
ATOM 7283 C CA . LEU A 1 880 ? 47.151 -30.362 -42.559 1.00 96.06 880 LEU A CA 1
ATOM 7284 C C . LEU A 1 880 ? 47.030 -31.875 -42.735 1.00 96.06 880 LEU A C 1
ATOM 7286 O O . LEU A 1 880 ? 47.932 -32.537 -43.256 1.00 96.06 880 LEU A O 1
ATOM 7290 N N . TRP A 1 881 ? 45.871 -32.398 -42.360 1.00 97.00 881 TRP A N 1
ATOM 7291 C CA . TRP A 1 881 ? 45.478 -33.787 -42.523 1.00 97.00 881 TRP A CA 1
ATOM 7292 C C . TRP A 1 881 ? 44.178 -33.860 -43.333 1.00 97.00 881 TRP A C 1
ATOM 7294 O O . TRP A 1 881 ? 43.259 -33.072 -43.104 1.00 97.00 881 TRP A O 1
ATOM 7304 N N . ILE A 1 882 ? 44.093 -34.827 -44.246 1.00 95.88 882 ILE A N 1
ATOM 7305 C CA . ILE A 1 882 ? 42.889 -35.149 -45.023 1.00 95.88 882 ILE A CA 1
ATOM 7306 C C . ILE A 1 882 ? 42.626 -36.648 -44.868 1.00 95.88 882 ILE A C 1
ATOM 7308 O O . ILE A 1 882 ? 43.540 -37.452 -45.047 1.00 95.88 882 ILE A O 1
ATOM 7312 N N . ASN A 1 883 ? 41.399 -37.015 -44.488 1.00 95.25 883 ASN A N 1
ATOM 7313 C CA . ASN A 1 883 ? 40.961 -38.385 -44.191 1.00 95.25 883 ASN A CA 1
ATOM 7314 C C . ASN A 1 883 ? 41.933 -39.131 -43.253 1.00 95.25 883 ASN A C 1
ATOM 7316 O O . ASN A 1 883 ? 42.359 -40.252 -43.519 1.00 95.25 883 ASN A O 1
ATOM 7320 N N . GLU A 1 884 ? 42.317 -38.451 -42.166 1.00 93.12 884 GLU A N 1
ATOM 7321 C CA . GLU A 1 884 ? 43.293 -38.886 -41.149 1.00 93.12 884 GLU A CA 1
ATOM 7322 C C . GLU A 1 884 ? 44.715 -39.212 -41.667 1.00 93.12 884 GLU A C 1
ATOM 7324 O O . GLU A 1 884 ? 45.557 -39.697 -40.912 1.00 93.12 884 GLU A O 1
ATOM 7329 N N . GLN A 1 885 ? 45.051 -38.843 -42.909 1.00 94.94 885 GLN A N 1
ATOM 7330 C CA . GLN A 1 885 ? 46.419 -38.863 -43.440 1.00 94.94 885 GLN A CA 1
ATOM 7331 C C . GLN A 1 885 ? 47.025 -37.452 -43.455 1.00 94.94 885 GLN A C 1
ATOM 7333 O O . GLN A 1 885 ? 46.433 -36.526 -44.013 1.00 94.94 885 GLN A O 1
ATOM 7338 N N . LYS A 1 886 ? 48.219 -37.277 -42.869 1.00 96.06 886 LYS A N 1
ATOM 7339 C CA . LYS A 1 886 ? 48.971 -36.009 -42.903 1.00 96.06 886 LYS A CA 1
ATOM 7340 C C . LYS A 1 886 ? 49.430 -35.718 -44.334 1.00 96.06 886 LYS A C 1
ATOM 7342 O O . LYS A 1 886 ? 50.220 -36.476 -44.885 1.00 96.06 886 LYS A O 1
ATOM 7347 N N . GLN A 1 887 ? 48.953 -34.613 -44.902 1.00 94.62 887 GLN A N 1
ATOM 7348 C CA . GLN A 1 887 ? 49.291 -34.165 -46.258 1.00 94.62 887 GLN A CA 1
ATOM 7349 C C . GLN A 1 887 ? 50.404 -33.109 -46.256 1.00 94.62 887 GLN A C 1
ATOM 7351 O O . GLN A 1 887 ? 51.189 -33.034 -47.196 1.00 94.62 887 GLN A O 1
ATOM 7356 N N . TYR A 1 888 ? 50.480 -32.286 -45.205 1.00 94.88 888 TYR A N 1
ATOM 7357 C CA . TYR A 1 888 ? 51.451 -31.198 -45.104 1.00 94.88 888 TYR A CA 1
ATOM 7358 C C . TYR A 1 888 ? 51.773 -30.861 -43.641 1.00 94.88 888 TYR A C 1
ATOM 7360 O O . TYR A 1 888 ? 50.925 -30.995 -42.757 1.00 94.88 888 TYR A O 1
ATOM 7368 N N . GLN A 1 889 ? 52.998 -30.400 -43.395 1.00 94.12 889 GLN A N 1
ATOM 7369 C CA . GLN A 1 889 ? 53.452 -29.840 -42.123 1.00 94.12 889 GLN A CA 1
ATOM 7370 C C . GLN A 1 889 ? 54.499 -28.752 -42.391 1.00 94.12 889 GLN A C 1
ATOM 7372 O O . GLN A 1 889 ? 55.283 -28.877 -43.330 1.00 94.12 889 GLN A O 1
ATOM 7377 N N . PHE A 1 890 ? 54.514 -27.720 -41.551 1.00 94.12 890 PHE A N 1
ATOM 7378 C CA . PHE A 1 890 ? 55.477 -26.619 -41.585 1.00 94.12 890 PHE A CA 1
ATOM 7379 C C . PHE A 1 890 ? 55.716 -26.081 -40.166 1.00 94.12 890 PHE A C 1
ATOM 7381 O O . PHE A 1 890 ? 54.759 -25.985 -39.394 1.00 94.12 890 PHE A O 1
ATOM 7388 N N . SER A 1 891 ? 56.956 -25.733 -39.808 1.00 93.25 891 SER A N 1
ATOM 7389 C CA . SER A 1 891 ? 57.296 -25.071 -38.539 1.00 93.25 891 SER A CA 1
ATOM 7390 C C . SER A 1 891 ? 57.988 -23.727 -38.766 1.00 93.25 891 SER A C 1
ATOM 7392 O O . SER A 1 891 ? 58.735 -23.553 -39.727 1.00 93.25 891 SER A O 1
ATOM 7394 N N . SER A 1 892 ? 57.769 -22.755 -37.877 1.00 92.06 892 SER A N 1
ATOM 7395 C CA . SER A 1 892 ? 58.373 -21.421 -37.999 1.00 92.06 892 SER A CA 1
ATOM 7396 C C . SER A 1 892 ? 59.896 -21.492 -38.033 1.00 92.06 892 SER A C 1
ATOM 7398 O O . SER A 1 892 ? 60.519 -20.754 -38.791 1.00 92.06 892 SER A O 1
ATOM 7400 N N . ASN A 1 893 ? 60.470 -22.438 -37.283 1.00 88.69 893 ASN A N 1
ATOM 7401 C CA . ASN A 1 893 ? 61.906 -22.674 -37.178 1.00 88.69 893 ASN A CA 1
ATOM 7402 C C . ASN A 1 893 ? 62.519 -23.310 -38.443 1.00 88.69 893 ASN A C 1
ATOM 7404 O O . ASN A 1 893 ? 63.742 -23.408 -38.523 1.00 88.69 893 ASN A O 1
ATOM 7408 N N . ASP A 1 894 ? 61.710 -23.724 -39.427 1.00 84.75 894 ASP A N 1
ATOM 7409 C CA . ASP A 1 894 ? 62.200 -24.289 -40.692 1.00 84.75 894 ASP A CA 1
ATOM 7410 C C . ASP A 1 894 ? 62.937 -23.220 -41.530 1.00 84.75 894 ASP A C 1
ATOM 7412 O O . ASP A 1 894 ? 63.793 -23.556 -42.351 1.00 84.75 894 ASP A O 1
ATOM 7416 N N . THR A 1 895 ? 62.654 -21.925 -41.308 1.00 80.12 895 THR A N 1
ATOM 7417 C CA . THR A 1 895 ? 63.429 -20.803 -41.869 1.00 80.12 895 THR A CA 1
ATOM 7418 C C . THR A 1 895 ? 63.561 -19.645 -40.873 1.00 80.12 895 THR A C 1
ATOM 7420 O O . THR A 1 895 ? 62.634 -19.332 -40.134 1.00 80.12 895 THR A O 1
ATOM 7423 N N . ASN A 1 896 ? 64.661 -18.889 -40.911 1.00 74.44 896 ASN A N 1
ATOM 7424 C CA . ASN A 1 896 ? 64.802 -17.704 -40.048 1.00 74.44 896 ASN A CA 1
ATOM 7425 C C . ASN A 1 896 ? 63.780 -16.589 -40.356 1.00 74.44 896 ASN A C 1
ATOM 7427 O O . ASN A 1 896 ? 63.546 -15.728 -39.510 1.00 74.44 896 ASN A O 1
ATOM 7431 N N . GLN A 1 897 ? 63.173 -16.583 -41.546 1.00 77.50 897 GLN A N 1
ATOM 7432 C CA . GLN A 1 897 ? 62.286 -15.506 -41.995 1.00 77.50 897 GLN A CA 1
ATOM 7433 C C . GLN A 1 897 ? 60.847 -15.648 -41.479 1.00 77.50 897 GLN A C 1
ATOM 7435 O O . GLN A 1 897 ? 60.098 -14.676 -41.525 1.00 77.50 897 GLN A O 1
ATOM 7440 N N . THR A 1 898 ? 60.447 -16.811 -40.962 1.00 87.19 898 THR A N 1
ATOM 7441 C CA . THR A 1 898 ? 59.040 -17.215 -40.758 1.00 87.19 898 THR A CA 1
ATOM 7442 C C . THR A 1 898 ? 58.498 -16.990 -39.340 1.00 87.19 898 THR A C 1
ATOM 7444 O O . THR A 1 898 ? 57.660 -17.746 -38.856 1.00 87.19 898 THR A O 1
ATOM 7447 N N . HIS A 1 899 ? 58.954 -15.913 -38.689 1.00 89.75 899 HIS A N 1
ATOM 7448 C CA . HIS A 1 899 ? 58.718 -15.613 -37.268 1.00 89.75 899 HIS A CA 1
ATOM 7449 C C . HIS A 1 899 ? 57.854 -14.367 -36.986 1.00 89.75 899 HIS A C 1
ATOM 7451 O O . HIS A 1 899 ? 57.851 -13.852 -35.866 1.00 89.75 899 HIS A O 1
ATOM 7457 N N . ASN A 1 900 ? 57.109 -13.869 -37.979 1.00 90.19 900 ASN A N 1
ATOM 7458 C CA . ASN A 1 900 ? 56.065 -12.868 -37.748 1.00 90.19 900 ASN A CA 1
ATOM 7459 C C . ASN A 1 900 ? 54.699 -13.322 -38.280 1.00 90.19 900 ASN A C 1
ATOM 7461 O O . ASN A 1 900 ? 54.593 -14.121 -39.215 1.00 90.19 900 ASN A O 1
ATOM 7465 N N . ILE A 1 901 ? 53.651 -12.829 -37.623 1.00 91.38 901 ILE A N 1
ATOM 7466 C CA . ILE A 1 901 ? 52.258 -13.228 -37.820 1.00 91.38 901 ILE A CA 1
ATOM 7467 C C . ILE A 1 901 ? 51.331 -12.030 -37.589 1.00 91.38 901 ILE A C 1
ATOM 7469 O O . ILE A 1 901 ? 51.742 -10.997 -37.059 1.00 91.38 901 ILE A O 1
ATOM 7473 N N . SER A 1 902 ? 50.070 -12.151 -37.995 1.00 89.50 902 SER A N 1
ATOM 7474 C CA . SER A 1 902 ? 49.075 -11.104 -37.756 1.00 89.50 902 SER A CA 1
ATOM 7475 C C . SER A 1 902 ? 48.589 -11.080 -36.308 1.00 89.50 902 SER A C 1
ATOM 7477 O O . SER A 1 902 ? 48.240 -12.122 -35.757 1.00 89.50 902 SER A O 1
ATOM 7479 N N . LEU A 1 903 ? 48.512 -9.885 -35.722 1.00 89.12 903 LEU A N 1
ATOM 7480 C CA . LEU A 1 903 ? 48.105 -9.648 -34.338 1.00 89.12 903 LEU A CA 1
ATOM 7481 C C . LEU A 1 903 ? 46.926 -8.666 -34.267 1.00 89.12 903 LEU A C 1
ATOM 7483 O O . LEU A 1 903 ? 46.844 -7.701 -35.031 1.00 89.12 903 LEU A O 1
ATOM 7487 N N . PHE A 1 904 ? 46.037 -8.902 -33.303 1.00 88.75 904 PHE A N 1
ATOM 7488 C CA . PHE A 1 904 ? 44.872 -8.072 -33.010 1.00 88.75 904 PHE A CA 1
ATOM 7489 C C . PHE A 1 904 ? 44.962 -7.612 -31.555 1.00 88.75 904 PHE A C 1
ATOM 7491 O O . PHE A 1 904 ? 44.681 -8.384 -30.641 1.00 88.75 904 PHE A O 1
ATOM 7498 N N . VAL A 1 905 ? 45.399 -6.371 -31.333 1.00 89.19 905 VAL A N 1
ATOM 7499 C CA . VAL A 1 905 ? 45.555 -5.833 -29.973 1.00 89.19 905 VAL A CA 1
ATOM 7500 C C . VAL A 1 905 ? 44.184 -5.618 -29.354 1.00 89.19 905 VAL A C 1
ATOM 7502 O O . VAL A 1 905 ? 43.321 -4.976 -29.960 1.00 89.19 905 VAL A O 1
ATOM 7505 N N . LEU A 1 906 ? 44.019 -6.143 -28.144 1.00 89.88 906 LEU A N 1
ATOM 7506 C CA . LEU A 1 906 ? 42.840 -5.948 -27.316 1.00 89.88 906 LEU A CA 1
ATOM 7507 C C . LEU A 1 906 ? 43.147 -4.932 -26.212 1.00 89.88 906 LEU A C 1
ATOM 7509 O O . LEU A 1 906 ? 44.237 -4.947 -25.639 1.00 89.88 906 LEU A O 1
ATOM 7513 N N . ASP A 1 907 ? 42.175 -4.086 -25.901 1.00 86.69 907 ASP A N 1
ATOM 7514 C CA . ASP A 1 907 ? 42.229 -3.073 -24.847 1.00 86.69 907 ASP A CA 1
ATOM 7515 C C . ASP A 1 907 ? 40.872 -3.007 -24.124 1.00 86.69 907 ASP A C 1
ATOM 7517 O O . ASP A 1 907 ? 39.828 -3.225 -24.741 1.00 86.69 907 ASP A O 1
ATOM 7521 N N . LYS A 1 908 ? 40.881 -2.739 -22.814 1.00 83.75 908 LYS A N 1
ATOM 7522 C CA . LYS A 1 908 ? 39.682 -2.662 -21.967 1.00 83.75 908 LYS A CA 1
ATOM 7523 C C . LYS A 1 908 ? 39.548 -1.270 -21.382 1.00 83.75 908 LYS A C 1
ATOM 7525 O O . LYS A 1 908 ? 40.335 -0.864 -20.535 1.00 83.75 908 LYS A O 1
ATOM 7530 N N . THR A 1 909 ? 38.463 -0.599 -21.742 1.00 75.69 909 THR A N 1
ATOM 7531 C CA . THR A 1 909 ? 38.036 0.644 -21.097 1.00 75.69 909 THR A CA 1
ATOM 7532 C C . THR A 1 909 ? 36.727 0.390 -20.360 1.00 75.69 909 THR A C 1
ATOM 7534 O O . THR A 1 909 ? 35.713 0.125 -21.006 1.00 75.69 909 THR A O 1
ATOM 7537 N N . GLU A 1 910 ? 36.747 0.441 -19.028 1.00 66.81 910 GLU A N 1
ATOM 7538 C CA . GLU A 1 910 ? 35.578 0.247 -18.159 1.00 66.81 910 GLU A CA 1
ATOM 7539 C C . GLU A 1 910 ? 35.200 1.559 -17.462 1.00 66.81 910 GLU A C 1
ATOM 7541 O O . GLU A 1 910 ? 36.072 2.290 -16.993 1.00 66.81 910 GLU A O 1
ATOM 7546 N N . ILE A 1 911 ? 33.900 1.864 -17.432 1.00 55.06 911 ILE A N 1
ATOM 7547 C CA . ILE A 1 911 ? 33.316 3.046 -16.788 1.00 55.06 911 ILE A CA 1
ATOM 7548 C C . ILE A 1 911 ? 32.012 2.595 -16.114 1.00 55.06 911 ILE A C 1
ATOM 7550 O O . ILE A 1 911 ? 31.214 1.886 -16.726 1.00 55.06 911 ILE A O 1
ATOM 7554 N N . ASP A 1 912 ? 31.808 2.963 -14.848 1.00 44.16 912 ASP A N 1
ATOM 7555 C CA . ASP A 1 912 ? 30.583 2.707 -14.068 1.00 44.16 912 ASP A CA 1
ATOM 7556 C C . ASP A 1 912 ? 30.067 1.248 -14.117 1.00 44.16 912 ASP A C 1
ATOM 7558 O O . ASP A 1 912 ? 28.868 0.976 -14.217 1.00 44.16 912 ASP A O 1
ATOM 7562 N N . GLY A 1 913 ? 30.990 0.279 -14.061 1.00 47.09 913 GLY A N 1
ATOM 7563 C CA . GLY A 1 913 ? 30.676 -1.156 -14.064 1.00 47.09 913 GLY A CA 1
ATOM 7564 C C . GLY A 1 913 ? 30.177 -1.700 -15.409 1.00 47.09 913 GLY A C 1
ATOM 7565 O O . GLY A 1 913 ? 29.522 -2.750 -15.449 1.00 47.09 913 GLY A O 1
ATOM 7566 N N . ARG A 1 914 ? 30.441 -0.985 -16.512 1.00 50.56 914 ARG A N 1
ATOM 7567 C CA . ARG A 1 914 ? 30.210 -1.434 -17.891 1.00 50.56 914 ARG A CA 1
ATOM 7568 C C . ARG A 1 914 ? 31.459 -1.211 -18.736 1.00 50.56 914 ARG A C 1
ATOM 7570 O O . ARG A 1 914 ? 32.112 -0.172 -18.663 1.00 50.56 914 ARG A O 1
ATOM 7577 N N . GLY A 1 915 ? 31.781 -2.200 -19.560 1.00 64.19 915 GLY A N 1
ATOM 7578 C CA . GLY A 1 915 ? 33.032 -2.225 -20.304 1.00 64.19 915 GLY A CA 1
ATOM 7579 C C . GLY A 1 915 ? 32.880 -2.030 -21.809 1.00 64.19 915 GLY A C 1
ATOM 7580 O O . GLY A 1 915 ? 31.846 -2.342 -22.406 1.00 64.19 915 GLY A O 1
ATOM 7581 N N . VAL A 1 916 ? 33.959 -1.572 -22.436 1.00 70.06 916 VAL A N 1
ATOM 7582 C CA . VAL A 1 916 ? 34.166 -1.596 -23.886 1.00 70.06 916 VAL A CA 1
ATOM 7583 C C . VAL A 1 916 ? 35.499 -2.286 -24.170 1.00 70.06 916 VAL A C 1
ATOM 7585 O O . VAL A 1 916 ? 36.527 -1.903 -23.608 1.00 70.06 916 VAL A O 1
ATOM 7588 N N . ILE A 1 917 ? 35.482 -3.289 -25.046 1.00 77.62 917 ILE A N 1
ATOM 7589 C CA . ILE A 1 917 ? 36.678 -3.956 -25.565 1.00 77.62 917 ILE A CA 1
ATOM 7590 C C . ILE A 1 917 ? 37.028 -3.314 -26.895 1.00 77.62 917 ILE A C 1
ATOM 7592 O O . ILE A 1 917 ? 36.293 -3.450 -27.873 1.00 77.62 917 ILE A O 1
ATOM 7596 N N . ASN A 1 918 ? 38.156 -2.622 -26.935 1.00 81.06 918 ASN A N 1
ATOM 7597 C CA . ASN A 1 918 ? 38.667 -1.996 -28.140 1.00 81.06 918 ASN A CA 1
ATOM 7598 C C . ASN A 1 918 ? 39.554 -3.017 -28.869 1.00 81.06 918 ASN A C 1
ATOM 7600 O O . ASN A 1 918 ? 40.550 -3.478 -28.313 1.00 81.06 918 ASN A O 1
ATOM 7604 N N . ILE A 1 919 ? 39.184 -3.390 -30.097 1.00 83.94 919 ILE A N 1
ATOM 7605 C CA . ILE A 1 919 ? 39.970 -4.302 -30.946 1.00 83.94 919 ILE A CA 1
ATOM 7606 C C . ILE A 1 919 ? 40.579 -3.491 -32.085 1.00 83.94 919 ILE A C 1
ATOM 7608 O O . ILE A 1 919 ? 39.853 -2.945 -32.922 1.00 83.94 919 ILE A O 1
ATOM 7612 N N . TYR A 1 920 ? 41.907 -3.389 -32.102 1.00 83.62 920 TYR A N 1
ATOM 7613 C CA . TYR A 1 920 ? 42.622 -2.502 -33.016 1.00 83.62 920 TYR A CA 1
ATOM 7614 C C . TYR A 1 920 ? 42.969 -3.167 -34.348 1.00 83.62 920 TYR A C 1
ATOM 7616 O O . TYR A 1 920 ? 43.515 -4.268 -34.401 1.00 83.62 920 TYR A O 1
ATOM 7624 N N . THR A 1 921 ? 42.696 -2.446 -35.438 1.00 80.44 921 THR A N 1
ATOM 7625 C CA . THR A 1 921 ? 43.032 -2.831 -36.818 1.00 80.44 921 THR A CA 1
ATOM 7626 C C . THR A 1 921 ? 43.463 -1.609 -37.632 1.00 80.44 921 THR A C 1
ATOM 7628 O O . THR A 1 921 ? 43.187 -0.469 -37.252 1.00 80.44 921 THR A O 1
ATOM 7631 N N . SER A 1 922 ? 44.149 -1.834 -38.754 1.00 75.38 922 SER A N 1
ATOM 7632 C CA . SER A 1 922 ? 44.662 -0.776 -39.626 1.00 75.38 922 SER A CA 1
ATOM 7633 C C . SER A 1 922 ? 43.787 -0.576 -40.864 1.00 75.38 922 SER A C 1
ATOM 7635 O O . SER A 1 922 ? 43.285 -1.527 -41.469 1.00 75.38 922 SER A O 1
ATOM 7637 N N . ASN A 1 923 ? 43.638 0.680 -41.290 1.00 69.50 923 ASN A N 1
ATOM 7638 C CA . ASN A 1 923 ? 42.992 1.025 -42.559 1.00 69.50 923 ASN A CA 1
ATOM 7639 C C . ASN A 1 923 ? 43.998 1.248 -43.711 1.00 69.50 923 ASN A C 1
ATOM 7641 O O . ASN A 1 923 ? 43.594 1.415 -44.865 1.00 69.50 923 ASN A O 1
ATOM 7645 N N . THR A 1 924 ? 45.305 1.203 -43.415 1.00 64.88 924 THR A N 1
ATOM 7646 C CA . THR A 1 924 ? 46.406 1.454 -44.361 1.00 64.88 924 THR A CA 1
ATOM 7647 C C . THR A 1 924 ? 47.291 0.222 -44.541 1.00 64.88 924 THR A C 1
ATOM 7649 O O . THR A 1 924 ? 47.927 -0.233 -43.588 1.00 64.88 924 THR A O 1
ATOM 7652 N N . ARG A 1 925 ? 47.406 -0.267 -45.778 1.00 65.69 925 ARG A N 1
ATOM 7653 C CA . ARG A 1 925 ? 48.428 -1.245 -46.174 1.00 65.69 925 ARG A CA 1
ATOM 7654 C C . ARG A 1 925 ? 49.790 -0.558 -46.176 1.00 65.69 925 ARG A C 1
ATOM 7656 O O . ARG A 1 925 ? 49.934 0.468 -46.838 1.00 65.69 925 ARG A O 1
ATOM 7663 N N . SER A 1 926 ? 50.779 -1.114 -45.486 1.00 58.59 926 SER A N 1
ATOM 7664 C CA . SER A 1 926 ? 52.160 -0.648 -45.623 1.00 58.59 926 SER A CA 1
ATOM 7665 C C . SER A 1 926 ? 52.830 -1.274 -46.847 1.00 58.59 926 SER A C 1
ATOM 7667 O O . SER A 1 926 ? 52.521 -2.393 -47.274 1.00 58.59 926 SER A O 1
ATOM 7669 N N . SER A 1 927 ? 53.781 -0.545 -47.422 1.00 45.06 927 SER A N 1
ATOM 7670 C CA . SER A 1 927 ? 54.779 -1.113 -48.319 1.00 45.06 927 SER A CA 1
ATOM 7671 C C . SER A 1 927 ? 55.863 -1.783 -47.476 1.00 45.06 927 SER A C 1
ATOM 7673 O O . SER A 1 927 ? 56.774 -1.112 -46.997 1.00 45.06 927 SER A O 1
ATOM 7675 N N . ILE A 1 928 ? 55.759 -3.100 -47.285 1.00 43.28 928 ILE A N 1
ATOM 7676 C CA . ILE A 1 928 ? 56.907 -3.903 -46.845 1.00 43.28 928 ILE A CA 1
ATOM 7677 C C . ILE A 1 928 ? 57.970 -3.832 -47.947 1.00 43.28 928 ILE A C 1
ATOM 7679 O O . ILE A 1 928 ? 57.665 -4.160 -49.102 1.00 43.28 928 ILE A O 1
ATOM 7683 N N . SER A 1 929 ? 59.163 -3.382 -47.557 1.00 30.72 929 SER A N 1
ATOM 7684 C CA . SER A 1 929 ? 60.442 -3.505 -48.263 1.00 30.72 929 SER A CA 1
ATOM 7685 C C . SER A 1 929 ? 61.173 -4.755 -47.788 1.00 30.72 929 SER A C 1
ATOM 7687 O O . SER A 1 929 ? 61.371 -4.823 -46.552 1.00 30.72 929 SER A O 1
#

Organism: NCBI:txid29557

pLDDT: mean 74.84, std 23.65, range [19.84, 98.38]